Protein AF-0000000078902430 (afdb_homodimer)

InterPro domains:
  IPR005123 Oxoglutarate/iron-dependent dioxygenase domain [PS51471] (395-502)
  IPR006620 Prolyl 4-hydroxylase, alpha subunit [SM00702] (319-501)
  IPR011990 Tetratricopeptide-like helical domain superfamily [G3DSA:1.25.40.10] (104-248)
  IPR011990 Tetratricopeptide-like helical domain superfamily [SSF48452] (155-245)
  IPR013547 Prolyl 4-hydroxylase, N-terminal [PF08336] (8-133)
  IPR044862 Prolyl 4-hydroxylase alpha subunit, Fe(2+) 2OG dioxygenase domain [PF13640] (399-501)
  IPR045054 Prolyl 4-hydroxylase [PTHR10869] (103-508)
  IPR059068 Prolyl 4-hydroxylase, peptide-substrate-binding domain [PF23558] (154-249)

Foldseek 3Di:
DFQQLFVVSVVVQVVLVVLLVVLVVVLVVLVVVLVVVVVVVVVVVVVCVPPPPPQCVPVVSVVVVVVCVVPVVCCNVPPCSNVVSVVSSVVSCVVSVVVHDDVVSLLLLLVLVVQCCPLQVFQLLCVQFQFGWHDDPPDIGGQDDDPDTDHHALQRLQSSLVSCLVVVNLVSNQRSLVVSLVRLVVVPPDDDPPGPDHNLRSLQSNLVSCVSLLALVSSLVSLVVSCVVVVPDPVSVVSNVVSVVVCVVPVVSHPPPSVRDGPDDPPPPLSVLQSVLLNCFAVPPLPPPPVVQDQDQDQVVPPVCVVPTWGKGFSDVVQTKIKTALLDDLVLLVVVCVVFVVAWDFDFDDDQPDTDRDSLFRKTKGFDDCPPDVSSVVSLVSVCSVVVFDQDPPQKGTKIKIKGGSQGKHAWDAQWDPDPRTCVCVSVNAIFQKKKKFWSDAAPTTFWKAQRQSSDTHHRHHSMIMMGTQADLLSHGRPSRGIMTGGRNGDITMMIMMTGHDHPCCVRRPRDPDNVD/DFQQLFVVSVVVQVVLVVLLVVLVVVLVVLVVVLVVVVVVVVVVVVVCVPPPPPQCVPVVSVVVVVVCVVPVVCCNVPPCSNVVSVVSSVVSCVVSVVVHDDVVSLLLLLVLVVQCCPLQVFQLLCVQFQFGWHDDPPDIGGQDDDPDTDHHALQRLQSSLVSCLVVVNLVSNQRSLVVSLVRLVVVPPDDDPPGPDHNLRSLQSNLVSCVSLLALVSSLVSLVVSCVVVVPDPVSVVSNVVSVVVCVVPVVSHPPPSPRDGPDDVPPPLSVLQSVLQNCFAVPPLPPCPVVQDQDQDQVVPPVCVVPTWGKGFSDVVQTKIKTALLDDLVLLVVVCVVFVVAWDQDFDDDQPDTDRDSLFRKTKGFDDCPPDVSSVVSLVSVCSVVVFDQDPPQKGTKIKIKGGSQGKHAWDAQWDPDPSTCVCVSVNAIFFKKKKFWSDAAPTTFWKAQRQSSDTHHRDHSMIMMGTQADLLSHGRSSRGIMTGGRNGDITMMIMMTGHDHPCCVRRPRDPDNVD

Sequence (1034 aa):
GDTFSALTSVARALAPERRLLGLLRRYLRGEEARLRDLTRFYDKVLSLHEDSTTPVANPLLAFTLIKRLQSDWRNVVHSLEASENIRALKDGYEKVEQDLPAFEDLEGAARALMRLQDVYMLNVKGLARGVFQRVTGSAITDLYSPKRLFSLTGDDCFQVGKVAYDMGDYYHAIPWLEEAVSLFRGSYGEWKTEDEASLEDALDHLAFAYFQAGNVSCALSLSREFLLYSPDNKRMARNVLKYERLLAESPNHVVAEAVIQRPNIPHLQTRDTYEGLCQTLGSQPTLYQIPSLYCSYETNSNAYLLLQPIRKEVIHLEPYIALYHDFVSDSEAQKIRELAEPWLQRSVVASGEKQLQVEYRISKSAWLKDTVDPKLVALNHRIAALTGLDVRPPYAEYLQVVNYGIGGHYEPHFDHATSPSSPLYRMKSGNRVATFMIYLSSVEAGGATAFIYANLSVPVVRNAALFWWNLHRSGEGDSDTLHAGCPVLVGDKWVANKWIHEYGQEFRRPCSSSPEDGDTFSALTSVARALAPERRLLGLLRRYLRGEEARLRDLTRFYDKVLSLHEDSTTPVANPLLAFTLIKRLQSDWRNVVHSLEASENIRALKDGYEKVEQDLPAFEDLEGAARALMRLQDVYMLNVKGLARGVFQRVTGSAITDLYSPKRLFSLTGDDCFQVGKVAYDMGDYYHAIPWLEEAVSLFRGSYGEWKTEDEASLEDALDHLAFAYFQAGNVSCALSLSREFLLYSPDNKRMARNVLKYERLLAESPNHVVAEAVIQRPNIPHLQTRDTYEGLCQTLGSQPTLYQIPSLYCSYETNSNAYLLLQPIRKEVIHLEPYIALYHDFVSDSEAQKIRELAEPWLQRSVVASGEKQLQVEYRISKSAWLKDTVDPKLVALNHRIAALTGLDVRPPYAEYLQVVNYGIGGHYEPHFDHATSPSSPLYRMKSGNRVATFMIYLSSVEAGGATAFIYANLSVPVVRNAALFWWNLHRSGEGDSDTLHAGCPVLVGDKWVANKWIHEYGQEFRRPCSSSPED

Secondary structure (DSSP, 8-state):
--GGG-HHHHHHTHHHHHHHHHHHHHHHHHHHHHHHHHHHHHHHHHHHHH--S-GGGSHHHHHHHHHIIIIIHHHHHT-SHHHHHHHHHHHHHHHHHTTS--HHHHHHHHHHHHHHHHHTT--HHHHHTT-EEEEETTEEEEEE--SS--PPPHHHHHHHHHHHHHTT-HHHHHHHHHHHHHHHHHTTT---TT-S--HHHHHHHHHHHHHHTT-HHHHHHHHHHHHHH-TT-HHHHHHHHHHHHHHHH-GGGSS-----PPP--S-GGGHHHHHHHHTTTT----S---TTS-EEEE-TT-HHHHHS-EEEEEEETTTTEEEEET-S-HHHHHHHHHHHGGG-EE--EEETTEEE--TTB-EEEEEE-GGG-HHHHHHHHHHHHHH-S--STTSBPPEEEEEE-TT--EEEE-SS--STT-GGGGGSS-SEEEEEEEE-S-EEEE--EEETTTTEEE---TT-EEEEESB-TTS-B-GGG-EEE--EEEE--EEEEEEEESTT-TTTSPPPSSTT-/--GGG-HHHHHHTHHHHHHHHHHHHHHHHHHHHHHHHHHHHHHHHHHHHH--S-GGGSHHHHHHHHHIIIIIHHHHHT-SHHHHHHHHHHHHHHHHHTTS--HHHHHHHHHHHHHHHHHTTB-HHHHHTT-EEEEETTEEEEEE--SS--PPPHHHHHHHHHHHHHTT-HHHHHHHHHHHHHHHHHTTT---TT-S--HHHHHHHHHHHHHHTT-HHHHHHHHHHHHHH-TT-HHHHHHHHHHHHHHHH-GGGSS-----PPP--S--TTHHHHHHHHTTTT----S---TTS-EEEE-TT-HHHHHS-EEEEEEETTTTEEEEET-S-HHHHHHHHHHHGGG-EE--EEETTEEE--TTB-EEEEEE-GGG-HHHHHHHHHHHHHH-S--STTTBPPEEEEEE-TT--EEEE-SS--STT-GGGGGSS-SEEEEEEEE-S-EEEE--EEETTTTEEE---TT-EEEEESB-TTS-B-GGG-EEE--EEEE--EEEEEEEESTT-TTTSPPPSSTT-

Radius of gyration: 48.66 Å; Cα contacts (8 Å, |Δi|>4): 1938; chains: 2; bounding box: 88×152×92 Å

Structure (mmCIF, N/CA/C/O backbone):
data_AF-0000000078902430-model_v1
#
loop_
_entity.id
_entity.type
_entity.pdbx_description
1 polymer 'Prolyl 4-hydroxylase subunit alpha-3'
#
loop_
_atom_site.group_PDB
_atom_site.id
_atom_site.type_symbol
_atom_site.label_atom_id
_atom_site.label_alt_id
_atom_site.label_comp_id
_atom_site.label_asym_id
_atom_site.label_entity_id
_atom_site.label_seq_id
_atom_site.pdbx_PDB_ins_code
_atom_site.Cartn_x
_atom_site.Cartn_y
_atom_site.Cartn_z
_atom_site.occupancy
_atom_site.B_iso_or_equiv
_atom_site.auth_seq_id
_atom_site.auth_comp_id
_atom_site.auth_asym_id
_atom_site.auth_atom_id
_atom_site.pdbx_PDB_model_num
ATOM 1 N N . GLY A 1 1 ? 6.422 24.078 22.016 1 64.5 1 GLY A N 1
ATOM 2 C CA . GLY A 1 1 ? 5.055 24.422 22.375 1 64.5 1 GLY A CA 1
ATOM 3 C C . GLY A 1 1 ? 4.758 25.891 22.25 1 64.5 1 GLY A C 1
ATOM 4 O O . GLY A 1 1 ? 3.793 26.391 22.844 1 64.5 1 GLY A O 1
ATOM 5 N N . ASP A 1 2 ? 5.418 26.828 21.391 1 85.94 2 ASP A N 1
ATOM 6 C CA . ASP A 1 2 ? 5 28.234 21.266 1 85.94 2 ASP A CA 1
ATOM 7 C C . ASP A 1 2 ? 5.207 28.734 19.844 1 85.94 2 ASP A C 1
ATOM 9 O O . ASP A 1 2 ? 5.602 29.891 19.625 1 85.94 2 ASP A O 1
ATOM 13 N N . THR A 1 3 ? 4.852 27.875 18.969 1 91.25 3 THR A N 1
ATOM 14 C CA . THR A 1 3 ? 5.059 28.188 17.562 1 91.25 3 THR A CA 1
ATOM 15 C C . THR A 1 3 ? 4.117 29.312 17.125 1 91.25 3 THR A C 1
ATOM 17 O O . THR A 1 3 ? 4.508 30.188 16.344 1 91.25 3 THR A O 1
ATOM 20 N N . PHE A 1 4 ? 2.947 29.328 17.625 1 92.19 4 PHE A N 1
ATOM 21 C CA . PHE A 1 4 ? 1.906 30.219 17.141 1 92.19 4 PHE A CA 1
ATOM 22 C C . PHE A 1 4 ? 2.143 31.641 17.656 1 92.19 4 PHE A C 1
ATOM 24 O O . PHE A 1 4 ? 1.54 32.594 17.156 1 92.19 4 PHE A O 1
ATOM 31 N N . SER A 1 5 ? 3.041 31.844 18.625 1 93.25 5 SER A N 1
ATOM 32 C CA . SER A 1 5 ? 3.158 33.125 19.328 1 93.25 5 SER A CA 1
ATOM 33 C C . SER A 1 5 ? 4.125 34.062 18.625 1 93.25 5 SER A C 1
ATOM 35 O O . SER A 1 5 ? 4.309 35.188 19.047 1 93.25 5 SER A O 1
ATOM 37 N N . ALA A 1 6 ? 4.738 33.625 17.609 1 94.44 6 ALA A N 1
ATOM 38 C CA . ALA A 1 6 ? 5.566 34.469 16.734 1 94.44 6 ALA A CA 1
ATOM 39 C C . ALA A 1 6 ? 5.488 33.969 15.289 1 94.44 6 ALA A C 1
ATOM 41 O O . ALA A 1 6 ? 5.609 32.75 15.031 1 94.44 6 ALA A O 1
ATOM 42 N N . LEU A 1 7 ? 5.332 34.844 14.391 1 94.25 7 LEU A N 1
ATOM 43 C CA . LEU A 1 7 ? 5.172 34.438 13 1 94.25 7 LEU A CA 1
ATOM 44 C C . LEU A 1 7 ? 6.469 33.875 12.453 1 94.25 7 LEU A C 1
ATOM 46 O O . LEU A 1 7 ? 6.445 33 11.586 1 94.25 7 LEU A O 1
ATOM 50 N N . THR A 1 8 ? 7.602 34.375 12.953 1 93.69 8 THR A N 1
ATOM 51 C CA . THR A 1 8 ? 8.875 33.812 12.531 1 93.69 8 THR A CA 1
ATOM 52 C C . THR A 1 8 ? 8.953 32.312 12.891 1 93.69 8 THR A C 1
ATOM 54 O O . THR A 1 8 ? 9.531 31.516 12.148 1 93.69 8 THR A O 1
ATOM 57 N N . SER A 1 9 ? 8.43 32 14.055 1 93.88 9 SER A N 1
ATOM 58 C CA . SER A 1 9 ? 8.375 30.594 14.453 1 93.88 9 SER A CA 1
ATOM 59 C C . SER A 1 9 ? 7.461 29.781 13.539 1 93.88 9 SER A C 1
ATOM 61 O O . SER A 1 9 ? 7.758 28.641 13.203 1 93.88 9 SER A O 1
ATOM 63 N N . VAL A 1 10 ? 6.336 30.359 13.164 1 94.44 10 VAL A N 1
ATOM 64 C CA . VAL A 1 10 ? 5.422 29.703 12.234 1 94.44 10 VAL A CA 1
ATOM 65 C C . VAL A 1 10 ? 6.117 29.484 10.891 1 94.44 10 VAL A C 1
ATOM 67 O O . VAL A 1 10 ? 5.996 28.422 10.289 1 94.44 10 VAL A O 1
ATOM 70 N N . ALA A 1 11 ? 6.809 30.484 10.445 1 93.12 11 ALA A N 1
ATOM 71 C CA . ALA A 1 11 ? 7.535 30.391 9.18 1 93.12 11 ALA A CA 1
ATOM 72 C C . ALA A 1 11 ? 8.578 29.281 9.234 1 93.12 11 ALA A C 1
ATOM 74 O O . ALA A 1 11 ? 8.812 28.594 8.242 1 93.12 11 ALA A O 1
ATOM 75 N N . ARG A 1 12 ? 9.203 29.141 10.344 1 92.69 12 ARG A N 1
ATOM 76 C CA . ARG A 1 12 ? 10.227 28.109 10.508 1 92.69 12 ARG A CA 1
ATOM 77 C C . ARG A 1 12 ? 9.617 26.703 10.414 1 92.69 12 ARG A C 1
ATOM 79 O O . ARG A 1 12 ? 10.312 25.75 10.07 1 92.69 12 ARG A O 1
ATOM 86 N N . ALA A 1 13 ? 8.391 26.641 10.711 1 94.19 13 ALA A N 1
ATOM 87 C CA . ALA A 1 13 ? 7.691 25.359 10.68 1 94.19 13 ALA A CA 1
ATOM 88 C C . ALA A 1 13 ? 7.488 24.875 9.25 1 94.19 13 ALA A C 1
ATOM 90 O O . ALA A 1 13 ? 7.152 23.703 9.023 1 94.19 13 ALA A O 1
ATOM 91 N N . LEU A 1 14 ? 7.77 25.688 8.227 1 94.31 14 LEU A N 1
ATOM 92 C CA . LEU A 1 14 ? 7.684 25.281 6.824 1 94.31 14 LEU A CA 1
ATOM 93 C C . LEU A 1 14 ? 8.789 24.297 6.477 1 94.31 14 LEU A C 1
ATOM 95 O O . LEU A 1 14 ? 8.602 23.422 5.613 1 94.31 14 LEU A O 1
ATOM 99 N N . ALA A 1 15 ? 9.891 24.391 7.156 1 94.75 15 ALA A N 1
ATOM 100 C CA . ALA A 1 15 ? 11.047 23.562 6.836 1 94.75 15 ALA A CA 1
ATOM 101 C C . ALA A 1 15 ? 10.75 22.094 7.137 1 94.75 15 ALA A C 1
ATOM 103 O O . ALA A 1 15 ? 10.945 21.219 6.281 1 94.75 15 ALA A O 1
ATOM 104 N N . PRO A 1 16 ? 10.289 21.75 8.352 1 96.81 16 PRO A N 1
ATOM 105 C CA . PRO A 1 16 ? 9.953 20.344 8.578 1 96.81 16 PRO A CA 1
ATOM 106 C C . PRO A 1 16 ? 8.852 19.844 7.648 1 96.81 16 PRO A C 1
ATOM 108 O O . PRO A 1 16 ? 8.844 18.672 7.277 1 96.81 16 PRO A O 1
ATOM 111 N N . GLU A 1 17 ? 7.914 20.641 7.238 1 96.88 17 GLU A N 1
ATOM 112 C CA . GLU A 1 17 ? 6.883 20.188 6.312 1 96.88 17 GLU A CA 1
ATOM 113 C C . GLU A 1 17 ? 7.477 19.844 4.949 1 96.88 17 GLU A C 1
ATOM 115 O O . GLU A 1 17 ? 7.016 18.906 4.281 1 96.88 17 GLU A O 1
ATOM 120 N N . ARG A 1 18 ? 8.5 20.641 4.523 1 96.5 18 ARG A N 1
ATOM 121 C CA . ARG A 1 18 ? 9.188 20.312 3.277 1 96.5 18 ARG A CA 1
ATOM 122 C C . ARG A 1 18 ? 9.836 18.938 3.352 1 96.5 18 ARG A C 1
ATOM 124 O O . ARG A 1 18 ? 9.844 18.188 2.369 1 96.5 18 ARG A O 1
ATOM 131 N N . ARG A 1 19 ? 10.383 18.656 4.492 1 97.75 19 ARG A N 1
ATOM 132 C CA . ARG A 1 19 ? 10.977 17.328 4.691 1 97.75 19 ARG A CA 1
ATOM 133 C C . ARG A 1 19 ? 9.914 16.25 4.605 1 97.75 19 ARG A C 1
ATOM 135 O O . ARG A 1 19 ? 10.148 15.188 4.023 1 97.75 19 ARG A O 1
ATOM 142 N N . LEU A 1 20 ? 8.773 16.531 5.211 1 98.44 20 LEU A N 1
ATOM 143 C CA . LEU A 1 20 ? 7.664 15.578 5.156 1 98.44 20 LEU A CA 1
ATOM 144 C C . LEU A 1 20 ? 7.199 15.375 3.717 1 98.44 20 LEU A C 1
ATOM 146 O O . LEU A 1 20 ? 6.859 14.25 3.324 1 98.44 20 LEU A O 1
ATOM 150 N N . LEU A 1 21 ? 7.203 16.438 2.924 1 98.19 21 LEU A N 1
ATOM 151 C CA . LEU A 1 21 ? 6.855 16.344 1.51 1 98.19 21 LEU A CA 1
ATOM 152 C C . LEU A 1 21 ? 7.812 15.406 0.778 1 98.19 21 LEU A C 1
ATOM 154 O O . LEU A 1 21 ? 7.383 14.594 -0.049 1 98.19 21 LEU A O 1
ATOM 158 N N . GLY A 1 22 ? 9.062 15.57 1.102 1 98.38 22 GLY A N 1
ATOM 159 C CA . GLY A 1 22 ? 10.039 14.68 0.5 1 98.38 22 GLY A CA 1
ATOM 160 C C . GLY A 1 22 ? 9.82 13.219 0.857 1 98.38 22 GLY A C 1
ATOM 161 O O . GLY A 1 22 ? 9.922 12.344 -0 1 98.38 22 GLY A O 1
ATOM 162 N N . LEU A 1 23 ? 9.523 12.977 2.115 1 98.31 23 LEU A N 1
ATOM 163 C CA . LEU A 1 23 ? 9.25 11.617 2.586 1 98.31 23 LEU A CA 1
ATOM 164 C C . LEU A 1 23 ? 8.031 11.031 1.885 1 98.31 23 LEU A C 1
ATOM 166 O O . LEU A 1 23 ? 8.055 9.883 1.442 1 98.31 23 LEU A O 1
ATOM 170 N N . LEU A 1 24 ? 6.926 11.789 1.812 1 98.69 24 LEU A N 1
ATOM 171 C CA . LEU A 1 24 ? 5.691 11.312 1.189 1 98.69 24 LEU A CA 1
ATOM 172 C C . LEU A 1 24 ? 5.898 11.062 -0.3 1 98.69 24 LEU A C 1
ATOM 174 O O . LEU A 1 24 ? 5.344 10.109 -0.854 1 98.69 24 LEU A O 1
ATOM 178 N N . ARG A 1 25 ? 6.691 11.945 -0.949 1 98.56 25 ARG A N 1
ATOM 179 C CA . ARG A 1 25 ? 6.992 11.758 -2.363 1 98.56 25 ARG A CA 1
ATOM 180 C C . ARG A 1 25 ? 7.699 10.422 -2.598 1 98.56 25 ARG A C 1
ATOM 182 O O . ARG A 1 25 ? 7.359 9.688 -3.527 1 98.56 25 ARG A O 1
ATOM 189 N N . ARG A 1 26 ? 8.68 10.141 -1.804 1 98.56 26 ARG A N 1
ATOM 190 C CA . ARG A 1 26 ? 9.414 8.883 -1.914 1 98.56 26 ARG A CA 1
ATOM 191 C C . ARG A 1 26 ? 8.492 7.695 -1.686 1 98.56 26 ARG A C 1
ATOM 193 O O . ARG A 1 26 ? 8.578 6.691 -2.4 1 98.56 26 ARG A O 1
ATOM 200 N N . TYR A 1 27 ? 7.652 7.777 -0.669 1 98.62 27 TYR A N 1
ATOM 201 C CA . TYR A 1 27 ? 6.68 6.727 -0.384 1 98.62 27 TYR A CA 1
ATOM 202 C C . TYR A 1 27 ? 5.766 6.488 -1.58 1 98.62 27 TYR A C 1
ATOM 204 O O . TYR A 1 27 ? 5.547 5.344 -1.985 1 98.62 27 TYR A O 1
ATOM 212 N N . LEU A 1 28 ? 5.199 7.613 -2.125 1 98.62 28 LEU A N 1
ATOM 213 C CA . LEU A 1 28 ? 4.281 7.512 -3.252 1 98.62 28 LEU A CA 1
ATOM 214 C C . LEU A 1 28 ? 4.969 6.883 -4.461 1 98.62 28 LEU A C 1
ATOM 216 O O . LEU A 1 28 ? 4.383 6.035 -5.141 1 98.62 28 LEU A O 1
ATOM 220 N N . ARG A 1 29 ? 6.215 7.262 -4.746 1 98.31 29 ARG A N 1
ATOM 221 C CA . ARG A 1 29 ? 6.965 6.68 -5.852 1 98.31 29 ARG A CA 1
ATOM 222 C C . ARG A 1 29 ? 7.176 5.184 -5.648 1 98.31 29 ARG A C 1
ATOM 224 O O . ARG A 1 29 ? 7.043 4.398 -6.586 1 98.31 29 ARG A O 1
ATOM 231 N N . GLY A 1 30 ? 7.547 4.797 -4.402 1 97.94 30 GLY A N 1
ATOM 232 C CA . GLY A 1 30 ? 7.711 3.385 -4.086 1 97.94 30 GLY A CA 1
ATOM 233 C C . GLY A 1 30 ? 6.438 2.582 -4.266 1 97.94 30 GLY A C 1
ATOM 234 O O . GLY A 1 30 ? 6.461 1.489 -4.836 1 97.94 30 GLY A O 1
ATOM 235 N N . GLU A 1 31 ? 5.348 3.133 -3.785 1 98.38 31 GLU A N 1
ATOM 236 C CA . GLU A 1 31 ? 4.062 2.451 -3.893 1 98.38 31 GLU A CA 1
ATOM 237 C C . GLU A 1 31 ? 3.604 2.359 -5.348 1 98.38 31 GLU A C 1
ATOM 239 O O . GLU A 1 31 ? 3.014 1.357 -5.754 1 98.38 31 GLU A O 1
ATOM 244 N N . GLU A 1 32 ? 3.818 3.395 -6.078 1 98 32 GLU A N 1
ATOM 245 C CA . GLU A 1 32 ? 3.467 3.371 -7.496 1 98 32 GLU A CA 1
ATOM 246 C C . GLU A 1 32 ? 4.227 2.27 -8.234 1 98 32 GLU A C 1
ATOM 248 O O . GLU A 1 32 ? 3.656 1.576 -9.078 1 98 32 GLU A O 1
ATOM 253 N N . ALA A 1 33 ? 5.496 2.123 -8 1 97.19 33 ALA A N 1
ATOM 254 C CA . ALA A 1 33 ? 6.305 1.069 -8.609 1 97.19 33 ALA A CA 1
ATOM 255 C C . ALA A 1 33 ? 5.793 -0.312 -8.211 1 97.19 33 ALA A C 1
ATOM 257 O O . ALA A 1 33 ? 5.707 -1.213 -9.047 1 97.19 33 ALA A O 1
ATOM 258 N N . ARG A 1 34 ? 5.52 -0.484 -6.953 1 97.38 34 ARG A N 1
ATOM 259 C CA . ARG A 1 34 ? 4.988 -1.744 -6.445 1 97.38 34 ARG A CA 1
ATOM 260 C C . ARG A 1 34 ? 3.678 -2.104 -7.141 1 97.38 34 ARG A C 1
ATOM 262 O O . ARG A 1 34 ? 3.496 -3.24 -7.582 1 97.38 34 ARG A O 1
ATOM 269 N N . LEU A 1 35 ? 2.746 -1.16 -7.277 1 98 35 LEU A N 1
ATOM 270 C CA . LEU A 1 35 ? 1.445 -1.419 -7.883 1 98 35 LEU A CA 1
ATOM 271 C C . LEU A 1 35 ? 1.591 -1.707 -9.375 1 98 35 LEU A C 1
ATOM 273 O O . LEU A 1 35 ? 0.833 -2.504 -9.938 1 98 35 LEU A O 1
ATOM 277 N N . ARG A 1 36 ? 2.537 -1.03 -9.984 1 97.5 36 ARG A N 1
ATOM 278 C CA . ARG A 1 36 ? 2.799 -1.322 -11.391 1 97.5 36 ARG A CA 1
ATOM 279 C C . ARG A 1 36 ? 3.201 -2.781 -11.578 1 97.5 36 ARG A C 1
ATOM 281 O O . ARG A 1 36 ? 2.748 -3.438 -12.523 1 97.5 36 ARG A O 1
ATOM 288 N N . ASP A 1 37 ? 4.055 -3.238 -10.727 1 97.81 37 ASP A N 1
ATOM 289 C CA . ASP A 1 37 ? 4.5 -4.629 -10.797 1 97.81 37 ASP A CA 1
ATOM 290 C C . ASP A 1 37 ? 3.338 -5.59 -10.555 1 97.81 37 ASP A C 1
ATOM 292 O O . ASP A 1 37 ? 3.186 -6.578 -11.273 1 97.81 37 ASP A O 1
ATOM 296 N N . LEU A 1 38 ? 2.529 -5.379 -9.555 1 98.19 38 LEU A N 1
ATOM 297 C CA . LEU A 1 38 ? 1.388 -6.23 -9.25 1 98.19 38 LEU A CA 1
ATOM 298 C C . LEU A 1 38 ? 0.369 -6.211 -10.383 1 98.19 38 LEU A C 1
ATOM 300 O O . LEU A 1 38 ? -0.247 -7.234 -10.688 1 98.19 38 LEU A O 1
ATOM 304 N N . THR A 1 39 ? 0.166 -5.023 -10.961 1 98.5 39 THR A N 1
ATOM 305 C CA . THR A 1 39 ? -0.743 -4.906 -12.102 1 98.5 39 THR A CA 1
ATOM 306 C C . THR A 1 39 ? -0.237 -5.727 -13.281 1 98.5 39 THR A C 1
ATOM 308 O O . THR A 1 39 ? -1.022 -6.371 -13.984 1 98.5 39 THR A O 1
ATOM 311 N N . ARG A 1 40 ? 1.056 -5.668 -13.492 1 97.75 40 ARG A N 1
ATOM 312 C CA . ARG A 1 40 ? 1.652 -6.492 -14.539 1 97.75 40 ARG A CA 1
ATOM 313 C C . ARG A 1 40 ? 1.359 -7.969 -14.305 1 97.75 40 ARG A C 1
ATOM 315 O O . ARG A 1 40 ? 0.976 -8.688 -15.234 1 97.75 40 ARG A O 1
ATOM 322 N N . PHE A 1 41 ? 1.577 -8.438 -13.094 1 98.25 41 PHE A N 1
ATOM 323 C CA . PHE A 1 41 ? 1.286 -9.82 -12.742 1 98.25 41 PHE A CA 1
ATOM 324 C C . PHE A 1 41 ? -0.183 -10.148 -12.992 1 98.25 41 PHE A C 1
ATOM 326 O O . PHE A 1 41 ? -0.509 -11.188 -13.57 1 98.25 41 PHE A O 1
ATOM 333 N N . TYR A 1 42 ? -1.062 -9.273 -12.547 1 98.56 42 TYR A N 1
ATOM 334 C CA . TYR A 1 42 ? -2.498 -9.438 -12.734 1 98.56 42 TYR A CA 1
ATOM 335 C C . TYR A 1 42 ? -2.842 -9.578 -14.219 1 98.56 42 TYR A C 1
ATOM 337 O O . TYR A 1 42 ? -3.576 -10.492 -14.602 1 98.56 42 TYR A O 1
ATOM 345 N N . ASP A 1 43 ? -2.346 -8.672 -15.016 1 97.75 43 ASP A N 1
ATOM 346 C CA . ASP A 1 43 ? -2.646 -8.672 -16.453 1 97.75 43 ASP A CA 1
ATOM 347 C C . ASP A 1 43 ? -2.123 -9.938 -17.125 1 97.75 43 ASP A C 1
ATOM 349 O O . ASP A 1 43 ? -2.768 -10.484 -18.016 1 97.75 43 ASP A O 1
ATOM 353 N N . LYS A 1 44 ? -0.952 -10.359 -16.672 1 95.44 44 LYS A N 1
ATOM 354 C CA . LYS A 1 44 ? -0.374 -11.594 -17.203 1 95.44 44 LYS A CA 1
ATOM 355 C C . LYS A 1 44 ? -1.279 -12.789 -16.938 1 95.44 44 LYS A C 1
ATOM 357 O O . LYS A 1 44 ? -1.599 -13.555 -17.844 1 95.44 44 LYS A O 1
ATOM 362 N N . VAL A 1 45 ? -1.717 -12.953 -15.719 1 96.31 45 VAL A N 1
ATOM 363 C CA . VAL A 1 45 ? -2.543 -14.094 -15.328 1 96.31 45 VAL A CA 1
ATOM 364 C C . VAL A 1 45 ? -3.912 -13.984 -16 1 96.31 45 VAL A C 1
ATOM 366 O O . VAL A 1 45 ? -4.457 -14.984 -16.469 1 96.31 45 VAL A O 1
ATOM 369 N N . LEU A 1 46 ? -4.477 -12.773 -16.062 1 95.88 46 LEU A N 1
ATOM 370 C CA . LEU A 1 46 ? -5.762 -12.555 -16.719 1 95.88 46 LEU A CA 1
ATOM 371 C C . LEU A 1 46 ? -5.707 -12.977 -18.188 1 95.88 46 LEU A C 1
ATOM 373 O O . LEU A 1 46 ? -6.641 -13.617 -18.688 1 95.88 46 LEU A O 1
ATOM 377 N N . SER A 1 47 ? -4.633 -12.617 -18.875 1 93.31 47 SER A N 1
ATOM 378 C CA . SER A 1 47 ? -4.477 -12.969 -20.281 1 93.31 47 SER A CA 1
ATOM 379 C C . SER A 1 47 ? -4.453 -14.484 -20.469 1 93.31 47 SER A C 1
ATOM 381 O O . SER A 1 47 ? -4.941 -14.992 -21.484 1 93.31 47 SER A O 1
ATOM 383 N N . LEU A 1 48 ? -3.885 -15.25 -19.531 1 91.12 48 LEU A N 1
ATOM 384 C CA . LEU A 1 48 ? -3.82 -16.703 -19.594 1 91.12 48 LEU A CA 1
ATOM 385 C C . LEU A 1 48 ? -5.207 -17.312 -19.453 1 91.12 48 LEU A C 1
ATOM 387 O O . LEU A 1 48 ? -5.484 -18.391 -20 1 91.12 48 LEU A O 1
ATOM 391 N N . HIS A 1 49 ? -6.074 -16.656 -18.75 1 90.75 49 HIS A N 1
ATOM 392 C CA . HIS A 1 49 ? -7.438 -17.141 -18.547 1 90.75 49 HIS A CA 1
ATOM 393 C C . HIS A 1 49 ? -8.32 -16.797 -19.734 1 90.75 49 HIS A C 1
ATOM 395 O O . HIS A 1 49 ? -9.32 -17.469 -20 1 90.75 49 HIS A O 1
ATOM 401 N N . GLU A 1 50 ? -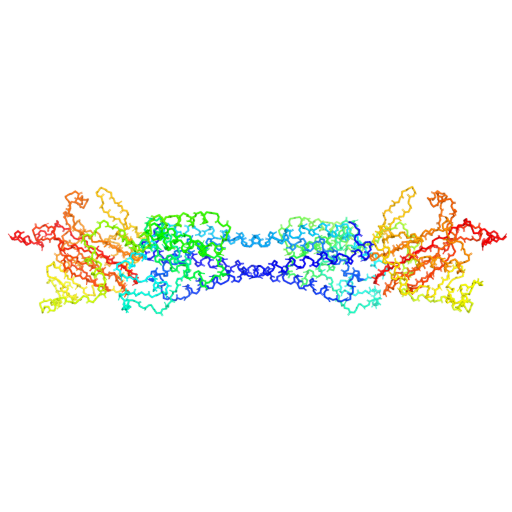8.062 -15.703 -20.391 1 87.12 50 GLU A N 1
ATOM 402 C CA . GLU A 1 50 ? -8.883 -15.258 -21.516 1 87.12 50 GLU A CA 1
ATOM 403 C C . GLU A 1 50 ? -8.531 -16.031 -22.797 1 87.12 50 GLU A C 1
ATOM 405 O O . GLU A 1 50 ? -9.352 -16.109 -23.703 1 87.12 50 GLU A O 1
ATOM 410 N N . ASP A 1 51 ? -7.398 -16.469 -22.844 1 75 51 ASP A N 1
ATOM 411 C CA . ASP A 1 51 ? -6.988 -17.219 -24.016 1 75 51 ASP A CA 1
ATOM 412 C C . ASP A 1 51 ? -7.746 -18.547 -24.125 1 75 51 ASP A C 1
ATOM 414 O O . ASP A 1 51 ? -7.941 -19.234 -23.109 1 75 51 ASP A O 1
ATOM 418 N N . SER A 1 52 ? -9.016 -18.734 -24.875 1 57.47 52 SER A N 1
ATOM 419 C CA . SER A 1 52 ? -10.023 -19.75 -25.125 1 57.47 52 SER A CA 1
ATOM 420 C C . SER A 1 52 ? -9.398 -21.141 -25.203 1 57.47 52 SER A C 1
ATOM 422 O O . SER A 1 52 ? -10.031 -22.141 -24.844 1 57.47 52 SER A O 1
ATOM 424 N N . THR A 1 53 ? -8.25 -21.359 -25.875 1 57 53 THR A N 1
ATOM 425 C CA . THR A 1 53 ? -7.805 -22.734 -26.094 1 57 53 THR A CA 1
ATOM 426 C C . THR A 1 53 ? -7.277 -23.328 -24.797 1 57 53 THR A C 1
ATOM 428 O O . THR A 1 53 ? -6.652 -22.641 -23.984 1 57 53 THR A O 1
ATOM 431 N N . THR A 1 54 ? -8.156 -24.328 -24.328 1 58.03 54 THR A N 1
ATOM 432 C CA . THR A 1 54 ? -7.957 -24.969 -23.031 1 58.03 54 THR A CA 1
ATOM 433 C C . THR A 1 54 ? -6.473 -25.125 -22.734 1 58.03 54 THR A C 1
ATOM 435 O O . THR A 1 54 ? -5.824 -26.047 -23.219 1 58.03 54 THR A O 1
ATOM 438 N N . PRO A 1 55 ? -5.875 -24.188 -21.969 1 66.06 55 PRO A N 1
ATOM 439 C CA . PRO A 1 55 ? -4.438 -23.969 -21.781 1 66.06 55 PRO A CA 1
ATOM 440 C C . PRO A 1 55 ? -3.758 -25.141 -21.062 1 66.06 55 PRO A C 1
ATOM 442 O O . PRO A 1 55 ? -2.557 -25.344 -21.234 1 66.06 55 PRO A O 1
ATOM 445 N N . VAL A 1 56 ? -4.609 -26.188 -20.625 1 84.38 56 VAL A N 1
ATOM 446 C CA . VAL A 1 56 ? -3.863 -27.047 -19.719 1 84.38 56 VAL A CA 1
ATOM 447 C C . VAL A 1 56 ? -3.326 -28.266 -20.469 1 84.38 56 VAL A C 1
ATOM 449 O O . VAL A 1 56 ? -2.52 -29.031 -19.922 1 84.38 56 VAL A O 1
ATOM 452 N N . ALA A 1 57 ? -3.719 -28.312 -21.781 1 89.38 57 ALA A N 1
ATOM 453 C CA . ALA A 1 57 ? -3.217 -29.438 -22.578 1 89.38 57 ALA A CA 1
ATOM 454 C C . ALA A 1 57 ? -1.728 -29.281 -22.875 1 89.38 57 ALA A C 1
ATOM 456 O O . ALA A 1 57 ? -1.036 -30.25 -23.156 1 89.38 57 ALA A O 1
ATOM 457 N N . ASN A 1 58 ? -1.295 -28.031 -22.906 1 92.19 58 ASN A N 1
ATOM 458 C CA . ASN A 1 58 ? 0.129 -27.734 -23.031 1 92.19 58 ASN A CA 1
ATOM 459 C C . ASN A 1 58 ? 0.862 -27.953 -21.703 1 92.19 58 ASN A C 1
ATOM 461 O O . ASN A 1 58 ? 0.553 -27.297 -20.703 1 92.19 58 ASN A O 1
ATOM 465 N N . PRO A 1 59 ? 1.803 -28.938 -21.703 1 94.88 59 PRO A N 1
ATOM 466 C CA . PRO A 1 59 ? 2.441 -29.266 -20.422 1 94.88 59 PRO A CA 1
ATOM 467 C C . PRO A 1 59 ? 3.176 -28.094 -19.797 1 94.88 59 PRO A C 1
ATOM 469 O O . PRO A 1 59 ? 3.303 -28.016 -18.578 1 94.88 59 PRO A O 1
ATOM 472 N N . LEU A 1 60 ? 3.691 -27.156 -20.594 1 95.56 60 LEU A N 1
ATOM 473 C CA . LEU A 1 60 ? 4.355 -25.969 -20.062 1 95.56 60 LEU A CA 1
ATOM 474 C C . LEU A 1 60 ? 3.357 -25.062 -19.344 1 95.56 60 LEU A C 1
ATOM 476 O O . LEU A 1 60 ? 3.633 -24.562 -18.25 1 95.56 60 LEU A O 1
ATOM 480 N N . LEU A 1 61 ? 2.191 -24.875 -20.016 1 94.44 61 LEU A N 1
ATOM 481 C CA . LEU A 1 61 ? 1.14 -24.062 -19.406 1 94.44 61 LEU A CA 1
ATOM 482 C C . LEU A 1 61 ? 0.595 -24.734 -18.141 1 94.44 61 LEU A C 1
ATOM 484 O O . LEU A 1 61 ? 0.307 -24.047 -17.156 1 94.44 61 LEU A O 1
ATOM 488 N N . ALA A 1 62 ? 0.505 -26.062 -18.219 1 95.44 62 ALA A N 1
ATOM 489 C CA . ALA A 1 62 ? 0.03 -26.797 -17.047 1 95.44 62 ALA A CA 1
ATOM 490 C C . ALA A 1 62 ? 1.005 -26.672 -15.883 1 95.44 62 ALA A C 1
ATOM 492 O O . ALA A 1 62 ? 0.593 -26.438 -14.742 1 95.44 62 ALA A O 1
ATOM 493 N N . PHE A 1 63 ? 2.268 -26.734 -16.156 1 96.88 63 PHE A N 1
ATOM 494 C CA . PHE A 1 63 ? 3.297 -26.594 -15.133 1 96.88 63 PHE A CA 1
ATOM 495 C C . PHE A 1 63 ? 3.254 -25.188 -14.523 1 96.88 63 PHE A C 1
ATOM 497 O O . PHE A 1 63 ? 3.279 -25.047 -13.305 1 96.88 63 PHE A O 1
ATOM 504 N N . THR A 1 64 ? 3.219 -24.219 -15.383 1 96.75 64 THR A N 1
ATOM 505 C CA . THR A 1 64 ? 3.275 -22.844 -14.891 1 96.75 64 THR A CA 1
ATOM 506 C C . THR A 1 64 ? 2.023 -22.516 -14.078 1 96.75 64 THR A C 1
ATOM 508 O O . THR A 1 64 ? 2.078 -21.719 -13.141 1 96.75 64 THR A O 1
ATOM 511 N N . LEU A 1 65 ? 0.851 -23.125 -14.461 1 96.25 65 LEU A N 1
ATOM 512 C CA . LEU A 1 65 ? -0.35 -22.938 -13.648 1 96.25 65 LEU A CA 1
ATOM 513 C C . LEU A 1 65 ? -0.142 -23.484 -12.242 1 96.25 65 LEU A C 1
ATOM 515 O O . LEU A 1 65 ? -0.427 -22.797 -11.258 1 96.25 65 LEU A O 1
ATOM 519 N N . ILE A 1 66 ? 0.37 -24.719 -12.188 1 97.06 66 ILE A N 1
ATOM 520 C CA . ILE A 1 66 ? 0.601 -25.344 -10.883 1 97.06 66 ILE A CA 1
ATOM 521 C C . ILE A 1 66 ? 1.607 -24.516 -10.086 1 97.06 66 ILE A C 1
ATOM 523 O O . ILE A 1 66 ? 1.412 -24.266 -8.898 1 97.06 66 ILE A O 1
ATOM 527 N N . LYS A 1 67 ? 2.646 -24.031 -10.727 1 97.62 67 LYS A N 1
ATOM 528 C CA . LYS A 1 67 ? 3.668 -23.234 -10.062 1 97.62 67 LYS A CA 1
ATOM 529 C C . LYS A 1 67 ? 3.09 -21.922 -9.555 1 97.62 67 LYS A C 1
ATOM 531 O O . LYS A 1 67 ? 3.377 -21.5 -8.438 1 97.62 67 LYS A O 1
ATOM 536 N N . ARG A 1 68 ? 2.283 -21.219 -10.422 1 97.38 68 ARG A N 1
ATOM 537 C CA . ARG A 1 68 ? 1.677 -19.953 -10.016 1 97.38 68 ARG A CA 1
ATOM 538 C C . ARG A 1 68 ? 0.834 -20.125 -8.758 1 97.38 68 ARG A C 1
ATOM 540 O O . ARG A 1 68 ? 0.938 -19.344 -7.82 1 97.38 68 ARG A O 1
ATOM 547 N N . LEU A 1 69 ? 0.082 -21.234 -8.75 1 97.81 69 LEU A N 1
ATOM 548 C CA . LEU A 1 69 ? -0.835 -21.469 -7.641 1 97.81 69 LEU A CA 1
ATOM 549 C C . LEU A 1 69 ? -0.076 -21.891 -6.391 1 97.81 69 LEU A C 1
ATOM 551 O O . LEU A 1 69 ? -0.506 -21.609 -5.27 1 97.81 69 LEU A O 1
ATOM 555 N N . GLN A 1 70 ? 1.021 -22.516 -6.562 1 96.62 70 GLN A N 1
ATOM 556 C CA . GLN A 1 70 ? 1.767 -23.047 -5.422 1 96.62 70 GLN A CA 1
ATOM 557 C C . GLN A 1 70 ? 2.727 -22 -4.871 1 96.62 70 GLN A C 1
ATOM 559 O O . GLN A 1 70 ? 2.965 -21.938 -3.662 1 96.62 70 GLN A O 1
ATOM 564 N N . SER A 1 71 ? 3.281 -21.109 -5.746 1 96.38 71 SER A N 1
ATOM 565 C CA . SER A 1 71 ? 4.375 -20.266 -5.266 1 96.38 71 SER A CA 1
ATOM 566 C C . SER A 1 71 ? 4.145 -18.797 -5.625 1 96.38 71 SER A C 1
ATOM 568 O O . SER A 1 71 ? 4.242 -17.922 -4.77 1 96.38 71 SER A O 1
ATOM 570 N N . ASP A 1 72 ? 3.832 -18.469 -6.902 1 97.88 72 ASP A N 1
ATOM 571 C CA . ASP A 1 72 ? 3.775 -17.094 -7.371 1 97.88 72 ASP A CA 1
ATOM 572 C C . ASP A 1 72 ? 2.752 -16.281 -6.574 1 97.88 72 ASP A C 1
ATOM 574 O O . ASP A 1 72 ? 3.049 -15.18 -6.109 1 97.88 72 ASP A O 1
ATOM 578 N N . TRP A 1 73 ? 1.567 -16.844 -6.473 1 98.31 73 TRP A N 1
ATOM 579 C CA . TRP A 1 73 ? 0.496 -16.141 -5.773 1 98.31 73 TRP A CA 1
ATOM 580 C C . TRP A 1 73 ? 0.858 -15.93 -4.309 1 98.31 73 TRP A C 1
ATOM 582 O O . TRP A 1 73 ? 0.578 -14.867 -3.746 1 98.31 73 TRP A O 1
ATOM 592 N N . ARG A 1 74 ? 1.452 -16.938 -3.662 1 97.56 74 ARG A N 1
ATOM 593 C CA . ARG A 1 74 ? 1.893 -16.797 -2.277 1 97.56 74 ARG A CA 1
ATOM 594 C C . ARG A 1 74 ? 2.893 -15.656 -2.137 1 97.56 74 ARG A C 1
ATOM 596 O O . ARG A 1 74 ? 2.803 -14.859 -1.2 1 97.56 74 ARG A O 1
ATOM 603 N N . ASN A 1 75 ? 3.822 -15.562 -3.055 1 97.56 75 ASN A N 1
ATOM 604 C CA . ASN A 1 75 ? 4.828 -14.5 -3.039 1 97.56 75 ASN A CA 1
ATOM 605 C C . ASN A 1 75 ? 4.191 -13.125 -3.209 1 97.56 75 ASN A C 1
ATOM 607 O O . ASN A 1 75 ? 4.594 -12.164 -2.551 1 97.56 75 ASN A O 1
ATOM 611 N N . VAL A 1 76 ? 3.248 -13.047 -4.105 1 98.19 76 VAL A N 1
ATOM 612 C CA . VAL A 1 76 ? 2.568 -11.789 -4.379 1 98.19 76 VAL A CA 1
ATOM 613 C C . VAL A 1 76 ? 1.779 -11.352 -3.145 1 98.19 76 VAL A C 1
ATOM 615 O O . VAL A 1 76 ? 1.896 -10.203 -2.699 1 98.19 76 VAL A O 1
ATOM 618 N N . VAL A 1 77 ? 1.028 -12.258 -2.502 1 97.94 77 VAL A N 1
ATOM 619 C CA . VAL A 1 77 ? 0.126 -11.945 -1.397 1 97.94 77 VAL A CA 1
ATOM 620 C C . VAL A 1 77 ? 0.935 -11.633 -0.14 1 97.94 77 VAL A C 1
ATOM 622 O O . VAL A 1 77 ? 0.567 -10.758 0.641 1 97.94 77 VAL A O 1
ATOM 625 N N . HIS A 1 78 ? 2.088 -12.297 0.003 1 97.06 78 HIS A N 1
ATOM 626 C CA . HIS A 1 78 ? 2.848 -12.156 1.24 1 97.06 78 HIS A CA 1
ATOM 627 C C . HIS A 1 78 ? 4.078 -11.281 1.033 1 97.06 78 HIS A C 1
ATOM 629 O O . HIS A 1 78 ? 5.008 -11.305 1.846 1 97.06 78 HIS A O 1
ATOM 635 N N . SER A 1 79 ? 4.094 -10.578 -0.095 1 96.62 79 SER A N 1
ATOM 636 C CA . SER A 1 79 ? 5.188 -9.648 -0.332 1 96.62 79 SER A CA 1
ATOM 637 C C . SER A 1 79 ? 5.316 -8.648 0.812 1 96.62 79 SER A C 1
ATOM 639 O O . SER A 1 79 ? 4.312 -8.195 1.368 1 96.62 79 SER A O 1
ATOM 641 N N . LEU A 1 80 ? 6.535 -8.242 1.137 1 95.88 80 LEU A N 1
ATOM 642 C CA . LEU A 1 80 ? 6.793 -7.32 2.236 1 95.88 80 LEU A CA 1
ATOM 643 C C . LEU A 1 80 ? 6.988 -5.898 1.721 1 95.88 80 LEU A C 1
ATOM 645 O O . LEU A 1 80 ? 7.207 -4.973 2.506 1 95.88 80 LEU A O 1
ATOM 649 N N . GLU A 1 81 ? 6.875 -5.684 0.457 1 95.69 81 GLU A N 1
ATOM 650 C CA . GLU A 1 81 ? 7.188 -4.395 -0.16 1 95.69 81 GLU A CA 1
ATOM 651 C C . GLU A 1 81 ? 6.305 -3.285 0.404 1 95.69 81 GLU A C 1
ATOM 653 O O . GLU A 1 81 ? 6.793 -2.199 0.722 1 95.69 81 GLU A O 1
ATOM 658 N N . ALA A 1 82 ? 5.012 -3.506 0.521 1 96.12 82 ALA A N 1
ATOM 659 C CA . ALA A 1 82 ? 4.082 -2.508 1.042 1 96.12 82 ALA A CA 1
ATOM 660 C C . ALA A 1 82 ? 4.422 -2.145 2.484 1 96.12 82 ALA A C 1
ATOM 662 O O . ALA A 1 82 ? 4.43 -0.965 2.848 1 96.12 82 ALA A O 1
ATOM 663 N N . SER A 1 83 ? 4.641 -3.172 3.285 1 95.81 83 SER A N 1
ATOM 664 C CA . SER A 1 83 ? 4.949 -2.959 4.695 1 95.81 83 SER A CA 1
ATOM 665 C C . SER A 1 83 ? 6.277 -2.232 4.867 1 95.81 83 SER A C 1
ATOM 667 O O . SER A 1 83 ? 6.422 -1.393 5.758 1 95.81 83 SER A O 1
ATOM 669 N N . GLU A 1 84 ? 7.219 -2.582 4.027 1 96.88 84 GLU A N 1
ATOM 670 C CA . GLU A 1 84 ? 8.516 -1.909 4.09 1 96.88 84 GLU A CA 1
ATOM 671 C C . GLU A 1 84 ? 8.391 -0.44 3.691 1 96.88 84 GLU A C 1
ATOM 673 O O . GLU A 1 84 ? 9.023 0.427 4.301 1 96.88 84 GLU A O 1
ATOM 678 N N . ASN A 1 85 ? 7.641 -0.175 2.672 1 97.56 85 ASN A N 1
ATOM 679 C CA . ASN A 1 85 ? 7.418 1.201 2.244 1 97.56 85 ASN A CA 1
ATOM 680 C C . ASN A 1 85 ? 6.766 2.033 3.346 1 97.56 85 ASN A C 1
ATOM 682 O O . ASN A 1 85 ? 7.195 3.156 3.617 1 97.56 85 ASN A O 1
ATOM 686 N N . ILE A 1 86 ? 5.727 1.518 3.971 1 97.19 86 ILE A N 1
ATOM 687 C CA . ILE A 1 86 ? 5.004 2.244 5.008 1 97.19 86 ILE A CA 1
ATOM 688 C C . ILE A 1 86 ? 5.91 2.461 6.215 1 97.19 86 ILE A C 1
ATOM 690 O O . ILE A 1 86 ? 5.844 3.504 6.871 1 97.19 86 ILE A O 1
ATOM 694 N N . ARG A 1 87 ? 6.715 1.431 6.562 1 97.12 87 ARG A N 1
ATOM 695 C CA . ARG A 1 87 ? 7.641 1.554 7.684 1 97.12 87 ARG A CA 1
ATOM 696 C C . ARG A 1 87 ? 8.648 2.67 7.438 1 97.12 87 ARG A C 1
ATOM 698 O O . ARG A 1 87 ? 8.984 3.426 8.352 1 97.12 87 ARG A O 1
ATOM 705 N N . ALA A 1 88 ? 9.141 2.748 6.223 1 97.94 88 ALA A N 1
ATOM 706 C CA . ALA A 1 88 ? 10.078 3.811 5.883 1 97.94 88 ALA A CA 1
ATOM 707 C C . ALA A 1 88 ? 9.438 5.188 6.055 1 97.94 88 ALA A C 1
ATOM 709 O O . ALA A 1 88 ? 10.078 6.117 6.551 1 97.94 88 ALA A O 1
ATOM 710 N N . LEU A 1 89 ? 8.195 5.352 5.641 1 98.19 89 LEU A N 1
ATOM 711 C CA . LEU A 1 89 ? 7.469 6.605 5.797 1 98.19 89 LEU A CA 1
ATOM 712 C C . LEU A 1 89 ? 7.293 6.953 7.273 1 98.19 89 LEU A C 1
ATOM 714 O O . LEU A 1 89 ? 7.551 8.086 7.684 1 98.19 89 LEU A O 1
ATOM 718 N N . LYS A 1 90 ? 6.867 5.988 8.086 1 98 90 LYS A N 1
ATOM 719 C CA . LYS A 1 90 ? 6.629 6.188 9.516 1 98 90 LYS A CA 1
ATOM 720 C C . LYS A 1 90 ? 7.926 6.535 10.242 1 98 90 LYS A C 1
ATOM 722 O O . LYS A 1 90 ? 7.941 7.422 11.094 1 98 90 LYS A O 1
ATOM 727 N N . ASP A 1 91 ? 9 5.816 9.875 1 98 91 ASP A N 1
ATOM 728 C CA . ASP A 1 91 ? 10.305 6.105 10.469 1 98 91 ASP A CA 1
ATOM 729 C C . ASP A 1 91 ? 10.742 7.531 10.156 1 98 91 ASP A C 1
ATOM 731 O O . ASP A 1 91 ? 11.258 8.234 11.031 1 98 91 ASP A O 1
ATOM 735 N N . GLY A 1 92 ? 10.602 7.891 8.898 1 98.19 92 GLY A N 1
ATOM 736 C CA . GLY A 1 92 ? 10.922 9.258 8.516 1 98.19 92 GLY A CA 1
ATOM 737 C C . GLY A 1 92 ? 10.094 10.289 9.258 1 98.19 92 GLY A C 1
ATOM 738 O O . GLY A 1 92 ? 10.617 11.312 9.711 1 98.19 92 GLY A O 1
ATOM 739 N N . TYR A 1 93 ? 8.828 10.055 9.422 1 98.31 93 TYR A N 1
ATOM 740 C CA . TYR A 1 93 ? 7.926 10.953 10.141 1 98.31 93 TYR A CA 1
ATOM 741 C C . TYR A 1 93 ? 8.344 11.102 11.594 1 98.31 93 TYR A C 1
ATOM 743 O O . TYR A 1 93 ? 8.336 12.203 12.148 1 98.31 93 TYR A O 1
ATOM 751 N N . GLU A 1 94 ? 8.656 10.008 12.234 1 97.62 94 GLU A N 1
ATOM 752 C CA . GLU A 1 94 ? 9.039 10.016 13.641 1 97.62 94 GLU A CA 1
ATOM 753 C C . GLU A 1 94 ? 10.273 10.891 13.867 1 97.62 94 GLU A C 1
ATOM 755 O O . GLU A 1 94 ? 10.391 11.555 14.898 1 97.62 94 GLU A O 1
ATOM 760 N N . LYS A 1 95 ? 11.133 10.93 12.914 1 97.12 95 LYS A N 1
ATOM 761 C CA . LYS A 1 95 ? 12.336 11.758 13.023 1 97.12 95 LYS A CA 1
ATOM 762 C C . LYS A 1 95 ? 11.984 13.242 12.961 1 97.12 95 LYS A C 1
ATOM 764 O O . LYS A 1 95 ? 12.648 14.07 13.586 1 97.12 95 LYS A O 1
ATOM 769 N N . VAL A 1 96 ? 10.93 13.539 12.227 1 97.19 96 VAL A N 1
ATOM 770 C CA . VAL A 1 96 ? 10.531 14.93 12.023 1 97.19 96 VAL A CA 1
ATOM 771 C C . VAL A 1 96 ? 9.547 15.352 13.117 1 97.19 96 VAL A C 1
ATOM 773 O O . VAL A 1 96 ? 9.43 16.531 13.422 1 97.19 96 VAL A O 1
ATOM 776 N N . GLU A 1 97 ? 8.883 14.43 13.719 1 94.94 97 GLU A N 1
ATOM 777 C CA . GLU A 1 97 ? 7.77 14.664 14.633 1 94.94 97 GLU A CA 1
ATOM 778 C C . GLU A 1 97 ? 8.203 15.523 15.812 1 94.94 97 GLU A C 1
ATOM 780 O O . GLU A 1 97 ? 7.418 16.328 16.312 1 94.94 97 GLU A O 1
ATOM 785 N N . GLN A 1 98 ? 9.453 15.461 16.203 1 91.12 98 GLN A N 1
ATOM 786 C CA . GLN A 1 98 ? 9.945 16.203 17.344 1 91.12 98 GLN A CA 1
ATOM 787 C C . GLN A 1 98 ? 10.023 17.703 17.047 1 91.12 98 GLN A C 1
ATOM 789 O O . GLN A 1 98 ? 9.969 18.531 17.953 1 91.12 98 GLN A O 1
ATOM 794 N N . ASP A 1 99 ? 10.07 18.016 15.844 1 92.69 99 ASP A N 1
ATOM 795 C CA . ASP A 1 99 ? 10.219 19.406 15.422 1 92.69 99 ASP A CA 1
ATOM 796 C C . ASP A 1 99 ? 8.859 20.016 15.055 1 92.69 99 ASP A C 1
ATOM 798 O O . ASP A 1 99 ? 8.781 21.188 14.672 1 92.69 99 ASP A O 1
ATOM 802 N N . LEU A 1 100 ? 7.785 19.312 15.203 1 96.31 100 LEU A N 1
ATOM 803 C CA . LEU A 1 100 ? 6.473 19.797 14.773 1 96.31 100 LEU A CA 1
ATOM 804 C C . LEU A 1 100 ? 5.75 20.5 15.922 1 96.31 100 LEU A C 1
ATOM 806 O O . LEU A 1 100 ? 6.047 20.25 17.094 1 96.31 100 LEU A O 1
ATOM 810 N N . PRO A 1 101 ? 4.832 21.438 15.578 1 95.62 101 PRO A N 1
ATOM 811 C CA . PRO A 1 101 ? 4.035 22.109 16.609 1 95.62 101 PRO A CA 1
ATOM 812 C C . PRO A 1 101 ? 3.246 21.141 17.484 1 95.62 101 PRO A C 1
ATOM 814 O O . PRO A 1 101 ? 2.859 20.062 17.031 1 95.62 101 PRO A O 1
ATOM 817 N N . ALA A 1 102 ? 3.096 21.5 18.734 1 94.25 102 ALA A N 1
ATOM 818 C CA . ALA A 1 102 ? 2.318 20.719 19.688 1 94.25 102 ALA A CA 1
ATOM 819 C C . ALA A 1 102 ? 0.841 21.094 19.625 1 94.25 102 ALA A C 1
ATOM 821 O O . ALA A 1 102 ? 0.452 22 18.891 1 94.25 102 ALA A O 1
ATOM 822 N N . PHE A 1 103 ? 0.048 20.359 20.375 1 94.12 103 PHE A N 1
ATOM 823 C CA . PHE A 1 103 ? -1.389 20.609 20.391 1 94.12 103 PHE A CA 1
ATOM 824 C C . PHE A 1 103 ? -1.695 22 20.922 1 94.12 103 PHE A C 1
ATOM 826 O O . PHE A 1 103 ? -2.639 22.656 20.453 1 94.12 103 PHE A O 1
ATOM 833 N N . GLU A 1 104 ? -0.876 22.453 21.812 1 93.94 104 GLU A N 1
ATOM 834 C CA . GLU A 1 104 ? -1.049 23.797 22.359 1 93.94 104 GLU A CA 1
ATOM 835 C C . GLU A 1 104 ? -0.92 24.859 21.281 1 93.94 104 GLU A C 1
ATOM 837 O O . GLU A 1 104 ? -1.572 25.906 21.344 1 93.94 104 GLU A O 1
ATOM 842 N N . ASP A 1 105 ? -0.115 24.547 20.328 1 95.88 105 ASP A N 1
ATOM 843 C CA . ASP A 1 105 ? 0.053 25.484 19.219 1 95.88 105 ASP A CA 1
ATOM 844 C C . ASP A 1 105 ? -1.207 25.547 18.359 1 95.88 105 ASP A C 1
ATOM 846 O O . ASP A 1 105 ? -1.572 26.625 17.859 1 95.88 105 ASP A O 1
ATOM 850 N N . LEU A 1 106 ? -1.814 24.438 18.188 1 96.44 106 LEU A N 1
ATOM 851 C CA . LEU A 1 106 ? -3.07 24.391 17.438 1 96.44 106 LEU A CA 1
ATOM 852 C C . LEU A 1 106 ? -4.164 25.156 18.188 1 96.44 106 LEU A C 1
ATOM 854 O O . LEU A 1 106 ? -4.91 25.922 17.578 1 96.44 106 LEU A O 1
ATOM 858 N N . GLU A 1 107 ? -4.223 24.922 19.438 1 96.56 107 GLU A N 1
ATOM 859 C CA . GLU A 1 107 ? -5.188 25.641 20.266 1 96.56 107 GLU A CA 1
ATOM 860 C C . GLU A 1 107 ? -4.949 27.156 20.203 1 96.56 107 GLU A C 1
ATOM 862 O O . GLU A 1 107 ? -5.895 27.922 20.047 1 96.56 107 GLU A O 1
ATOM 867 N N . GLY A 1 108 ? -3.609 27.5 20.359 1 95.69 108 GLY A N 1
ATOM 868 C CA . GLY A 1 108 ? -3.256 28.906 20.281 1 95.69 108 GLY A CA 1
ATOM 869 C C . GLY A 1 108 ? -3.607 29.531 18.953 1 95.69 108 GLY A C 1
ATOM 870 O O . GLY A 1 108 ? -4.078 30.672 18.906 1 95.69 108 GLY A O 1
ATOM 871 N N . ALA A 1 109 ? -3.361 28.828 17.906 1 97.06 109 ALA A N 1
ATOM 872 C CA . ALA A 1 109 ? -3.67 29.328 16.562 1 97.06 109 ALA A CA 1
ATOM 873 C C . ALA A 1 109 ? -5.176 29.484 16.375 1 97.06 109 ALA A C 1
ATOM 875 O O . ALA A 1 109 ? -5.633 30.469 15.773 1 97.06 109 ALA A O 1
ATOM 876 N N . ALA A 1 110 ? -5.949 28.516 16.844 1 97.81 110 ALA A N 1
ATOM 877 C CA . ALA A 1 110 ? -7.406 28.609 16.75 1 97.81 110 ALA A CA 1
ATOM 878 C C . ALA A 1 110 ? -7.938 29.797 17.547 1 97.81 110 ALA A C 1
ATOM 880 O O . ALA A 1 110 ? -8.812 30.531 17.062 1 97.81 110 ALA A O 1
ATOM 881 N N . ARG A 1 111 ? -7.441 30.016 18.703 1 96.25 111 ARG A N 1
ATOM 882 C CA . ARG A 1 111 ? -7.855 31.125 19.531 1 96.25 111 ARG A CA 1
ATOM 883 C C . ARG A 1 111 ? -7.496 32.469 18.875 1 96.25 111 ARG A C 1
ATOM 885 O O . ARG A 1 111 ? -8.219 33.438 19.031 1 96.25 111 ARG A O 1
ATOM 892 N N . ALA A 1 112 ? -6.355 32.406 18.234 1 96.69 112 ALA A N 1
ATOM 893 C CA . ALA A 1 112 ? -5.961 33.625 17.484 1 96.69 112 ALA A CA 1
ATOM 894 C C . ALA A 1 112 ? -7.016 34 16.453 1 96.69 112 ALA A C 1
ATOM 896 O O . ALA A 1 112 ? -7.34 35.156 16.281 1 96.69 112 ALA A O 1
ATOM 897 N N . LEU A 1 113 ? -7.547 33 15.758 1 97.44 113 LEU A N 1
ATOM 898 C CA . LEU A 1 113 ? -8.594 33.25 14.773 1 97.44 113 LEU A CA 1
ATOM 899 C C . LEU A 1 113 ? -9.852 33.781 15.445 1 97.44 113 LEU A C 1
ATOM 901 O O . LEU A 1 113 ? -10.508 34.688 14.922 1 97.44 113 LEU A O 1
ATOM 905 N N . MET A 1 114 ? -10.203 33.25 16.578 1 96.56 114 MET A N 1
ATOM 906 C CA . MET A 1 114 ? -11.375 33.719 17.328 1 96.56 114 MET A CA 1
ATOM 907 C C . MET A 1 114 ? -11.203 35.156 17.781 1 96.56 114 MET A C 1
ATOM 909 O O . MET A 1 114 ? -12.156 35.938 17.797 1 96.56 114 MET A O 1
ATOM 913 N N . ARG A 1 115 ? -9.953 35.469 18.172 1 94.94 115 ARG A N 1
ATOM 914 C CA . ARG A 1 115 ? -9.648 36.844 18.578 1 94.94 115 ARG A CA 1
ATOM 915 C C . ARG A 1 115 ? -9.844 37.812 17.406 1 94.94 115 ARG A C 1
ATOM 917 O O . ARG A 1 115 ? -10.43 38.875 17.578 1 94.94 115 ARG A O 1
ATOM 924 N N . LEU A 1 116 ? -9.336 37.438 16.281 1 96.44 116 LEU A N 1
ATOM 925 C CA . LEU A 1 116 ? -9.508 38.25 15.086 1 96.44 116 LEU A CA 1
ATOM 926 C C . LEU A 1 116 ? -10.984 38.406 14.734 1 96.44 116 LEU A C 1
ATOM 928 O O . LEU A 1 116 ? -11.43 39.469 14.352 1 96.44 116 LEU A O 1
ATOM 932 N N . GLN A 1 117 ? -11.711 37.312 14.844 1 95.88 117 GLN A N 1
ATOM 933 C CA . GLN A 1 117 ? -13.156 37.312 14.633 1 95.88 117 GLN A CA 1
ATOM 934 C C . GLN A 1 117 ? -13.844 38.344 15.516 1 95.88 117 GLN A C 1
ATOM 936 O O . GLN A 1 117 ? -14.664 39.125 15.031 1 95.88 117 GLN A O 1
ATOM 941 N N . ASP A 1 118 ? -13.461 38.406 16.75 1 94.12 118 ASP A N 1
ATOM 942 C CA . ASP A 1 118 ? -14.109 39.281 17.734 1 94.12 118 ASP A CA 1
ATOM 943 C C . ASP A 1 118 ? -13.703 40.719 17.516 1 94.12 118 ASP A C 1
ATOM 945 O O . ASP A 1 118 ? -14.562 41.594 17.344 1 94.12 118 ASP A O 1
ATOM 949 N N . VAL A 1 119 ? -12.391 40.969 17.516 1 94.25 119 VAL A N 1
ATOM 950 C CA . VAL A 1 119 ? -11.875 42.312 17.531 1 94.25 119 VAL A CA 1
ATOM 951 C C . VAL A 1 119 ? -12.25 43.031 16.234 1 94.25 119 VAL A C 1
ATOM 953 O O . VAL A 1 119 ? -12.617 44.219 16.25 1 94.25 119 VAL A O 1
ATOM 956 N N . TYR A 1 120 ? -12.227 42.344 15.148 1 95.25 120 TYR A N 1
ATOM 957 C CA . TYR A 1 120 ? -12.492 42.969 13.867 1 95.25 120 TYR A CA 1
ATOM 958 C C . TYR A 1 120 ? -13.891 42.656 13.367 1 95.25 120 TYR A C 1
ATOM 960 O O . TYR A 1 120 ? -14.258 43 12.242 1 95.25 120 TYR A O 1
ATOM 968 N N . MET A 1 121 ? -14.703 41.906 14.117 1 94.19 121 MET A N 1
ATOM 969 C CA . MET A 1 121 ? -16.078 41.531 13.805 1 94.19 121 MET A CA 1
ATOM 970 C C . MET A 1 121 ? -16.156 40.812 12.461 1 94.19 121 MET A C 1
ATOM 972 O O . MET A 1 121 ? -16.922 41.188 11.586 1 94.19 121 MET A O 1
ATOM 976 N N . LEU A 1 122 ? -15.297 39.875 12.32 1 96.38 122 LEU A N 1
ATOM 977 C CA . LEU A 1 122 ? -15.227 39.125 11.07 1 96.38 122 LEU A CA 1
ATOM 978 C C . LEU A 1 122 ? -16.297 38.062 11.016 1 96.38 122 LEU A C 1
ATOM 980 O O . LEU A 1 122 ? -16.609 37.406 12.023 1 96.38 122 LEU A O 1
ATOM 984 N N . ASN A 1 123 ? -16.812 37.875 9.82 1 95.75 123 ASN A N 1
ATOM 985 C CA . ASN A 1 123 ? -17.781 36.812 9.57 1 95.75 123 ASN A CA 1
ATOM 986 C C . ASN A 1 123 ? -17.109 35.469 9.336 1 95.75 123 ASN A C 1
ATOM 988 O O . ASN A 1 123 ? -16.203 35.375 8.508 1 95.75 123 ASN A O 1
ATOM 992 N N . VAL A 1 124 ? -17.562 34.469 10.031 1 97.19 124 VAL A N 1
ATOM 993 C CA . VAL A 1 124 ? -16.922 33.156 9.977 1 97.19 124 VAL A CA 1
ATOM 994 C C . VAL A 1 124 ? -17.078 32.562 8.578 1 97.19 124 VAL A C 1
ATOM 996 O O . VAL A 1 124 ? -16.156 31.938 8.055 1 97.19 124 VAL A O 1
ATOM 999 N N . LYS A 1 125 ? -18.219 32.688 7.969 1 96 125 LYS A N 1
ATOM 1000 C CA . LYS A 1 125 ? -18.438 32.188 6.609 1 96 125 LYS A CA 1
ATOM 1001 C C . LYS A 1 125 ? -17.453 32.812 5.633 1 96 125 LYS A C 1
ATOM 1003 O O . LYS A 1 125 ? -16.922 32.125 4.754 1 96 125 LYS A O 1
ATOM 1008 N N . GLY A 1 126 ? -17.266 34.156 5.734 1 95.38 126 GLY A N 1
ATOM 1009 C CA . GLY A 1 126 ? -16.266 34.812 4.93 1 95.38 126 GLY A CA 1
ATOM 1010 C C . GLY A 1 126 ? -14.859 34.281 5.172 1 95.38 126 GLY A C 1
ATOM 1011 O O . GLY A 1 126 ? -14.117 34.031 4.223 1 95.38 126 GLY A O 1
ATOM 1012 N N . LEU A 1 127 ? -14.508 34.094 6.457 1 96.69 127 LEU A N 1
ATOM 1013 C CA . LEU A 1 127 ? -13.195 33.562 6.801 1 96.69 127 LEU A CA 1
ATOM 1014 C C . LEU A 1 127 ? -12.992 32.188 6.18 1 96.69 127 LEU A C 1
ATOM 1016 O O . LEU A 1 127 ? -11.914 31.891 5.656 1 96.69 127 LEU A O 1
ATOM 1020 N N . ALA A 1 128 ? -14.016 31.312 6.254 1 96.88 128 ALA A N 1
ATOM 1021 C CA . ALA A 1 128 ? -13.945 29.969 5.684 1 96.88 128 ALA A CA 1
ATOM 1022 C C . ALA A 1 128 ? -13.672 30.031 4.184 1 96.88 128 ALA A C 1
ATOM 1024 O O . ALA A 1 128 ? -13.023 29.141 3.629 1 96.88 128 ALA A O 1
ATOM 1025 N N . ARG A 1 129 ? -14.086 31.109 3.529 1 95.38 129 ARG A N 1
ATOM 1026 C CA . ARG A 1 129 ? -13.891 31.281 2.092 1 95.38 129 ARG A CA 1
ATOM 1027 C C . ARG A 1 129 ? -12.609 32.031 1.801 1 95.38 129 ARG A C 1
ATOM 1029 O O . ARG A 1 129 ? -12.273 32.281 0.64 1 95.38 129 ARG A O 1
AT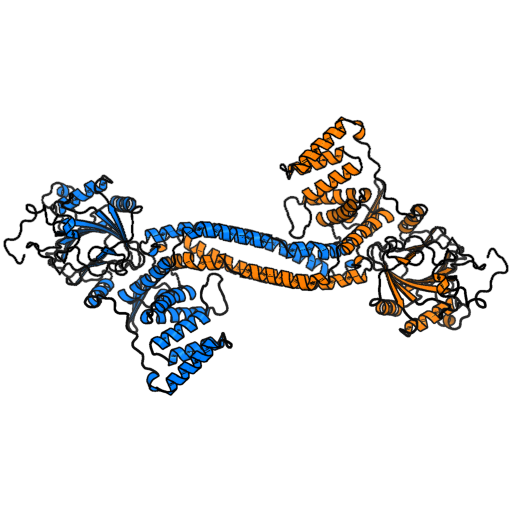OM 1036 N N . GLY A 1 130 ? -11.93 32.469 2.832 1 93.44 130 GLY A N 1
ATOM 1037 C CA . GLY A 1 130 ? -10.641 33.125 2.67 1 93.44 130 GLY A CA 1
ATOM 1038 C C . GLY A 1 130 ? -10.75 34.625 2.562 1 93.44 130 GLY A C 1
ATOM 1039 O O . GLY A 1 130 ? -9.773 35.281 2.238 1 93.44 130 GLY A O 1
ATOM 1040 N N . VAL A 1 131 ? -11.938 35.156 2.861 1 94.12 131 VAL A N 1
ATOM 1041 C CA . VAL A 1 131 ? -12.109 36.594 2.783 1 94.12 131 VAL A CA 1
ATOM 1042 C C . VAL A 1 131 ? -12.328 37.156 4.184 1 94.12 131 VAL A C 1
ATOM 1044 O O . VAL A 1 131 ? -12.945 36.5 5.031 1 94.12 131 VAL A O 1
ATOM 1047 N N . PHE A 1 132 ? -11.82 38.375 4.426 1 95.12 132 PHE A N 1
ATOM 1048 C CA . PHE A 1 132 ? -11.945 39.062 5.711 1 95.12 132 PHE A CA 1
ATOM 1049 C C . PHE A 1 132 ? -12.984 40.156 5.641 1 95.12 132 PHE A C 1
ATOM 1051 O O . PHE A 1 132 ? -12.664 41.312 5.301 1 95.12 132 PHE A O 1
ATOM 1058 N N . GLN A 1 133 ? -14.203 39.781 6.016 1 95 133 GLN A N 1
ATOM 1059 C CA . GLN A 1 133 ? -15.336 40.688 5.848 1 95 133 GLN A CA 1
ATOM 1060 C C . GLN A 1 133 ? -16.125 40.844 7.148 1 95 133 GLN A C 1
ATOM 1062 O O . GLN A 1 133 ? -16.109 39.938 7.992 1 95 133 GLN A O 1
ATOM 1067 N N . ARG A 1 134 ? -16.641 41.969 7.309 1 93.12 134 ARG A N 1
ATOM 1068 C CA . ARG A 1 134 ? -17.594 42.281 8.359 1 93.12 134 ARG A CA 1
ATOM 1069 C C . ARG A 1 134 ? -19.016 42.375 7.801 1 93.12 134 ARG A C 1
ATOM 1071 O O . ARG A 1 134 ? -19.219 42.969 6.75 1 93.12 134 ARG A O 1
ATOM 1078 N N . VAL A 1 135 ? -19.891 41.656 8.406 1 88.19 135 VAL A N 1
ATOM 1079 C CA . VAL A 1 135 ? -21.281 41.688 7.949 1 88.19 135 VAL A CA 1
ATOM 1080 C C . VAL A 1 135 ? -22.156 42.344 9.023 1 88.19 135 VAL A C 1
ATOM 1082 O O . VAL A 1 135 ? -22.25 41.812 10.141 1 88.19 135 VAL A O 1
ATOM 1085 N N . THR A 1 136 ? -22.672 43.5 8.766 1 85.5 136 THR A N 1
ATOM 1086 C CA . THR A 1 136 ? -23.625 44.188 9.633 1 85.5 136 THR A CA 1
ATOM 1087 C C . THR A 1 136 ? -24.984 44.312 8.945 1 85.5 136 THR A C 1
ATOM 1089 O O . THR A 1 136 ? -25.141 45.156 8.062 1 85.5 136 THR A O 1
ATOM 1092 N N . GLY A 1 137 ? -25.906 43.656 9.422 1 83 137 GLY A N 1
ATOM 1093 C CA . GLY A 1 137 ? -27.172 43.625 8.711 1 83 137 GLY A CA 1
ATOM 1094 C C . GLY A 1 137 ? -27.031 43.188 7.262 1 83 137 GLY A C 1
ATOM 1095 O O . GLY A 1 137 ? -26.562 42.094 6.992 1 83 137 GLY A O 1
ATOM 1096 N N . SER A 1 138 ? -27.375 44.031 6.398 1 84.69 138 SER A N 1
ATOM 1097 C CA . SER A 1 138 ? -27.297 43.719 4.977 1 84.69 138 SER A CA 1
ATOM 1098 C C . SER A 1 138 ? -26.016 44.281 4.363 1 84.69 138 SER A C 1
ATOM 1100 O O . SER A 1 138 ? -25.688 43.969 3.215 1 84.69 138 SER A O 1
ATOM 1102 N N . ALA A 1 139 ? -25.219 44.906 5.168 1 89.31 139 ALA A N 1
ATOM 1103 C CA . ALA A 1 139 ? -24.016 45.562 4.648 1 89.31 139 ALA A CA 1
ATOM 1104 C C . ALA A 1 139 ? -22.781 44.688 4.859 1 89.31 139 ALA A C 1
ATOM 1106 O O . ALA A 1 139 ? -22.578 44.125 5.945 1 89.31 139 ALA A O 1
ATOM 1107 N N . ILE A 1 140 ? -22.062 44.438 3.764 1 90.06 140 ILE A N 1
ATOM 1108 C CA . ILE A 1 140 ? -20.812 43.688 3.807 1 90.06 140 ILE A CA 1
ATOM 1109 C C . ILE A 1 140 ? -19.641 44.656 3.59 1 90.06 140 ILE A C 1
ATOM 1111 O O . ILE A 1 140 ? -19.609 45.406 2.613 1 90.06 140 ILE A O 1
ATOM 1115 N N . THR A 1 141 ? -18.734 44.719 4.512 1 90.88 141 THR A N 1
ATOM 1116 C CA . THR A 1 141 ? -17.516 45.5 4.398 1 90.88 141 THR A CA 1
ATOM 1117 C C . THR A 1 141 ? -16.281 44.625 4.297 1 90.88 141 THR A C 1
ATOM 1119 O O . THR A 1 141 ? -16.031 43.812 5.18 1 90.88 141 THR A O 1
ATOM 1122 N N . ASP A 1 142 ? -15.539 44.812 3.254 1 90.62 142 ASP A N 1
ATOM 1123 C CA . ASP A 1 142 ? -14.281 44.094 3.098 1 90.62 142 ASP A CA 1
ATOM 1124 C C . ASP A 1 142 ? -13.156 44.781 3.867 1 90.62 142 ASP A C 1
ATOM 1126 O O . ASP A 1 142 ? -12.781 45.906 3.562 1 90.62 142 ASP A O 1
ATOM 1130 N N . LEU A 1 143 ? -12.672 44.062 4.832 1 91.38 143 LEU A N 1
ATOM 1131 C CA . LEU A 1 143 ? -11.57 44.625 5.609 1 91.38 143 LEU A CA 1
ATOM 1132 C C . LEU A 1 143 ? -10.234 44.344 4.934 1 91.38 143 LEU A C 1
ATOM 1134 O O . LEU A 1 143 ? -9.289 45.125 5.066 1 91.38 143 LEU A O 1
ATOM 1138 N N . TYR A 1 144 ? -10.125 43.188 4.34 1 88.75 144 TYR A N 1
ATOM 1139 C CA . TYR A 1 144 ? -8.914 42.781 3.643 1 88.75 144 TYR A CA 1
ATOM 1140 C C . TYR A 1 144 ? -9.227 41.812 2.525 1 88.75 144 TYR A C 1
ATOM 1142 O O . TYR A 1 144 ? -10.047 40.906 2.703 1 88.75 144 TYR A O 1
ATOM 1150 N N . SER A 1 145 ? -8.656 42.062 1.401 1 84.12 145 SER A N 1
ATOM 1151 C CA . SER A 1 145 ? -8.805 41.156 0.259 1 84.12 145 SER A CA 1
ATOM 1152 C C . SER A 1 145 ? -7.465 40.562 -0.157 1 84.12 145 SER A C 1
ATOM 1154 O O . SER A 1 145 ? -6.672 41.25 -0.834 1 84.12 145 SER A O 1
ATOM 1156 N N . PRO A 1 146 ? -7.352 39.344 0.161 1 86.12 146 PRO A N 1
ATOM 1157 C CA . PRO A 1 146 ? -6.074 38.75 -0.219 1 86.12 146 PRO A CA 1
ATOM 1158 C C . PRO A 1 146 ? -5.914 38.594 -1.73 1 86.12 146 PRO A C 1
ATOM 1160 O O . PRO A 1 146 ? -6.91 38.531 -2.455 1 86.12 146 PRO A O 1
ATOM 1163 N N . LYS A 1 147 ? -4.691 38.625 -2.27 1 79.94 147 LYS A N 1
ATOM 1164 C CA . LYS A 1 147 ? -4.414 38.438 -3.691 1 79.94 147 LYS A CA 1
ATOM 1165 C C . LYS A 1 147 ? -4.832 37.062 -4.16 1 79.94 147 LYS A C 1
ATOM 1167 O O . LYS A 1 147 ? -5.352 36.906 -5.262 1 79.94 147 LYS A O 1
ATOM 1172 N N . ARG A 1 148 ? -4.594 36.125 -3.334 1 82.25 148 ARG A N 1
ATOM 1173 C CA . ARG A 1 148 ? -5.012 34.781 -3.611 1 82.25 148 ARG A CA 1
ATOM 1174 C C . ARG A 1 148 ? -5.926 34.25 -2.514 1 82.25 148 ARG A C 1
ATOM 1176 O O . ARG A 1 148 ? -5.594 34.312 -1.329 1 82.25 148 ARG A O 1
ATOM 1183 N N . LEU A 1 149 ? -7.027 33.688 -3.059 1 87.56 149 LEU A N 1
ATOM 1184 C CA . LEU A 1 149 ? -8.008 33.188 -2.111 1 87.56 149 LEU A CA 1
ATOM 1185 C C . LEU A 1 149 ? -7.637 31.797 -1.632 1 87.56 149 LEU A C 1
ATOM 1187 O O . LEU A 1 149 ? -7.188 30.969 -2.424 1 87.56 149 LEU A O 1
ATOM 1191 N N . PHE A 1 150 ? -7.668 31.625 -0.356 1 90.25 150 PHE A N 1
ATOM 1192 C CA . PHE A 1 150 ? -7.453 30.344 0.299 1 90.25 150 PHE A CA 1
ATOM 1193 C C . PHE A 1 150 ? -8.648 29.969 1.163 1 90.25 150 PHE A C 1
ATOM 1195 O O . PHE A 1 150 ? -8.961 30.672 2.133 1 90.25 150 PHE A O 1
ATOM 1202 N N . SER A 1 151 ? -9.266 28.891 0.795 1 94.5 151 SER A N 1
ATOM 1203 C CA . SER A 1 151 ? -10.461 28.469 1.534 1 94.5 151 SER A CA 1
ATOM 1204 C C . SER A 1 151 ? -10.133 27.375 2.547 1 94.5 151 SER A C 1
ATOM 1206 O O . SER A 1 151 ? -9.289 26.516 2.289 1 94.5 151 SER A O 1
ATOM 1208 N N . LEU A 1 152 ? -10.789 27.469 3.656 1 96.88 152 LEU A N 1
ATOM 1209 C CA . LEU A 1 152 ? -10.68 26.422 4.664 1 96.88 152 LEU A CA 1
ATOM 1210 C C . LEU A 1 152 ? -11.539 25.219 4.293 1 96.88 152 LEU A C 1
ATOM 1212 O O . LEU A 1 152 ? -12.555 25.359 3.611 1 96.88 152 LEU A O 1
ATOM 1216 N N . THR A 1 153 ? -11.109 24.047 4.727 1 96.81 153 THR A N 1
ATOM 1217 C CA . THR A 1 153 ? -11.914 22.844 4.562 1 96.81 153 THR A CA 1
ATOM 1218 C C . THR A 1 153 ? -12.883 22.672 5.73 1 96.81 153 THR A C 1
ATOM 1220 O O . THR A 1 153 ? -12.797 23.391 6.723 1 96.81 153 THR A O 1
ATOM 1223 N N . GLY A 1 154 ? -13.859 21.719 5.512 1 97.62 154 GLY A N 1
ATOM 1224 C CA . GLY A 1 154 ? -14.742 21.406 6.625 1 97.62 154 GLY A CA 1
ATOM 1225 C C . GLY A 1 154 ? -13.992 20.984 7.879 1 97.62 154 GLY A C 1
ATOM 1226 O O . GLY A 1 154 ? -14.375 21.359 8.984 1 97.62 154 GLY A O 1
ATOM 1227 N N . ASP A 1 155 ? -12.906 20.281 7.684 1 98.31 155 ASP A N 1
ATOM 1228 C CA . ASP A 1 155 ? -12.109 19.812 8.82 1 98.31 155 ASP A CA 1
ATOM 1229 C C . ASP A 1 155 ? -11.383 20.969 9.492 1 98.31 155 ASP A C 1
ATOM 1231 O O . ASP A 1 155 ? -11.195 20.969 10.711 1 98.31 155 ASP A O 1
ATOM 1235 N N . ASP A 1 156 ? -10.906 21.953 8.734 1 98.38 156 ASP A N 1
ATOM 1236 C CA . ASP A 1 156 ? -10.297 23.141 9.312 1 98.38 156 ASP A CA 1
ATOM 1237 C C . ASP A 1 156 ? -11.281 23.875 10.227 1 98.38 156 ASP A C 1
ATOM 1239 O O . ASP A 1 156 ? -10.953 24.188 11.367 1 98.38 156 ASP A O 1
ATOM 1243 N N . CYS A 1 157 ? -12.461 24.109 9.695 1 98.75 157 CYS A N 1
ATOM 1244 C CA . CYS A 1 157 ? -13.492 24.797 10.469 1 98.75 157 CYS A CA 1
ATOM 1245 C C . CYS A 1 157 ? -13.867 24 11.711 1 98.75 157 CYS A C 1
ATOM 1247 O O . CYS A 1 157 ? -14.07 24.578 12.781 1 98.75 157 CYS A O 1
ATOM 1249 N N . PHE A 1 158 ? -13.984 22.688 11.516 1 98.69 158 PHE A N 1
ATOM 1250 C CA . PHE A 1 158 ? -14.32 21.828 12.648 1 98.69 158 PHE A CA 1
ATOM 1251 C C . PHE A 1 158 ? -13.281 21.969 13.758 1 98.69 158 PHE A C 1
ATOM 1253 O O . PHE A 1 158 ? -13.633 22 14.938 1 98.69 158 PHE A O 1
ATOM 1260 N N . GLN A 1 159 ? -11.992 22.031 13.438 1 98.44 159 GLN A N 1
ATOM 1261 C CA . GLN A 1 159 ? -10.938 22.094 14.438 1 98.44 159 GLN A CA 1
ATOM 1262 C C . GLN A 1 159 ? -11 23.391 15.242 1 98.44 159 GLN A C 1
ATOM 1264 O O . GLN A 1 159 ? -10.789 23.391 16.453 1 98.44 159 GLN A O 1
ATOM 1269 N N . VAL A 1 160 ? -11.234 24.516 14.57 1 98.56 160 VAL A N 1
ATOM 1270 C CA . VAL A 1 160 ? -11.398 25.781 15.281 1 98.56 160 VAL A CA 1
ATOM 1271 C C . VAL A 1 160 ? -12.602 25.688 16.219 1 98.56 160 VAL A C 1
ATOM 1273 O O . VAL A 1 160 ? -12.5 26.047 17.406 1 98.56 160 VAL A O 1
ATOM 1276 N N . GLY A 1 161 ? -13.742 25.188 15.688 1 98.56 161 GLY A N 1
ATOM 1277 C CA . GLY A 1 161 ? -14.945 25.031 16.5 1 98.56 161 GLY A CA 1
ATOM 1278 C C . GLY A 1 161 ? -14.758 24.094 17.672 1 98.56 161 GLY A C 1
ATOM 1279 O O . GLY A 1 161 ? -15.305 24.328 18.75 1 98.56 161 GLY A O 1
ATOM 1280 N N . LYS A 1 162 ? -14.039 23.062 17.438 1 98.38 162 LYS A N 1
ATOM 1281 C CA . LYS A 1 162 ? -13.805 22.062 18.484 1 98.38 162 LYS A CA 1
ATOM 1282 C C . LYS A 1 162 ? -12.992 22.656 19.625 1 98.38 162 LYS A C 1
ATOM 1284 O O . LYS A 1 162 ? -13.242 22.344 20.797 1 98.38 162 LYS A O 1
ATOM 1289 N N . VAL A 1 163 ? -11.914 23.391 19.281 1 97.62 163 VAL A N 1
ATOM 1290 C CA . VAL A 1 163 ? -11.125 24.047 20.328 1 97.62 163 VAL A CA 1
ATOM 1291 C C . VAL A 1 163 ? -12.031 24.906 21.203 1 97.62 163 VAL A C 1
ATOM 1293 O O . VAL A 1 163 ? -11.961 24.859 22.422 1 97.62 163 VAL A O 1
ATOM 1296 N N . ALA A 1 164 ? -12.883 25.75 20.594 1 97.31 164 ALA A N 1
ATOM 1297 C CA . ALA A 1 164 ? -13.836 26.578 21.328 1 97.31 164 ALA A CA 1
ATOM 1298 C C . ALA A 1 164 ? -14.797 25.719 22.141 1 97.31 164 ALA A C 1
ATOM 1300 O O . ALA A 1 164 ? -15.062 26 23.297 1 97.31 164 ALA A O 1
ATOM 1301 N N . TYR A 1 165 ? -15.266 24.641 21.484 1 97.25 165 TYR A N 1
ATOM 1302 C CA . TYR A 1 165 ? -16.203 23.703 22.094 1 97.25 165 TYR A CA 1
ATOM 1303 C C . TYR A 1 165 ? -15.602 23.094 23.359 1 97.25 165 TYR A C 1
ATOM 1305 O O . TYR A 1 165 ? -16.266 23.031 24.406 1 97.25 165 TYR A O 1
ATOM 1313 N N . ASP A 1 166 ? -14.406 22.719 23.328 1 96.62 166 ASP A N 1
ATOM 1314 C CA . ASP A 1 166 ? -13.742 22.047 24.453 1 96.62 166 ASP A CA 1
ATOM 1315 C C . ASP A 1 166 ? -13.539 23.016 25.625 1 96.62 166 ASP A C 1
ATOM 1317 O O . ASP A 1 166 ? -13.445 22.578 26.766 1 96.62 166 ASP A O 1
ATOM 1321 N N . MET A 1 167 ? -13.484 24.25 25.328 1 92.75 167 MET A N 1
ATOM 1322 C CA . MET A 1 167 ? -13.305 25.266 26.359 1 92.75 167 MET A CA 1
ATOM 1323 C C . MET A 1 167 ? -14.656 25.734 26.891 1 92.75 167 MET A C 1
ATOM 1325 O O . MET A 1 167 ? -14.711 26.625 27.75 1 92.75 167 MET A O 1
ATOM 1329 N N . GLY A 1 168 ? -15.797 25.188 26.359 1 93.5 168 GLY A N 1
ATOM 1330 C CA . GLY A 1 168 ? -17.125 25.609 26.766 1 93.5 168 GLY A CA 1
ATOM 1331 C C . GLY A 1 168 ? -17.531 26.938 26.141 1 93.5 168 GLY A C 1
ATOM 1332 O O . GLY A 1 168 ? -18.5 27.562 26.594 1 93.5 168 GLY A O 1
ATOM 1333 N N . ASP A 1 169 ? -16.719 27.422 25.219 1 94.62 169 ASP A N 1
ATOM 1334 C CA . ASP A 1 169 ? -16.984 28.672 24.5 1 94.62 169 ASP A CA 1
ATOM 1335 C C . ASP A 1 169 ? -17.891 28.438 23.297 1 94.62 169 ASP A C 1
ATOM 1337 O O . ASP A 1 169 ? -17.422 28.406 22.156 1 94.62 169 ASP A O 1
ATOM 1341 N N . TYR A 1 170 ? -19.203 28.344 23.531 1 95.56 170 TYR A N 1
ATOM 1342 C CA . TYR A 1 170 ? -20.141 27.984 22.469 1 95.56 170 TYR A CA 1
ATOM 1343 C C . TYR A 1 170 ? -20.453 29.188 21.594 1 95.56 170 TYR A C 1
ATOM 1345 O O . TYR A 1 170 ? -20.969 29.031 20.484 1 95.56 170 TYR A O 1
ATOM 1353 N N . TYR A 1 171 ? -20.109 30.438 22.094 1 94.81 171 TYR A N 1
ATOM 1354 C CA . TYR A 1 171 ? -20.219 31.641 21.266 1 94.81 171 TYR A CA 1
ATOM 1355 C C . TYR A 1 171 ? -19.375 31.516 20 1 94.81 171 TYR A C 1
ATOM 1357 O O . TYR A 1 171 ? -19.828 31.859 18.906 1 94.81 171 TYR A O 1
ATOM 1365 N N . HIS A 1 172 ? -18.219 31.031 20.188 1 96.94 172 HIS A N 1
ATOM 1366 C CA . HIS A 1 172 ? -17.344 30.875 19.031 1 96.94 172 HIS A CA 1
ATOM 1367 C C . HIS A 1 172 ? -17.562 29.531 18.359 1 96.94 172 HIS A C 1
ATOM 1369 O O . HIS A 1 172 ? -17.438 29.406 17.141 1 96.94 172 HIS A O 1
ATOM 1375 N N . ALA A 1 173 ? -17.828 28.484 19.094 1 97.94 173 ALA A N 1
ATOM 1376 C CA . ALA A 1 173 ? -17.922 27.125 18.578 1 97.94 173 ALA A CA 1
ATOM 1377 C C . ALA A 1 173 ? -19.016 27.016 17.516 1 97.94 173 ALA A C 1
ATOM 1379 O O . ALA A 1 173 ? -18.797 26.422 16.469 1 97.94 173 ALA A O 1
ATOM 1380 N N . ILE A 1 174 ? -20.141 27.516 17.766 1 97.62 174 ILE A N 1
ATOM 1381 C CA . ILE A 1 174 ? -21.344 27.281 16.969 1 97.62 174 ILE A CA 1
ATOM 1382 C C . ILE A 1 174 ? -21.109 27.797 15.547 1 97.62 174 ILE A C 1
ATOM 1384 O O . ILE A 1 174 ? -21.281 27.047 14.578 1 97.62 174 ILE A O 1
ATOM 1388 N N . PRO A 1 175 ? -20.688 29.078 15.336 1 97.44 175 PRO A N 1
ATOM 1389 C CA . PRO A 1 175 ? -20.516 29.516 13.945 1 97.44 175 PRO A CA 1
ATOM 1390 C C . PRO A 1 175 ? -19.484 28.688 13.188 1 97.44 175 PRO A C 1
ATOM 1392 O O . PRO A 1 175 ? -19.672 28.406 12 1 97.44 175 PRO A O 1
ATOM 1395 N N . TRP A 1 176 ? -18.406 28.328 13.797 1 98.62 176 TRP A N 1
ATOM 1396 C CA . TRP A 1 176 ? -17.359 27.531 13.141 1 98.62 176 TRP A CA 1
ATOM 1397 C C . TRP A 1 176 ? -17.859 26.125 12.852 1 98.62 176 TRP A C 1
ATOM 1399 O O . TRP A 1 176 ? -17.578 25.578 11.781 1 98.62 176 TRP A O 1
ATOM 1409 N N . LEU A 1 177 ? -18.547 25.5 13.773 1 98.75 177 LEU A N 1
ATOM 1410 C CA . LEU A 1 177 ? -19.078 24.156 13.57 1 98.75 177 LEU A CA 1
ATOM 1411 C C . LEU A 1 177 ? -20.172 24.172 12.508 1 98.75 177 LEU A C 1
ATOM 1413 O O . LEU A 1 177 ? -20.328 23.203 11.758 1 98.75 177 LEU A O 1
ATOM 1417 N N . GLU A 1 178 ? -20.953 25.266 12.461 1 98.56 178 GLU A N 1
ATOM 1418 C CA . GLU A 1 178 ? -21.953 25.391 11.406 1 98.56 178 GLU A CA 1
ATOM 1419 C C . GLU A 1 178 ? -21.297 25.359 10.023 1 98.56 178 GLU A C 1
ATOM 1421 O O . GLU A 1 178 ? -21.797 24.688 9.117 1 98.56 178 GLU A O 1
ATOM 1426 N N . GLU A 1 179 ? -20.25 26.125 9.906 1 98.44 179 GLU A N 1
ATOM 1427 C CA . GLU A 1 179 ? -19.531 26.125 8.633 1 98.44 179 GLU A CA 1
ATOM 1428 C C . GLU A 1 179 ? -18.938 24.75 8.336 1 98.44 179 GLU A C 1
ATOM 1430 O O . GLU A 1 179 ? -18.891 24.328 7.176 1 98.44 179 GLU A O 1
ATOM 1435 N N . ALA A 1 180 ? -18.391 24.078 9.359 1 98.44 180 ALA A N 1
ATOM 1436 C CA . ALA A 1 180 ? -17.859 22.734 9.188 1 98.44 180 ALA A CA 1
ATOM 1437 C C . ALA A 1 180 ? -18.938 21.781 8.656 1 98.44 180 ALA A C 1
ATOM 1439 O O . ALA A 1 180 ? -18.703 21.047 7.695 1 98.44 180 ALA A O 1
ATOM 1440 N N . VAL A 1 181 ? -20.125 21.781 9.273 1 98.56 181 VAL A N 1
ATOM 1441 C CA . VAL A 1 181 ? -21.234 20.922 8.867 1 98.56 181 VAL A CA 1
ATOM 1442 C C . VAL A 1 181 ? -21.609 21.219 7.418 1 98.56 181 VAL A C 1
ATOM 1444 O O . VAL A 1 181 ? -21.812 20.297 6.625 1 98.56 181 VAL A O 1
ATOM 1447 N N . SER A 1 182 ? -21.688 22.5 7.098 1 98.06 182 SER A N 1
ATOM 1448 C CA . SER A 1 182 ? -22.047 22.906 5.742 1 98.06 182 SER A CA 1
ATOM 1449 C C . SER A 1 182 ? -21.047 22.375 4.719 1 98.06 182 SER A C 1
ATOM 1451 O O . SER A 1 182 ? -21.453 21.812 3.691 1 98.06 182 SER A O 1
ATOM 1453 N N . LEU A 1 183 ? -19.781 22.516 4.992 1 97.5 183 LEU A N 1
ATOM 1454 C CA . LEU A 1 183 ? -18.734 22.094 4.07 1 97.5 183 LEU A CA 1
ATOM 1455 C C . LEU A 1 183 ? -18.688 20.562 3.973 1 97.5 183 LEU A C 1
ATOM 1457 O O . LEU A 1 183 ? -18.531 20.016 2.881 1 97.5 183 LEU A O 1
ATOM 1461 N N . PHE A 1 184 ? -18.828 19.875 5.105 1 97.38 184 PHE A N 1
ATOM 1462 C CA . PHE A 1 184 ? -18.844 18.422 5.098 1 97.38 184 PHE A CA 1
ATOM 1463 C C . PHE A 1 184 ? -20.062 17.891 4.336 1 97.38 184 PHE A C 1
ATOM 1465 O O . PHE A 1 184 ? -19.969 16.875 3.643 1 97.38 184 PHE A O 1
ATOM 1472 N N . ARG A 1 185 ? -21.203 18.531 4.496 1 96.56 185 ARG A N 1
ATOM 1473 C CA . ARG A 1 185 ? -22.406 18.156 3.762 1 96.56 185 ARG A CA 1
ATOM 1474 C C . ARG A 1 185 ? -22.172 18.219 2.258 1 96.56 185 ARG A C 1
ATOM 1476 O O . ARG A 1 185 ? -22.594 17.328 1.519 1 96.56 185 ARG A O 1
ATOM 1483 N N . GLY A 1 186 ? -21.516 19.297 1.847 1 94.44 186 GLY A N 1
ATOM 1484 C CA . GLY A 1 186 ? -21.25 19.5 0.433 1 94.44 186 GLY A CA 1
ATOM 1485 C C . GLY A 1 186 ? -20.312 18.453 -0.149 1 94.44 186 GLY A C 1
ATOM 1486 O O . GLY A 1 186 ? -20.359 18.172 -1.349 1 94.44 186 GLY A O 1
ATOM 1487 N N . SER A 1 187 ? -19.484 17.875 0.681 1 92.31 187 SER A N 1
ATOM 1488 C CA . SER A 1 187 ? -18.5 16.906 0.204 1 92.31 187 SER A CA 1
ATOM 1489 C C . SER A 1 187 ? -18.781 15.523 0.767 1 92.31 187 SER A C 1
ATOM 1491 O O . SER A 1 187 ? -17.859 14.719 0.936 1 92.31 187 SER A O 1
ATOM 1493 N N . TYR A 1 188 ? -20.016 15.336 1.128 1 90.81 188 TYR A N 1
ATOM 1494 C CA . TYR A 1 188 ? -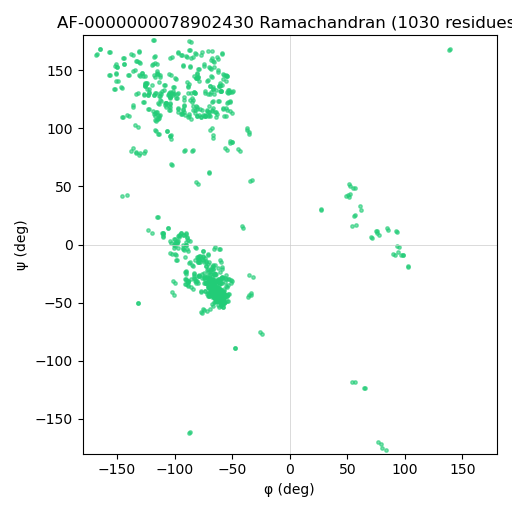20.328 14.062 1.771 1 90.81 188 TYR A CA 1
ATOM 1495 C C . TYR A 1 188 ? -20.016 12.891 0.848 1 90.81 188 TYR A C 1
ATOM 1497 O O . TYR A 1 188 ? -20.344 12.922 -0.34 1 90.81 188 TYR A O 1
ATOM 1505 N N . GLY A 1 189 ? -19.344 11.945 1.363 1 86.19 189 GLY A N 1
ATOM 1506 C CA . GLY A 1 189 ? -18.969 10.781 0.575 1 86.19 189 GLY A CA 1
ATOM 1507 C C . GLY A 1 189 ? -17.516 10.805 0.14 1 86.19 189 GLY A C 1
ATOM 1508 O O . GLY A 1 189 ? -16.969 9.773 -0.25 1 86.19 189 GLY A O 1
ATOM 1509 N N . GLU A 1 190 ? -16.953 11.953 0.19 1 86.69 190 GLU A N 1
ATOM 1510 C CA . GLU A 1 190 ? -15.539 12.086 -0.16 1 86.69 190 GLU A CA 1
ATOM 1511 C C . GLU A 1 190 ? -14.67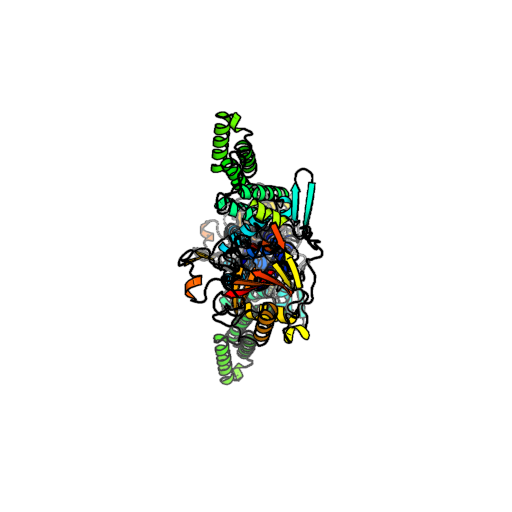2 12.219 1.089 1 86.69 190 GLU A C 1
ATOM 1513 O O . GLU A 1 190 ? -14.539 13.305 1.649 1 86.69 190 GLU A O 1
ATOM 1518 N N . TRP A 1 191 ? -14.25 11.086 1.531 1 83.62 191 TRP A N 1
ATOM 1519 C CA . TRP A 1 191 ? -13.406 11.141 2.721 1 83.62 191 TRP A CA 1
ATOM 1520 C C . TRP A 1 191 ? -11.945 11.367 2.34 1 83.62 191 TRP A C 1
ATOM 1522 O O . TRP A 1 191 ? -11.438 10.742 1.408 1 83.62 191 TRP A O 1
ATOM 1532 N N . LYS A 1 192 ? -11.375 12.336 3.016 1 94.12 192 LYS A N 1
ATOM 1533 C CA . LYS A 1 192 ? -9.953 12.617 2.84 1 94.12 192 LYS A CA 1
ATOM 1534 C C . LYS A 1 192 ? -9.133 12.031 3.984 1 94.12 192 LYS A C 1
ATOM 1536 O O . LYS A 1 192 ? -9.492 12.18 5.152 1 94.12 192 LYS A O 1
ATOM 1541 N N . THR A 1 193 ? -8.023 11.398 3.699 1 95.94 193 THR A N 1
ATOM 1542 C CA . THR A 1 193 ? -7.203 10.672 4.66 1 95.94 193 THR A CA 1
ATOM 1543 C C . THR A 1 193 ? -6.68 11.617 5.742 1 95.94 193 THR A C 1
ATOM 1545 O O . THR A 1 193 ? -6.52 11.211 6.898 1 95.94 193 THR A O 1
ATOM 1548 N N . GLU A 1 194 ? -6.453 12.836 5.391 1 97.56 194 GLU A N 1
ATOM 1549 C CA . GLU A 1 194 ? -5.844 13.781 6.324 1 97.56 194 GLU A CA 1
ATOM 1550 C C . GLU A 1 194 ? -6.871 14.312 7.316 1 97.56 194 GLU A C 1
ATOM 1552 O O . GLU A 1 194 ? -6.508 14.914 8.336 1 97.56 194 GLU A O 1
ATOM 1557 N N . ASP A 1 195 ? -8.156 14.156 7.09 1 96.31 195 ASP A N 1
ATOM 1558 C CA . ASP A 1 195 ? -9.195 14.742 7.93 1 96.31 195 ASP A CA 1
ATOM 1559 C C . ASP A 1 195 ? -9.273 14.031 9.281 1 96.31 195 ASP A C 1
ATOM 1561 O O . ASP A 1 195 ? -9.117 12.812 9.359 1 96.31 195 ASP A O 1
ATOM 1565 N N . GLU A 1 196 ? -9.492 14.852 10.32 1 94.62 196 GLU A N 1
ATOM 1566 C CA . GLU A 1 196 ? -9.703 14.32 11.664 1 94.62 196 GLU A CA 1
ATOM 1567 C C . GLU A 1 196 ? -11.18 14.055 11.93 1 94.62 196 GLU A C 1
ATOM 1569 O O . GLU A 1 196 ? -11.531 13.086 12.602 1 94.62 196 GLU A O 1
ATOM 1574 N N . ALA A 1 197 ? -11.984 14.867 11.367 1 95.81 197 ALA A N 1
ATOM 1575 C CA . ALA A 1 197 ? -13.414 14.812 11.695 1 95.81 197 ALA A CA 1
ATOM 1576 C C . ALA A 1 197 ? -14.242 14.453 10.469 1 95.81 197 ALA A C 1
ATOM 1578 O O . ALA A 1 197 ? -13.758 14.555 9.336 1 95.81 197 ALA A O 1
ATOM 1579 N N . SER A 1 198 ? -15.461 14.016 10.695 1 95.88 198 SER A N 1
ATOM 1580 C CA . SER A 1 198 ? -16.453 13.703 9.672 1 95.88 198 SER A CA 1
ATOM 1581 C C . SER A 1 198 ? -17.688 14.586 9.82 1 95.88 198 SER A C 1
ATOM 1583 O O . SER A 1 198 ? -17.766 15.414 10.727 1 95.88 198 SER A O 1
ATOM 1585 N N . LEU A 1 199 ? -18.578 14.414 8.898 1 97.5 199 LEU A N 1
ATOM 1586 C CA . LEU A 1 199 ? -19.844 15.117 8.992 1 97.5 199 LEU A CA 1
ATOM 1587 C C . LEU A 1 199 ? -20.578 14.75 10.281 1 97.5 199 LEU A C 1
ATOM 1589 O O . LEU A 1 199 ? -21.109 15.617 10.969 1 97.5 199 LEU A O 1
ATOM 1593 N N . GLU A 1 200 ? -20.547 13.469 10.648 1 97.06 200 GLU A N 1
ATOM 1594 C CA . GLU A 1 200 ? -21.203 12.992 11.859 1 97.06 200 GLU A CA 1
ATOM 1595 C C . GLU A 1 200 ? -20.594 13.641 13.102 1 97.06 200 GLU A C 1
ATOM 1597 O O . GLU A 1 200 ? -21.312 14.055 14.016 1 97.06 200 GLU A O 1
ATOM 1602 N N . ASP A 1 201 ? -19.281 13.719 13.125 1 97.31 201 ASP A N 1
ATOM 1603 C CA . ASP A 1 201 ? -18.609 14.359 14.242 1 97.31 201 ASP A CA 1
ATOM 1604 C C . ASP A 1 201 ? -19.047 15.82 14.391 1 97.31 201 ASP A C 1
ATOM 1606 O O . ASP A 1 201 ? -19.328 16.281 15.5 1 97.31 201 ASP A O 1
ATOM 1610 N N . ALA A 1 202 ? -19.047 16.516 13.227 1 98.25 202 ALA A N 1
ATOM 1611 C CA . ALA A 1 202 ? -19.406 17.938 13.227 1 98.25 202 ALA A CA 1
ATOM 1612 C C . ALA A 1 202 ? -20.859 18.125 13.68 1 98.25 202 ALA A C 1
ATOM 1614 O O . ALA A 1 202 ? -21.156 19.031 14.469 1 98.25 202 ALA A O 1
ATOM 1615 N N . LEU A 1 203 ? -21.75 17.266 13.188 1 98.56 203 LEU A N 1
ATOM 1616 C CA . LEU A 1 203 ? -23.156 17.312 13.578 1 98.56 203 LEU A CA 1
ATOM 1617 C C . LEU A 1 203 ? -23.312 17.078 15.07 1 98.56 203 LEU A C 1
ATOM 1619 O O . LEU A 1 203 ? -24.078 17.766 15.742 1 98.56 203 LEU A O 1
ATOM 1623 N N . ASP A 1 204 ? -22.641 16.125 15.57 1 98.62 204 ASP A N 1
ATOM 1624 C CA . ASP A 1 204 ? -22.703 15.766 16.984 1 98.62 204 ASP A CA 1
ATOM 1625 C C . ASP A 1 204 ? -22.281 16.938 17.859 1 98.62 204 ASP A C 1
ATOM 1627 O O . ASP A 1 204 ? -22.984 17.312 18.797 1 98.62 204 ASP A O 1
ATOM 1631 N N . HIS A 1 205 ? -21.141 17.5 17.594 1 98.62 205 HIS A N 1
ATOM 1632 C CA . HIS A 1 205 ? -20.609 18.594 18.375 1 98.62 205 HIS A CA 1
ATOM 1633 C C . HIS A 1 205 ? -21.5 19.828 18.266 1 98.62 205 HIS A C 1
ATOM 1635 O O . HIS A 1 205 ? -21.75 20.516 19.266 1 98.62 205 HIS A O 1
ATOM 1641 N N . LEU A 1 206 ? -21.984 20.109 17.062 1 98.69 206 LEU A N 1
ATOM 1642 C CA . LEU A 1 206 ? -22.828 21.281 16.844 1 98.69 206 LEU A CA 1
ATOM 1643 C C . LEU A 1 206 ? -24.156 21.125 17.594 1 98.69 206 LEU A C 1
ATOM 1645 O O . LEU A 1 206 ? -24.641 22.094 18.203 1 98.69 206 LEU A O 1
ATOM 1649 N N . ALA A 1 207 ? -24.734 19.953 17.547 1 98.38 207 ALA A N 1
ATOM 1650 C CA . ALA A 1 207 ? -25.984 19.688 18.25 1 98.38 207 ALA A CA 1
ATOM 1651 C C . ALA A 1 207 ? -25.828 19.953 19.75 1 98.38 207 ALA A C 1
ATOM 1653 O O . ALA A 1 207 ? -26.672 20.609 20.359 1 98.38 207 ALA A O 1
ATOM 1654 N N . PHE A 1 208 ? -24.812 19.406 20.281 1 97.81 208 PHE A N 1
ATOM 1655 C CA . PHE A 1 208 ? -24.594 19.578 21.719 1 97.81 208 PHE A CA 1
ATOM 1656 C C . PHE A 1 208 ? -24.328 21.047 22.047 1 97.81 208 PHE A C 1
ATOM 1658 O O . PHE A 1 208 ? -24.766 21.547 23.078 1 97.81 208 PHE A O 1
ATOM 1665 N N . ALA A 1 209 ? -23.516 21.719 21.188 1 97.44 209 ALA A N 1
ATOM 1666 C CA . ALA A 1 209 ? -23.266 23.141 21.391 1 97.44 209 ALA A CA 1
ATOM 1667 C C . ALA A 1 209 ? -24.562 23.938 21.422 1 97.44 209 ALA A C 1
ATOM 1669 O O . ALA A 1 209 ? -24.734 24.812 22.266 1 97.44 209 ALA A O 1
ATOM 1670 N N . TYR A 1 210 ? -25.484 23.703 20.531 1 96.56 210 TYR A N 1
ATOM 1671 C CA . TYR A 1 210 ? -26.781 24.375 20.516 1 96.56 210 TYR A CA 1
ATOM 1672 C C . TYR A 1 210 ? -27.578 24.047 21.766 1 96.56 210 TYR A C 1
ATOM 1674 O O . TYR A 1 210 ? -28.266 24.906 22.312 1 96.56 210 TYR A O 1
ATOM 1682 N N . PHE A 1 211 ? -27.5 22.859 22.188 1 95.88 211 PHE A N 1
ATOM 1683 C CA . PHE A 1 211 ? -28.172 22.469 23.422 1 95.88 211 PHE A CA 1
ATOM 1684 C C . PHE A 1 211 ? -27.672 23.281 24.594 1 95.88 211 PHE A C 1
ATOM 1686 O O . PHE A 1 211 ? -28.453 23.812 25.391 1 95.88 211 PHE A O 1
ATOM 1693 N N . GLN A 1 212 ? -26.328 23.328 24.688 1 94.62 212 GLN A N 1
ATOM 1694 C CA . GLN A 1 212 ? -25.719 24.078 25.781 1 94.62 212 GLN A CA 1
ATOM 1695 C C . GLN A 1 212 ? -26.062 25.562 25.703 1 94.62 212 GLN A C 1
ATOM 1697 O O . GLN A 1 212 ? -26.156 26.234 26.719 1 94.62 212 GLN A O 1
ATOM 1702 N N . ALA A 1 213 ? -26.25 26 24.469 1 92.62 213 ALA A N 1
ATOM 1703 C CA . ALA A 1 213 ? -26.594 27.406 24.25 1 92.62 213 ALA A CA 1
ATOM 1704 C C . ALA A 1 213 ? -28.094 27.641 24.469 1 92.62 213 ALA A C 1
ATOM 1706 O O . ALA A 1 213 ? -28.562 28.766 24.312 1 92.62 213 ALA A O 1
ATOM 1707 N N . GLY A 1 214 ? -28.859 26.531 24.766 1 90 214 GLY A N 1
ATOM 1708 C CA . GLY A 1 214 ? -30.266 26.656 25.078 1 90 214 GLY A CA 1
ATOM 1709 C C . GLY A 1 214 ? -31.172 26.484 23.875 1 90 214 GLY A C 1
ATOM 1710 O O . GLY A 1 214 ? -32.406 26.609 23.984 1 90 214 GLY A O 1
ATOM 1711 N N . ASN A 1 215 ? -30.641 26.281 22.75 1 93.06 215 ASN A N 1
ATOM 1712 C CA . ASN A 1 215 ? -31.438 26.062 21.547 1 93.06 215 ASN A CA 1
ATOM 1713 C C . ASN A 1 215 ? -31.703 24.578 21.312 1 93.06 215 ASN A C 1
ATOM 1715 O O . ASN A 1 215 ? -31.141 23.969 20.406 1 93.06 215 ASN A O 1
ATOM 1719 N N . VAL A 1 216 ? -32.594 24.078 21.953 1 94.38 216 VAL A N 1
ATOM 1720 C CA . VAL A 1 216 ? -32.906 22.656 21.969 1 94.38 216 VAL A CA 1
ATOM 1721 C C . VAL A 1 216 ? -33.5 22.219 20.625 1 94.38 216 VAL A C 1
ATOM 1723 O O . VAL A 1 216 ? -33.25 21.109 20.172 1 94.38 216 VAL A O 1
ATOM 1726 N N . SER A 1 217 ? -34.219 23.078 20.016 1 94.75 217 SER A N 1
ATOM 1727 C CA . SER A 1 217 ? -34.844 22.75 18.719 1 94.75 217 SER A CA 1
ATOM 1728 C C . SER A 1 217 ? -33.781 22.469 17.656 1 94.75 217 SER A C 1
ATOM 1730 O O . SER A 1 217 ? -33.875 21.469 16.938 1 94.75 217 SER A O 1
ATOM 1732 N N . CYS A 1 218 ? -32.781 23.344 17.594 1 95.69 218 CYS A N 1
ATOM 1733 C CA . CYS A 1 218 ? -31.703 23.125 16.641 1 95.69 218 CYS A CA 1
ATOM 1734 C C . CYS A 1 218 ? -30.906 21.875 16.984 1 95.69 218 CYS A C 1
ATOM 1736 O O . CYS A 1 218 ? -30.484 21.141 16.094 1 95.69 218 CYS A O 1
ATOM 1738 N N . ALA A 1 219 ? -30.688 21.688 18.297 1 97.31 219 ALA A N 1
ATOM 1739 C CA . ALA A 1 219 ? -30 20.484 18.734 1 97.31 219 ALA A CA 1
ATOM 1740 C C . ALA A 1 219 ? -30.719 19.219 18.281 1 97.31 219 ALA A C 1
ATOM 1742 O O . ALA A 1 219 ? -30.094 18.266 17.812 1 97.31 219 ALA A O 1
ATOM 1743 N N . LEU A 1 220 ? -32 19.25 18.359 1 97.38 220 LEU A N 1
ATOM 1744 C CA . LEU A 1 220 ? -32.844 18.125 17.953 1 97.38 220 LEU A CA 1
ATOM 1745 C C . LEU A 1 220 ? -32.75 17.891 16.453 1 97.38 220 LEU A C 1
ATOM 1747 O O . LEU A 1 220 ? -32.531 16.766 16 1 97.38 220 LEU A O 1
ATOM 1751 N N . SER A 1 221 ? -32.906 18.953 15.688 1 97.94 221 SER A N 1
ATOM 1752 C CA . SER A 1 221 ? -32.844 18.859 14.234 1 97.94 221 SER A CA 1
ATOM 1753 C C . SER A 1 221 ? -31.516 18.281 13.766 1 97.94 221 SER A C 1
ATOM 1755 O O . SER A 1 221 ? -31.484 17.422 12.883 1 97.94 221 SER A O 1
ATOM 1757 N N . LEU A 1 222 ? -30.422 18.734 14.328 1 98.44 222 LEU A N 1
ATOM 1758 C CA . LEU A 1 222 ? -29.094 18.281 13.961 1 98.44 222 LEU A CA 1
ATOM 1759 C C . LEU A 1 222 ? -28.875 16.828 14.383 1 98.44 222 LEU A C 1
ATOM 1761 O O . LEU A 1 222 ? -28.234 16.062 13.664 1 98.44 222 LEU A O 1
ATOM 1765 N N . SER A 1 223 ? -29.359 16.484 15.531 1 98.5 223 SER A N 1
ATOM 1766 C CA . SER A 1 223 ? -29.25 15.102 16 1 98.5 223 SER A CA 1
ATOM 1767 C C . SER A 1 223 ? -30.031 14.148 15.117 1 98.5 223 SER A C 1
ATOM 1769 O O . SER A 1 223 ? -29.594 13.016 14.867 1 98.5 223 SER A O 1
ATOM 1771 N N . ARG A 1 224 ? -31.156 14.602 14.656 1 98.31 224 ARG A N 1
ATOM 1772 C CA . ARG A 1 224 ? -31.938 13.797 13.719 1 98.31 224 ARG A CA 1
ATOM 1773 C C . ARG A 1 224 ? -31.188 13.625 12.398 1 98.31 224 ARG A C 1
AT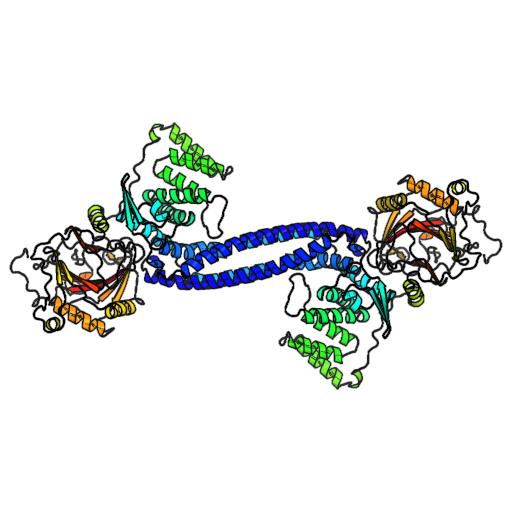OM 1775 O O . ARG A 1 224 ? -31.203 12.539 11.812 1 98.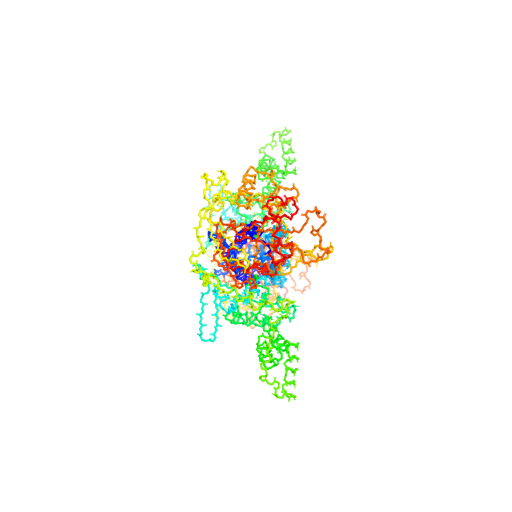31 224 ARG A O 1
ATOM 1782 N N . GLU A 1 225 ? -30.641 14.719 11.93 1 98.12 225 GLU A N 1
ATOM 1783 C CA . GLU A 1 225 ? -29.828 14.617 10.719 1 98.12 225 GLU A CA 1
ATOM 1784 C C . GLU A 1 225 ? -28.688 13.625 10.898 1 98.12 225 GLU A C 1
ATOM 1786 O O . GLU A 1 225 ? -28.375 12.844 10 1 98.12 225 GLU A O 1
ATOM 1791 N N . PHE A 1 226 ? -28.031 13.68 12.055 1 98.12 226 PHE A N 1
ATOM 1792 C CA . PHE A 1 226 ? -26.969 12.75 12.383 1 98.12 226 PHE A CA 1
ATOM 1793 C C . PHE A 1 226 ? -27.438 11.305 12.211 1 98.12 226 PHE A C 1
ATOM 1795 O O . PHE A 1 226 ? -26.719 10.484 11.641 1 98.12 226 PHE A O 1
ATOM 1802 N N . LEU A 1 227 ? -28.594 10.992 12.633 1 97.81 227 LEU A N 1
ATOM 1803 C CA . LEU A 1 227 ? -29.109 9.633 12.641 1 97.81 227 LEU A CA 1
ATOM 1804 C C . LEU A 1 227 ? -29.438 9.172 11.219 1 97.81 227 LEU A C 1
ATOM 1806 O O . LEU A 1 227 ? -29.562 7.973 10.969 1 97.81 227 LEU A O 1
ATOM 1810 N N . LEU A 1 228 ? -29.594 10.07 10.266 1 97.12 228 LEU A N 1
ATOM 1811 C CA . LEU A 1 228 ? -29.75 9.695 8.859 1 97.12 228 LEU A CA 1
ATOM 1812 C C . LEU A 1 228 ? -28.484 9.047 8.328 1 97.12 228 LEU A C 1
ATOM 1814 O O . LEU A 1 228 ? -28.547 8.164 7.465 1 97.12 228 LEU A O 1
ATOM 1818 N N . TYR A 1 229 ? -27.344 9.531 8.844 1 95.81 229 TYR A N 1
ATOM 1819 C CA . TYR A 1 229 ? -26.047 9.023 8.375 1 95.81 229 TYR A CA 1
ATOM 1820 C C . TYR A 1 229 ? -25.594 7.84 9.219 1 95.81 229 TYR A C 1
ATOM 1822 O O . TYR A 1 229 ? -24.844 6.984 8.734 1 95.81 229 TYR A O 1
ATOM 1830 N N . SER A 1 230 ? -26 7.812 10.516 1 96 230 SER A N 1
ATOM 1831 C CA . SER A 1 230 ? -25.656 6.727 11.43 1 96 230 SER A CA 1
ATOM 1832 C C . SER A 1 230 ? -26.891 6.262 12.203 1 96 230 SER A C 1
ATOM 1834 O O . SER A 1 230 ? -27 6.492 13.414 1 96 230 SER A O 1
ATOM 1836 N N . PRO A 1 231 ? -27.672 5.492 11.57 1 96.06 231 PRO A N 1
ATOM 1837 C CA . PRO A 1 231 ? -28.969 5.133 12.148 1 96.06 231 PRO A CA 1
ATOM 1838 C C . PRO A 1 231 ? -28.828 4.238 13.383 1 96.06 231 PRO A C 1
ATOM 1840 O O . PRO A 1 231 ? -29.703 4.242 14.25 1 96.06 231 PRO A O 1
ATOM 1843 N N . ASP A 1 232 ? -27.766 3.564 13.57 1 96.31 232 ASP A N 1
ATOM 1844 C CA . ASP A 1 232 ? -27.625 2.586 14.648 1 96.31 232 ASP A CA 1
ATOM 1845 C C . ASP A 1 232 ? -26.922 3.193 15.859 1 96.31 232 ASP A C 1
ATOM 1847 O O . ASP A 1 232 ? -26.609 2.488 16.828 1 96.31 232 ASP A O 1
ATOM 1851 N N . ASN A 1 233 ? -26.703 4.488 15.812 1 97.5 233 ASN A N 1
ATOM 1852 C CA . ASN A 1 233 ? -26.016 5.129 16.938 1 97.5 233 ASN A CA 1
ATOM 1853 C C . ASN A 1 233 ? -26.953 5.312 18.125 1 97.5 233 ASN A C 1
ATOM 1855 O O . ASN A 1 233 ? -27.766 6.234 18.156 1 97.5 233 ASN A O 1
ATOM 1859 N N . LYS A 1 234 ? -26.734 4.57 19.172 1 97.19 234 LYS A N 1
ATOM 1860 C CA . LYS A 1 234 ? -27.641 4.52 20.312 1 97.19 234 LYS A CA 1
ATOM 1861 C C . LYS A 1 234 ? -27.547 5.793 21.156 1 97.19 234 LYS A C 1
ATOM 1863 O O . LYS A 1 234 ? -28.547 6.266 21.703 1 97.19 234 LYS A O 1
ATOM 1868 N N . ARG A 1 235 ? -26.312 6.227 21.297 1 97.62 235 ARG A N 1
ATOM 1869 C CA . ARG A 1 235 ? -26.109 7.445 22.078 1 97.62 235 ARG A CA 1
ATOM 1870 C C . ARG A 1 235 ? -26.906 8.609 21.484 1 97.62 235 ARG A C 1
ATOM 1872 O O . ARG A 1 235 ? -27.578 9.344 22.219 1 97.62 235 ARG A O 1
ATOM 1879 N N . MET A 1 236 ? -26.812 8.789 20.172 1 97.38 236 MET A N 1
ATOM 1880 C CA . MET A 1 236 ? -27.5 9.883 19.484 1 97.38 236 MET A CA 1
ATOM 1881 C C . MET A 1 236 ? -29.016 9.695 19.562 1 97.38 236 MET A C 1
ATOM 1883 O O . MET A 1 236 ? -29.766 10.672 19.672 1 97.38 236 MET A O 1
ATOM 1887 N N . ALA A 1 237 ? -29.484 8.477 19.469 1 97.44 237 ALA A N 1
ATOM 1888 C CA . ALA A 1 237 ? -30.906 8.188 19.594 1 97.44 237 ALA A CA 1
ATOM 1889 C C . ALA A 1 237 ? -31.422 8.625 20.953 1 97.44 237 ALA A C 1
ATOM 1891 O O . ALA A 1 237 ? -32.531 9.172 21.062 1 97.44 237 ALA A O 1
ATOM 1892 N N . ARG A 1 238 ? -30.641 8.344 21.969 1 97.81 238 ARG A N 1
ATOM 1893 C CA . ARG A 1 238 ? -31.016 8.766 23.312 1 97.81 238 ARG A CA 1
ATOM 1894 C C . ARG A 1 238 ? -31.078 10.289 23.406 1 97.81 238 ARG A C 1
ATOM 1896 O O . ARG A 1 238 ? -31.922 10.836 24.109 1 97.81 238 ARG A O 1
ATOM 1903 N N . ASN A 1 239 ? -30.109 10.953 22.766 1 97.62 239 ASN A N 1
ATOM 1904 C CA . ASN A 1 239 ? -30.094 12.414 22.75 1 97.62 239 ASN A CA 1
ATOM 1905 C C . ASN A 1 239 ? -31.359 12.977 22.109 1 97.62 239 ASN A C 1
ATOM 1907 O O . ASN A 1 239 ? -31.922 13.969 22.594 1 97.62 239 ASN A O 1
ATOM 1911 N N . VAL A 1 240 ? -31.797 12.383 21.031 1 97.62 240 VAL A N 1
ATOM 1912 C CA . VAL A 1 240 ? -33 12.812 20.328 1 97.62 240 VAL A CA 1
ATOM 1913 C C . VAL A 1 240 ? -34.188 12.711 21.281 1 97.62 240 VAL A C 1
ATOM 1915 O O . VAL A 1 240 ? -35 13.656 21.375 1 97.62 240 VAL A O 1
ATOM 1918 N N . LEU A 1 241 ? -34.281 11.617 21.969 1 97.12 241 LEU A N 1
ATOM 1919 C CA . LEU A 1 241 ? -35.375 11.422 22.906 1 97.12 241 LEU A CA 1
ATOM 1920 C C . LEU A 1 241 ? -35.344 12.461 24.016 1 97.12 241 LEU A C 1
ATOM 1922 O O . LEU A 1 241 ? -36.375 12.992 24.422 1 97.12 241 LEU A O 1
ATOM 1926 N N . LYS A 1 242 ? -34.188 12.656 24.5 1 96.94 242 LYS A N 1
ATOM 1927 C CA . LYS A 1 242 ? -34 13.664 25.547 1 96.94 242 LYS A CA 1
ATOM 1928 C C . LYS A 1 242 ? -34.469 15.039 25.078 1 96.94 242 LYS A C 1
ATOM 1930 O O . LYS A 1 242 ? -35.188 15.734 25.797 1 96.94 242 LYS A O 1
ATOM 1935 N N . TYR A 1 243 ? -34 15.492 23.859 1 96.25 243 TYR A N 1
ATOM 1936 C CA . TYR A 1 243 ? -34.344 16.812 23.328 1 96.25 243 TYR A CA 1
ATOM 1937 C C . TYR A 1 243 ? -35.844 16.906 23.078 1 96.25 243 TYR A C 1
ATOM 1939 O O . TYR A 1 243 ? -36.438 17.953 23.312 1 96.25 243 TYR A O 1
ATOM 1947 N N . GLU A 1 244 ? -36.438 15.852 22.641 1 96 244 GLU A N 1
ATOM 1948 C CA . GLU A 1 244 ? -37.875 15.828 22.422 1 96 244 GLU A CA 1
ATOM 1949 C C . GLU A 1 244 ? -38.625 16.047 23.734 1 96 244 GLU A C 1
ATOM 1951 O O . GLU A 1 244 ? -39.625 16.797 23.766 1 96 244 GLU A O 1
ATOM 1956 N N . ARG A 1 245 ? -38.219 15.375 24.703 1 95.38 245 ARG A N 1
ATOM 1957 C CA . ARG A 1 245 ? -38.844 15.516 26.016 1 95.38 245 ARG A CA 1
ATOM 1958 C C . ARG A 1 245 ? -38.719 16.938 26.547 1 95.38 245 ARG A C 1
ATOM 1960 O O . ARG A 1 245 ? -39.688 17.484 27.109 1 95.38 245 ARG A O 1
ATOM 1967 N N . LEU A 1 246 ? -37.531 17.516 26.438 1 94.31 246 LEU A N 1
ATOM 1968 C CA . LEU A 1 246 ? -37.281 18.859 26.922 1 94.31 246 LEU A CA 1
ATOM 1969 C C . LEU A 1 246 ? -38.188 19.875 26.188 1 94.31 246 LEU A C 1
ATOM 1971 O O . LEU A 1 246 ? -38.656 20.828 26.797 1 94.31 246 LEU A O 1
ATOM 1975 N N . LEU A 1 247 ? -38.375 19.703 24.891 1 92.38 247 LEU A N 1
ATOM 1976 C CA . LEU A 1 247 ? -39.188 20.609 24.094 1 92.38 247 LEU A CA 1
ATOM 1977 C C . LEU A 1 247 ? -40.656 20.438 24.438 1 92.38 247 LEU A C 1
ATOM 1979 O O . LEU A 1 247 ? -41.438 21.406 24.359 1 92.38 247 LEU A O 1
ATOM 1983 N N . ALA A 1 248 ? -41.031 19.25 24.797 1 91.19 248 ALA A N 1
ATOM 1984 C CA . ALA A 1 248 ? -42.438 18.969 25.172 1 91.19 248 ALA A CA 1
ATOM 1985 C C . ALA A 1 248 ? -42.75 19.625 26.516 1 91.19 248 ALA A C 1
ATOM 1987 O O . ALA A 1 248 ? -43.875 20.109 26.719 1 91.19 248 ALA A O 1
ATOM 1988 N N . GLU A 1 249 ? -41.938 19.531 27.422 1 90.06 249 GLU A N 1
ATOM 1989 C CA . GLU A 1 249 ? -42.125 20.078 28.766 1 90.06 249 GLU A CA 1
ATOM 1990 C C . GLU A 1 249 ? -42.125 21.609 28.734 1 90.06 249 GLU A C 1
ATOM 1992 O O . GLU A 1 249 ? -42.844 22.25 29.531 1 90.06 249 GLU A O 1
ATOM 1997 N N . SER A 1 250 ? -41.344 22.234 28.078 1 78.69 250 SER A N 1
ATOM 1998 C CA . SER A 1 250 ? -41.281 23.688 28 1 78.69 250 SER A CA 1
ATOM 1999 C C . SER A 1 250 ? -41.344 24.156 26.547 1 78.69 250 SER A C 1
ATOM 2001 O O . SER A 1 250 ? -40.312 24.391 25.922 1 78.69 250 SER A O 1
ATOM 2003 N N . PRO A 1 251 ? -42.656 24.156 26.094 1 63.88 251 PRO A N 1
ATOM 2004 C CA . PRO A 1 251 ? -42.812 24.547 24.688 1 63.88 251 PRO A CA 1
ATOM 2005 C C . PRO A 1 251 ? -42.156 25.891 24.375 1 63.88 251 PRO A C 1
ATOM 2007 O O . PRO A 1 251 ? -41.812 26.172 23.234 1 63.88 251 PRO A O 1
ATOM 2010 N N . ASN A 1 252 ? -42.125 26.703 25.391 1 55 252 ASN A N 1
ATOM 2011 C CA . ASN A 1 252 ? -41.531 28.031 25.203 1 55 252 ASN A CA 1
ATOM 2012 C C . ASN A 1 252 ? -40 27.938 25 1 55 252 ASN A C 1
ATOM 2014 O O . ASN A 1 252 ? -39.375 28.953 24.734 1 55 252 ASN A O 1
ATOM 2018 N N . HIS A 1 253 ? -39.5 26.875 25.5 1 55.47 253 HIS A N 1
ATOM 2019 C CA . HIS A 1 253 ? -38.062 26.75 25.297 1 55.47 253 HIS A CA 1
ATOM 2020 C C . HIS A 1 253 ? -37.688 26.688 23.828 1 55.47 253 HIS A C 1
ATOM 2022 O O . HIS A 1 253 ? -36.562 26.438 23.469 1 55.47 253 HIS A O 1
ATOM 2028 N N . VAL A 1 254 ? -38.906 26.688 22.984 1 51.41 254 VAL A N 1
ATOM 2029 C CA . VAL A 1 254 ? -38.719 26.594 21.547 1 51.41 254 VAL A CA 1
ATOM 2030 C C . VAL A 1 254 ? -37.656 27.594 21.109 1 51.41 254 VAL A C 1
ATOM 2032 O O . VAL A 1 254 ? -36.719 27.234 20.375 1 51.41 254 VAL A O 1
ATOM 2035 N N . VAL A 1 255 ? -38.062 28.938 20.75 1 50.16 255 VAL A N 1
ATOM 2036 C CA . VAL A 1 255 ? -37.312 29.922 19.969 1 50.16 255 VAL A CA 1
ATOM 2037 C C . VAL A 1 255 ? -36.438 30.766 20.906 1 50.16 255 VAL A C 1
ATOM 2039 O O . VAL A 1 255 ? -36.438 32 20.797 1 50.16 255 VAL A O 1
ATOM 2042 N N . ALA A 1 256 ? -36.344 30.484 22.188 1 47.19 256 ALA A N 1
ATOM 2043 C CA . ALA A 1 256 ? -35.531 31.469 22.891 1 47.19 256 ALA A CA 1
ATOM 2044 C C . ALA A 1 256 ? -34.156 31.578 22.25 1 47.19 256 ALA A C 1
ATOM 2046 O O . ALA A 1 256 ? -33.406 30.594 22.172 1 47.19 256 ALA A O 1
ATOM 2047 N N . GLU A 1 257 ? -33.969 32.25 21.297 1 51.47 257 GLU A N 1
ATOM 2048 C CA . GLU A 1 257 ? -32.656 32.719 20.844 1 51.47 257 GLU A CA 1
ATOM 2049 C C . GLU A 1 257 ? -31.734 32.969 22.016 1 51.47 257 GLU A C 1
ATOM 2051 O O . GLU A 1 257 ? -31.766 34.062 22.625 1 51.47 257 GLU A O 1
ATOM 2056 N N . ALA A 1 258 ? -31.531 31.953 22.875 1 53.28 258 ALA A N 1
ATOM 2057 C CA . ALA A 1 258 ? -30.562 32.188 23.938 1 53.28 258 ALA A CA 1
ATOM 2058 C C . ALA A 1 258 ? -29.391 33.031 23.438 1 53.28 258 ALA A C 1
ATOM 2060 O O . ALA A 1 258 ? -28.781 32.688 22.406 1 53.28 258 ALA A O 1
ATOM 2061 N N . VAL A 1 259 ? -29.453 34.281 23.703 1 60.31 259 VAL A N 1
ATOM 2062 C CA . VAL A 1 259 ? -28.375 35.188 23.359 1 60.31 259 VAL A CA 1
ATOM 2063 C C . VAL A 1 259 ? -27.047 34.625 23.859 1 60.31 259 VAL A C 1
ATOM 2065 O O . VAL A 1 259 ? -26.844 34.438 25.062 1 60.31 259 VAL A O 1
ATOM 2068 N N . ILE A 1 260 ? -26.359 33.781 23.047 1 75.12 260 ILE A N 1
ATOM 2069 C CA . ILE A 1 260 ? -25.016 33.312 23.359 1 75.12 260 ILE A CA 1
ATOM 2070 C C . ILE A 1 260 ? -24.078 34.5 23.578 1 75.12 260 ILE A C 1
ATOM 2072 O O . ILE A 1 260 ? -23.938 35.344 22.688 1 75.12 260 ILE A O 1
ATOM 2076 N N . GLN A 1 261 ? -23.688 34.656 24.828 1 78.25 261 GLN A N 1
ATOM 2077 C CA . GLN A 1 261 ? -22.844 35.812 25.156 1 78.25 261 GLN A CA 1
ATOM 2078 C C . GLN A 1 261 ? -21.359 35.469 24.969 1 78.25 261 GLN A C 1
ATOM 2080 O O . GLN A 1 261 ? -20.938 34.344 25.234 1 78.25 261 GLN A O 1
ATOM 2085 N N . ARG A 1 262 ? -20.719 36.406 24.359 1 83.62 262 ARG A N 1
ATOM 2086 C CA . ARG A 1 262 ? -19.266 36.312 24.266 1 83.62 262 ARG A CA 1
ATOM 2087 C C . ARG A 1 262 ? -18.641 36.125 25.641 1 83.62 262 ARG A C 1
ATOM 2089 O O . ARG A 1 262 ? -19.031 36.812 26.594 1 83.62 262 ARG A O 1
ATOM 2096 N N . PRO A 1 263 ? -17.906 35.031 25.75 1 73.06 263 PRO A N 1
ATOM 2097 C CA . PRO A 1 263 ? -17.281 34.844 27.062 1 73.06 263 PRO A CA 1
ATOM 2098 C C . PRO A 1 263 ? -16.547 36.062 27.547 1 73.06 263 PRO A C 1
ATOM 2100 O O . PRO A 1 263 ? -15.969 36.812 26.75 1 73.06 263 PRO A O 1
ATOM 2103 N N . ASN A 1 264 ? -16.859 36.438 28.859 1 59.97 264 ASN A N 1
ATOM 2104 C CA . ASN A 1 264 ? -16.281 37.625 29.469 1 59.97 264 ASN A CA 1
ATOM 2105 C C . ASN A 1 264 ? -14.773 37.531 29.609 1 59.97 264 ASN A C 1
ATOM 2107 O O . ASN A 1 264 ? -14.242 36.438 29.875 1 59.97 264 ASN A O 1
ATOM 2111 N N . ILE A 1 265 ? -14.117 38.281 28.922 1 56.59 265 ILE A N 1
ATOM 2112 C CA . ILE A 1 265 ? -12.695 38.406 29.234 1 56.59 265 ILE A CA 1
ATOM 2113 C C . ILE A 1 265 ? -12.492 39.5 30.297 1 56.59 265 ILE A C 1
ATOM 2115 O O . ILE A 1 265 ? -13.336 40.375 30.453 1 56.59 265 ILE A O 1
ATOM 2119 N N . PRO A 1 266 ? -11.602 39.312 31.344 1 47.22 266 PRO A N 1
ATOM 2120 C CA . PRO A 1 266 ? -11.383 40.188 32.5 1 47.22 266 PRO A CA 1
ATOM 2121 C C . PRO A 1 266 ? -11.562 41.656 32.188 1 47.22 266 PRO A C 1
ATOM 2123 O O . PRO A 1 266 ? -12.016 42.438 33.031 1 47.22 266 PRO A O 1
ATOM 2126 N N . HIS A 1 267 ? -11.094 42.25 31.031 1 58.06 267 HIS A N 1
ATOM 2127 C CA . HIS A 1 267 ? -10.992 43.688 30.906 1 58.06 267 HIS A CA 1
ATOM 2128 C C . HIS A 1 267 ? -12.125 44.25 30.062 1 58.06 267 HIS A C 1
ATOM 2130 O O . HIS A 1 267 ? -11.875 44.875 29.031 1 58.06 267 HIS A O 1
ATOM 2136 N N . LEU A 1 268 ? -13.281 44.156 30.672 1 60.91 268 LEU A N 1
ATOM 2137 C CA . LEU A 1 268 ? -14.555 44.438 30.016 1 60.91 268 LEU A CA 1
ATOM 2138 C C . LEU A 1 268 ? -14.766 45.938 29.859 1 60.91 268 LEU A C 1
ATOM 2140 O O . LEU A 1 268 ? -15.305 46.375 28.859 1 60.91 268 LEU A O 1
ATOM 2144 N N . GLN A 1 269 ? -14.102 46.719 30.766 1 72.44 269 GLN A N 1
ATOM 2145 C CA . GLN A 1 269 ? -14.5 48.094 30.797 1 72.44 269 GLN A CA 1
ATOM 2146 C C . GLN A 1 269 ? -13.969 48.844 29.562 1 72.44 269 GLN A C 1
ATOM 2148 O O . GLN A 1 269 ? -14.641 49.75 29.031 1 72.44 269 GLN A O 1
ATOM 2153 N N . THR A 1 270 ? -12.836 48.438 29.031 1 88.06 270 THR A N 1
ATOM 2154 C CA . THR A 1 270 ? -12.25 49.188 27.922 1 88.06 270 THR A CA 1
ATOM 2155 C C . THR A 1 270 ? -12.328 48.406 26.625 1 88.06 270 THR A C 1
ATOM 2157 O O . THR A 1 270 ? -11.812 48.844 25.594 1 88.06 270 THR A O 1
ATOM 2160 N N . ARG A 1 271 ? -13.016 47.375 26.688 1 88.38 271 ARG A N 1
ATOM 2161 C CA . ARG A 1 271 ? -13.031 46.469 25.547 1 88.38 271 ARG A CA 1
ATOM 2162 C C . ARG A 1 271 ? -13.641 47.125 24.312 1 88.38 271 ARG A C 1
ATOM 2164 O O . ARG A 1 271 ? -13.062 47.062 23.219 1 88.38 271 ARG A O 1
ATOM 2171 N N . ASP A 1 272 ? -14.727 47.719 24.531 1 89.62 272 ASP A N 1
ATOM 2172 C CA . ASP A 1 272 ? -15.438 48.312 23.406 1 89.62 272 ASP A CA 1
ATOM 2173 C C . ASP A 1 272 ? -14.594 49.406 22.734 1 89.62 272 ASP A C 1
ATOM 2175 O O . ASP A 1 272 ? -14.539 49.5 21.516 1 89.62 272 ASP A O 1
ATOM 2179 N N . THR A 1 273 ? -14 50.25 23.594 1 92 273 THR A N 1
ATOM 2180 C CA . THR A 1 273 ? -13.148 51.312 23.062 1 92 273 THR A CA 1
ATOM 2181 C C . THR A 1 273 ? -11.938 50.719 22.359 1 92 273 THR A C 1
ATOM 2183 O O . THR A 1 273 ? -11.578 51.188 21.266 1 92 273 THR A O 1
ATOM 2186 N N . TYR A 1 274 ? -11.43 49.812 23 1 93.69 274 TYR A N 1
ATOM 2187 C CA . TYR A 1 274 ? -10.266 49.125 22.438 1 93.69 274 TYR A CA 1
ATOM 2188 C C . TYR A 1 274 ? -10.586 48.531 21.078 1 93.69 274 TYR A C 1
ATOM 2190 O O . TYR A 1 274 ? -9.891 48.781 20.094 1 93.69 274 TYR A O 1
ATOM 2198 N N . GLU A 1 275 ? -11.609 47.75 21 1 93.5 275 GLU A N 1
ATOM 2199 C CA . GLU A 1 275 ? -11.977 47.094 19.766 1 93.5 275 GLU A CA 1
ATOM 2200 C C . GLU A 1 275 ? -12.406 48.094 18.703 1 93.5 275 GLU A C 1
ATOM 2202 O O . GLU A 1 275 ? -12.109 47.906 17.516 1 93.5 275 GLU A O 1
ATOM 2207 N N . GLY A 1 276 ? -13.125 49.062 19.172 1 92.56 276 GLY A N 1
ATOM 2208 C CA . GLY A 1 276 ? -13.492 50.125 18.25 1 92.56 276 GLY A CA 1
ATOM 2209 C C . GLY A 1 276 ? -12.289 50.781 17.594 1 92.56 276 GLY A C 1
ATOM 2210 O O . GLY A 1 276 ? -12.305 51.062 16.391 1 92.56 276 GLY A O 1
ATOM 2211 N N . LEU A 1 277 ? -11.242 51.062 18.375 1 94.19 277 LEU A N 1
ATOM 2212 C CA . LEU A 1 277 ? -10.023 51.688 17.859 1 94.19 277 LEU A CA 1
ATOM 2213 C C . LEU A 1 277 ? -9.297 50.75 16.906 1 94.19 277 LEU A C 1
ATOM 2215 O O . LEU A 1 277 ? -8.727 51.188 15.906 1 94.19 277 LEU A O 1
ATOM 2219 N N . CYS A 1 278 ? -9.32 49.469 17.219 1 94.5 278 CYS A N 1
ATOM 2220 C CA . CYS A 1 278 ? -8.68 48.5 16.344 1 94.5 278 CYS A CA 1
ATOM 2221 C C . CYS A 1 278 ? -9.406 48.406 15.016 1 94.5 278 CYS A C 1
ATOM 2223 O O . CYS A 1 278 ? -8.781 48.156 13.977 1 94.5 278 CYS A O 1
ATOM 2225 N N . GLN A 1 279 ? -10.688 48.625 14.992 1 92.5 279 GLN A N 1
ATOM 2226 C CA . GLN A 1 279 ? -11.531 48.469 13.812 1 92.5 279 GLN A CA 1
ATOM 2227 C C . GLN A 1 279 ? -11.383 49.656 12.867 1 92.5 279 GLN A C 1
ATOM 2229 O O . GLN A 1 279 ? -11.836 49.594 11.727 1 92.5 279 GLN A O 1
ATOM 2234 N N . THR A 1 280 ? -10.711 50.688 13.359 1 87 280 THR A N 1
ATOM 2235 C CA . THR A 1 280 ? -10.523 51.844 12.5 1 87 280 THR A CA 1
ATOM 2236 C C . THR A 1 280 ? -9.648 51.5 11.297 1 87 280 THR A C 1
ATOM 2238 O O . THR A 1 280 ? -9.875 52 10.195 1 87 280 THR A O 1
ATOM 2241 N N . LEU A 1 281 ? -8.742 50.688 11.477 1 73.31 281 LEU A N 1
ATOM 2242 C CA . LEU A 1 281 ? -7.836 50.156 10.453 1 73.31 281 LEU A CA 1
ATOM 2243 C C . LEU A 1 281 ? -7.191 51.312 9.68 1 73.31 281 LEU A C 1
ATOM 2245 O O . LEU A 1 281 ? -7.188 51.312 8.445 1 73.31 281 LEU A O 1
ATOM 2249 N N . GLY A 1 282 ? -6.785 52.312 10.484 1 68.06 282 GLY A N 1
ATOM 2250 C CA . GLY A 1 282 ? -6.02 53.406 9.922 1 68.06 282 GLY A CA 1
ATOM 2251 C C . GLY A 1 282 ? -6.883 54.594 9.516 1 68.06 282 GLY A C 1
ATOM 2252 O O . GLY A 1 282 ? -6.367 55.625 9.102 1 68.06 282 GLY A O 1
ATOM 2253 N N . SER A 1 283 ? -8.133 54.406 9.602 1 68.94 283 SER A N 1
ATOM 2254 C CA . SER A 1 283 ? -9.016 55.469 9.094 1 68.94 283 SER A CA 1
ATOM 2255 C C . SER A 1 283 ? -9.312 56.5 10.172 1 68.94 283 SER A C 1
ATOM 2257 O O . SER A 1 283 ? -10.141 57.375 9.969 1 68.94 283 SER A O 1
ATOM 2259 N N . GLN A 1 284 ? -8.719 56.344 11.297 1 66.31 284 GLN A N 1
ATOM 2260 C CA . GLN A 1 284 ? -9.062 57.344 12.312 1 66.31 284 GLN A CA 1
ATOM 2261 C C . GLN A 1 284 ? -8.758 58.75 11.828 1 66.31 284 GLN A C 1
ATOM 2263 O O . GLN A 1 284 ? -7.695 59 11.258 1 66.31 284 GLN A O 1
ATOM 2268 N N . PRO A 1 285 ? -9.922 59.562 11.719 1 52.91 285 PRO A N 1
ATOM 2269 C CA . PRO A 1 285 ? -9.68 60.938 11.297 1 52.91 285 PRO A CA 1
ATOM 2270 C C . PRO A 1 285 ? -8.594 61.625 12.117 1 52.91 285 PRO A C 1
ATOM 2272 O O . PRO A 1 285 ? -8.445 61.344 13.312 1 52.91 285 PRO A O 1
ATOM 2275 N N . THR A 1 286 ? -7.535 61.906 11.492 1 51.16 286 THR A N 1
ATOM 2276 C CA . THR A 1 286 ? -6.508 62.688 12.172 1 51.16 286 THR A CA 1
ATOM 2277 C C . THR A 1 286 ? -7.133 63.844 12.953 1 51.16 286 THR A C 1
ATOM 2279 O O . THR A 1 286 ? -7.918 64.625 12.414 1 51.16 286 THR A O 1
ATOM 2282 N N . LEU A 1 287 ? -7.594 63.469 14.047 1 46.38 287 LEU A N 1
ATOM 2283 C CA . LEU A 1 287 ? -8.172 64.562 14.828 1 46.38 287 LEU A CA 1
ATOM 2284 C C . LEU A 1 287 ? -7.562 65.875 14.43 1 46.38 287 LEU A C 1
ATOM 2286 O O . LEU A 1 287 ? -8.273 66.875 14.305 1 46.38 287 LEU A O 1
ATOM 2290 N N . TYR A 1 288 ? -6.297 66.188 14.898 1 42.72 288 TYR A N 1
ATOM 2291 C CA . TYR A 1 288 ? -5.844 67.562 14.953 1 42.72 288 TYR A CA 1
ATOM 2292 C C . TYR A 1 288 ? -5.391 68.062 13.578 1 42.72 288 TYR A C 1
ATOM 2294 O O . TYR A 1 288 ? -4.289 67.75 13.133 1 42.72 288 TYR A O 1
ATOM 2302 N N . GLN A 1 289 ? -6.137 67.938 12.609 1 45.44 289 GLN A N 1
ATOM 2303 C CA . GLN A 1 289 ? -5.809 68.938 11.602 1 45.44 289 GLN A CA 1
ATOM 2304 C C . GLN A 1 289 ? -5.492 70.312 12.242 1 45.44 289 GLN A C 1
ATOM 2306 O O . GLN A 1 289 ? -6.102 71.312 11.914 1 45.44 289 GLN A O 1
ATOM 2311 N N . ILE A 1 290 ? -5.273 70.312 13.547 1 44.44 290 ILE A N 1
ATOM 2312 C CA . ILE A 1 290 ? -4.891 71.562 14.109 1 44.44 290 ILE A CA 1
ATOM 2313 C C . ILE A 1 290 ? -3.547 72 13.531 1 44.44 290 ILE A C 1
ATOM 2315 O O . ILE A 1 290 ? -2.562 71.25 13.602 1 44.44 290 ILE A O 1
ATOM 2319 N N . PRO A 1 291 ? -3.488 73 12.82 1 46.22 291 PRO A N 1
ATOM 2320 C CA . PRO A 1 291 ? -2.264 73.562 12.289 1 46.22 291 PRO A CA 1
ATOM 2321 C C . PRO A 1 291 ? -1.072 73.438 13.234 1 46.22 291 PRO A C 1
ATOM 2323 O O . PRO A 1 291 ? 0.078 73.438 12.789 1 46.22 291 PRO A O 1
ATOM 2326 N N . SER A 1 292 ? -1.28 73.375 14.422 1 43.5 292 SER A N 1
ATOM 2327 C CA . SER A 1 292 ? -0.15 73.312 15.336 1 43.5 292 SER A CA 1
ATOM 2328 C C . SER A 1 292 ? 0.496 71.938 15.305 1 43.5 292 SER A C 1
ATOM 2330 O O . SER A 1 292 ? 1.523 71.688 15.945 1 43.5 292 SER A O 1
ATOM 2332 N N . LEU A 1 293 ? -0.212 70.875 14.992 1 53.69 293 LEU A N 1
ATOM 2333 C CA . LEU A 1 293 ? 0.359 69.562 14.914 1 53.69 293 LEU A CA 1
ATOM 2334 C C . LEU A 1 293 ? 1.286 69.438 13.711 1 53.69 293 LEU A C 1
ATOM 2336 O O . LEU A 1 293 ? 0.823 69.312 12.578 1 53.69 293 LEU A O 1
ATOM 2340 N N . TYR A 1 294 ? 2.453 70.312 13.711 1 55.16 294 TYR A N 1
ATOM 2341 C CA . TYR A 1 294 ? 3.473 70.625 12.719 1 55.16 294 TYR A CA 1
ATOM 2342 C C . TYR A 1 294 ? 4.414 69.438 12.5 1 55.16 294 TYR A C 1
ATOM 2344 O O . TYR A 1 294 ? 4.73 68.688 13.438 1 55.16 294 TYR A O 1
ATOM 2352 N N . CYS A 1 295 ? 4.312 68.812 11.281 1 61.75 295 CYS A N 1
ATOM 2353 C CA . CYS A 1 295 ? 5.512 68.125 10.828 1 61.75 295 CYS A CA 1
ATOM 2354 C C . CYS A 1 295 ? 6.73 69.062 10.875 1 61.75 295 CYS A C 1
ATOM 2356 O O . CYS A 1 295 ? 6.695 70.188 10.352 1 61.75 295 CYS A O 1
ATOM 2358 N N . SER A 1 296 ? 7.391 69.062 12.062 1 66.25 296 SER A N 1
ATOM 2359 C CA . SER A 1 296 ? 8.617 69.875 12.125 1 66.25 296 SER A CA 1
ATOM 2360 C C . SER A 1 296 ? 9.852 69 12.062 1 66.25 296 SER A C 1
ATOM 2362 O O . SER A 1 296 ? 9.789 67.75 12.367 1 66.25 296 SER A O 1
ATOM 2364 N N . TYR A 1 297 ? 10.734 69.375 11.211 1 59.94 297 TYR A N 1
ATOM 2365 C CA . TYR A 1 297 ? 12.047 68.75 11.328 1 59.94 297 TYR A CA 1
ATOM 2366 C C . TYR A 1 297 ? 12.734 69.188 12.617 1 59.94 297 TYR A C 1
ATOM 2368 O O . TYR A 1 297 ? 12.867 70.375 12.906 1 59.94 297 TYR A O 1
ATOM 2376 N N . GLU A 1 298 ? 12.703 68.375 13.625 1 60.47 298 GLU A N 1
ATOM 2377 C CA . GLU A 1 298 ? 13.266 68.688 14.93 1 60.47 298 GLU A CA 1
ATOM 2378 C C . GLU A 1 298 ? 14.773 68.438 14.953 1 60.47 298 GLU A C 1
ATOM 2380 O O . GLU A 1 298 ? 15.258 67.375 14.531 1 60.47 298 GLU A O 1
ATOM 2385 N N . THR A 1 299 ? 15.547 69.438 15.078 1 57.56 299 THR A N 1
ATOM 2386 C CA . THR A 1 299 ? 16.984 69.312 15.273 1 57.56 299 THR A CA 1
ATOM 2387 C C . THR A 1 299 ? 17.328 69.312 16.75 1 57.56 299 THR A C 1
ATOM 2389 O O . THR A 1 299 ? 18.438 68.938 17.141 1 57.56 299 THR A O 1
ATOM 2392 N N . ASN A 1 300 ? 16.25 69.438 17.75 1 55.59 300 ASN A N 1
ATOM 2393 C CA . ASN A 1 300 ? 16.406 69.562 19.203 1 55.59 300 ASN A CA 1
ATOM 2394 C C . ASN A 1 300 ? 17.734 70.188 19.562 1 55.59 300 ASN A C 1
ATOM 2396 O O . ASN A 1 300 ? 18.375 69.812 20.562 1 55.59 300 ASN A O 1
ATOM 2400 N N . SER A 1 301 ? 18.266 71 18.781 1 56.16 301 SER A N 1
ATOM 2401 C CA . SER A 1 301 ? 19.547 71.75 18.922 1 56.16 301 SER A CA 1
ATOM 2402 C C . SER A 1 301 ? 20.688 70.75 19.109 1 56.16 301 SER A C 1
ATOM 2404 O O . SER A 1 301 ? 21.703 71.062 19.75 1 56.16 301 SER A O 1
ATOM 2406 N N . ASN A 1 302 ? 20.359 69.562 18.766 1 61.69 302 ASN A N 1
ATOM 2407 C CA . ASN A 1 302 ? 21.422 68.562 18.828 1 61.69 302 ASN A CA 1
ATOM 2408 C C . ASN A 1 302 ? 22.156 68.438 17.5 1 61.69 302 ASN A C 1
ATOM 2410 O O . ASN A 1 302 ? 21.531 68.375 16.438 1 61.69 302 ASN A O 1
ATOM 2414 N N . ALA A 1 303 ? 23.391 68.562 17.578 1 58.97 303 ALA A N 1
ATOM 2415 C CA . ALA A 1 303 ? 24.266 68.562 16.406 1 58.97 303 ALA A CA 1
ATOM 2416 C C . ALA A 1 303 ? 24 67.375 15.516 1 58.97 303 ALA A C 1
ATOM 2418 O O . ALA A 1 303 ? 24.062 67.438 14.281 1 58.97 303 ALA A O 1
ATOM 2419 N N . TYR A 1 304 ? 23.672 66.375 16.078 1 59.78 304 TYR A N 1
ATOM 2420 C CA . TYR A 1 304 ? 23.438 65.125 15.336 1 59.78 304 TYR A CA 1
ATOM 2421 C C . TYR A 1 304 ? 22.219 65.25 14.43 1 59.78 304 TYR A C 1
ATOM 2423 O O . TYR A 1 304 ? 22.25 64.812 13.281 1 59.78 304 TYR A O 1
ATOM 2431 N N . LEU A 1 305 ? 21.219 65.938 14.883 1 68.44 305 LEU A N 1
ATOM 2432 C CA . LEU A 1 305 ? 19.969 66.062 14.125 1 68.44 305 LEU A CA 1
ATOM 2433 C C . LEU A 1 305 ? 20.062 67.188 13.102 1 68.44 305 LEU A C 1
ATOM 2435 O O . LEU A 1 305 ? 19.266 67.25 12.164 1 68.44 305 LEU A O 1
ATOM 2439 N N . LEU A 1 306 ? 21 67.938 13.398 1 58.81 306 LEU A N 1
ATOM 2440 C CA . LEU A 1 306 ? 21.25 69 12.406 1 58.81 306 LEU A CA 1
ATOM 2441 C C . LEU A 1 306 ? 21.719 68.375 11.086 1 58.81 306 LEU A C 1
ATOM 2443 O O . LEU A 1 306 ? 21.359 68.875 10.016 1 58.81 306 LEU A O 1
ATOM 2447 N N . LEU A 1 307 ? 22.438 67.375 11.227 1 55.56 307 LEU A N 1
ATOM 2448 C CA . LEU A 1 307 ? 22.984 66.75 10.039 1 55.56 307 LEU A CA 1
ATOM 2449 C C . LEU A 1 307 ? 21.984 65.812 9.406 1 55.56 307 LEU A C 1
ATOM 2451 O O . LEU A 1 307 ? 22 65.562 8.195 1 55.56 307 LEU A O 1
ATOM 2455 N N . GLN A 1 308 ? 21.109 65.25 10.211 1 68.25 308 GLN A N 1
ATOM 2456 C CA . GLN A 1 308 ? 20.109 64.312 9.711 1 68.25 308 GLN A CA 1
ATOM 2457 C C . GLN A 1 308 ? 18.734 64.625 10.336 1 68.25 308 GLN A C 1
ATOM 2459 O O . GLN A 1 308 ? 18.328 63.906 11.266 1 68.25 308 GLN A O 1
ATOM 2464 N N . PRO A 1 309 ? 18.125 65.5 9.789 1 76.25 309 PRO A N 1
ATOM 2465 C CA . PRO A 1 309 ? 16.828 65.875 10.391 1 76.25 309 PRO A CA 1
ATOM 2466 C C . PRO A 1 309 ? 15.797 64.75 10.281 1 76.25 309 PRO A C 1
ATOM 2468 O O . PRO A 1 309 ? 15.797 64 9.289 1 76.25 309 PRO A O 1
ATOM 2471 N N . ILE A 1 310 ? 15.133 64.5 11.359 1 84.44 310 ILE A N 1
ATOM 2472 C CA . ILE A 1 310 ? 14.086 63.5 11.398 1 84.44 310 ILE A CA 1
ATOM 2473 C C . ILE A 1 310 ? 12.711 64.188 11.367 1 84.44 310 ILE A C 1
ATOM 2475 O O . ILE A 1 310 ? 12.492 65.188 12.047 1 84.44 310 ILE A O 1
ATOM 2479 N N . ARG A 1 311 ? 11.906 63.719 10.5 1 86.5 311 ARG A N 1
ATOM 2480 C CA . ARG A 1 311 ? 10.555 64.25 10.375 1 86.5 311 ARG A CA 1
ATOM 2481 C C . ARG A 1 311 ? 9.695 63.844 11.562 1 86.5 311 ARG A C 1
ATOM 2483 O O . ARG A 1 311 ? 9.453 62.625 11.773 1 86.5 311 ARG A O 1
ATOM 2490 N N . LYS A 1 312 ? 9.312 64.812 12.328 1 89.5 312 LYS A N 1
ATOM 2491 C CA . LYS A 1 312 ? 8.477 64.562 13.508 1 89.5 312 LYS A CA 1
ATOM 2492 C C . LYS A 1 312 ? 7.031 65 13.242 1 89.5 312 LYS A C 1
ATOM 2494 O O . LYS A 1 312 ? 6.785 66.062 12.68 1 89.5 312 LYS A O 1
ATOM 2499 N N . GLU A 1 313 ? 6.148 64.125 13.547 1 88.38 313 GLU A N 1
ATOM 2500 C CA . GLU A 1 313 ? 4.719 64.375 13.5 1 88.38 313 GLU A CA 1
ATOM 2501 C C . GLU A 1 313 ? 4.078 64.25 14.875 1 88.38 313 GLU A C 1
ATOM 2503 O O . GLU A 1 313 ? 4.055 63.156 15.445 1 88.38 313 GLU A O 1
ATOM 2508 N N . VAL A 1 314 ? 3.561 65.375 15.477 1 89.12 314 VAL A N 1
ATOM 2509 C CA . VAL A 1 314 ? 2.842 65.312 16.75 1 89.12 314 VAL A CA 1
ATOM 2510 C C . VAL A 1 314 ? 1.402 64.875 16.484 1 89.12 314 VAL A C 1
ATOM 2512 O O . VAL A 1 314 ? 0.605 65.625 15.922 1 89.12 314 VAL A O 1
ATOM 2515 N N . ILE A 1 315 ? 1.078 63.688 16.906 1 87.31 315 ILE A N 1
ATOM 2516 C CA . ILE A 1 315 ? -0.209 63.062 16.609 1 87.31 315 ILE A CA 1
ATOM 2517 C C . ILE A 1 315 ? -1.229 63.469 17.688 1 87.31 315 ILE A C 1
ATOM 2519 O O . ILE A 1 315 ? -2.432 63.5 17.406 1 87.31 315 ILE A O 1
ATOM 2523 N N . HIS A 1 316 ? -0.767 63.688 18.875 1 88.5 316 HIS A N 1
ATOM 2524 C CA . HIS A 1 316 ? -1.617 64 20.016 1 88.5 316 HIS A CA 1
ATOM 2525 C C . HIS A 1 316 ? -0.863 64.875 21.031 1 88.5 316 HIS A C 1
ATOM 2527 O O . HIS A 1 316 ? 0.333 64.688 21.25 1 88.5 316 HIS A O 1
ATOM 2533 N N . LEU A 1 317 ? -1.49 65.75 21.703 1 87.06 317 LEU A N 1
ATOM 2534 C CA . LEU A 1 317 ? -0.801 66.688 22.594 1 87.06 317 LEU A CA 1
ATOM 2535 C C . LEU A 1 317 ? -0.903 66.25 24.047 1 87.06 317 LEU A C 1
ATOM 2537 O O . LEU A 1 317 ? 0.067 66.375 24.797 1 87.06 317 LEU A O 1
ATOM 2541 N N . GLU A 1 318 ? -2.148 65.812 24.406 1 87.88 318 GLU A N 1
ATOM 2542 C CA . GLU A 1 318 ? -2.361 65.312 25.766 1 87.88 318 GLU A CA 1
ATOM 2543 C C . GLU A 1 318 ? -3.105 63.969 25.766 1 87.88 318 GLU A C 1
ATOM 2545 O O . GLU A 1 318 ? -4.336 63.938 25.703 1 87.88 318 GLU A O 1
ATOM 2550 N N . PRO A 1 319 ? -2.404 63 25.938 1 91.56 319 PRO A N 1
ATOM 2551 C CA . PRO A 1 319 ? -0.964 62.844 26.156 1 91.56 319 PRO A CA 1
ATOM 2552 C C . PRO A 1 319 ? -0.142 63.156 24.906 1 91.56 319 PRO A C 1
ATOM 2554 O O . PRO A 1 319 ? -0.667 63.125 23.797 1 91.56 319 PRO A O 1
ATOM 2557 N N . TYR A 1 320 ? 1.062 63.562 25.219 1 90.62 320 TYR A N 1
ATOM 2558 C CA . TYR A 1 320 ? 1.944 63.875 24.109 1 90.62 320 TYR A CA 1
ATOM 2559 C C . TYR A 1 320 ? 2.361 62.625 23.359 1 90.62 320 TYR A C 1
ATOM 2561 O O . TYR A 1 320 ? 2.975 61.719 23.953 1 90.62 320 TYR A O 1
ATOM 2569 N N . ILE A 1 321 ? 1.967 62.469 22.125 1 92.69 321 ILE A N 1
ATOM 2570 C CA . ILE A 1 321 ? 2.328 61.375 21.25 1 92.69 321 ILE A CA 1
ATOM 2571 C C . ILE A 1 321 ? 2.904 61.906 19.938 1 92.69 321 ILE A C 1
ATOM 2573 O O . ILE A 1 321 ? 2.26 62.688 19.25 1 92.69 321 ILE A O 1
ATOM 2577 N N . ALA A 1 322 ? 4.117 61.5 19.625 1 92.31 322 ALA A N 1
ATOM 2578 C CA . ALA A 1 322 ? 4.789 61.938 18.406 1 92.31 322 ALA A CA 1
ATOM 2579 C C . ALA A 1 322 ? 5.238 60.75 17.562 1 92.31 322 ALA A C 1
ATOM 2581 O O . ALA A 1 322 ? 5.672 59.719 18.094 1 92.31 322 ALA A O 1
ATOM 2582 N N . LEU A 1 323 ? 5.051 60.906 16.266 1 93.19 323 LEU A N 1
ATOM 2583 C CA . LEU A 1 323 ? 5.516 59.906 15.297 1 93.19 323 LEU A CA 1
ATOM 2584 C C . LEU A 1 323 ? 6.723 60.438 14.523 1 93.19 323 LEU A C 1
ATOM 2586 O O . LEU A 1 323 ? 6.66 61.531 13.93 1 93.19 323 LEU A O 1
ATOM 2590 N N . TYR A 1 324 ? 7.859 59.781 14.633 1 94.06 324 TYR A N 1
ATOM 2591 C CA . TYR A 1 324 ? 9.055 60.094 13.859 1 94.06 324 TYR A CA 1
ATOM 2592 C C . TYR A 1 324 ? 9.156 59.25 12.617 1 94.06 324 TYR A C 1
ATOM 2594 O O . TYR A 1 324 ? 9.43 58.031 12.711 1 94.06 324 TYR A O 1
ATOM 2602 N N . HIS A 1 325 ? 9.031 59.844 11.492 1 92.56 325 HIS A N 1
ATOM 2603 C CA . HIS A 1 325 ? 9.031 59.094 10.234 1 92.56 325 HIS A CA 1
ATOM 2604 C C . HIS A 1 325 ? 10.453 58.75 9.797 1 92.56 325 HIS A C 1
ATOM 2606 O O . HIS A 1 325 ? 11.391 59.531 10.055 1 92.56 325 HIS A O 1
ATOM 2612 N N . ASP A 1 326 ? 10.648 57.625 9.148 1 93.56 326 ASP A N 1
ATOM 2613 C CA . ASP A 1 326 ? 11.922 57.156 8.617 1 93.56 326 ASP A CA 1
ATOM 2614 C C . ASP A 1 326 ? 13.023 57.25 9.672 1 93.56 326 ASP A C 1
ATOM 2616 O O . ASP A 1 326 ? 14.102 57.781 9.414 1 93.56 326 ASP A O 1
ATOM 2620 N N . PHE A 1 327 ? 12.609 56.875 10.797 1 95.75 327 PHE A N 1
ATOM 2621 C CA . PHE A 1 327 ? 13.531 56.938 11.93 1 95.75 327 PHE A CA 1
ATOM 2622 C C . PHE A 1 327 ? 14.688 55.969 11.75 1 95.75 327 PHE A C 1
ATOM 2624 O O . PHE A 1 327 ? 15.828 56.25 12.109 1 95.75 327 PHE A O 1
ATOM 2631 N N . VAL A 1 328 ? 14.383 54.719 11.289 1 96.56 328 VAL A N 1
ATOM 2632 C CA . VAL A 1 328 ? 15.422 53.75 10.953 1 96.56 328 VAL A CA 1
ATOM 2633 C C . VAL A 1 328 ? 15.367 53.438 9.453 1 96.56 328 VAL A C 1
ATOM 2635 O O . VAL A 1 328 ? 14.336 53.656 8.812 1 96.56 328 VAL A O 1
ATOM 2638 N N . SER A 1 329 ? 16.5 53 8.875 1 95.44 329 SER A N 1
ATOM 2639 C CA . SER A 1 329 ? 16.547 52.5 7.5 1 95.44 329 SER A CA 1
ATOM 2640 C C . SER A 1 329 ? 16.094 51.062 7.402 1 95.44 329 SER A C 1
ATOM 2642 O O . SER A 1 329 ? 16.016 50.344 8.414 1 95.44 329 SER A O 1
ATOM 2644 N N . ASP A 1 330 ? 15.797 50.656 6.164 1 96.31 330 ASP A N 1
ATOM 2645 C CA . ASP A 1 330 ? 15.445 49.25 5.934 1 96.31 330 ASP A CA 1
ATOM 2646 C C . ASP A 1 330 ? 16.562 48.312 6.41 1 96.31 330 ASP A C 1
ATOM 2648 O O . ASP A 1 330 ? 16.281 47.281 6.996 1 96.31 330 ASP A O 1
ATOM 2652 N N . SER A 1 331 ? 17.75 48.75 6.176 1 96.19 331 SER A N 1
ATOM 2653 C CA . SER A 1 331 ? 18.906 47.906 6.555 1 96.19 331 SER A CA 1
ATOM 2654 C C . SER A 1 331 ? 19.047 47.844 8.07 1 96.19 331 SER A C 1
ATOM 2656 O O . SER A 1 331 ? 19.391 46.781 8.609 1 96.19 331 SER A O 1
ATOM 2658 N N . GLU A 1 332 ? 18.781 48.969 8.766 1 96.38 332 GLU A N 1
ATOM 2659 C CA . GLU A 1 332 ? 18.844 48.969 10.219 1 96.38 332 GLU A CA 1
ATOM 2660 C C . GLU A 1 332 ? 17.75 48.094 10.812 1 96.38 332 GLU A C 1
ATOM 2662 O O . GLU A 1 332 ? 18.016 47.281 11.727 1 96.38 332 GLU A O 1
ATOM 2667 N N . ALA A 1 333 ? 16.594 48.25 10.266 1 97.44 333 ALA A N 1
ATOM 2668 C CA . ALA A 1 333 ? 15.469 47.438 10.75 1 97.44 333 ALA A CA 1
ATOM 2669 C C . ALA A 1 333 ? 15.734 45.938 10.562 1 97.44 333 ALA A C 1
ATOM 2671 O O . ALA A 1 333 ? 15.492 45.156 11.469 1 97.44 333 ALA A O 1
ATOM 2672 N N . GLN A 1 334 ? 16.234 45.625 9.391 1 96.75 334 GLN A N 1
ATOM 2673 C CA . GLN A 1 334 ? 16.531 44.219 9.086 1 96.75 334 GLN A CA 1
ATOM 2674 C C . GLN A 1 334 ? 17.609 43.656 10.031 1 96.75 334 GLN A C 1
ATOM 2676 O O . GLN A 1 334 ? 17.5 42.531 10.5 1 96.75 334 GLN A O 1
ATOM 2681 N N . LYS A 1 335 ? 18.594 44.469 10.227 1 96.94 335 LYS A N 1
ATOM 2682 C CA . LYS A 1 335 ? 19.672 44.031 11.109 1 96.94 335 LYS A CA 1
ATOM 2683 C C . LYS A 1 335 ? 19.172 43.781 12.523 1 96.94 335 LYS A C 1
ATOM 2685 O O . LYS A 1 335 ? 19.547 42.812 13.164 1 96.94 335 LYS A O 1
ATOM 2690 N N . ILE A 1 336 ? 18.312 44.656 13.055 1 97.69 336 ILE A N 1
ATOM 2691 C CA . ILE A 1 336 ? 17.75 44.531 14.391 1 97.69 336 ILE A CA 1
ATOM 2692 C C . ILE A 1 336 ? 16.938 43.219 14.477 1 97.69 336 ILE A C 1
ATOM 2694 O O . ILE A 1 336 ? 17.062 42.469 15.445 1 97.69 336 ILE A O 1
ATOM 2698 N N . ARG A 1 337 ? 16.156 42.938 13.5 1 97.31 337 ARG A N 1
ATOM 2699 C CA . ARG A 1 337 ? 15.352 41.719 13.461 1 97.31 337 ARG A CA 1
ATOM 2700 C C . ARG A 1 337 ? 16.234 40.469 13.469 1 97.31 337 ARG A C 1
ATOM 2702 O O . ARG A 1 337 ? 15.984 39.531 14.219 1 97.31 337 ARG A O 1
ATOM 2709 N N . GLU A 1 338 ? 17.281 40.562 12.664 1 97.06 338 GLU A N 1
ATOM 2710 C CA . GLU A 1 338 ? 18.188 39.406 12.539 1 97.06 338 GLU A CA 1
ATOM 2711 C C . GLU A 1 338 ? 18.891 39.125 13.867 1 97.06 338 GLU A C 1
ATOM 2713 O O . GLU A 1 338 ? 19.094 37.969 14.219 1 97.06 338 GLU A O 1
ATOM 2718 N N . LEU A 1 339 ? 19.266 40.156 14.539 1 97.12 339 LEU A N 1
ATOM 2719 C CA . LEU A 1 339 ? 19.953 40.031 15.82 1 97.12 339 LEU A CA 1
ATOM 2720 C C . LEU A 1 339 ? 19.016 39.438 16.875 1 97.12 339 LEU A C 1
ATOM 2722 O O . LEU A 1 339 ? 19.453 38.719 17.766 1 97.12 339 LEU A O 1
ATOM 2726 N N . ALA A 1 340 ? 17.766 39.781 16.781 1 97.38 340 ALA A N 1
ATOM 2727 C CA . ALA A 1 340 ? 16.812 39.406 17.828 1 97.38 340 ALA A CA 1
ATOM 2728 C C . ALA A 1 340 ? 16.234 38.031 17.609 1 97.38 340 ALA A C 1
ATOM 2730 O O . ALA A 1 340 ? 15.906 37.312 18.562 1 97.38 340 ALA A O 1
ATOM 2731 N N . GLU A 1 341 ? 16.109 37.562 16.406 1 95.62 341 GLU A N 1
ATOM 2732 C CA . GLU A 1 341 ? 15.336 36.406 15.984 1 95.62 341 GLU A CA 1
ATOM 2733 C C . GLU A 1 341 ? 15.766 35.156 16.75 1 95.62 341 GLU A C 1
ATOM 2735 O O . GLU A 1 341 ? 14.93 34.438 17.281 1 95.62 341 GLU A O 1
ATOM 2740 N N . PRO A 1 342 ? 17.062 34.875 16.969 1 94.31 342 PRO A N 1
ATOM 2741 C CA . PRO A 1 342 ? 17.469 33.656 17.641 1 94.31 342 PRO A CA 1
ATOM 2742 C C . PRO A 1 342 ? 17.156 33.688 19.141 1 94.31 342 PRO A C 1
ATOM 2744 O O . PRO A 1 342 ? 17.172 32.625 19.797 1 94.31 342 PRO A O 1
ATOM 2747 N N . TRP A 1 343 ? 16.844 34.938 19.672 1 94.94 343 TRP A N 1
ATOM 2748 C CA . TRP A 1 343 ? 16.734 35.062 21.125 1 94.94 343 TRP A CA 1
ATOM 2749 C C . TRP A 1 343 ? 15.281 35.281 21.531 1 94.94 343 TRP A C 1
ATOM 2751 O O . TRP A 1 343 ? 14.992 35.5 22.719 1 94.94 343 TRP A O 1
ATOM 2761 N N . LEU A 1 344 ? 14.43 35.125 20.594 1 95.12 344 LEU A N 1
ATOM 2762 C CA . LEU A 1 344 ? 13.023 35.375 20.875 1 95.12 344 LEU A CA 1
ATOM 2763 C C . LEU A 1 344 ? 12.477 34.312 21.844 1 95.12 344 LEU A C 1
ATOM 2765 O O . LEU A 1 344 ? 12.711 33.125 21.656 1 95.12 344 LEU A O 1
ATOM 2769 N N . GLN A 1 345 ? 11.805 34.781 22.859 1 93.12 345 GLN A N 1
ATOM 2770 C CA . GLN A 1 345 ? 11.086 33.938 23.812 1 93.12 345 GLN A CA 1
ATOM 2771 C C . GLN A 1 345 ? 9.656 34.438 24.031 1 93.12 345 GLN A C 1
ATOM 2773 O O . GLN A 1 345 ? 9.367 35.594 23.781 1 93.12 345 GLN A O 1
ATOM 2778 N N . ARG A 1 346 ? 8.836 33.531 24.453 1 92.12 346 ARG A N 1
ATOM 2779 C CA . ARG A 1 346 ? 7.449 33.906 24.703 1 92.12 346 ARG A CA 1
ATOM 2780 C C . ARG A 1 346 ? 7.371 35.094 25.656 1 92.12 346 ARG A C 1
ATOM 2782 O O . ARG A 1 346 ? 8.016 35.094 26.703 1 92.12 346 ARG A O 1
ATOM 2789 N N . SER A 1 347 ? 6.555 36.094 25.219 1 87.25 347 SER A N 1
ATOM 2790 C CA . SER A 1 347 ? 6.422 37.281 26.031 1 87.25 347 SER A CA 1
ATOM 2791 C C . SER A 1 347 ? 5.66 37 27.328 1 87.25 347 SER A C 1
ATOM 2793 O O . SER A 1 347 ? 4.688 36.25 27.312 1 87.25 347 SER A O 1
ATOM 2795 N N . VAL A 1 348 ? 6.156 37.531 28.406 1 82.75 348 VAL A N 1
ATOM 2796 C CA . VAL A 1 348 ? 5.543 37.344 29.719 1 82.75 348 VAL A CA 1
ATOM 2797 C C . VAL A 1 348 ? 5.113 38.688 30.297 1 82.75 348 VAL A C 1
ATOM 2799 O O . VAL A 1 348 ? 5.535 39.719 29.812 1 82.75 348 VAL A O 1
ATOM 2802 N N . VAL A 1 349 ? 4.121 38.656 31.203 1 76.56 349 VAL A N 1
ATOM 2803 C CA . VAL A 1 349 ? 3.662 39.875 31.906 1 76.56 349 VAL A CA 1
ATOM 2804 C C . VAL A 1 349 ? 3.906 39.719 33.406 1 76.56 349 VAL A C 1
ATOM 2806 O O . VAL A 1 349 ? 3.885 38.594 33.938 1 76.56 349 VAL A O 1
ATOM 2809 N N . ALA A 1 350 ? 4.23 40.844 34.031 1 72.69 350 ALA A N 1
ATOM 2810 C CA . ALA A 1 350 ? 4.496 40.844 35.469 1 72.69 350 ALA A CA 1
ATOM 2811 C C . ALA A 1 350 ? 3.203 40.688 36.281 1 72.69 350 ALA A C 1
ATOM 2813 O O . ALA A 1 350 ? 2.215 41.375 36 1 72.69 350 ALA A O 1
ATOM 2814 N N . SER A 1 351 ? 3.016 39.688 36.875 1 64.25 351 SER A N 1
ATOM 2815 C CA . SER A 1 351 ? 1.933 39.469 37.844 1 64.25 351 SER A CA 1
ATOM 2816 C C . SER A 1 351 ? 2.475 39.25 39.25 1 64.25 351 SER A C 1
ATOM 2818 O O . SER A 1 351 ? 2.787 38.125 39.625 1 64.25 351 SER A O 1
ATOM 2820 N N . GLY A 1 352 ? 2.52 40.281 39.969 1 59.75 352 GLY A N 1
ATOM 2821 C CA . GLY A 1 352 ? 3.18 40.188 41.25 1 59.75 352 GLY A CA 1
ATOM 2822 C C . GLY A 1 352 ? 4.668 39.906 41.156 1 59.75 352 GLY A C 1
ATOM 2823 O O . GLY A 1 352 ? 5.395 40.625 40.469 1 59.75 352 GLY A O 1
ATOM 2824 N N . GLU A 1 353 ? 5.059 38.812 41.812 1 61.53 353 GLU A N 1
ATOM 2825 C CA . GLU A 1 353 ? 6.477 38.438 41.844 1 61.53 353 GLU A CA 1
ATOM 2826 C C . GLU A 1 353 ? 6.828 37.5 40.688 1 61.53 353 GLU A C 1
ATOM 2828 O O . GLU A 1 353 ? 8 37.281 40.406 1 61.53 353 GLU A O 1
ATOM 2833 N N . LYS A 1 354 ? 5.656 37.062 40.062 1 67.56 354 LYS A N 1
ATOM 2834 C CA . LYS A 1 354 ? 5.953 36.031 39.062 1 67.56 354 LYS A CA 1
ATOM 2835 C C . LYS A 1 354 ? 5.645 36.531 37.656 1 67.56 354 LYS A C 1
ATOM 2837 O O . LYS A 1 354 ? 4.785 37.375 37.469 1 67.56 354 LYS A O 1
ATOM 2842 N N . GLN A 1 355 ? 6.492 36.219 36.656 1 73.12 355 GLN A N 1
ATOM 2843 C CA . GLN A 1 355 ? 6.234 36.438 35.219 1 73.12 355 GLN A CA 1
ATOM 2844 C C . GLN A 1 355 ? 5.477 35.25 34.625 1 73.12 355 GLN A C 1
ATOM 2846 O O . GLN A 1 355 ? 5.895 34.094 34.781 1 73.12 355 GLN A O 1
ATOM 2851 N N . LEU A 1 356 ? 4.242 35.594 33.969 1 77.25 356 LEU A N 1
ATOM 2852 C CA . LEU A 1 356 ? 3.393 34.531 33.469 1 77.25 356 LEU A CA 1
ATOM 2853 C C . LEU A 1 356 ? 3.068 34.719 32 1 77.25 356 LEU A C 1
ATOM 2855 O O . LEU A 1 356 ? 2.9 35.875 31.562 1 77.25 356 LEU A O 1
ATOM 2859 N N . GLN A 1 357 ? 3.102 33.625 31.297 1 79.38 357 GLN A N 1
ATOM 2860 C CA . GLN A 1 357 ? 2.557 33.656 29.938 1 79.38 357 GLN A CA 1
ATOM 2861 C C . GLN A 1 357 ? 1.038 33.781 29.969 1 79.38 357 GLN A C 1
ATOM 2863 O O . GLN A 1 357 ? 0.355 33.125 30.75 1 79.38 357 GLN A O 1
ATOM 2868 N N . VAL A 1 358 ? 0.596 34.75 29.188 1 79.38 358 VAL A N 1
ATOM 2869 C CA . VAL A 1 358 ? -0.833 35.031 29.25 1 79.38 358 VAL A CA 1
ATOM 2870 C C . VAL A 1 358 ? -1.412 35.094 27.828 1 79.38 358 VAL A C 1
ATOM 2872 O O . VAL A 1 358 ? -0.674 35.25 26.859 1 79.38 358 VAL A O 1
ATOM 2875 N N . GLU A 1 359 ? -2.803 35.062 27.781 1 78.31 359 GLU A N 1
ATOM 2876 C CA . GLU A 1 359 ? -3.504 35.062 26.5 1 78.31 359 GLU A CA 1
ATOM 2877 C C . GLU A 1 359 ? -3.738 36.5 26.016 1 78.31 359 GLU A C 1
ATOM 2879 O O . GLU A 1 359 ? -4.016 36.719 24.828 1 78.31 359 GLU A O 1
ATOM 2884 N N . TYR A 1 360 ? -3.588 37.438 26.906 1 80.12 360 TYR A N 1
ATOM 2885 C CA . TYR A 1 360 ? -3.867 38.781 26.5 1 80.12 360 TYR A CA 1
ATOM 2886 C C . TYR A 1 360 ? -2.617 39.469 25.953 1 80.12 360 TYR A C 1
ATOM 2888 O O . TYR A 1 360 ? -2.598 40.688 25.734 1 80.12 360 TYR A O 1
ATOM 2896 N N . ARG A 1 361 ? -1.599 38.625 25.766 1 80.94 361 ARG A N 1
ATOM 2897 C CA . ARG A 1 361 ? -0.396 39.062 25.062 1 80.94 361 ARG A CA 1
ATOM 2898 C C . ARG A 1 361 ? 0.191 37.906 24.25 1 80.94 361 ARG A C 1
ATOM 2900 O O . ARG A 1 361 ? 0.65 36.906 24.812 1 80.94 361 ARG A O 1
ATOM 2907 N N . ILE A 1 362 ? 0.105 37.969 23 1 89.06 362 ILE A N 1
ATOM 2908 C CA . ILE A 1 362 ? 0.618 36.938 22.125 1 89.06 362 ILE A CA 1
ATOM 2909 C C . ILE A 1 362 ? 1.737 37.5 21.25 1 89.06 362 ILE A C 1
ATOM 2911 O O . ILE A 1 362 ? 1.478 38.062 20.188 1 89.06 362 ILE A O 1
ATOM 2915 N N . SER A 1 363 ? 2.938 37.281 21.641 1 93.75 363 SER A N 1
ATOM 2916 C CA . SER A 1 363 ? 4.172 37.688 20.969 1 93.75 363 SER A CA 1
ATOM 2917 C C . SER A 1 363 ? 5.383 37 21.594 1 93.75 363 SER A C 1
ATOM 2919 O O . SER A 1 363 ? 5.262 36.312 22.609 1 93.75 363 SER A O 1
ATOM 2921 N N . LYS A 1 364 ? 6.398 37.031 20.875 1 94.94 364 LYS A N 1
ATOM 2922 C CA . LYS A 1 364 ? 7.703 36.688 21.438 1 94.94 364 LYS A CA 1
ATOM 2923 C C . LYS A 1 364 ? 8.633 37.875 21.453 1 94.94 364 LYS A C 1
ATOM 2925 O O . LYS A 1 364 ? 8.547 38.75 20.578 1 94.94 364 LYS A O 1
ATOM 2930 N N . SER A 1 365 ? 9.523 37.969 22.484 1 96.19 365 SER A N 1
ATOM 2931 C CA . SER A 1 365 ? 10.391 39.125 22.609 1 96.19 365 SER A CA 1
ATOM 2932 C C . SER A 1 365 ? 11.828 38.719 22.922 1 96.19 365 SER A C 1
ATOM 2934 O O . SER A 1 365 ? 12.062 37.625 23.422 1 96.19 365 SER A O 1
ATOM 2936 N N . ALA A 1 366 ? 12.719 39.5 22.5 1 96.88 366 ALA A N 1
ATOM 2937 C CA . ALA A 1 366 ? 14.148 39.375 22.797 1 96.88 366 ALA A CA 1
ATOM 2938 C C . ALA A 1 366 ? 14.711 40.719 23.266 1 96.88 366 ALA A C 1
ATOM 2940 O O . ALA A 1 366 ? 14.258 41.781 22.844 1 96.88 366 ALA A O 1
ATOM 2941 N N . TRP A 1 367 ? 15.672 40.656 24.188 1 96.62 367 TRP A N 1
ATOM 2942 C CA . TRP A 1 367 ? 16.344 41.844 24.688 1 96.62 367 TRP A CA 1
ATOM 2943 C C . TRP A 1 367 ? 17.734 42 24.094 1 96.62 367 TRP A C 1
ATOM 2945 O O . TRP A 1 367 ? 18.547 41.062 24.172 1 96.62 367 TRP A O 1
ATOM 2955 N N . LEU A 1 368 ? 17.938 43.094 23.453 1 96.38 368 LEU A N 1
ATOM 2956 C CA . LEU A 1 368 ? 19.234 43.344 22.828 1 96.38 368 LEU A CA 1
ATOM 2957 C C . LEU A 1 368 ? 20.062 44.344 23.625 1 96.38 368 LEU A C 1
ATOM 2959 O O . LEU A 1 368 ? 19.609 45.469 23.828 1 96.38 368 LEU A O 1
ATOM 2963 N N . LYS A 1 369 ? 21.266 43.906 23.938 1 93.62 369 LYS A N 1
ATOM 2964 C CA . LYS A 1 369 ? 22.203 44.844 24.578 1 93.62 369 LYS A CA 1
ATOM 2965 C C . LYS A 1 369 ? 22.75 45.844 23.578 1 93.62 369 LYS A C 1
ATOM 2967 O O . LYS A 1 369 ? 22.891 45.531 22.391 1 93.62 369 LYS A O 1
ATOM 2972 N N . ASP A 1 370 ? 23.172 47 24.125 1 86.94 370 ASP A N 1
ATOM 2973 C CA . ASP A 1 370 ? 23.625 48.094 23.281 1 86.94 370 ASP A CA 1
ATOM 2974 C C . ASP A 1 370 ? 24.922 47.719 22.578 1 86.94 370 ASP A C 1
ATOM 2976 O O . ASP A 1 370 ? 25.203 48.219 21.484 1 86.94 370 ASP A O 1
ATOM 2980 N N . THR A 1 371 ? 25.578 46.812 23.031 1 87.25 371 THR A N 1
ATOM 2981 C CA . THR A 1 371 ? 26.922 46.562 22.547 1 87.25 371 THR A CA 1
ATOM 2982 C C . THR A 1 371 ? 26.922 45.406 21.531 1 87.25 371 THR A C 1
ATOM 2984 O O . THR A 1 371 ? 27.969 45.062 20.984 1 87.25 371 THR A O 1
ATOM 2987 N N . VAL A 1 372 ? 25.844 44.844 21.281 1 92 372 VAL A N 1
ATOM 2988 C CA . VAL A 1 372 ? 25.797 43.656 20.438 1 92 372 VAL A CA 1
ATOM 2989 C C . VAL A 1 372 ? 26.172 44.031 19 1 92 372 VAL A C 1
ATOM 2991 O O . VAL A 1 372 ? 26.75 43.25 18.266 1 92 372 VAL A O 1
ATOM 2994 N N . ASP A 1 373 ? 25.922 45.281 18.594 1 93.88 373 ASP A N 1
ATOM 2995 C CA . ASP A 1 373 ? 26.172 45.75 17.234 1 93.88 373 ASP A CA 1
ATOM 2996 C C . ASP A 1 373 ? 26.328 47.25 17.203 1 93.88 373 ASP A C 1
ATOM 2998 O O . ASP A 1 373 ? 25.625 47.969 17.938 1 93.88 373 ASP A O 1
ATOM 3002 N N . PRO A 1 374 ? 27.172 47.812 16.328 1 93.81 374 PRO A N 1
ATOM 3003 C CA . PRO A 1 374 ? 27.359 49.25 16.219 1 93.81 374 PRO A CA 1
ATOM 3004 C C . PRO A 1 374 ? 26.078 49.969 15.805 1 93.81 374 PRO A C 1
ATOM 3006 O O . PRO A 1 374 ? 25.875 51.125 16.188 1 93.81 374 PRO A O 1
ATOM 3009 N N . LYS A 1 375 ? 25.281 49.344 15.102 1 93.44 375 LYS A N 1
ATOM 3010 C CA . LYS A 1 375 ? 24.031 49.969 14.68 1 93.44 375 LYS A CA 1
ATOM 3011 C C . LYS A 1 375 ? 23.141 50.25 15.875 1 93.44 375 LYS A C 1
ATOM 3013 O O . LYS A 1 375 ? 22.375 51.25 15.859 1 93.44 375 LYS A O 1
ATOM 3018 N N . LEU A 1 376 ? 23.219 49.469 16.891 1 94.62 376 LEU A N 1
ATOM 3019 C CA . LEU A 1 376 ? 22.406 49.688 18.094 1 94.62 376 LEU A CA 1
ATOM 3020 C C . LEU A 1 376 ? 22.953 50.875 18.891 1 94.62 376 LEU A C 1
ATOM 3022 O O . LEU A 1 376 ? 22.172 51.625 19.516 1 94.62 376 LEU A O 1
ATOM 3026 N N . VAL A 1 377 ? 24.25 51.062 18.859 1 93 377 VAL A N 1
ATOM 3027 C CA . VAL A 1 377 ? 24.859 52.219 19.5 1 93 377 VAL A CA 1
ATOM 3028 C C . VAL A 1 377 ? 24.391 53.5 18.828 1 93 377 VAL A C 1
ATOM 3030 O O . VAL A 1 377 ? 24 54.469 19.5 1 93 377 VAL A O 1
ATOM 3033 N N . ALA A 1 378 ? 24.484 53.438 17.578 1 92.31 378 ALA A N 1
ATOM 3034 C CA . ALA A 1 378 ? 24.047 54.594 16.797 1 92.31 378 ALA A CA 1
ATOM 3035 C C . ALA A 1 378 ? 22.562 54.906 17.031 1 92.31 378 ALA A C 1
ATOM 3037 O O . ALA A 1 378 ? 22.156 56.062 17.094 1 92.31 378 ALA A O 1
ATOM 3038 N N . LEU A 1 379 ? 21.812 53.844 17.109 1 94.31 379 LEU A N 1
ATOM 3039 C CA . LEU A 1 379 ? 20.375 53.969 17.359 1 94.31 379 LEU A CA 1
ATOM 3040 C C . LEU A 1 379 ? 20.125 54.656 18.703 1 94.31 379 LEU A C 1
ATOM 3042 O O . LEU A 1 379 ? 19.281 55.562 18.781 1 94.31 379 LEU A O 1
ATOM 3046 N N . ASN A 1 380 ? 20.797 54.281 19.703 1 93.38 380 ASN A N 1
ATOM 3047 C CA . ASN A 1 380 ? 20.641 54.875 21.031 1 93.38 380 ASN A CA 1
ATOM 3048 C C . ASN A 1 380 ? 21.047 56.344 21.031 1 93.38 380 ASN A C 1
ATOM 3050 O O . ASN A 1 380 ? 20.391 57.156 21.688 1 93.38 380 ASN A O 1
ATOM 3054 N N . HIS A 1 381 ? 22.047 56.594 20.297 1 91.69 381 HIS A N 1
ATOM 3055 C CA . HIS A 1 381 ? 22.453 58 20.188 1 91.69 381 HIS A CA 1
ATOM 3056 C C . HIS A 1 381 ? 21.375 58.844 19.531 1 91.69 381 HIS A C 1
ATOM 3058 O O . HIS A 1 381 ? 21.125 59.969 19.953 1 91.69 381 HIS A O 1
ATOM 3064 N N . ARG A 1 382 ? 20.781 58.281 18.562 1 92.88 382 ARG A N 1
ATOM 3065 C CA . ARG A 1 382 ? 19.703 59 17.875 1 92.88 382 ARG A CA 1
ATOM 3066 C C . ARG A 1 382 ? 18.5 59.188 18.781 1 92.88 382 ARG A C 1
ATOM 3068 O O . ARG A 1 382 ? 17.906 60.281 18.781 1 92.88 382 ARG A O 1
ATOM 3075 N N . ILE A 1 383 ? 18.172 58.188 19.578 1 94.31 383 ILE A N 1
ATOM 3076 C CA . ILE A 1 383 ? 17.062 58.281 20.516 1 94.31 383 ILE A CA 1
ATOM 3077 C C . ILE A 1 383 ? 17.359 59.375 21.562 1 94.31 383 ILE A C 1
ATOM 3079 O O . ILE A 1 383 ? 16.5 60.188 21.891 1 94.31 383 ILE A O 1
ATOM 3083 N N . ALA A 1 384 ? 18.562 59.344 22.047 1 91.88 384 ALA A N 1
ATOM 3084 C CA . ALA A 1 384 ? 18.969 60.344 23.047 1 91.88 384 ALA A CA 1
ATOM 3085 C C . ALA A 1 384 ? 18.906 61.75 22.469 1 91.88 384 ALA A C 1
ATOM 3087 O O . ALA A 1 384 ? 18.453 62.688 23.156 1 91.88 384 ALA A O 1
ATOM 3088 N N . ALA A 1 385 ? 19.344 61.875 21.297 1 88.5 385 ALA A N 1
ATOM 3089 C CA . ALA A 1 385 ? 19.344 63.188 20.641 1 88.5 385 ALA A CA 1
ATOM 3090 C C . ALA A 1 385 ? 17.938 63.688 20.422 1 88.5 385 ALA A C 1
ATOM 3092 O O . ALA A 1 385 ? 17.656 64.875 20.594 1 88.5 385 ALA A O 1
ATOM 3093 N N . LEU A 1 386 ? 17.094 62.812 20.094 1 88.5 386 LEU A N 1
ATOM 3094 C CA . LEU A 1 386 ? 15.734 63.219 19.75 1 88.5 386 LEU A CA 1
ATOM 3095 C C . LEU A 1 386 ? 14.922 63.531 21.016 1 88.5 386 LEU A C 1
ATOM 3097 O O . LEU A 1 386 ? 14.102 64.438 21.016 1 88.5 386 LEU A O 1
ATOM 3101 N N . THR A 1 387 ? 15.109 62.75 22.016 1 88.69 387 THR A N 1
ATOM 3102 C CA . THR A 1 387 ? 14.289 62.844 23.219 1 88.69 387 THR A CA 1
ATOM 3103 C C . THR A 1 387 ? 14.93 63.812 24.219 1 88.69 387 THR A C 1
ATOM 3105 O O . THR A 1 387 ? 14.25 64.312 25.109 1 88.69 387 THR A O 1
ATOM 3108 N N . GLY A 1 388 ? 16.25 63.969 24.109 1 87.62 388 GLY A N 1
ATOM 3109 C CA . GLY A 1 388 ? 17 64.75 25.094 1 87.62 388 GLY A CA 1
ATOM 3110 C C . GLY A 1 388 ? 17.203 64 26.406 1 87.62 388 GLY A C 1
ATOM 3111 O O . GLY A 1 388 ? 17.609 64.625 27.406 1 87.62 388 GLY A O 1
ATOM 3112 N N . LEU A 1 389 ? 16.922 62.75 26.406 1 91.69 389 LEU A N 1
ATOM 3113 C CA . LEU A 1 389 ? 17 61.938 27.625 1 91.69 389 LEU A CA 1
ATOM 3114 C C . LEU A 1 389 ? 18.25 61.062 27.625 1 91.69 389 LEU A C 1
ATOM 3116 O O . LEU A 1 389 ? 18.875 60.875 26.578 1 91.69 389 LEU A O 1
ATOM 3120 N N . ASP A 1 390 ? 18.578 60.656 28.781 1 91.31 390 ASP A N 1
ATOM 3121 C CA . ASP A 1 390 ? 19.656 59.656 28.906 1 91.31 390 ASP A CA 1
ATOM 3122 C C . ASP A 1 390 ? 19.141 58.25 28.656 1 91.31 390 ASP A C 1
ATOM 3124 O O . ASP A 1 390 ? 18.297 57.75 29.406 1 91.31 390 ASP A O 1
ATOM 3128 N N . VAL A 1 391 ? 19.688 57.625 27.656 1 91.12 391 VAL A N 1
ATOM 3129 C CA . VAL A 1 391 ? 19.156 56.344 27.25 1 91.12 391 VAL A CA 1
ATOM 3130 C C . VAL A 1 391 ? 20.156 55.219 27.594 1 91.12 391 VAL A C 1
ATOM 3132 O O . VAL A 1 391 ? 20 54.094 27.156 1 91.12 391 VAL A O 1
ATOM 3135 N N . ARG A 1 392 ? 21.328 55.469 28.344 1 84.69 392 ARG A N 1
ATOM 3136 C CA . ARG A 1 392 ? 22.297 54.469 28.797 1 84.69 392 ARG A CA 1
ATOM 3137 C C . ARG A 1 392 ? 21.797 53.719 30.031 1 84.69 392 ARG A C 1
ATOM 3139 O O . ARG A 1 392 ? 21.156 54.312 30.906 1 84.69 392 ARG A O 1
ATOM 3146 N N . PRO A 1 393 ? 22.016 52.5 30.109 1 86.56 393 PRO A N 1
ATOM 3147 C CA . PRO A 1 393 ? 21.75 51.812 31.375 1 86.56 393 PRO A CA 1
ATOM 3148 C C . PRO A 1 393 ? 22.484 52.438 32.562 1 86.56 393 PRO A C 1
ATOM 3150 O O . PRO A 1 393 ? 23.625 52.875 32.406 1 86.56 393 PRO A O 1
ATOM 3153 N N . PRO A 1 394 ? 21.891 52.531 33.719 1 89.88 394 PRO A N 1
ATOM 3154 C CA . PRO A 1 394 ? 20.609 51.938 34.125 1 89.88 394 PRO A CA 1
ATOM 3155 C C . PRO A 1 394 ? 19.438 52.906 33.938 1 89.88 394 PRO A C 1
ATOM 3157 O O . PRO A 1 394 ? 18.328 52.625 34.406 1 89.88 394 PRO A O 1
ATOM 3160 N N . TYR A 1 395 ? 19.656 54 33.281 1 90.31 395 TYR A N 1
ATOM 3161 C CA . TYR A 1 395 ? 18.625 55.031 33.125 1 90.31 395 TYR A CA 1
ATOM 3162 C C . TYR A 1 395 ? 17.641 54.656 32.031 1 90.31 395 TYR A C 1
ATOM 3164 O O . TYR A 1 395 ? 16.625 55.344 31.828 1 90.31 395 TYR A O 1
ATOM 3172 N N . ALA A 1 396 ? 17.938 53.719 31.281 1 93.69 396 ALA A N 1
ATOM 3173 C CA . ALA A 1 396 ? 17.047 53.156 30.266 1 93.69 396 ALA A CA 1
ATOM 3174 C C . ALA A 1 396 ? 17.234 51.656 30.156 1 93.69 396 ALA A C 1
ATOM 3176 O O . ALA A 1 396 ? 18.297 51.125 30.516 1 93.69 396 ALA A O 1
ATOM 3177 N N . GLU A 1 397 ? 16.203 50.969 29.688 1 94 397 GLU A N 1
ATOM 3178 C CA . GLU A 1 397 ? 16.266 49.531 29.5 1 94 397 GLU A CA 1
ATOM 3179 C C . GLU A 1 397 ? 16.859 49.156 28.141 1 94 397 GLU A C 1
ATOM 3181 O O . GLU A 1 397 ? 16.984 50.031 27.266 1 94 397 GLU A O 1
ATOM 3186 N N . TYR A 1 398 ? 17.312 47.906 28.062 1 94.81 398 TYR A N 1
ATOM 3187 C CA . TYR A 1 398 ? 17.781 47.406 26.781 1 94.81 398 TYR A CA 1
ATOM 3188 C C . TYR A 1 398 ? 16.641 47.406 25.75 1 94.81 398 TYR A C 1
ATOM 3190 O O . TYR A 1 398 ? 15.469 47.5 26.125 1 94.81 398 TYR A O 1
ATOM 3198 N N . LEU A 1 399 ? 17.062 47.375 24.5 1 96.62 399 LEU A N 1
ATOM 3199 C CA . LEU A 1 399 ? 16.078 47.344 23.422 1 96.62 399 LEU A CA 1
ATOM 3200 C C . LEU A 1 399 ? 15.297 46.031 23.422 1 96.62 399 LEU A C 1
ATOM 3202 O O . LEU A 1 399 ? 15.883 44.969 23.328 1 96.62 399 LEU A O 1
ATOM 3206 N N . GLN A 1 400 ? 13.992 46.062 23.625 1 97.06 400 GLN A N 1
ATOM 3207 C CA . GLN A 1 400 ? 13.141 44.875 23.531 1 97.06 400 GLN A CA 1
ATOM 3208 C C . GLN A 1 400 ? 12.555 44.75 22.125 1 97.06 400 GLN A C 1
ATOM 3210 O O . GLN A 1 400 ? 11.781 45.594 21.672 1 97.06 400 GLN A O 1
ATOM 3215 N N . VAL A 1 401 ? 12.977 43.719 21.422 1 98 401 VAL A N 1
ATOM 3216 C CA . VAL A 1 401 ? 12.453 43.469 20.078 1 98 401 VAL A CA 1
ATOM 3217 C C . VAL A 1 401 ? 11.344 42.406 20.156 1 98 401 VAL A C 1
ATOM 3219 O O . VAL A 1 401 ? 11.508 41.375 20.781 1 98 401 VAL A O 1
ATOM 3222 N N . VAL A 1 402 ? 10.188 42.719 19.547 1 97.69 402 VAL A N 1
ATOM 3223 C CA . VAL A 1 402 ? 9 41.875 19.688 1 97.69 402 VAL A CA 1
ATOM 3224 C C . VAL A 1 402 ? 8.523 41.438 18.297 1 97.69 402 VAL A C 1
ATOM 3226 O O . VAL A 1 402 ? 8.414 42.25 17.375 1 97.69 402 VAL A O 1
ATOM 3229 N N . ASN A 1 403 ? 8.32 40.156 18.094 1 97.31 403 ASN A N 1
ATOM 3230 C CA . ASN A 1 403 ? 7.625 39.594 16.938 1 97.31 403 ASN A CA 1
ATOM 3231 C C . ASN A 1 403 ? 6.25 39.062 17.312 1 97.31 403 ASN A C 1
ATOM 3233 O O . ASN A 1 403 ? 6.137 38.219 18.203 1 97.31 403 ASN A O 1
ATOM 3237 N N . TYR A 1 404 ? 5.238 39.562 16.703 1 96.31 404 TYR A N 1
ATOM 3238 C CA . TYR A 1 404 ? 3.869 39.188 17.016 1 96.31 404 TYR A CA 1
ATOM 3239 C C . TYR A 1 404 ? 3.496 37.875 16.328 1 96.31 404 TYR A C 1
ATOM 3241 O O . TYR A 1 404 ? 3.947 37.625 15.203 1 96.31 404 TYR A O 1
ATOM 3249 N N . GLY A 1 405 ? 2.734 37.062 16.984 1 93.56 405 GLY A N 1
ATOM 3250 C CA . GLY A 1 405 ? 2.287 35.812 16.438 1 93.56 405 GLY A CA 1
ATOM 3251 C C . GLY A 1 405 ? 1.02 35.938 15.609 1 93.56 405 GLY A C 1
ATOM 3252 O O . GLY A 1 405 ? 0.725 37 15.07 1 93.56 405 GLY A O 1
ATOM 3253 N N . ILE A 1 406 ? 0.339 34.781 15.398 1 93.44 406 ILE A N 1
ATOM 3254 C CA . ILE A 1 406 ? -0.943 34.781 14.703 1 93.44 406 ILE A CA 1
ATOM 3255 C C . ILE A 1 406 ? -1.964 35.594 15.492 1 93.44 406 ILE A C 1
ATOM 3257 O O . ILE A 1 406 ? -2.238 35.312 16.656 1 93.44 406 ILE A O 1
ATOM 3261 N N . GLY A 1 407 ? -2.463 36.531 14.789 1 95.06 407 GLY A N 1
ATOM 3262 C CA . GLY A 1 407 ? -3.361 37.406 15.531 1 95.06 407 GLY A CA 1
ATOM 3263 C C . GLY A 1 407 ? -2.715 38.031 16.75 1 95.06 407 GLY A C 1
ATOM 3264 O O . GLY A 1 407 ? -3.393 38.312 17.75 1 95.06 407 GLY A O 1
ATOM 3265 N N . GLY A 1 408 ? -1.458 38.188 16.797 1 95.81 408 GLY A N 1
ATOM 3266 C CA . GLY A 1 408 ? -0.728 38.719 17.938 1 95.81 408 GLY A CA 1
ATOM 3267 C C . GLY A 1 408 ? -1.234 40.062 18.391 1 95.81 408 GLY A C 1
ATOM 3268 O O . GLY A 1 408 ? -1.64 40.906 17.562 1 95.81 408 GLY A O 1
ATOM 3269 N N . HIS A 1 409 ? -1.207 40.312 19.703 1 95.19 409 HIS A N 1
ATOM 3270 C CA . HIS A 1 409 ? -1.784 41.531 20.312 1 95.19 409 HIS A CA 1
ATOM 3271 C C . HIS A 1 409 ? -1.279 41.719 21.734 1 95.19 409 HIS A C 1
ATOM 3273 O O . HIS A 1 409 ? -0.548 40.875 22.266 1 95.19 409 HIS A O 1
ATOM 3279 N N . TYR A 1 410 ? -1.496 42.75 22.25 1 94.38 410 TYR A N 1
ATOM 3280 C CA . TYR A 1 410 ? -1.297 43.062 23.672 1 94.38 410 TYR A CA 1
ATOM 3281 C C . TYR A 1 410 ? -2.436 43.906 24.203 1 94.38 410 TYR A C 1
ATOM 3283 O O . TYR A 1 410 ? -2.609 45.062 23.781 1 94.38 410 TYR A O 1
ATOM 3291 N N . GLU A 1 411 ? -3.246 43.406 25.031 1 92.06 411 GLU A N 1
ATOM 3292 C CA . GLU A 1 411 ? -4.41 44.094 25.562 1 92.06 411 GLU A CA 1
ATOM 3293 C C . GLU A 1 411 ? -3.998 45.375 26.281 1 92.06 411 GLU A C 1
ATOM 3295 O O . GLU A 1 411 ? -2.814 45.594 26.531 1 92.06 411 GLU A O 1
ATOM 3300 N N . PRO A 1 412 ? -4.941 46.281 26.547 1 93.62 412 PRO A N 1
ATOM 3301 C CA . PRO A 1 412 ? -4.617 47.594 27.125 1 93.62 412 PRO A CA 1
ATOM 3302 C C . PRO A 1 412 ? -3.768 47.5 28.391 1 93.62 412 PRO A C 1
ATOM 3304 O O . PRO A 1 412 ? -4.086 46.688 29.297 1 93.62 412 PRO A O 1
ATOM 3307 N N . HIS A 1 413 ? -2.709 48.281 28.422 1 92.44 413 HIS A N 1
ATOM 3308 C CA . HIS A 1 413 ? -1.756 48.25 29.531 1 92.44 413 HIS A CA 1
ATOM 3309 C C . HIS A 1 413 ? -0.991 49.562 29.625 1 92.44 413 HIS A C 1
ATOM 3311 O O . HIS A 1 413 ? -1.062 50.406 28.719 1 92.44 413 HIS A O 1
ATOM 3317 N N . PHE A 1 414 ? -0.369 49.688 30.734 1 93.94 414 PHE A N 1
ATOM 3318 C CA . PHE A 1 414 ? 0.55 50.812 30.938 1 93.94 414 PHE A CA 1
ATOM 3319 C C . PHE A 1 414 ? 1.997 50.344 30.812 1 93.94 414 PHE A C 1
ATOM 3321 O O . PHE A 1 414 ? 2.324 49.219 31.188 1 93.94 414 PHE A O 1
ATOM 3328 N N . ASP A 1 415 ? 2.797 51.219 30.297 1 94.44 415 ASP A N 1
ATOM 3329 C CA . ASP A 1 415 ? 4.223 50.906 30.281 1 94.44 415 ASP A CA 1
ATOM 3330 C C . ASP A 1 415 ? 4.879 51.25 31.609 1 94.44 415 ASP A C 1
ATOM 3332 O O . ASP A 1 415 ? 5.949 50.719 31.938 1 94.44 415 ASP A O 1
ATOM 3336 N N . HIS A 1 416 ? 4.309 52.156 32.344 1 93.25 416 HIS A N 1
ATOM 3337 C CA . HIS A 1 416 ? 4.836 52.5 33.656 1 93.25 416 HIS A CA 1
ATOM 3338 C C . HIS A 1 416 ? 4.234 51.656 34.75 1 93.25 416 HIS A C 1
ATOM 3340 O O . HIS A 1 416 ? 3.188 51.031 34.531 1 93.25 416 HIS A O 1
ATOM 3346 N N . ALA A 1 417 ? 4.879 51.625 35.875 1 90.44 417 ALA A N 1
ATOM 3347 C CA . ALA A 1 417 ? 4.371 50.875 37.031 1 90.44 417 ALA A CA 1
ATOM 3348 C C . ALA A 1 417 ? 3.18 51.594 37.656 1 90.44 417 ALA A C 1
ATOM 3350 O O . ALA A 1 417 ? 3.201 52.812 37.812 1 90.44 417 ALA A O 1
ATOM 3351 N N . THR A 1 418 ? 2.199 50.812 37.844 1 88.88 418 THR A N 1
ATOM 3352 C CA . THR A 1 418 ? 0.99 51.375 38.438 1 88.88 418 THR A CA 1
ATOM 3353 C C . THR A 1 418 ? 0.87 51.031 39.906 1 88.88 418 THR A C 1
ATOM 3355 O O . THR A 1 418 ? -0.049 51.469 40.594 1 88.88 418 THR A O 1
ATOM 3358 N N . SER A 1 419 ? 1.714 50.188 40.375 1 85.56 419 SER A N 1
ATOM 3359 C CA . SER A 1 419 ? 1.751 49.812 41.781 1 85.56 419 SER A CA 1
ATOM 3360 C C . SER A 1 419 ? 3.146 49.969 42.344 1 85.56 419 SER A C 1
ATOM 3362 O O . SER A 1 419 ? 4.148 49.719 41.688 1 85.56 419 SER A O 1
ATOM 3364 N N . PRO A 1 420 ? 3.172 50.344 43.562 1 82.44 420 PRO A N 1
ATOM 3365 C CA . PRO A 1 420 ? 4.477 50.5 44.219 1 82.44 420 PRO A CA 1
ATOM 3366 C C . PRO A 1 420 ? 5.215 49.156 44.344 1 82.44 420 PRO A C 1
ATOM 3368 O O . PRO A 1 420 ? 6.434 49.125 44.531 1 82.44 420 PRO A O 1
ATOM 3371 N N . SER A 1 421 ? 4.539 48.094 44.219 1 80.69 421 SER A N 1
ATOM 3372 C CA . SER A 1 421 ? 5.141 46.781 44.406 1 80.69 421 SER A CA 1
ATOM 3373 C C . SER A 1 421 ? 5.586 46.188 43.062 1 80.69 421 SER A C 1
ATOM 3375 O O . SER A 1 421 ? 5.996 45.031 43 1 80.69 421 SER A O 1
ATOM 3377 N N . SER A 1 422 ? 5.5 47 42.125 1 84.12 422 SER A N 1
ATOM 3378 C CA . SER A 1 422 ? 5.895 46.531 40.781 1 84.12 422 SER A CA 1
ATOM 3379 C C . SER A 1 422 ? 7.367 46.125 40.75 1 84.12 422 SER A C 1
ATOM 3381 O O . SER A 1 422 ? 8.211 46.812 41.344 1 84.12 422 SER A O 1
ATOM 3383 N N . PRO A 1 423 ? 7.641 45.031 40.125 1 80.88 423 PRO A N 1
ATOM 3384 C CA . PRO A 1 423 ? 9.031 44.562 40 1 80.88 423 PRO A CA 1
ATOM 3385 C C . PRO A 1 423 ? 9.914 45.594 39.281 1 80.88 423 PRO A C 1
ATOM 3387 O O . PRO A 1 423 ? 11.141 45.531 39.375 1 80.88 423 PRO A O 1
ATOM 3390 N N . LEU A 1 424 ? 9.305 46.406 38.594 1 81.31 424 LEU A N 1
ATOM 3391 C CA . LEU A 1 424 ? 10.039 47.438 37.875 1 81.31 424 LEU A CA 1
ATOM 3392 C C . LEU A 1 424 ? 10.922 48.25 38.844 1 81.31 424 LEU A C 1
ATOM 3394 O O . LEU A 1 424 ? 12.008 48.688 38.469 1 81.31 424 LEU A O 1
ATOM 3398 N N . TYR A 1 425 ? 10.586 48.406 40.031 1 79.06 425 TYR A N 1
ATOM 3399 C CA . TYR A 1 425 ? 11.305 49.219 41 1 79.06 425 TYR A CA 1
ATOM 3400 C C . TYR A 1 425 ? 12.516 48.5 41.531 1 79.06 425 TYR A C 1
ATOM 3402 O O . TYR A 1 425 ? 13.367 49.094 42.188 1 79.06 425 TYR A O 1
ATOM 3410 N N . ARG A 1 426 ? 12.57 47.281 41.281 1 80.62 426 ARG A N 1
ATOM 3411 C CA . ARG A 1 426 ? 13.758 46.531 41.688 1 80.62 426 ARG A CA 1
ATOM 3412 C C . ARG A 1 426 ? 14.992 47.031 40.938 1 80.62 426 ARG A C 1
ATOM 3414 O O . ARG A 1 426 ? 16.125 46.844 41.406 1 80.62 426 ARG A O 1
ATOM 3421 N N . MET A 1 427 ? 14.859 47.594 39.812 1 79.69 427 MET A N 1
ATOM 3422 C CA . MET A 1 427 ? 15.961 48.094 39 1 79.69 427 MET A CA 1
ATOM 3423 C C . MET A 1 427 ? 16.578 49.344 39.656 1 79.69 427 MET A C 1
ATOM 3425 O O . MET A 1 427 ? 17.672 49.75 39.281 1 79.69 427 MET A O 1
ATOM 3429 N N . LYS A 1 428 ? 15.914 49.969 40.562 1 82.69 428 LYS A N 1
ATOM 3430 C CA . LYS A 1 428 ? 16.391 51.125 41.281 1 82.69 428 LYS A CA 1
ATOM 3431 C C . LYS A 1 428 ? 16.656 52.312 40.344 1 82.69 428 LYS A C 1
ATOM 3433 O O . LYS A 1 428 ? 17.625 53.062 40.531 1 82.69 428 LYS A O 1
ATOM 3438 N N . SER A 1 429 ? 15.945 52.375 39.312 1 88.12 429 SER A N 1
ATOM 3439 C CA . SER A 1 429 ? 16.125 53.438 38.344 1 88.12 429 SER A CA 1
ATOM 3440 C C . SER A 1 429 ? 14.859 54.281 38.188 1 88.12 429 SER A C 1
ATOM 3442 O O . SER A 1 429 ? 14.742 55.094 37.281 1 88.12 429 SER A O 1
ATOM 3444 N N . GLY A 1 430 ? 13.898 54.031 39.094 1 89.44 430 GLY A N 1
ATOM 3445 C CA . GLY A 1 430 ? 12.641 54.781 39.031 1 89.44 430 GLY A CA 1
ATOM 3446 C C . GLY A 1 430 ? 11.656 54.188 38.031 1 89.44 430 GLY A C 1
ATOM 3447 O O . GLY A 1 430 ? 11.891 53.094 37.5 1 89.44 430 GLY A O 1
ATOM 3448 N N . ASN A 1 431 ? 10.531 54.906 37.906 1 93 431 ASN A N 1
ATOM 3449 C CA . ASN A 1 431 ? 9.484 54.469 36.969 1 93 431 ASN A CA 1
ATOM 3450 C C . ASN A 1 431 ? 9.844 54.781 35.531 1 93 431 ASN A C 1
ATOM 3452 O O . ASN A 1 431 ? 10.844 55.469 35.25 1 93 431 ASN A O 1
ATOM 3456 N N . ARG A 1 432 ? 9.18 54.219 34.562 1 94.88 432 ARG A N 1
ATOM 3457 C CA . ARG A 1 432 ? 9.391 54.5 33.156 1 94.88 432 ARG A CA 1
ATOM 3458 C C . ARG A 1 432 ? 8.797 55.844 32.781 1 94.88 432 ARG A C 1
ATOM 3460 O O . ARG A 1 432 ? 7.574 56 32.719 1 94.88 432 ARG A O 1
ATOM 3467 N N . VAL A 1 433 ? 9.656 56.781 32.469 1 94.44 433 VAL A N 1
ATOM 3468 C CA . VAL A 1 433 ? 9.195 58.125 32.188 1 94.44 433 VAL A CA 1
ATOM 3469 C C . VAL A 1 433 ? 8.695 58.219 30.766 1 94.44 433 VAL A C 1
ATOM 3471 O O . VAL A 1 433 ? 7.781 59 30.469 1 94.44 433 VAL A O 1
ATOM 3474 N N . ALA A 1 434 ? 9.281 57.469 29.844 1 96.12 434 ALA A N 1
ATOM 3475 C CA . ALA A 1 434 ? 8.906 57.562 28.438 1 96.12 434 ALA A CA 1
ATOM 3476 C C . ALA A 1 434 ? 9.094 56.25 27.719 1 96.12 434 ALA A C 1
ATOM 3478 O O . ALA A 1 434 ? 9.859 55.375 28.172 1 96.12 434 ALA A O 1
ATOM 3479 N N . THR A 1 435 ? 8.336 56.062 26.719 1 97.75 435 THR A N 1
ATOM 3480 C CA . THR A 1 435 ? 8.438 54.906 25.828 1 97.75 435 THR A CA 1
ATOM 3481 C C . THR A 1 435 ? 8.773 55.344 24.406 1 97.75 435 THR A C 1
ATOM 3483 O O . THR A 1 435 ? 8.18 56.312 23.891 1 97.75 435 THR A O 1
ATOM 3486 N N . PHE A 1 436 ? 9.75 54.781 23.844 1 97.69 436 PHE A N 1
ATOM 3487 C CA . PHE A 1 436 ? 10.141 54.938 22.438 1 97.69 436 PHE A CA 1
ATOM 3488 C C . PHE A 1 436 ? 9.961 53.594 21.688 1 97.69 436 PHE A C 1
ATOM 3490 O O . PHE A 1 436 ? 10.742 52.656 21.875 1 97.69 436 PHE A O 1
ATOM 3497 N N . MET A 1 437 ? 8.938 53.5 20.812 1 98.31 437 MET A N 1
ATOM 3498 C CA . MET A 1 437 ? 8.617 52.25 20.109 1 98.31 437 MET A CA 1
ATOM 3499 C C . MET A 1 437 ? 8.906 52.406 18.609 1 98.31 437 MET A C 1
ATOM 3501 O O . MET A 1 437 ? 8.43 53.344 17.969 1 98.31 437 MET A O 1
ATOM 3505 N N . ILE A 1 438 ? 9.617 51.469 18.031 1 98.44 438 ILE A N 1
ATOM 3506 C CA . ILE A 1 438 ? 10.016 51.531 16.625 1 98.44 438 ILE A CA 1
ATOM 3507 C C . ILE A 1 438 ? 9.305 50.406 15.852 1 98.44 438 ILE A C 1
ATOM 3509 O O . ILE A 1 438 ? 9.32 49.25 16.25 1 98.44 438 ILE A O 1
ATOM 3513 N N . TYR A 1 439 ? 8.664 50.781 14.781 1 98.25 439 TYR A N 1
ATOM 3514 C CA . TYR A 1 439 ? 8.117 49.781 13.859 1 98.25 439 TYR A CA 1
ATOM 3515 C C . TYR A 1 439 ? 9.195 49.25 12.93 1 98.25 439 TYR A C 1
ATOM 3517 O O . TYR A 1 439 ? 9.703 49.969 12.078 1 98.25 439 TYR A O 1
ATOM 3525 N N . LEU A 1 440 ? 9.461 47.969 13.008 1 98.19 440 LEU A N 1
ATOM 3526 C CA . LEU A 1 440 ? 10.578 47.375 12.258 1 98.19 440 LEU A CA 1
ATOM 3527 C C . LEU A 1 440 ? 10.086 46.719 10.977 1 98.19 440 LEU A C 1
ATOM 3529 O O . LEU A 1 440 ? 10.891 46.344 10.125 1 98.19 440 LEU A O 1
ATOM 3533 N N . SER A 1 441 ? 8.781 46.531 10.844 1 96.06 441 SER A N 1
ATOM 3534 C CA . SER A 1 441 ? 8.188 45.938 9.656 1 96.06 441 SER A CA 1
ATOM 3535 C C . SER A 1 441 ? 6.832 46.562 9.336 1 96.06 441 SER A C 1
ATOM 3537 O O . SER A 1 441 ? 6.27 47.281 10.156 1 96.06 441 SER A O 1
ATOM 3539 N N . SER A 1 442 ? 6.449 46.375 8.117 1 93.38 442 SER A N 1
ATOM 3540 C CA . SER A 1 442 ? 5.102 46.781 7.723 1 93.38 442 SER A CA 1
ATOM 3541 C C . SER A 1 442 ? 4.086 45.688 8.008 1 93.38 442 SER A C 1
ATOM 3543 O O . SER A 1 442 ? 4.453 44.5 8.172 1 93.38 442 SER A O 1
ATOM 3545 N N . VAL A 1 443 ? 2.875 46.062 8.211 1 93.31 443 VAL A N 1
ATOM 3546 C CA . VAL A 1 443 ? 1.738 45.156 8.367 1 93.31 443 VAL A CA 1
ATOM 3547 C C . VAL A 1 443 ? 0.664 45.5 7.336 1 93.31 443 VAL A C 1
ATOM 3549 O O . VAL A 1 443 ? 0.378 46.656 7.086 1 93.31 443 VAL A O 1
ATOM 3552 N N . GLU A 1 444 ? 0.119 44.531 6.676 1 90.81 444 GLU A N 1
ATOM 3553 C CA . GLU A 1 444 ? -0.857 44.781 5.617 1 90.81 444 GLU A CA 1
ATOM 3554 C C . GLU A 1 444 ? -2.193 45.25 6.195 1 90.81 444 GLU A C 1
ATOM 3556 O O . GLU A 1 444 ? -2.863 46.094 5.617 1 90.81 444 GLU A O 1
ATOM 3561 N N . ALA A 1 445 ? -2.551 44.594 7.227 1 92.75 445 ALA A N 1
ATOM 3562 C CA . ALA A 1 445 ? -3.814 44.969 7.859 1 92.75 445 ALA A CA 1
ATOM 3563 C C . ALA A 1 445 ? -3.766 44.719 9.367 1 92.75 445 ALA A C 1
ATOM 3565 O O . ALA A 1 445 ? -3.191 43.75 9.82 1 92.75 445 ALA A O 1
ATOM 3566 N N . GLY A 1 446 ? -4.391 45.719 10.102 1 94.62 446 GLY A N 1
ATOM 3567 C CA . GLY A 1 446 ? -4.422 45.562 11.555 1 94.62 446 GLY A CA 1
ATOM 3568 C C . GLY A 1 446 ? -3.109 45.938 12.219 1 94.62 446 GLY A C 1
ATOM 3569 O O . GLY A 1 446 ? -2.256 46.594 11.602 1 94.62 446 GLY A O 1
ATOM 3570 N N . GLY A 1 447 ? -3 45.656 13.539 1 96.19 447 GLY A N 1
ATOM 3571 C CA . GLY A 1 447 ? -1.764 45.781 14.297 1 96.19 447 GLY A CA 1
ATOM 3572 C C . GLY A 1 447 ? -1.523 47.188 14.805 1 96.19 447 GLY A C 1
ATOM 3573 O O . GLY A 1 447 ? -0.426 47.531 15.266 1 96.19 447 GLY A O 1
ATOM 3574 N N . ALA A 1 448 ? -2.461 48 14.781 1 96 448 ALA A N 1
ATOM 3575 C CA . ALA A 1 448 ? -2.301 49.375 15.203 1 96 448 ALA A CA 1
ATOM 3576 C C . ALA A 1 448 ? -2.012 49.469 16.703 1 96 448 ALA A C 1
ATOM 3578 O O . ALA A 1 448 ? -2.195 48.5 17.438 1 96 448 ALA A O 1
ATOM 3579 N N . THR A 1 449 ? -1.423 50.531 17.141 1 96.5 449 THR A N 1
ATOM 3580 C CA . THR A 1 449 ? -1.32 50.875 18.547 1 96.5 449 THR A CA 1
ATOM 3581 C C . THR A 1 449 ? -2.475 51.781 18.969 1 96.5 449 THR A C 1
ATOM 3583 O O . THR A 1 449 ? -2.604 52.906 18.469 1 96.5 449 THR A O 1
ATOM 3586 N N . ALA A 1 450 ? -3.279 51.281 19.859 1 95.69 450 ALA A N 1
ATOM 3587 C CA . ALA A 1 450 ? -4.484 52 20.266 1 95.69 450 ALA A CA 1
ATOM 3588 C C . ALA A 1 450 ? -4.309 52.625 21.656 1 95.69 450 ALA A C 1
ATOM 3590 O O . ALA A 1 450 ? -4 51.938 22.625 1 95.69 450 ALA A O 1
ATOM 3591 N N . PHE A 1 451 ? -4.402 53.938 21.734 1 95.31 451 PHE A N 1
ATOM 3592 C CA . PHE A 1 451 ? -4.449 54.625 23.016 1 95.31 451 PHE A CA 1
ATOM 3593 C C . PHE A 1 451 ? -5.887 54.812 23.469 1 95.31 451 PHE A C 1
ATOM 3595 O O . PHE A 1 451 ? -6.629 55.625 22.906 1 95.31 451 PHE A O 1
ATOM 3602 N N . ILE A 1 452 ? -6.254 54.188 24.5 1 94.25 452 ILE A N 1
ATOM 3603 C CA . ILE A 1 452 ? -7.645 53.906 24.859 1 94.25 452 ILE A CA 1
ATOM 3604 C C . ILE A 1 452 ? -8.312 55.219 25.297 1 94.25 452 ILE A C 1
ATOM 3606 O O . ILE A 1 452 ? -9.266 55.688 24.656 1 94.25 452 ILE A O 1
ATOM 3610 N N . TYR A 1 453 ? -7.766 55.875 26.281 1 92.94 453 TYR A N 1
ATOM 3611 C CA . TYR A 1 453 ? -8.422 57.062 26.828 1 92.94 453 TYR A CA 1
ATOM 3612 C C . TYR A 1 453 ? -8.188 58.281 25.938 1 92.94 453 TYR A C 1
ATOM 3614 O O . TYR A 1 453 ? -9.008 59.188 25.922 1 92.94 453 TYR A O 1
ATOM 3622 N N . ALA A 1 454 ? -7.051 58.25 25.219 1 90.75 454 ALA A N 1
ATOM 3623 C CA . ALA A 1 454 ? -6.809 59.312 24.234 1 90.75 454 ALA A CA 1
ATOM 3624 C C . ALA A 1 454 ? -7.672 59.094 22.984 1 90.75 454 ALA A C 1
ATOM 3626 O O . ALA A 1 454 ? -7.797 60 22.156 1 90.75 454 ALA A O 1
ATOM 3627 N N . ASN A 1 455 ? -8.312 57.938 22.875 1 91.25 455 ASN A N 1
ATOM 3628 C CA . ASN A 1 455 ? -9.172 57.562 21.766 1 91.25 455 ASN A CA 1
ATOM 3629 C C . ASN A 1 455 ? -8.469 57.75 20.422 1 91.25 455 ASN A C 1
ATOM 3631 O O . ASN A 1 455 ? -8.984 58.438 19.531 1 91.25 455 ASN A O 1
ATOM 3635 N N . LEU A 1 456 ? -7.273 57.219 20.328 1 91.44 456 LEU A N 1
ATOM 3636 C CA . LEU A 1 456 ? -6.406 57.344 19.156 1 91.44 456 LEU A CA 1
ATOM 3637 C C . LEU A 1 456 ? -5.832 56 18.734 1 91.44 456 LEU A C 1
ATOM 3639 O O . LEU A 1 456 ? -5.402 55.219 19.578 1 91.44 456 LEU A O 1
ATOM 3643 N N . SER A 1 457 ? -5.977 55.75 17.453 1 93.81 457 SER A N 1
ATOM 3644 C CA . SER A 1 457 ? -5.352 54.562 16.875 1 93.81 457 SER A CA 1
ATOM 3645 C C . SER A 1 457 ? -4.246 54.938 15.898 1 93.81 457 SER A C 1
ATOM 3647 O O . SER A 1 457 ? -4.496 55.625 14.922 1 93.81 457 SER A O 1
ATOM 3649 N N . VAL A 1 458 ? -3.051 54.5 16.141 1 93.56 458 VAL A N 1
ATOM 3650 C CA . VAL A 1 458 ? -1.919 54.781 15.266 1 93.56 458 VAL A CA 1
ATOM 3651 C C . VAL A 1 458 ? -1.573 53.562 14.438 1 93.56 458 VAL A C 1
ATOM 3653 O O . VAL A 1 458 ? -1.145 52.531 14.984 1 93.56 458 VAL A O 1
ATOM 3656 N N . PRO A 1 459 ? -1.721 53.656 13.125 1 93.62 459 PRO A N 1
ATOM 3657 C CA . PRO A 1 459 ? -1.355 52.5 12.297 1 93.62 459 PRO A CA 1
ATOM 3658 C C . PRO A 1 459 ? 0.147 52.219 12.297 1 93.62 459 PRO A C 1
ATOM 3660 O O . PRO A 1 459 ? 0.938 53.094 12.664 1 93.62 459 PRO A O 1
ATOM 3663 N N . VAL A 1 460 ? 0.462 51 11.93 1 95.12 460 VAL A N 1
ATOM 3664 C CA . VAL A 1 460 ? 1.87 50.625 11.805 1 95.12 460 VAL A CA 1
ATOM 3665 C C . VAL A 1 460 ? 2.492 51.375 10.633 1 95.12 460 VAL A C 1
ATOM 3667 O O . VAL A 1 460 ? 1.981 51.344 9.508 1 95.12 460 VAL A O 1
ATOM 3670 N N . VAL A 1 461 ? 3.543 52.125 10.914 1 94.06 461 VAL A N 1
ATOM 3671 C CA . VAL A 1 461 ? 4.305 52.812 9.883 1 94.06 461 VAL A CA 1
ATOM 3672 C C . VAL A 1 461 ? 5.734 52.281 9.844 1 94.06 461 VAL A C 1
ATOM 3674 O O . VAL A 1 461 ? 6.523 52.531 10.758 1 94.06 461 VAL A O 1
ATOM 3677 N N . ARG A 1 462 ? 6.012 51.594 8.781 1 96.06 462 ARG A N 1
ATOM 3678 C CA . ARG A 1 462 ? 7.32 50.969 8.656 1 96.06 462 ARG A CA 1
ATOM 3679 C C . ARG A 1 462 ? 8.445 51.969 8.875 1 96.06 462 ARG A C 1
ATOM 3681 O O . ARG A 1 462 ? 8.414 53.062 8.305 1 96.06 462 ARG A O 1
ATOM 3688 N N . ASN A 1 463 ? 9.43 51.625 9.68 1 97.25 463 ASN A N 1
ATOM 3689 C CA . ASN A 1 463 ? 10.664 52.375 9.93 1 97.25 463 ASN A CA 1
ATOM 3690 C C . ASN A 1 463 ? 10.406 53.625 10.75 1 97.25 463 ASN A C 1
ATOM 3692 O O . ASN A 1 463 ? 11.32 54.406 10.992 1 97.25 463 ASN A O 1
ATOM 3696 N N . ALA A 1 464 ? 9.18 53.812 11.219 1 96.69 464 ALA A N 1
ATOM 3697 C CA . ALA A 1 464 ? 8.859 54.969 12.055 1 96.69 464 ALA A CA 1
ATOM 3698 C C . ALA A 1 464 ? 8.969 54.625 13.539 1 96.69 464 ALA A C 1
ATOM 3700 O O . ALA A 1 464 ? 9.086 53.438 13.898 1 96.69 464 ALA A O 1
ATOM 3701 N N . ALA A 1 465 ? 9.031 55.625 14.305 1 97.69 465 ALA A N 1
ATOM 3702 C CA . ALA A 1 465 ? 9.047 55.438 15.75 1 97.69 465 ALA A CA 1
ATOM 3703 C C . ALA A 1 465 ? 7.941 56.25 16.422 1 97.69 465 ALA A C 1
ATOM 3705 O O . ALA A 1 465 ? 7.66 57.375 16.016 1 97.69 465 ALA A O 1
ATOM 3706 N N . LEU A 1 466 ? 7.348 55.656 17.328 1 96.62 466 LEU A N 1
ATOM 3707 C CA . LEU A 1 466 ? 6.305 56.281 18.141 1 96.62 466 LEU A CA 1
ATOM 3708 C C . LEU A 1 466 ? 6.828 56.594 19.531 1 96.62 466 LEU A C 1
ATOM 3710 O O . LEU A 1 466 ? 7.426 55.75 20.188 1 96.62 466 LEU A O 1
ATOM 3714 N N . PHE A 1 467 ? 6.645 57.875 20.016 1 96.69 467 PHE A N 1
ATOM 3715 C CA . PHE A 1 467 ? 7.156 58.344 21.297 1 96.69 467 PHE A CA 1
ATOM 3716 C C . PHE A 1 467 ? 6.039 58.938 22.141 1 96.69 467 PHE A C 1
ATOM 3718 O O . PHE A 1 467 ? 5.168 59.625 21.625 1 96.69 467 PHE A O 1
ATOM 3725 N N . TRP A 1 468 ? 6.023 58.594 23.469 1 96.38 468 TRP A N 1
ATOM 3726 C CA . TRP A 1 468 ? 5.098 59.25 24.375 1 96.38 468 TRP A CA 1
ATOM 3727 C C . TRP A 1 468 ? 5.664 59.281 25.797 1 96.38 468 TRP A C 1
ATOM 3729 O O . TRP A 1 468 ? 6.527 58.5 26.156 1 96.38 468 TRP A O 1
ATOM 3739 N N . TRP A 1 469 ? 5.207 60.281 26.562 1 95.56 469 TRP A N 1
ATOM 3740 C CA . TRP A 1 469 ? 5.547 60.406 27.984 1 95.56 469 TRP A CA 1
ATOM 3741 C C . TRP A 1 469 ? 4.609 59.531 28.844 1 95.56 469 TRP A C 1
ATOM 3743 O O . TRP A 1 469 ? 3.391 59.719 28.797 1 95.56 469 TRP A O 1
ATOM 3753 N N . ASN A 1 470 ? 5.195 58.656 29.625 1 96.25 470 ASN A N 1
ATOM 3754 C CA . ASN A 1 470 ? 4.398 57.781 30.5 1 96.25 470 ASN A CA 1
ATOM 3755 C C . ASN A 1 470 ? 3.99 58.531 31.766 1 96.25 470 ASN A C 1
ATOM 3757 O O . ASN A 1 470 ? 2.963 58.219 32.375 1 96.25 470 ASN A O 1
ATOM 3761 N N . LEU A 1 471 ? 4.863 59.438 32.156 1 93.94 471 LEU A N 1
ATOM 3762 C CA . LEU A 1 471 ? 4.648 60.156 33.438 1 93.94 471 LEU A CA 1
ATOM 3763 C C . LEU A 1 471 ? 4.43 61.625 33.156 1 93.94 471 LEU A C 1
ATOM 3765 O O . LEU A 1 471 ? 5.02 62.219 32.25 1 93.94 471 LEU A O 1
ATOM 3769 N N . HIS A 1 472 ? 3.635 62.219 34.031 1 90.88 472 HIS A N 1
ATOM 3770 C CA . HIS A 1 472 ? 3.566 63.656 34.062 1 90.88 472 HIS A CA 1
ATOM 3771 C C . HIS A 1 472 ? 4.859 64.25 34.625 1 90.88 472 HIS A C 1
ATOM 3773 O O . HIS A 1 472 ? 5.707 63.531 35.125 1 90.88 472 HIS A O 1
ATOM 3779 N N . ARG A 1 473 ? 5 65.562 34.438 1 86.69 473 ARG A N 1
ATOM 3780 C CA . ARG A 1 473 ? 6.191 66.188 34.938 1 86.69 473 ARG A CA 1
ATOM 3781 C C . ARG A 1 473 ? 6.277 66.062 36.469 1 86.69 473 ARG A C 1
ATOM 3783 O O . ARG A 1 473 ? 7.367 66.125 37.031 1 86.69 473 ARG A O 1
ATOM 3790 N N . SER A 1 474 ? 5.172 65.812 37.125 1 84 474 SER A N 1
ATOM 3791 C CA . SER A 1 474 ? 5.098 65.625 38.562 1 84 474 SER A CA 1
ATOM 3792 C C . SER A 1 474 ? 5.664 64.25 38.969 1 84 474 SER A C 1
ATOM 3794 O O . SER A 1 474 ? 5.945 64 40.156 1 84 474 SER A O 1
ATOM 3796 N N . GLY A 1 475 ? 5.805 63.406 38 1 86.94 475 GLY A N 1
ATOM 3797 C CA . GLY A 1 475 ? 6.262 62.062 38.312 1 86.94 475 GLY A CA 1
ATOM 3798 C C . GLY A 1 475 ? 5.137 61.031 38.406 1 86.94 475 GLY A C 1
ATOM 3799 O O . GLY A 1 475 ? 5.379 59.812 38.375 1 86.94 475 GLY A O 1
ATOM 3800 N N . GLU A 1 476 ? 3.91 61.562 38.375 1 90.25 476 GLU A N 1
ATOM 3801 C CA . GLU A 1 476 ? 2.756 60.656 38.438 1 90.25 476 GLU A CA 1
ATOM 3802 C C . GLU A 1 476 ? 2.479 60.031 37.094 1 90.25 476 GLU A C 1
ATOM 3804 O O . GLU A 1 476 ? 2.633 60.688 36.031 1 90.25 476 GLU A O 1
ATOM 3809 N N . GLY A 1 477 ? 2.051 58.781 37.125 1 93.38 477 GLY A N 1
ATOM 3810 C CA . GLY A 1 477 ? 1.711 58.094 35.875 1 93.38 477 GLY A CA 1
ATOM 3811 C C . GLY A 1 477 ? 0.589 58.781 35.094 1 93.38 477 GLY A C 1
ATOM 3812 O O . GLY A 1 477 ? -0.373 59.25 35.719 1 93.38 477 GLY A O 1
ATOM 3813 N N . ASP A 1 478 ? 0.715 58.906 33.844 1 94.56 478 ASP A N 1
ATOM 3814 C CA . ASP A 1 478 ? -0.325 59.438 32.969 1 94.56 478 ASP A CA 1
ATOM 3815 C C . ASP A 1 478 ? -1.314 58.375 32.531 1 94.56 478 ASP A C 1
ATOM 3817 O O . ASP A 1 478 ? -1.009 57.531 31.672 1 94.56 478 ASP A O 1
ATOM 3821 N N . SER A 1 479 ? -2.51 58.406 33.031 1 93.44 479 SER A N 1
ATOM 3822 C CA . SER A 1 479 ? -3.518 57.375 32.781 1 93.44 479 SER A CA 1
ATOM 3823 C C . SER A 1 479 ? -3.943 57.375 31.312 1 93.44 479 SER A C 1
ATOM 3825 O O . SER A 1 479 ? -4.422 56.375 30.797 1 93.44 479 SER A O 1
ATOM 3827 N N . ASP A 1 480 ? -3.715 58.5 30.656 1 94.31 480 ASP A N 1
ATOM 3828 C CA . ASP A 1 480 ? -4.152 58.625 29.266 1 94.31 480 ASP A CA 1
ATOM 3829 C C . ASP A 1 480 ? -3.227 57.844 28.328 1 94.31 480 ASP A C 1
ATOM 3831 O O . ASP A 1 480 ? -3.527 57.688 27.156 1 94.31 480 ASP A O 1
ATOM 3835 N N . THR A 1 481 ? -2.178 57.312 28.891 1 95.75 481 THR A N 1
ATOM 3836 C CA . THR A 1 481 ? -1.241 56.594 28.047 1 95.75 481 THR A CA 1
ATOM 3837 C C . THR A 1 481 ? -1.573 55.094 28.062 1 95.75 481 THR A C 1
ATOM 3839 O O . THR A 1 481 ? -0.783 54.281 27.594 1 95.75 481 THR A O 1
ATOM 3842 N N . LEU A 1 482 ? -2.791 54.719 28.672 1 95.69 482 LEU A N 1
ATOM 3843 C CA . LEU A 1 482 ? -3.252 53.344 28.5 1 95.69 482 LEU A CA 1
ATOM 3844 C C . LEU A 1 482 ? -3.344 53 27.016 1 95.69 482 LEU A C 1
ATOM 3846 O O . LEU A 1 482 ? -4.074 53.625 26.266 1 95.69 482 LEU A O 1
ATOM 3850 N N . HIS A 1 483 ? -2.551 52.031 26.594 1 95.5 483 HIS A N 1
ATOM 3851 C CA . HIS A 1 483 ? -2.527 51.719 25.172 1 95.5 483 HIS A CA 1
ATOM 3852 C C . HIS A 1 483 ? -2.508 50.219 24.969 1 95.5 483 HIS A C 1
ATOM 3854 O O . HIS A 1 483 ? -2.322 49.438 25.906 1 95.5 483 HIS A O 1
ATOM 3860 N N . ALA A 1 484 ? -2.818 49.75 23.75 1 95.75 484 ALA A N 1
ATOM 3861 C CA . ALA A 1 484 ? -2.887 48.344 23.359 1 95.75 484 ALA A CA 1
ATOM 3862 C C . ALA A 1 484 ? -2.309 48.125 21.969 1 95.75 484 ALA A C 1
ATOM 3864 O O . ALA A 1 484 ? -2.25 49.062 21.156 1 95.75 484 ALA A O 1
ATOM 3865 N N . GLY A 1 485 ? -1.706 46.969 21.844 1 96.06 485 GLY A N 1
ATOM 3866 C CA . GLY A 1 485 ? -1.414 46.5 20.5 1 96.06 485 GLY A CA 1
ATOM 3867 C C . GLY A 1 485 ? -2.555 45.719 19.875 1 96.06 485 GLY A C 1
ATOM 3868 O O . GLY A 1 485 ? -2.861 44.625 20.297 1 96.06 485 GLY A O 1
ATOM 3869 N N . CYS A 1 486 ? -3.178 46.312 18.859 1 96.56 486 CYS A N 1
ATOM 3870 C CA . CYS A 1 486 ? -4.273 45.625 18.188 1 96.56 486 CYS A CA 1
ATOM 3871 C C . CYS A 1 486 ? -3.793 44.312 17.531 1 96.56 486 CYS A C 1
ATOM 3873 O O . CYS A 1 486 ? -2.648 44.25 17.094 1 96.56 486 CYS A O 1
ATOM 3875 N N . PRO A 1 487 ? -4.727 43.312 17.453 1 97.06 487 PRO A N 1
ATOM 3876 C CA . PRO A 1 487 ? -4.324 42.062 16.781 1 97.06 487 PRO A CA 1
ATOM 3877 C C . PRO A 1 487 ? -3.912 42.281 15.328 1 97.06 487 PRO A C 1
ATOM 3879 O O . PRO A 1 487 ? -4.574 43.031 14.602 1 97.06 487 PRO A O 1
ATOM 3882 N N . VAL A 1 488 ? -2.748 41.688 15 1 96.75 488 VAL A N 1
ATOM 3883 C CA . VAL A 1 488 ? -2.311 41.75 13.609 1 96.75 488 VAL A CA 1
ATOM 3884 C C . VAL A 1 488 ? -3.244 40.938 12.734 1 96.75 488 VAL A C 1
ATOM 3886 O O . VAL A 1 488 ? -3.373 39.719 12.938 1 96.75 488 VAL A O 1
ATOM 3889 N N . LEU A 1 489 ? -3.943 41.531 11.836 1 95.19 489 LEU A N 1
ATOM 3890 C CA . LEU A 1 489 ? -4.852 40.781 10.953 1 95.19 489 LEU A CA 1
ATOM 3891 C C . LEU A 1 489 ? -4.082 40.062 9.852 1 95.19 489 LEU A C 1
ATOM 3893 O O . LEU A 1 489 ? -4.137 38.844 9.75 1 95.19 489 LEU A O 1
ATOM 3897 N N . VAL A 1 490 ? -3.328 40.844 9.062 1 93.62 490 VAL A N 1
ATOM 3898 C CA . VAL A 1 490 ? -2.486 40.281 8.023 1 93.62 490 VAL A CA 1
ATOM 3899 C C . VAL A 1 490 ? -1.115 40.938 8.023 1 93.62 490 VAL A C 1
ATOM 3901 O O . VAL A 1 490 ? -1.015 42.156 7.863 1 93.62 490 VAL A O 1
ATOM 3904 N N . GLY A 1 491 ? -0.09 40.125 8.266 1 93.31 491 GLY A N 1
ATOM 3905 C CA . GLY A 1 491 ? 1.254 40.688 8.234 1 93.31 491 GLY A CA 1
ATOM 3906 C C . GLY A 1 491 ? 2.148 40.156 9.336 1 93.31 491 GLY A C 1
ATOM 3907 O O . GLY A 1 491 ? 1.676 39.5 10.258 1 93.31 491 GLY A O 1
ATOM 3908 N N . ASP A 1 492 ? 3.422 40.438 9.211 1 94.56 492 ASP A N 1
ATOM 3909 C CA . ASP A 1 492 ? 4.457 40.094 10.18 1 94.56 492 ASP A CA 1
ATOM 3910 C C . ASP A 1 492 ? 4.934 41.312 10.938 1 94.56 492 ASP A C 1
ATOM 3912 O O . ASP A 1 492 ? 5.852 42 10.484 1 94.56 492 ASP A O 1
ATOM 3916 N N . LYS A 1 493 ? 4.395 41.5 12.109 1 96.88 493 LYS A N 1
ATOM 3917 C CA . LYS A 1 493 ? 4.664 42.75 12.859 1 96.88 493 LYS A CA 1
ATOM 3918 C C . LYS A 1 493 ? 5.871 42.562 13.781 1 96.88 493 LYS A C 1
ATOM 3920 O O . LYS A 1 493 ? 5.898 41.656 14.609 1 96.88 493 LYS A O 1
ATOM 3925 N N . TRP A 1 494 ? 6.867 43.375 13.516 1 98 494 TRP A N 1
ATOM 3926 C CA . TRP A 1 494 ? 8.047 43.5 14.367 1 98 494 TRP A CA 1
ATOM 3927 C C . TRP A 1 494 ? 8.133 44.906 14.961 1 98 494 TRP A C 1
ATOM 3929 O O . TRP A 1 494 ? 7.969 45.906 14.242 1 98 494 TRP A O 1
ATOM 3939 N N . VAL A 1 495 ? 8.328 45 16.25 1 98.38 495 VAL A N 1
ATOM 3940 C CA . VAL A 1 495 ? 8.547 46.281 16.891 1 98.38 495 VAL A CA 1
ATOM 3941 C C . VAL A 1 495 ? 9.734 46.219 17.844 1 98.38 495 VAL A C 1
ATOM 3943 O O . VAL A 1 495 ? 10.156 45.125 18.234 1 98.38 495 VAL A O 1
ATOM 3946 N N . ALA A 1 496 ? 10.328 47.312 18.156 1 98.38 496 ALA A N 1
ATOM 3947 C CA . ALA A 1 496 ? 11.359 47.438 19.188 1 98.38 496 ALA A CA 1
ATOM 3948 C C . ALA A 1 496 ? 11 48.531 20.172 1 98.38 496 ALA A C 1
ATOM 3950 O O . ALA A 1 496 ? 10.602 49.625 19.781 1 98.38 496 ALA A O 1
ATOM 3951 N N . ASN A 1 497 ? 11.047 48.219 21.422 1 97.75 497 ASN A N 1
ATOM 3952 C CA . ASN A 1 497 ? 10.703 49.188 22.469 1 97.75 497 ASN A CA 1
ATOM 3953 C C . ASN A 1 497 ? 11.938 49.594 23.266 1 97.75 497 ASN A C 1
ATOM 3955 O O . ASN A 1 497 ? 12.781 48.781 23.609 1 97.75 497 ASN A O 1
ATOM 3959 N N . LYS A 1 498 ? 12.133 50.812 23.469 1 97.25 498 LYS A N 1
ATOM 3960 C CA . LYS A 1 498 ? 13.094 51.406 24.391 1 97.25 498 LYS A CA 1
ATOM 3961 C C . LYS A 1 498 ? 12.391 52.188 25.516 1 97.25 498 LYS A C 1
ATOM 3963 O O . LYS A 1 498 ? 11.734 53.188 25.25 1 97.25 498 LYS A O 1
ATOM 3968 N N . TRP A 1 499 ? 12.531 51.688 26.719 1 96.81 499 TRP A N 1
ATOM 3969 C CA . TRP A 1 499 ? 11.938 52.375 27.875 1 96.81 499 TRP A CA 1
ATOM 3970 C C . TRP A 1 499 ? 12.977 53.188 28.641 1 96.81 499 TRP A C 1
ATOM 3972 O O . TRP A 1 499 ? 14.055 52.656 28.969 1 96.81 499 TRP A O 1
ATOM 3982 N N . ILE A 1 500 ? 12.664 54.406 28.891 1 95.31 500 ILE A N 1
ATOM 3983 C CA . ILE A 1 500 ? 13.562 55.312 29.594 1 95.31 500 ILE A CA 1
ATOM 3984 C C . ILE A 1 500 ? 13.023 55.594 30.984 1 95.31 500 ILE A C 1
ATOM 3986 O O . ILE A 1 500 ? 11.828 55.812 31.172 1 95.31 500 ILE A O 1
ATOM 3990 N N . HIS A 1 501 ? 13.922 55.594 31.984 1 94.38 501 HIS A N 1
ATOM 3991 C CA . HIS A 1 501 ? 13.523 55.688 33.375 1 94.38 501 HIS A CA 1
ATOM 3992 C C . HIS A 1 501 ? 13.625 57.125 33.875 1 94.38 501 HIS A C 1
ATOM 3994 O O . HIS A 1 501 ? 14.258 57.969 33.25 1 94.38 501 HIS A O 1
ATOM 4000 N N . GLU A 1 502 ? 12.984 57.312 35.031 1 89.88 502 GLU A N 1
ATOM 4001 C CA . GLU A 1 502 ? 12.875 58.625 35.656 1 89.88 502 GLU A CA 1
ATOM 4002 C C . GLU A 1 502 ? 14.219 59.094 36.188 1 89.88 502 GLU A C 1
ATOM 4004 O O . GLU A 1 502 ? 14.586 60.25 36.062 1 89.88 502 GLU A O 1
ATOM 4009 N N . TYR A 1 503 ? 14.93 58.219 36.844 1 85.81 503 TYR A N 1
ATOM 4010 C CA . TYR A 1 503 ? 16.203 58.594 37.406 1 85.81 503 TYR A CA 1
ATOM 4011 C C . TYR A 1 503 ? 17.25 58.906 36.344 1 85.81 503 TYR A C 1
ATOM 4013 O O . TYR A 1 503 ? 17.25 58.25 35.281 1 85.81 503 TYR A O 1
ATOM 4021 N N . GLY A 1 504 ? 18.078 59.875 36.656 1 79.44 504 GLY A N 1
ATOM 4022 C CA . GLY A 1 504 ? 19.109 60.25 35.688 1 79.44 504 GLY A CA 1
ATOM 4023 C C . GLY A 1 504 ? 18.672 61.344 34.75 1 79.44 504 GLY A C 1
ATOM 4024 O O . GLY A 1 504 ? 19.484 61.812 33.938 1 79.44 504 GLY A O 1
ATOM 4025 N N . GLN A 1 505 ? 17.344 61.656 34.844 1 80.25 505 GLN A N 1
ATOM 4026 C CA . GLN A 1 505 ? 16.812 62.656 33.938 1 80.25 505 GLN A CA 1
ATOM 4027 C C . GLN A 1 505 ? 16.672 64 34.625 1 80.25 505 GLN A C 1
ATOM 4029 O O . GLN A 1 505 ? 16.141 64.938 34.031 1 80.25 505 GLN A O 1
ATOM 4034 N N . GLU A 1 506 ? 17.078 64.188 35.812 1 73.38 506 GLU A N 1
ATOM 4035 C CA . GLU A 1 506 ? 16.812 65.312 36.656 1 73.38 506 GLU A CA 1
ATOM 4036 C C . GLU A 1 506 ? 17.25 66.625 36 1 73.38 506 GLU A C 1
ATOM 4038 O O . GLU A 1 506 ? 16.578 67.625 36.125 1 73.38 506 GLU A O 1
ATOM 4043 N N . PHE A 1 507 ? 18.234 66.5 35.281 1 69.94 507 PHE A N 1
ATOM 4044 C CA . PHE A 1 507 ? 18.734 67.75 34.688 1 69.94 507 PHE A CA 1
ATOM 4045 C C . PHE A 1 507 ? 18.234 67.875 33.25 1 69.94 507 PHE A C 1
ATOM 4047 O O . PHE A 1 507 ? 18.359 68.938 32.688 1 69.94 507 PHE A O 1
ATOM 4054 N N . ARG A 1 508 ? 17.672 66.875 32.812 1 74.5 508 ARG A N 1
ATOM 4055 C CA . ARG A 1 508 ? 17.266 66.875 31.422 1 74.5 508 ARG A CA 1
ATOM 4056 C C . ARG A 1 508 ? 15.766 67.188 31.281 1 74.5 508 ARG A C 1
ATOM 4058 O O . ARG A 1 508 ? 15.312 67.688 30.281 1 74.5 508 ARG A O 1
ATOM 4065 N N . ARG A 1 509 ? 15.039 66.75 32.25 1 67.75 509 ARG A N 1
ATOM 4066 C CA . ARG A 1 509 ? 13.602 67 32.312 1 67.75 509 ARG A CA 1
ATOM 4067 C C . ARG A 1 509 ? 13.203 67.562 33.688 1 67.75 509 ARG A C 1
ATOM 4069 O O . ARG A 1 509 ? 12.758 66.812 34.562 1 67.75 509 ARG A O 1
ATOM 4076 N N . PRO A 1 510 ? 13.5 68.875 33.75 1 61.53 510 PRO A N 1
ATOM 4077 C CA . PRO A 1 510 ? 13.242 69.375 35.062 1 61.53 510 PRO A CA 1
ATOM 4078 C C . PRO A 1 510 ? 11.758 69.375 35.438 1 61.53 510 PRO A C 1
ATOM 4080 O O . PRO A 1 510 ? 10.898 69.438 34.562 1 61.53 510 PRO A O 1
ATOM 4083 N N . CYS A 1 511 ? 11.414 68.938 36.625 1 60.53 511 CYS A N 1
ATOM 4084 C CA . CYS A 1 511 ? 10.055 68.938 37.156 1 60.53 511 CYS A CA 1
ATOM 4085 C C . CYS A 1 511 ? 9.391 70.25 37.062 1 60.53 511 CYS A C 1
ATOM 4087 O O . CYS A 1 511 ? 10.07 71.312 37.125 1 60.53 511 CYS A O 1
ATOM 4089 N N . SER A 1 512 ? 8.258 70.188 36.406 1 54.19 512 SER A N 1
ATOM 4090 C CA . SER A 1 512 ? 7.52 71.5 36.406 1 54.19 512 SER A CA 1
ATOM 4091 C C . SER A 1 512 ? 7.172 71.938 37.812 1 54.19 512 SER A C 1
ATOM 4093 O O . SER A 1 512 ? 7.109 71.125 38.719 1 54.19 512 SER A O 1
ATOM 4095 N N . SER A 1 513 ? 7.32 73.188 38.062 1 51.22 513 SER A N 1
ATOM 4096 C CA . SER A 1 513 ? 6.926 73.75 39.344 1 51.22 513 SER A CA 1
ATOM 4097 C C . SER A 1 513 ? 5.438 73.562 39.594 1 51.22 513 SER A C 1
ATOM 4099 O O . SER A 1 513 ? 4.977 73.688 40.75 1 51.22 513 SER A O 1
ATOM 4101 N N . SER A 1 514 ? 4.617 73.188 38.594 1 50.12 514 SER A N 1
ATOM 4102 C CA . SER A 1 514 ? 3.188 73 38.781 1 50.12 514 SER A CA 1
ATOM 4103 C C . SER A 1 514 ? 2.867 71.5 39 1 50.12 514 SER A C 1
ATOM 4105 O O . SER A 1 514 ? 3.266 70.625 38.188 1 50.12 514 SER A O 1
ATOM 4107 N N . PRO A 1 515 ? 2.375 71.188 40.125 1 50 515 PRO A N 1
ATOM 4108 C CA . PRO A 1 515 ? 2.078 69.812 40.469 1 50 515 PRO A CA 1
ATOM 4109 C C . PRO A 1 515 ? 1.229 69.062 39.406 1 50 515 PRO A C 1
ATOM 4111 O O . PRO A 1 515 ? 1.223 67.875 39.344 1 50 515 PRO A O 1
ATOM 4114 N N . GLU A 1 516 ? 0.416 69.812 38.75 1 49.56 516 GLU A N 1
ATOM 4115 C CA . GLU A 1 516 ? -0.497 69.188 37.781 1 49.56 516 GLU A CA 1
ATOM 4116 C C . GLU A 1 516 ? 0.221 68.875 36.469 1 49.56 516 GLU A C 1
ATOM 4118 O O . GLU A 1 516 ? -0.309 68.125 35.625 1 49.56 516 GLU A O 1
ATOM 4123 N N . ASP A 1 517 ? 1.345 69.375 36.281 1 48.59 517 ASP A N 1
ATOM 4124 C CA . ASP A 1 517 ? 2.045 69.188 35.031 1 48.59 517 ASP A CA 1
ATOM 4125 C C . ASP A 1 517 ? 2.781 67.875 35 1 48.59 517 ASP A C 1
ATOM 4127 O O . ASP A 1 517 ? 3.451 67.5 35.969 1 48.59 517 ASP A O 1
ATOM 4131 N N . GLY B 1 1 ? -3.152 -33.125 -2.965 1 64.81 1 GLY B N 1
ATOM 4132 C CA . GLY B 1 1 ? -1.781 -33.469 -3.322 1 64.81 1 GLY B CA 1
ATOM 4133 C C . GLY B 1 1 ? -1.678 -34.281 -4.594 1 64.81 1 GLY B C 1
ATOM 4134 O O . GLY B 1 1 ? -0.646 -34.906 -4.852 1 64.81 1 GLY B O 1
ATOM 4135 N N . ASP B 1 2 ? -2.686 -34.344 -5.609 1 86.31 2 ASP B N 1
ATOM 4136 C CA . ASP B 1 2 ? -2.467 -35.094 -6.832 1 86.31 2 ASP B CA 1
ATOM 4137 C C . ASP B 1 2 ? -3.062 -34.375 -8.039 1 86.31 2 ASP B C 1
ATOM 4139 O O . ASP B 1 2 ? -3.598 -35.031 -8.945 1 86.31 2 ASP B O 1
ATOM 4143 N N . THR B 1 3 ? -2.838 -33.156 -8.008 1 91.38 3 THR B N 1
ATOM 4144 C CA . THR B 1 3 ? -3.41 -32.312 -9.07 1 91.38 3 THR B CA 1
ATOM 4145 C C . THR B 1 3 ? -2.732 -32.625 -10.406 1 91.38 3 THR B C 1
ATOM 4147 O O . THR B 1 3 ? -3.391 -32.656 -11.453 1 91.38 3 THR B O 1
ATOM 4150 N N . PHE B 1 4 ? -1.485 -32.875 -10.398 1 92.56 4 PHE B N 1
ATOM 4151 C CA . PHE B 1 4 ? -0.699 -33 -11.617 1 92.56 4 PHE B CA 1
ATOM 4152 C C . PHE B 1 4 ? -0.964 -34.312 -12.297 1 92.56 4 PHE B C 1
ATOM 4154 O O . PHE B 1 4 ? -0.596 -34.531 -13.461 1 92.56 4 PHE B O 1
ATOM 4161 N N . SER B 1 5 ? -1.615 -35.281 -11.625 1 93.56 5 SER B N 1
ATOM 4162 C CA . SER B 1 5 ? -1.697 -36.656 -12.102 1 93.56 5 SER B CA 1
ATOM 4163 C C . SER B 1 5 ? -2.904 -36.844 -13.016 1 93.56 5 SER B C 1
ATOM 4165 O O . SER B 1 5 ? -3.115 -37.938 -13.547 1 93.56 5 SER B O 1
ATOM 4167 N N . ALA B 1 6 ? -3.703 -35.906 -13.172 1 94.69 6 ALA B N 1
ATOM 4168 C CA . ALA B 1 6 ? -4.801 -35.875 -14.141 1 94.69 6 ALA B CA 1
ATOM 4169 C C . ALA B 1 6 ? -5.023 -34.469 -14.68 1 94.69 6 ALA B C 1
ATOM 4171 O O . ALA B 1 6 ? -5.074 -33.5 -13.914 1 94.69 6 ALA B O 1
ATOM 4172 N N . LEU B 1 7 ? -5.188 -34.375 -15.953 1 94.38 7 LEU B N 1
ATOM 4173 C CA . LEU B 1 7 ? -5.328 -33.031 -16.547 1 94.38 7 LEU B CA 1
ATOM 4174 C C . LEU B 1 7 ? -6.645 -32.406 -16.141 1 94.38 7 LEU B C 1
ATOM 4176 O O . LEU B 1 7 ? -6.73 -31.172 -16.016 1 94.38 7 LEU B O 1
ATOM 4180 N N . THR B 1 8 ? -7.676 -33.219 -15.93 1 93.81 8 THR B N 1
ATOM 4181 C CA . THR B 1 8 ? -8.945 -32.688 -15.453 1 93.81 8 THR B CA 1
ATOM 4182 C C . THR B 1 8 ? -8.758 -31.984 -14.109 1 93.81 8 THR B C 1
ATOM 4184 O O . THR B 1 8 ? -9.414 -30.969 -13.836 1 93.81 8 THR B O 1
ATOM 4187 N N . SER B 1 9 ? -7.941 -32.562 -13.266 1 93.94 9 SER B N 1
ATOM 4188 C CA . SER B 1 9 ? -7.637 -31.938 -11.984 1 93.94 9 SER B CA 1
ATOM 4189 C C . SER B 1 9 ? -6.887 -30.625 -12.172 1 93.94 9 SER B C 1
ATOM 4191 O O . SER B 1 9 ? -7.121 -29.656 -11.445 1 93.94 9 SER B O 1
ATOM 4193 N N . VAL B 1 10 ? -5.949 -30.609 -13.109 1 94.56 10 VAL B N 1
ATOM 4194 C CA . VAL B 1 10 ? -5.219 -29.375 -13.422 1 94.56 10 VAL B CA 1
ATOM 4195 C C . VAL B 1 10 ? -6.191 -28.312 -13.922 1 94.56 10 VAL B C 1
ATOM 4197 O O . VAL B 1 10 ? -6.102 -27.156 -13.523 1 94.56 10 VAL B O 1
ATOM 4200 N N . ALA B 1 11 ? -7.074 -28.719 -14.773 1 93.19 11 ALA B N 1
ATOM 4201 C CA . ALA B 1 11 ? -8.07 -27.797 -15.312 1 93.19 11 ALA B CA 1
ATOM 4202 C C . ALA B 1 11 ? -8.945 -27.219 -14.195 1 93.19 11 ALA B C 1
ATOM 4204 O O . ALA B 1 11 ? -9.328 -26.047 -14.242 1 93.19 11 ALA B O 1
ATOM 4205 N N . ARG B 1 12 ? -9.266 -28.016 -13.25 1 92.75 12 ARG B N 1
ATOM 4206 C CA . ARG B 1 12 ? -10.094 -27.578 -12.133 1 92.75 12 ARG B CA 1
ATOM 4207 C C . ARG B 1 12 ? -9.383 -26.516 -11.297 1 92.75 12 ARG B C 1
ATOM 4209 O O . ARG B 1 12 ? -10.023 -25.719 -10.625 1 92.75 12 ARG B O 1
ATOM 4216 N N . ALA B 1 13 ? -8.109 -26.562 -11.359 1 94.12 13 ALA B N 1
ATOM 4217 C CA . ALA B 1 13 ? -7.305 -25.625 -10.586 1 94.12 13 ALA B CA 1
ATOM 4218 C C . ALA B 1 13 ? -7.398 -24.203 -11.156 1 94.12 13 ALA B C 1
ATOM 4220 O O . ALA B 1 13 ? -6.973 -23.25 -10.523 1 94.12 13 ALA B O 1
ATOM 4221 N N . LEU B 1 14 ? -8.023 -24.016 -12.336 1 94.31 14 LEU B N 1
ATOM 4222 C CA . LEU B 1 14 ? -8.227 -22.703 -12.922 1 94.31 14 LEU B CA 1
ATOM 4223 C C . LEU B 1 14 ? -9.266 -21.906 -12.133 1 94.31 14 LEU B C 1
ATOM 4225 O O . LEU B 1 14 ? -9.195 -20.672 -12.062 1 94.31 14 LEU B O 1
ATOM 4229 N N . ALA B 1 15 ? -10.172 -22.609 -11.523 1 94.69 15 ALA B N 1
ATOM 4230 C CA . ALA B 1 15 ? -11.266 -21.938 -10.82 1 94.69 15 ALA B CA 1
ATOM 4231 C C . ALA B 1 15 ? -10.75 -21.172 -9.609 1 94.69 15 ALA B C 1
ATOM 4233 O O . ALA B 1 15 ? -11.047 -19.984 -9.445 1 94.69 15 ALA B O 1
ATOM 4234 N N . PRO B 1 16 ? -9.977 -21.797 -8.727 1 96.75 16 PRO B N 1
ATOM 4235 C CA . PRO B 1 16 ? -9.43 -21.016 -7.613 1 96.75 16 PRO B CA 1
ATOM 4236 C C . PRO B 1 16 ? -8.539 -19.859 -8.078 1 96.75 16 PRO B C 1
ATOM 4238 O O . PRO B 1 16 ? -8.492 -18.812 -7.434 1 96.75 16 PRO B O 1
ATOM 4241 N N . GLU B 1 17 ? -7.824 -19.969 -9.156 1 96.88 17 GLU B N 1
ATOM 4242 C CA . GLU B 1 17 ? -7.004 -18.875 -9.641 1 96.88 17 GLU B CA 1
ATOM 4243 C C . GLU B 1 17 ? -7.867 -17.688 -10.078 1 96.88 17 GLU B C 1
ATOM 4245 O O . GLU B 1 17 ? -7.484 -16.531 -9.906 1 96.88 17 GLU B O 1
ATOM 4250 N N . ARG B 1 18 ? -9.047 -18.016 -10.688 1 96.5 18 ARG B N 1
ATOM 4251 C CA . ARG B 1 18 ? -9.977 -16.938 -11.055 1 96.5 18 ARG B CA 1
ATOM 4252 C C . ARG B 1 18 ? -10.438 -16.172 -9.82 1 96.5 18 ARG B C 1
ATOM 4254 O O . ARG B 1 18 ? -10.594 -14.945 -9.875 1 96.5 18 ARG B O 1
ATOM 4261 N N . ARG B 1 19 ? -10.656 -16.906 -8.773 1 97.75 19 ARG B N 1
ATOM 4262 C CA . ARG B 1 19 ? -11.023 -16.25 -7.523 1 97.75 19 ARG B CA 1
ATOM 4263 C C . ARG B 1 19 ? -9.898 -15.352 -7.016 1 97.75 19 ARG B C 1
ATOM 4265 O O . ARG B 1 19 ? -10.156 -14.242 -6.535 1 97.75 19 ARG B O 1
ATOM 4272 N N . LEU B 1 20 ? -8.688 -15.867 -7.129 1 98.44 20 LEU B N 1
ATOM 4273 C CA . LEU B 1 20 ? -7.531 -15.078 -6.719 1 98.44 20 LEU B CA 1
ATOM 4274 C C . LEU B 1 20 ? -7.406 -13.82 -7.57 1 98.44 20 LEU B C 1
ATOM 4276 O O . LEU B 1 20 ? -7.051 -12.75 -7.059 1 98.44 20 LEU B O 1
ATOM 4280 N N . LEU B 1 21 ? -7.711 -13.922 -8.852 1 98.19 21 LEU B N 1
ATOM 4281 C CA . LEU B 1 21 ? -7.703 -12.766 -9.742 1 98.19 21 LEU B CA 1
ATOM 4282 C C . LEU B 1 21 ? -8.695 -11.711 -9.273 1 98.19 21 LEU B C 1
ATOM 4284 O O . LEU B 1 21 ? -8.391 -10.516 -9.281 1 98.19 21 LEU B O 1
ATOM 4288 N N . GLY B 1 22 ? -9.844 -12.195 -8.883 1 98.38 22 GLY B N 1
ATOM 4289 C CA . GLY B 1 22 ? -10.836 -11.273 -8.359 1 98.38 22 GLY B CA 1
ATOM 4290 C C . GLY B 1 22 ? -10.375 -10.555 -7.102 1 98.38 22 GLY B C 1
ATOM 4291 O O . GLY B 1 22 ? -10.586 -9.352 -6.953 1 98.38 22 GLY B O 1
ATOM 4292 N N . LEU B 1 23 ? -9.758 -11.297 -6.211 1 98.31 23 LEU B N 1
ATOM 4293 C CA . LEU B 1 23 ? -9.227 -10.727 -4.973 1 98.31 23 LEU B CA 1
ATOM 4294 C C . LEU B 1 23 ? -8.156 -9.688 -5.266 1 98.31 23 LEU B C 1
ATOM 4296 O O . LEU B 1 23 ? -8.156 -8.602 -4.672 1 98.31 23 LEU B O 1
ATOM 4300 N N . LEU B 1 24 ? -7.195 -10.008 -6.145 1 98.69 24 LEU B N 1
ATOM 4301 C CA . LEU B 1 24 ? -6.105 -9.102 -6.477 1 98.69 24 LEU B CA 1
ATOM 4302 C C . LEU B 1 24 ? -6.633 -7.84 -7.16 1 98.69 24 LEU B C 1
ATOM 4304 O O . LEU B 1 24 ? -6.125 -6.742 -6.926 1 98.69 24 LEU B O 1
ATOM 4308 N N . ARG B 1 25 ? -7.656 -8.023 -8.023 1 98.56 25 ARG B N 1
ATOM 4309 C CA . ARG B 1 25 ? -8.266 -6.875 -8.68 1 98.56 25 ARG B CA 1
ATOM 4310 C C . ARG B 1 25 ? -8.859 -5.906 -7.664 1 98.56 25 ARG B C 1
ATOM 4312 O O . ARG B 1 25 ? -8.672 -4.691 -7.773 1 98.56 25 ARG B O 1
ATOM 4319 N N . ARG B 1 26 ? -9.57 -6.426 -6.723 1 98.56 26 ARG B N 1
ATOM 4320 C CA . ARG B 1 26 ? -10.164 -5.602 -5.676 1 98.56 26 ARG B CA 1
ATOM 4321 C C . ARG B 1 26 ? -9.086 -4.887 -4.863 1 98.56 26 ARG B C 1
ATOM 4323 O O . ARG B 1 26 ? -9.234 -3.709 -4.535 1 98.56 26 ARG B O 1
ATOM 4330 N N . TYR B 1 27 ? -8.047 -5.605 -4.508 1 98.62 27 TYR B N 1
ATOM 4331 C CA . TYR B 1 27 ? -6.926 -5.023 -3.779 1 98.62 27 TYR B CA 1
ATOM 4332 C C . TYR B 1 27 ? -6.309 -3.871 -4.562 1 98.62 27 TYR B C 1
ATOM 4334 O O . TYR B 1 27 ? -6.066 -2.795 -4.008 1 98.62 27 TYR B O 1
ATOM 4342 N N . LEU B 1 28 ? -6.02 -4.137 -5.879 1 98.62 28 LEU B N 1
ATOM 4343 C CA . LEU B 1 28 ? -5.395 -3.123 -6.723 1 98.62 28 LEU B CA 1
ATOM 4344 C C . LEU B 1 28 ? -6.277 -1.885 -6.832 1 98.62 28 LEU B C 1
ATOM 4346 O O . LEU B 1 28 ? -5.785 -0.757 -6.766 1 98.62 28 LEU B O 1
ATOM 4350 N N . ARG B 1 29 ? -7.594 -2.057 -6.984 1 98.31 29 ARG B N 1
ATOM 4351 C CA . ARG B 1 29 ? -8.523 -0.934 -7.055 1 98.31 29 ARG B CA 1
ATOM 4352 C C . ARG B 1 29 ? -8.508 -0.131 -5.758 1 98.31 29 ARG B C 1
ATOM 4354 O O . ARG B 1 29 ? -8.523 1.101 -5.785 1 98.31 29 ARG B O 1
ATOM 4361 N N . GLY B 1 30 ? -8.523 -0.847 -4.613 1 97.94 30 GLY B N 1
ATOM 4362 C CA . GLY B 1 30 ? -8.445 -0.178 -3.324 1 97.94 30 GLY B CA 1
ATOM 4363 C C . GLY B 1 30 ? -7.172 0.623 -3.141 1 97.94 30 GLY B C 1
ATOM 4364 O O . GLY B 1 30 ? -7.207 1.76 -2.666 1 97.94 30 GLY B O 1
ATOM 4365 N N . GLU B 1 31 ? -6.07 0.02 -3.523 1 98.31 31 GLU B N 1
ATOM 4366 C CA . GLU B 1 31 ? -4.777 0.688 -3.393 1 98.31 31 GLU B CA 1
ATOM 4367 C C . GLU B 1 31 ? -4.676 1.884 -4.336 1 98.31 31 GLU B C 1
ATOM 4369 O O . GLU B 1 31 ? -4.09 2.91 -3.982 1 98.31 31 GLU B O 1
ATOM 4374 N N . GLU B 1 32 ? -5.176 1.737 -5.508 1 97.94 32 GLU B N 1
ATOM 4375 C CA . GLU B 1 32 ? -5.176 2.85 -6.449 1 97.94 32 GLU B CA 1
ATOM 4376 C C . GLU B 1 32 ? -5.961 4.039 -5.902 1 97.94 32 GLU B C 1
ATOM 4378 O O . GLU B 1 32 ? -5.543 5.188 -6.047 1 97.94 32 GLU B O 1
ATOM 4383 N N . ALA B 1 33 ? -7.113 3.822 -5.34 1 97.25 33 ALA B N 1
ATOM 4384 C CA . ALA B 1 33 ? -7.926 4.875 -4.734 1 97.25 33 ALA B CA 1
ATOM 4385 C C . ALA B 1 33 ? -7.18 5.539 -3.578 1 97.25 33 ALA B C 1
ATOM 4387 O O . ALA B 1 33 ? -7.199 6.766 -3.443 1 97.25 33 ALA B O 1
ATOM 4388 N N . ARG B 1 34 ? -6.59 4.738 -2.734 1 97.44 34 ARG B N 1
ATOM 4389 C CA . ARG B 1 34 ? -5.809 5.242 -1.609 1 97.44 34 ARG B CA 1
ATOM 4390 C C . ARG B 1 34 ? -4.676 6.141 -2.088 1 97.44 34 ARG B C 1
ATOM 4392 O O . ARG B 1 34 ? -4.477 7.234 -1.555 1 97.44 34 ARG B O 1
ATOM 4399 N N . LEU B 1 35 ? -3.922 5.723 -3.113 1 98 35 LEU B N 1
ATOM 4400 C CA . LEU B 1 35 ? -2.787 6.488 -3.611 1 98 35 LEU B CA 1
ATOM 4401 C C . LEU B 1 35 ? -3.254 7.777 -4.285 1 98 35 LEU B C 1
ATOM 4403 O O . LEU B 1 35 ? -2.566 8.797 -4.219 1 98 35 LEU B O 1
ATOM 4407 N N . ARG B 1 36 ? -4.391 7.684 -4.934 1 97.56 36 ARG B N 1
ATOM 4408 C CA . ARG B 1 36 ? -4.949 8.898 -5.523 1 97.56 36 ARG B CA 1
ATOM 4409 C C . ARG B 1 36 ? -5.219 9.945 -4.457 1 97.56 36 ARG B C 1
ATOM 4411 O O . ARG B 1 36 ? -4.938 11.133 -4.66 1 97.56 36 ARG B O 1
ATOM 4418 N N . ASP B 1 37 ? -5.777 9.523 -3.373 1 97.88 37 ASP B N 1
ATOM 4419 C CA . ASP B 1 37 ? -6.066 10.43 -2.27 1 97.88 37 ASP B CA 1
ATOM 4420 C C . ASP B 1 37 ? -4.781 11.008 -1.684 1 97.88 37 ASP B C 1
ATOM 4422 O O . ASP B 1 37 ? -4.699 12.211 -1.425 1 97.88 37 ASP B O 1
ATOM 4426 N N . LEU B 1 38 ? -3.785 10.219 -1.42 1 98.25 38 LEU B N 1
ATOM 4427 C CA . LEU B 1 38 ? -2.514 10.672 -0.864 1 98.25 38 LEU B CA 1
ATOM 4428 C C . LEU B 1 38 ? -1.805 11.617 -1.826 1 98.25 38 LEU B C 1
ATOM 4430 O O . LEU B 1 38 ? -1.173 12.586 -1.398 1 98.25 38 LEU B O 1
ATOM 4434 N N . THR B 1 39 ? -1.89 11.297 -3.121 1 98.5 39 THR B N 1
ATOM 4435 C CA . THR B 1 39 ? -1.296 12.164 -4.129 1 98.5 39 THR B CA 1
ATOM 4436 C C . THR B 1 39 ? -1.977 13.531 -4.133 1 98.5 39 THR B C 1
ATOM 4438 O O . THR B 1 39 ? -1.313 14.562 -4.277 1 98.5 39 THR B O 1
ATOM 4441 N N . ARG B 1 40 ? -3.277 13.5 -3.994 1 97.81 40 ARG B N 1
ATOM 4442 C CA . ARG B 1 40 ? -4.016 14.758 -3.883 1 97.81 40 ARG B CA 1
ATOM 4443 C C . ARG B 1 40 ? -3.512 15.586 -2.707 1 97.81 40 ARG B C 1
ATOM 4445 O O . ARG B 1 40 ? -3.285 16.797 -2.842 1 97.81 40 ARG B O 1
ATOM 4452 N N . PHE B 1 41 ? -3.375 14.969 -1.562 1 98.31 41 PHE B N 1
ATOM 4453 C CA . PHE B 1 41 ? -2.859 15.656 -0.382 1 98.31 41 PHE B CA 1
ATOM 4454 C C . PHE B 1 41 ? -1.465 16.203 -0.645 1 98.31 41 PHE B C 1
ATOM 4456 O O . PHE B 1 41 ? -1.176 17.359 -0.307 1 98.31 41 PHE B O 1
ATOM 4463 N N . TYR B 1 42 ? -0.611 15.398 -1.24 1 98.56 42 TYR B N 1
ATOM 4464 C CA . TYR B 1 42 ? 0.748 15.805 -1.58 1 98.56 42 TYR B CA 1
ATOM 4465 C C . TYR B 1 42 ? 0.739 17.031 -2.473 1 98.56 42 TYR B C 1
ATOM 4467 O O . TYR B 1 42 ? 1.457 18 -2.209 1 98.56 42 TYR B O 1
ATOM 4475 N N . ASP B 1 43 ? -0.036 17 -3.52 1 97.81 43 ASP B N 1
ATOM 4476 C CA . ASP B 1 43 ? -0.089 18.094 -4.48 1 97.81 43 ASP B CA 1
ATOM 4477 C C . ASP B 1 43 ? -0.615 19.375 -3.828 1 97.81 43 ASP B C 1
ATOM 4479 O O . ASP B 1 43 ? -0.147 20.469 -4.133 1 97.81 43 ASP B O 1
ATOM 4483 N N . LYS B 1 44 ? -1.592 19.188 -2.947 1 95.44 44 LYS B N 1
ATOM 4484 C CA . LYS B 1 44 ? -2.143 20.328 -2.219 1 95.44 44 LYS B CA 1
ATOM 4485 C C . LYS B 1 44 ? -1.072 21.016 -1.371 1 95.44 44 LYS B C 1
ATOM 4487 O O . LYS B 1 44 ? -0.901 22.234 -1.439 1 95.44 44 LYS B O 1
ATOM 4492 N N . VAL B 1 45 ? -0.335 20.266 -0.603 1 96.31 45 VAL B N 1
ATOM 4493 C CA . VAL B 1 45 ? 0.681 20.812 0.287 1 96.31 45 VAL B CA 1
ATOM 4494 C C . VAL B 1 45 ? 1.828 21.391 -0.536 1 96.31 45 VAL B C 1
ATOM 4496 O O . VAL B 1 45 ? 2.357 22.453 -0.209 1 96.31 45 VAL B O 1
ATOM 4499 N N . LEU B 1 46 ? 2.221 20.719 -1.615 1 95.94 46 LEU B N 1
ATOM 4500 C CA . LEU B 1 46 ? 3.281 21.203 -2.492 1 95.94 46 LEU B CA 1
ATOM 4501 C C . LEU B 1 46 ? 2.926 22.562 -3.07 1 95.94 46 LEU B C 1
ATOM 4503 O O . LEU B 1 46 ? 3.773 23.453 -3.133 1 95.94 46 LEU B O 1
ATOM 4507 N N . SER B 1 47 ? 1.678 22.719 -3.51 1 93.25 47 SER B N 1
ATOM 4508 C CA . SER B 1 47 ? 1.228 23.984 -4.086 1 93.25 47 SER B CA 1
ATOM 4509 C C . SER B 1 47 ? 1.326 25.109 -3.07 1 93.25 47 SER B C 1
ATOM 4511 O O . SER B 1 47 ? 1.608 26.266 -3.438 1 93.25 47 SER B O 1
ATOM 4513 N N . LEU B 1 48 ? 1.098 24.844 -1.779 1 91.12 48 LEU B N 1
ATOM 4514 C CA . LEU B 1 48 ? 1.181 25.859 -0.723 1 91.12 48 LEU B CA 1
ATOM 4515 C C . LEU B 1 48 ? 2.623 26.297 -0.504 1 91.12 48 LEU B C 1
ATOM 4517 O O . LEU B 1 48 ? 2.875 27.438 -0.111 1 91.12 48 LEU B O 1
ATOM 4521 N N . HIS B 1 49 ? 3.553 25.422 -0.766 1 90.75 49 HIS B N 1
ATOM 4522 C CA . HIS B 1 49 ? 4.965 25.75 -0.609 1 90.75 49 HIS B CA 1
ATOM 4523 C C . HIS B 1 49 ? 5.496 26.5 -1.825 1 90.75 49 HIS B C 1
ATOM 4525 O O . HIS B 1 49 ? 6.48 27.25 -1.725 1 90.75 49 HIS B O 1
ATOM 4531 N N . GLU B 1 50 ? 4.961 26.266 -2.973 1 87 50 GLU B N 1
ATOM 4532 C CA . GLU B 1 50 ? 5.426 26.906 -4.199 1 87 50 GLU B CA 1
ATOM 4533 C C . GLU B 1 50 ? 4.879 28.328 -4.328 1 87 50 GLU B C 1
ATOM 4535 O O . GLU B 1 50 ? 5.457 29.156 -5.027 1 87 50 GLU B O 1
ATOM 4540 N N . ASP B 1 51 ? 3.812 28.516 -3.76 1 74.44 51 ASP B N 1
ATOM 4541 C CA . ASP B 1 51 ? 3.221 29.859 -3.818 1 74.44 51 ASP B CA 1
ATOM 4542 C C . ASP B 1 51 ? 4.074 30.875 -3.059 1 74.44 51 ASP B C 1
ATOM 4544 O O . ASP B 1 51 ? 4.555 30.578 -1.959 1 74.44 51 ASP B O 1
ATOM 4548 N N . SER B 1 52 ? 5.098 31.703 -3.689 1 57.25 52 SER B N 1
ATOM 4549 C CA . SER B 1 52 ? 6.121 32.688 -3.307 1 57.25 52 SER B CA 1
ATOM 4550 C C . SER B 1 52 ? 5.637 33.562 -2.174 1 57.25 52 SER B C 1
ATOM 4552 O O . SER B 1 52 ? 6.438 34.062 -1.369 1 57.25 52 SER B O 1
ATOM 4554 N N . THR B 1 53 ? 4.387 34.094 -2.18 1 56.5 53 THR B N 1
ATOM 4555 C CA . THR B 1 53 ? 4.039 35.094 -1.188 1 56.5 53 THR B CA 1
ATOM 4556 C C . THR B 1 53 ? 3.93 34.469 0.202 1 56.5 53 THR B C 1
ATOM 4558 O O . THR B 1 53 ? 3.469 33.344 0.346 1 56.5 53 THR B O 1
ATOM 4561 N N . THR B 1 54 ? 4.992 34.938 1.004 1 57.59 54 THR B N 1
ATOM 4562 C CA . THR B 1 54 ? 5.211 34.375 2.344 1 57.59 54 THR B CA 1
ATOM 4563 C C . THR B 1 54 ? 3.881 34.031 3.008 1 57.59 54 THR B C 1
ATOM 4565 O O . THR B 1 54 ? 3.191 34.938 3.525 1 57.59 54 THR B O 1
ATOM 4568 N N . PRO B 1 55 ? 3.416 32.781 2.914 1 65.94 55 PRO B N 1
ATOM 4569 C CA . PRO B 1 55 ? 2.074 32.281 3.221 1 65.94 55 PRO B CA 1
ATOM 4570 C C . PRO B 1 55 ? 1.71 32.406 4.695 1 65.94 55 PRO B C 1
ATOM 4572 O O . PRO B 1 55 ? 0.528 32.531 5.035 1 65.94 55 PRO B O 1
ATOM 4575 N N . VAL B 1 56 ? 2.75 32.938 5.543 1 84.44 56 VAL B N 1
ATOM 4576 C CA . VAL B 1 56 ? 2.35 32.719 6.934 1 84.44 56 VAL B CA 1
ATOM 4577 C C . VAL B 1 56 ? 1.781 34.031 7.504 1 84.44 56 VAL B C 1
ATOM 4579 O O . VAL B 1 56 ? 1.217 34.031 8.602 1 84.44 56 VAL B O 1
ATOM 4582 N N . ALA B 1 57 ? 1.837 35.094 6.625 1 89.31 57 ALA B N 1
ATOM 4583 C CA . ALA B 1 57 ? 1.284 36.375 7.086 1 89.31 57 ALA B CA 1
ATOM 4584 C C . ALA B 1 57 ? -0.239 36.312 7.145 1 89.31 57 ALA B C 1
ATOM 4586 O O . ALA B 1 57 ? -0.866 37.094 7.867 1 89.31 57 ALA B O 1
ATOM 4587 N N . ASN B 1 58 ? -0.805 35.469 6.305 1 92.12 58 ASN B N 1
ATOM 4588 C CA . ASN B 1 58 ? -2.24 35.219 6.355 1 92.12 58 ASN B CA 1
ATOM 4589 C C . ASN B 1 58 ? -2.604 34.281 7.508 1 92.12 58 ASN B C 1
ATOM 4591 O O . ASN B 1 58 ? -2.141 33.125 7.559 1 92.12 58 ASN B O 1
ATOM 4595 N N . PRO B 1 59 ? -3.395 34.812 8.469 1 94.75 59 PRO B N 1
ATOM 4596 C CA . PRO B 1 59 ? -3.664 34 9.664 1 94.75 59 PRO B CA 1
ATOM 4597 C C . PRO B 1 59 ? -4.355 32.688 9.344 1 94.75 59 PRO B C 1
ATOM 4599 O O . PRO B 1 59 ? -4.188 31.703 10.078 1 94.75 59 PRO B O 1
ATOM 4602 N N . LEU B 1 60 ? -5.152 32.625 8.273 1 95.5 60 LEU B N 1
ATOM 4603 C CA . LEU B 1 60 ? -5.797 31.375 7.887 1 95.5 60 LEU B CA 1
ATOM 4604 C C . LEU B 1 60 ? -4.766 30.359 7.406 1 95.5 60 LEU B C 1
ATOM 4606 O O . LEU B 1 60 ? -4.824 29.172 7.773 1 95.5 60 LEU B O 1
ATOM 4610 N N . LEU B 1 61 ? -3.816 30.859 6.582 1 94.38 61 LEU B N 1
ATOM 4611 C CA . LEU B 1 61 ? -2.748 29.984 6.098 1 94.38 61 LEU B CA 1
ATOM 4612 C C . LEU B 1 61 ? -1.847 29.547 7.242 1 94.38 61 LEU B C 1
ATOM 4614 O O . LEU B 1 61 ? -1.406 28.391 7.277 1 94.38 61 LEU B O 1
ATOM 4618 N N . ALA B 1 62 ? -1.616 30.484 8.172 1 95.38 62 ALA B N 1
ATOM 4619 C CA . ALA B 1 62 ? -0.795 30.156 9.336 1 95.38 62 ALA B CA 1
ATOM 4620 C C . ALA B 1 62 ? -1.47 29.078 10.195 1 95.38 62 ALA B C 1
ATOM 4622 O O . ALA B 1 62 ? -0.823 28.125 10.633 1 95.38 62 ALA B O 1
ATOM 4623 N N . PHE B 1 63 ? -2.75 29.203 10.383 1 96.81 63 PHE B N 1
ATOM 4624 C CA . PHE B 1 63 ? -3.512 28.219 11.156 1 96.81 63 PHE B CA 1
ATOM 4625 C C . PHE B 1 63 ? -3.48 26.859 10.484 1 96.81 63 PHE B C 1
ATOM 4627 O O . PHE B 1 63 ? -3.229 25.844 11.133 1 96.81 63 PHE B O 1
ATOM 4634 N N . THR B 1 64 ? -3.766 26.859 9.203 1 96.75 64 THR B N 1
ATOM 4635 C CA . THR B 1 64 ? -3.852 25.578 8.508 1 96.75 64 THR B CA 1
ATOM 4636 C C . THR B 1 64 ? -2.488 24.906 8.461 1 96.75 64 THR B C 1
ATOM 4638 O O . THR B 1 64 ? -2.402 23.672 8.461 1 96.75 64 THR B O 1
ATOM 4641 N N . LEU B 1 65 ? -1.378 25.703 8.383 1 96.25 65 LEU B N 1
ATOM 4642 C CA . LEU B 1 65 ? -0.046 25.125 8.461 1 96.25 65 LEU B CA 1
ATOM 4643 C C . LEU B 1 65 ? 0.157 24.406 9.789 1 96.25 65 LEU B C 1
ATOM 4645 O O . LEU B 1 65 ? 0.596 23.25 9.812 1 96.25 65 LEU B O 1
ATOM 4649 N N . ILE B 1 66 ? -0.189 25.125 10.875 1 97.06 66 ILE B N 1
ATOM 4650 C CA . ILE B 1 66 ? -0.029 24.531 12.203 1 97.06 66 ILE B CA 1
ATOM 4651 C C . ILE B 1 66 ? -0.899 23.281 12.32 1 97.06 66 ILE B C 1
ATOM 4653 O O . ILE B 1 66 ? -0.452 22.25 12.836 1 97.06 66 ILE B O 1
ATOM 4657 N N . LYS B 1 67 ? -2.105 23.344 11.82 1 97.62 67 LYS B N 1
ATOM 4658 C CA . LYS B 1 67 ? -3.02 22.203 11.883 1 97.62 67 LYS B CA 1
ATOM 4659 C C . LYS B 1 67 ? -2.486 21.016 11.07 1 97.62 67 LYS B C 1
ATOM 4661 O O . LYS B 1 67 ? -2.537 19.875 11.523 1 97.62 67 LYS B O 1
ATOM 4666 N N . ARG B 1 68 ? -2 21.297 9.82 1 97.38 68 ARG B N 1
ATOM 4667 C CA . ARG B 1 68 ? -1.461 20.219 8.984 1 97.38 68 ARG B CA 1
ATOM 4668 C C . ARG B 1 68 ? -0.326 19.5 9.688 1 97.38 68 ARG B C 1
ATOM 4670 O O . ARG B 1 68 ? -0.287 18.266 9.703 1 97.38 68 ARG B O 1
ATOM 4677 N N . LEU B 1 69 ? 0.532 20.297 10.32 1 97.88 69 LEU B N 1
ATOM 4678 C CA . LEU B 1 69 ? 1.711 19.719 10.961 1 97.88 69 LEU B CA 1
ATOM 4679 C C . LEU B 1 69 ? 1.328 18.984 12.242 1 97.88 69 LEU B C 1
ATOM 4681 O O . LEU B 1 69 ? 1.984 18.016 12.617 1 97.88 69 LEU B O 1
ATOM 4685 N N . GLN B 1 70 ? 0.292 19.406 12.867 1 96.62 70 GLN B N 1
ATOM 4686 C CA . GLN B 1 70 ? -0.091 18.812 14.148 1 96.62 70 GLN B CA 1
ATOM 4687 C C . GLN B 1 70 ? -1 17.609 13.938 1 96.62 70 GLN B C 1
ATOM 4689 O O . GLN B 1 70 ? -0.941 16.641 14.703 1 96.62 70 GLN B O 1
ATOM 4694 N N . SER B 1 71 ? -1.846 17.609 12.883 1 96.44 71 SER B N 1
ATOM 4695 C CA . SER B 1 71 ? -2.875 16.578 12.812 1 96.44 71 SER B CA 1
ATOM 4696 C C . SER B 1 71 ? -2.904 15.922 11.438 1 96.44 71 SER B C 1
ATOM 4698 O O . SER B 1 71 ? -2.895 14.688 11.336 1 96.44 71 SER B O 1
ATOM 4700 N N . ASP B 1 72 ? -2.955 16.688 10.32 1 97.94 72 ASP B N 1
ATOM 4701 C CA . ASP B 1 72 ? -3.166 16.141 8.984 1 97.94 72 ASP B CA 1
ATOM 4702 C C . ASP B 1 72 ? -2.074 15.125 8.633 1 97.94 72 ASP B C 1
ATOM 4704 O O . ASP B 1 72 ? -2.369 14.023 8.164 1 97.94 72 ASP B O 1
ATOM 4708 N N . TRP B 1 73 ? -0.841 15.555 8.828 1 98.31 73 TRP B N 1
ATOM 4709 C CA . TRP B 1 73 ? 0.282 14.688 8.477 1 98.31 73 TRP B CA 1
ATOM 4710 C C . TRP B 1 73 ? 0.262 13.414 9.305 1 98.31 73 TRP B C 1
ATOM 4712 O O . TRP B 1 73 ? 0.553 12.328 8.797 1 98.31 73 TRP B O 1
ATOM 4722 N N . ARG B 1 74 ? -0.03 13.531 10.625 1 97.56 74 ARG B N 1
ATOM 4723 C CA . ARG B 1 74 ? -0.135 12.359 11.477 1 97.56 74 ARG B CA 1
ATOM 4724 C C . ARG B 1 74 ? -1.192 11.391 10.953 1 97.56 74 ARG B C 1
ATOM 4726 O O . ARG B 1 74 ? -0.97 10.18 10.914 1 97.56 74 ARG B O 1
ATOM 4733 N N . ASN B 1 75 ? -2.334 11.914 10.547 1 97.62 75 ASN B N 1
ATOM 4734 C CA . ASN B 1 75 ? -3.414 11.094 10.008 1 97.62 75 ASN B CA 1
ATOM 4735 C C . ASN B 1 75 ? -2.996 10.391 8.719 1 97.62 75 ASN B C 1
ATOM 4737 O O . ASN B 1 75 ? -3.34 9.227 8.508 1 97.62 75 ASN B O 1
ATOM 4741 N N . VAL B 1 76 ? -2.312 11.109 7.867 1 98.19 76 VAL B N 1
ATOM 4742 C CA . VAL B 1 76 ? -1.865 10.555 6.594 1 98.19 76 VAL B CA 1
ATOM 4743 C C . VAL B 1 76 ? -0.856 9.438 6.844 1 98.19 76 VAL B C 1
ATOM 4745 O O . VAL B 1 76 ? -0.991 8.336 6.297 1 98.19 76 VAL B O 1
ATOM 4748 N N . VAL B 1 77 ? 0.122 9.648 7.738 1 98 77 VAL B N 1
ATOM 4749 C CA . VAL B 1 77 ? 1.223 8.719 7.973 1 98 77 VAL B CA 1
ATOM 4750 C C . VAL B 1 77 ? 0.711 7.484 8.719 1 98 77 VAL B C 1
ATOM 4752 O O . VAL B 1 77 ? 1.156 6.367 8.453 1 98 77 VAL B O 1
ATOM 4755 N N . HIS B 1 78 ? -0.288 7.676 9.578 1 97.06 78 HIS B N 1
ATOM 4756 C CA . HIS B 1 78 ? -0.738 6.574 10.43 1 97.06 78 HIS B CA 1
ATOM 4757 C C . HIS B 1 78 ? -2.072 6.016 9.945 1 97.06 78 HIS B C 1
ATOM 4759 O O . HIS B 1 78 ? -2.77 5.324 10.688 1 97.06 78 HIS B O 1
ATOM 4765 N N . SER B 1 79 ? -2.43 6.398 8.719 1 96.69 79 SER B N 1
ATOM 4766 C CA . SER B 1 79 ? -3.645 5.84 8.141 1 96.69 79 SER B CA 1
ATOM 4767 C C . SER B 1 79 ? -3.604 4.316 8.133 1 96.69 79 SER B C 1
ATOM 4769 O O . SER B 1 79 ? -2.551 3.719 7.895 1 96.69 79 SER B O 1
ATOM 4771 N N . LEU B 1 80 ? -4.746 3.67 8.32 1 95.94 80 LEU B N 1
ATOM 4772 C CA . LEU B 1 80 ? -4.828 2.215 8.375 1 95.94 80 LEU B CA 1
ATOM 4773 C C . LEU B 1 80 ? -5.301 1.646 7.043 1 95.94 80 LEU B C 1
ATOM 4775 O O . LEU B 1 80 ? -5.422 0.429 6.887 1 95.94 80 LEU B O 1
ATOM 4779 N N . GLU B 1 81 ? -5.527 2.459 6.074 1 95.81 81 GLU B N 1
ATOM 4780 C CA . GLU B 1 81 ? -6.125 2.039 4.809 1 95.81 81 GLU B CA 1
ATOM 4781 C C . GLU B 1 81 ? -5.266 0.989 4.113 1 95.81 81 GLU B C 1
ATOM 4783 O O . GLU B 1 81 ? -5.781 -0.013 3.615 1 95.81 81 GLU B O 1
ATOM 4788 N N . ALA B 1 82 ? -3.971 1.198 4.031 1 96.19 82 ALA B N 1
ATOM 4789 C CA . ALA B 1 82 ? -3.061 0.257 3.381 1 96.19 82 ALA B CA 1
ATOM 4790 C C . ALA B 1 82 ? -3.08 -1.097 4.086 1 96.19 82 ALA B C 1
ATOM 4792 O O . ALA B 1 82 ? -3.137 -2.141 3.432 1 96.19 82 ALA B O 1
ATOM 4793 N N . SER B 1 83 ? -2.969 -1.042 5.406 1 95.81 83 SER B N 1
ATOM 4794 C CA . SER B 1 83 ? -2.949 -2.271 6.195 1 95.81 83 SER B CA 1
ATOM 4795 C C . SER B 1 83 ? -4.273 -3.021 6.078 1 95.81 83 SER B C 1
ATOM 4797 O O . SER B 1 83 ? -4.289 -4.254 6.035 1 95.81 83 SER B O 1
ATOM 4799 N N . GLU B 1 84 ? -5.348 -2.277 6.039 1 96.94 84 GLU B N 1
ATOM 4800 C CA . GLU B 1 84 ? -6.656 -2.91 5.887 1 96.94 84 GLU B CA 1
ATOM 4801 C C . GLU B 1 84 ? -6.797 -3.561 4.512 1 96.94 84 GLU B C 1
ATOM 4803 O O . GLU B 1 84 ? -7.352 -4.656 4.391 1 96.94 84 GLU B O 1
ATOM 4808 N N . ASN B 1 85 ? -6.352 -2.887 3.504 1 97.56 85 ASN B N 1
ATOM 4809 C CA . ASN B 1 85 ? -6.391 -3.441 2.156 1 97.56 85 ASN B CA 1
ATOM 4810 C C . ASN B 1 85 ? -5.594 -4.738 2.061 1 97.56 85 ASN B C 1
ATOM 4812 O O . ASN B 1 85 ? -6.066 -5.727 1.497 1 97.56 85 ASN B O 1
ATOM 4816 N N . ILE B 1 86 ? -4.371 -4.742 2.58 1 97.19 86 ILE B N 1
ATOM 4817 C CA . ILE B 1 86 ? -3.504 -5.914 2.504 1 97.19 86 ILE B CA 1
ATOM 4818 C C . ILE B 1 86 ? -4.113 -7.059 3.309 1 97.19 86 ILE B C 1
ATOM 4820 O O . ILE B 1 86 ? -4.012 -8.227 2.916 1 97.19 86 ILE B O 1
ATOM 4824 N N . ARG B 1 87 ? -4.695 -6.727 4.488 1 97.12 87 ARG B N 1
ATOM 4825 C CA . ARG B 1 87 ? -5.332 -7.75 5.312 1 97.12 87 ARG B CA 1
ATOM 4826 C C . ARG B 1 87 ? -6.488 -8.406 4.57 1 97.12 87 ARG B C 1
ATOM 4828 O O . ARG B 1 87 ? -6.672 -9.625 4.652 1 97.12 87 ARG B O 1
ATOM 4835 N N . ALA B 1 88 ? -7.258 -7.613 3.887 1 97.94 88 ALA B N 1
ATOM 4836 C CA . ALA B 1 88 ? -8.367 -8.164 3.107 1 97.94 88 ALA B CA 1
ATOM 4837 C C . ALA B 1 88 ? -7.859 -9.125 2.035 1 97.94 88 ALA B C 1
ATOM 4839 O O . ALA B 1 88 ? -8.461 -10.172 1.803 1 97.94 88 ALA B O 1
ATOM 4840 N N . LEU B 1 89 ? -6.789 -8.781 1.347 1 98.19 89 LEU B N 1
ATOM 4841 C CA . LEU B 1 89 ? -6.188 -9.641 0.333 1 98.19 89 LEU B CA 1
ATOM 4842 C C . LEU B 1 89 ? -5.699 -10.953 0.949 1 98.19 89 LEU B C 1
ATOM 4844 O O . LEU B 1 89 ? -5.977 -12.031 0.422 1 98.19 89 LEU B O 1
ATOM 4848 N N . LYS B 1 90 ? -4.98 -10.875 2.07 1 98 90 LYS B N 1
ATOM 4849 C CA . LYS B 1 90 ? -4.434 -12.047 2.748 1 98 90 LYS B CA 1
ATOM 4850 C C . LYS B 1 90 ? -5.547 -12.961 3.252 1 98 90 LYS B C 1
ATOM 4852 O O . LYS B 1 90 ? -5.457 -14.18 3.121 1 98 90 LYS B O 1
ATOM 4857 N N . ASP B 1 91 ? -6.59 -12.336 3.822 1 98 91 ASP B N 1
ATOM 4858 C CA . ASP B 1 91 ? -7.73 -13.117 4.289 1 98 91 ASP B CA 1
ATOM 4859 C C . ASP B 1 91 ? -8.391 -13.867 3.135 1 98 91 ASP B C 1
ATOM 4861 O O . ASP B 1 91 ? -8.75 -15.039 3.277 1 98 91 ASP B O 1
ATOM 4865 N N . GLY B 1 92 ? -8.609 -13.148 2.053 1 98.25 92 GLY B N 1
ATOM 4866 C CA . GLY B 1 92 ? -9.156 -13.797 0.874 1 98.25 92 GLY B CA 1
ATOM 4867 C C . GLY B 1 92 ? -8.297 -14.938 0.366 1 98.25 92 GLY B C 1
ATOM 4868 O O . GLY B 1 92 ? -8.805 -16 0.015 1 98.25 92 GLY B O 1
ATOM 4869 N N . TYR B 1 93 ? -7 -14.766 0.329 1 98.31 93 TYR B N 1
ATOM 4870 C CA . TYR B 1 93 ? -6.062 -15.789 -0.115 1 98.31 93 TYR B CA 1
ATOM 4871 C C . TYR B 1 93 ? -6.129 -17.016 0.786 1 98.31 93 TYR B C 1
ATOM 4873 O O . TYR B 1 93 ? -6.117 -18.156 0.301 1 98.31 93 TYR B O 1
ATOM 4881 N N . GLU B 1 94 ? -6.16 -16.812 2.068 1 97.62 94 GLU B N 1
ATOM 4882 C CA . GLU B 1 94 ? -6.195 -17.906 3.025 1 97.62 94 GLU B CA 1
ATOM 4883 C C . GLU B 1 94 ? -7.422 -18.781 2.811 1 97.62 94 GLU B C 1
ATOM 4885 O O . GLU B 1 94 ? -7.359 -20 2.984 1 97.62 94 GLU B O 1
ATOM 4890 N N . LYS B 1 95 ? -8.492 -18.203 2.396 1 97.12 95 LYS B N 1
ATOM 4891 C CA . LYS B 1 95 ? -9.719 -18.953 2.135 1 97.12 95 LYS B CA 1
ATOM 4892 C C . LYS B 1 95 ? -9.562 -19.844 0.904 1 97.12 95 LYS B C 1
ATOM 4894 O O . LYS B 1 95 ? -10.148 -20.922 0.838 1 97.12 95 LYS B O 1
ATOM 4899 N N . VAL B 1 96 ? -8.75 -19.375 -0.019 1 97.19 96 VAL B N 1
ATOM 4900 C CA . VAL B 1 96 ? -8.57 -20.094 -1.275 1 97.19 96 VAL B CA 1
ATOM 4901 C C . VAL B 1 96 ? -7.406 -21.078 -1.147 1 97.19 96 VAL B C 1
ATOM 4903 O O . VAL B 1 96 ? -7.34 -22.078 -1.874 1 97.19 96 VAL B O 1
ATOM 4906 N N . GLU B 1 97 ? -6.508 -20.844 -0.255 1 94.94 97 GLU B N 1
ATOM 4907 C CA . GLU B 1 97 ? -5.238 -21.547 -0.126 1 94.94 97 GLU B CA 1
ATOM 4908 C C . GLU B 1 97 ? -5.461 -23.047 0.065 1 94.94 97 GLU B C 1
ATOM 4910 O O . GLU B 1 97 ? -4.672 -23.875 -0.418 1 94.94 97 GLU B O 1
ATOM 4915 N N . GLN B 1 98 ? -6.57 -23.438 0.653 1 91 98 GLN B N 1
ATOM 4916 C CA . GLN B 1 98 ? -6.848 -24.844 0.927 1 91 98 GLN B CA 1
ATOM 4917 C C . GLN B 1 98 ? -7.16 -25.594 -0.359 1 91 98 GLN B C 1
ATOM 4919 O O . GLN B 1 98 ? -6.984 -26.812 -0.426 1 91 98 GLN B O 1
ATOM 4924 N N . ASP B 1 99 ? -7.539 -24.922 -1.318 1 92.56 99 ASP B N 1
ATOM 4925 C CA . ASP B 1 99 ? -7.93 -25.547 -2.582 1 92.56 99 ASP B CA 1
ATOM 4926 C C . ASP B 1 99 ? -6.777 -25.516 -3.584 1 92.56 99 ASP B C 1
ATOM 4928 O O . ASP B 1 99 ? -6.922 -26 -4.711 1 92.56 99 ASP B O 1
ATOM 4932 N N . LEU B 1 100 ? -5.637 -25.047 -3.24 1 96.25 100 LEU B N 1
ATOM 4933 C CA . LEU B 1 100 ? -4.527 -24.891 -4.18 1 96.25 100 LEU B CA 1
ATOM 4934 C C . LEU B 1 100 ? -3.635 -26.125 -4.172 1 96.25 100 LEU B C 1
ATOM 4936 O O . LEU B 1 100 ? -3.615 -26.875 -3.197 1 96.25 100 LEU B O 1
ATOM 4940 N N . PRO B 1 101 ? -2.926 -26.375 -5.297 1 95.69 101 PRO B N 1
ATOM 4941 C CA . PRO B 1 101 ? -1.989 -27.5 -5.367 1 95.69 101 PRO B CA 1
ATOM 4942 C C . PRO B 1 101 ? -0.907 -27.438 -4.293 1 95.69 101 PRO B C 1
ATOM 4944 O O . PRO B 1 101 ? -0.527 -26.344 -3.859 1 95.69 101 PRO B O 1
ATOM 4947 N N . ALA B 1 102 ? -0.494 -28.594 -3.826 1 94.25 102 ALA B N 1
ATOM 4948 C CA . ALA B 1 102 ? 0.574 -28.688 -2.834 1 94.25 102 ALA B CA 1
ATOM 4949 C C . ALA B 1 102 ? 1.943 -28.75 -3.506 1 94.25 102 ALA B C 1
ATOM 4951 O O . ALA B 1 102 ? 2.037 -28.766 -4.734 1 94.25 102 ALA B O 1
ATOM 4952 N N . PHE B 1 103 ? 2.969 -28.734 -2.699 1 94.06 103 PHE B N 1
ATOM 4953 C CA . PHE B 1 103 ? 4.332 -28.734 -3.217 1 94.06 103 PHE B CA 1
ATOM 4954 C C . PHE B 1 103 ? 4.598 -30.016 -4.008 1 94.06 103 PHE B C 1
ATOM 4956 O O . PHE B 1 103 ? 5.324 -29.984 -5.004 1 94.06 103 PHE B O 1
ATOM 4963 N N . GLU B 1 104 ? 3.971 -31.062 -3.6 1 93.94 104 GLU B N 1
ATOM 4964 C CA . GLU B 1 104 ? 4.125 -32.344 -4.301 1 93.94 104 GLU B CA 1
ATOM 4965 C C . GLU B 1 104 ? 3.617 -32.25 -5.738 1 93.94 104 GLU B C 1
ATOM 4967 O O . GLU B 1 104 ? 4.141 -32.906 -6.633 1 93.94 104 GLU B O 1
ATOM 4972 N N . ASP B 1 105 ? 2.65 -31.422 -5.891 1 95.94 105 ASP B N 1
ATOM 4973 C CA . ASP B 1 105 ? 2.117 -31.219 -7.234 1 95.94 105 ASP B CA 1
ATOM 4974 C C . ASP B 1 105 ? 3.115 -30.484 -8.117 1 95.94 105 ASP B C 1
ATOM 4976 O O . ASP B 1 105 ? 3.234 -30.781 -9.312 1 95.94 105 ASP B O 1
ATOM 4980 N N . LEU B 1 106 ? 3.775 -29.547 -7.543 1 96.44 106 LEU B N 1
ATOM 4981 C CA . LEU B 1 106 ? 4.812 -28.828 -8.281 1 96.44 106 LEU B CA 1
ATOM 4982 C C . LEU B 1 106 ? 5.961 -29.766 -8.648 1 96.44 106 LEU B C 1
ATOM 4984 O O . LEU B 1 106 ? 6.449 -29.734 -9.781 1 96.44 106 LEU B O 1
ATOM 4988 N N . GLU B 1 107 ? 6.352 -30.547 -7.715 1 96.62 107 GLU B N 1
ATOM 4989 C CA . GLU B 1 107 ? 7.398 -31.531 -7.977 1 96.62 107 GLU B CA 1
ATOM 4990 C C . GLU B 1 107 ? 6.988 -32.5 -9.086 1 96.62 107 GLU B C 1
ATOM 4992 O O . GLU B 1 107 ? 7.773 -32.781 -9.984 1 96.62 107 GLU B O 1
ATOM 4997 N N . GLY B 1 108 ? 5.695 -32.969 -8.906 1 95.75 108 GLY B N 1
ATOM 4998 C CA . GLY B 1 108 ? 5.18 -33.906 -9.922 1 95.75 108 GLY B CA 1
ATOM 4999 C C . GLY B 1 108 ? 5.125 -33.281 -11.305 1 95.75 108 GLY B C 1
ATOM 5000 O O . GLY B 1 108 ? 5.449 -33.938 -12.297 1 95.75 108 GLY B O 1
ATOM 5001 N N . ALA B 1 109 ? 4.711 -32.031 -11.375 1 97.12 109 ALA B N 1
ATOM 5002 C CA . ALA B 1 109 ? 4.629 -31.344 -12.656 1 97.12 109 ALA B CA 1
ATOM 5003 C C . ALA B 1 109 ? 6.016 -31.141 -13.258 1 97.12 109 ALA B C 1
ATOM 5005 O O . ALA B 1 109 ? 6.203 -31.281 -14.469 1 97.12 109 ALA B O 1
ATOM 5006 N N . ALA B 1 110 ? 6.988 -30.766 -12.43 1 97.81 110 ALA B N 1
ATOM 5007 C CA . ALA B 1 110 ? 8.359 -30.594 -12.898 1 97.81 110 ALA B CA 1
ATOM 5008 C C . ALA B 1 110 ? 8.93 -31.906 -13.422 1 97.81 110 ALA B C 1
ATOM 5010 O O . ALA B 1 110 ? 9.562 -31.938 -14.484 1 97.81 110 ALA B O 1
ATOM 5011 N N . ARG B 1 111 ? 8.703 -32.969 -12.742 1 96.25 111 ARG B N 1
ATOM 5012 C CA . ARG B 1 111 ? 9.172 -34.281 -13.164 1 96.25 111 ARG B CA 1
ATOM 5013 C C . ARG B 1 111 ? 8.523 -34.688 -14.477 1 96.25 111 ARG B C 1
ATOM 5015 O O . ARG B 1 111 ? 9.148 -35.375 -15.297 1 96.25 111 ARG B O 1
ATOM 5022 N N . ALA B 1 112 ? 7.281 -34.312 -14.57 1 96.69 112 ALA B N 1
ATOM 5023 C CA . ALA B 1 112 ? 6.59 -34.594 -15.828 1 96.69 112 ALA B CA 1
ATOM 5024 C C . ALA B 1 112 ? 7.312 -33.938 -17 1 96.69 112 ALA B C 1
ATOM 5026 O O . ALA B 1 112 ? 7.457 -34.562 -18.062 1 96.69 112 ALA B O 1
ATOM 5027 N N . LEU B 1 113 ? 7.77 -32.719 -16.828 1 97.5 113 LEU B N 1
ATOM 5028 C CA . LEU B 1 113 ? 8.508 -32.031 -17.891 1 97.5 113 LEU B CA 1
ATOM 5029 C C . LEU B 1 113 ? 9.828 -32.75 -18.172 1 97.5 113 LEU B C 1
ATOM 5031 O O . LEU B 1 113 ? 10.227 -32.875 -19.328 1 97.5 113 LEU B O 1
ATOM 5035 N N . MET B 1 114 ? 10.5 -33.219 -17.141 1 96.62 114 MET B N 1
ATOM 5036 C CA . MET B 1 114 ? 11.758 -33.938 -17.312 1 96.62 114 MET B CA 1
ATOM 5037 C C . MET B 1 114 ? 11.539 -35.25 -18.062 1 96.62 114 MET B C 1
ATOM 5039 O O . MET B 1 114 ? 12.367 -35.656 -18.875 1 96.62 114 MET B O 1
ATOM 5043 N N . ARG B 1 115 ? 10.391 -35.875 -17.75 1 94.94 115 ARG B N 1
ATOM 5044 C CA . ARG B 1 115 ? 10.031 -37.094 -18.453 1 94.94 115 ARG B CA 1
ATOM 5045 C C . ARG B 1 115 ? 9.836 -36.844 -19.953 1 94.94 115 ARG B C 1
ATOM 5047 O O . ARG B 1 115 ? 10.328 -37.625 -20.781 1 94.94 115 ARG B O 1
ATOM 5054 N N . LEU B 1 116 ? 9.109 -35.812 -20.234 1 96.5 116 LEU B N 1
ATOM 5055 C CA . LEU B 1 116 ? 8.898 -35.469 -21.641 1 96.5 116 LEU B CA 1
ATOM 5056 C C . LEU B 1 116 ? 10.219 -35.125 -22.312 1 96.5 116 LEU B C 1
ATOM 5058 O O . LEU B 1 116 ? 10.445 -35.5 -23.469 1 96.5 116 LEU B O 1
ATOM 5062 N N . GLN B 1 117 ? 11.078 -34.406 -21.609 1 95.88 117 GLN B N 1
ATOM 5063 C CA . GLN B 1 117 ? 12.422 -34.094 -22.094 1 95.88 117 GLN B CA 1
ATOM 5064 C C . GLN B 1 117 ? 13.18 -35.344 -22.484 1 95.88 117 GLN B C 1
ATOM 5066 O O . GLN B 1 117 ? 13.766 -35.406 -23.578 1 95.88 117 GLN B O 1
ATOM 5071 N N . ASP B 1 118 ? 13.102 -36.344 -21.672 1 94.12 118 ASP B N 1
ATOM 5072 C CA . ASP B 1 118 ? 13.867 -37.594 -21.875 1 94.12 118 ASP B CA 1
ATOM 5073 C C . ASP B 1 118 ? 13.258 -38.406 -23 1 94.12 118 ASP B C 1
ATOM 5075 O O . ASP B 1 118 ? 13.953 -38.781 -23.953 1 94.12 118 ASP B O 1
ATOM 5079 N N . VAL B 1 119 ? 11.969 -38.719 -22.859 1 94.31 119 VAL B N 1
ATOM 5080 C CA . VAL B 1 119 ? 11.328 -39.688 -23.734 1 94.31 119 VAL B CA 1
ATOM 5081 C C . VAL B 1 119 ? 11.297 -39.156 -25.172 1 94.31 119 VAL B C 1
ATOM 5083 O O . VAL B 1 119 ? 11.523 -39.875 -26.125 1 94.31 119 VAL B O 1
ATOM 5086 N N . TYR B 1 120 ? 11.086 -37.875 -25.312 1 95.31 120 TYR B N 1
ATOM 5087 C CA . TYR B 1 120 ? 10.961 -37.312 -26.641 1 95.31 120 TYR B CA 1
ATOM 5088 C C . TYR B 1 120 ? 12.227 -36.562 -27.047 1 95.31 120 TYR B C 1
ATOM 5090 O O . TYR B 1 120 ? 12.266 -35.938 -28.109 1 95.31 120 TYR B O 1
ATOM 5098 N N . MET B 1 121 ? 13.266 -36.562 -26.219 1 94.19 121 MET B N 1
ATOM 5099 C CA . MET B 1 121 ? 14.562 -35.906 -26.469 1 94.19 121 MET B CA 1
ATOM 5100 C C . MET B 1 121 ? 14.383 -34.438 -26.781 1 94.19 121 MET B C 1
ATOM 5102 O O . MET B 1 121 ? 14.883 -33.938 -27.797 1 94.19 121 MET B O 1
ATOM 5106 N N . LEU B 1 122 ? 13.641 -33.812 -25.969 1 96.38 122 LEU B N 1
ATOM 5107 C CA . LEU B 1 122 ? 13.352 -32.406 -26.172 1 96.38 122 LEU B CA 1
ATOM 5108 C C . LEU B 1 122 ? 14.492 -31.531 -25.656 1 96.38 122 LEU B C 1
ATOM 5110 O O . LEU B 1 122 ? 15.102 -31.828 -24.625 1 96.38 122 LEU B O 1
ATOM 5114 N N . ASN B 1 123 ? 14.727 -30.453 -26.391 1 95.75 123 ASN B N 1
ATOM 5115 C CA . ASN B 1 123 ? 15.719 -29.469 -25.984 1 95.75 123 ASN B CA 1
ATOM 5116 C C . ASN B 1 123 ? 15.156 -28.484 -24.953 1 95.75 123 ASN B C 1
ATOM 5118 O O . ASN B 1 123 ? 14.094 -27.891 -25.172 1 95.75 123 ASN B O 1
ATOM 5122 N N . VAL B 1 124 ? 15.875 -28.297 -23.875 1 97.25 124 VAL B N 1
ATOM 5123 C CA . VAL B 1 124 ? 15.383 -27.469 -22.781 1 97.25 124 VAL B CA 1
ATOM 5124 C C . VAL B 1 124 ? 15.266 -26.016 -23.25 1 97.25 124 VAL B C 1
ATOM 5126 O O . VAL B 1 124 ? 14.312 -25.328 -22.875 1 97.25 124 VAL B O 1
ATOM 5129 N N . LYS B 1 125 ? 16.203 -25.516 -24 1 96.06 125 LYS B N 1
ATOM 5130 C CA . LYS B 1 125 ? 16.141 -24.156 -24.531 1 96.06 125 LYS B CA 1
ATOM 5131 C C . LYS B 1 125 ? 14.883 -23.953 -25.359 1 96.06 125 LYS B C 1
ATOM 5133 O O . LYS B 1 125 ? 14.242 -22.906 -25.266 1 96.06 125 LYS B O 1
ATOM 5138 N N . GLY B 1 126 ? 14.594 -24.906 -26.234 1 95.38 126 GLY B N 1
ATOM 5139 C CA . GLY B 1 126 ? 13.352 -24.859 -26.984 1 95.38 126 GLY B CA 1
ATOM 5140 C C . GLY B 1 126 ? 12.117 -24.859 -26.109 1 95.38 126 GLY B C 1
ATOM 5141 O O . GLY B 1 126 ? 11.188 -24.062 -26.328 1 95.38 126 GLY B O 1
ATOM 5142 N N . LEU B 1 127 ? 12.109 -25.734 -25.094 1 96.75 127 LEU B N 1
ATOM 5143 C CA . LEU B 1 127 ? 10.984 -25.781 -24.156 1 96.75 127 LEU B CA 1
ATOM 5144 C C . LEU B 1 127 ? 10.797 -24.438 -23.469 1 96.75 127 LEU B C 1
ATOM 5146 O O . LEU B 1 127 ? 9.664 -23.969 -23.312 1 96.75 127 LEU B O 1
ATOM 5150 N N . ALA B 1 128 ? 11.898 -23.812 -23.016 1 96.88 128 ALA B N 1
ATOM 5151 C CA . ALA B 1 128 ? 11.836 -22.5 -22.344 1 96.88 128 ALA B CA 1
ATOM 5152 C C . ALA B 1 128 ? 11.211 -21.453 -23.25 1 96.88 128 ALA B C 1
ATOM 5154 O O . ALA B 1 128 ? 10.555 -20.516 -22.781 1 96.88 128 ALA B O 1
ATOM 5155 N N . ARG B 1 129 ? 11.336 -21.625 -24.562 1 95.38 129 ARG B N 1
ATOM 5156 C CA . ARG B 1 129 ? 10.781 -20.688 -25.531 1 95.38 129 ARG B CA 1
ATOM 5157 C C . ARG B 1 129 ? 9.383 -21.109 -25.969 1 95.38 129 ARG B C 1
ATOM 5159 O O . ARG B 1 129 ? 8.758 -20.438 -26.797 1 95.38 129 ARG B O 1
ATOM 5166 N N . GLY B 1 130 ? 8.938 -22.234 -25.484 1 93.44 130 GLY B N 1
ATOM 5167 C CA . GLY B 1 130 ? 7.582 -22.672 -25.766 1 93.44 130 GLY B CA 1
ATOM 5168 C C . GLY B 1 130 ? 7.484 -23.578 -26.984 1 93.44 130 GLY B C 1
ATOM 5169 O O . GLY B 1 130 ? 6.387 -23.891 -27.453 1 93.44 130 GLY B O 1
ATOM 5170 N N . VAL B 1 131 ? 8.641 -24.016 -27.484 1 94.12 131 VAL B N 1
ATOM 5171 C CA . VAL B 1 131 ? 8.633 -24.875 -28.656 1 94.12 131 VAL B CA 1
ATOM 5172 C C . VAL B 1 131 ? 9.117 -26.281 -28.266 1 94.12 131 VAL B C 1
ATOM 5174 O O . VAL B 1 131 ? 9.992 -26.422 -27.406 1 94.12 131 VAL B O 1
ATOM 5177 N N . PHE B 1 132 ? 8.539 -27.312 -28.891 1 95.19 132 PHE B N 1
ATOM 5178 C CA . PHE B 1 132 ? 8.898 -28.703 -28.625 1 95.19 132 PHE B CA 1
ATOM 5179 C C . PHE B 1 132 ? 9.758 -29.266 -29.75 1 95.19 132 PHE B C 1
ATOM 5181 O O . PHE B 1 132 ? 9.234 -29.797 -30.734 1 95.19 132 PHE B O 1
ATOM 5188 N N . GLN B 1 133 ? 11.07 -29.156 -29.516 1 95.06 133 GLN B N 1
ATOM 5189 C CA . GLN B 1 133 ? 12.016 -29.5 -30.578 1 95.06 133 GLN B CA 1
ATOM 5190 C C . GLN B 1 133 ? 13.07 -30.484 -30.078 1 95.06 133 GLN B C 1
ATOM 5192 O O . GLN B 1 133 ? 13.375 -30.516 -28.875 1 95.06 133 GLN B O 1
ATOM 5197 N N . ARG B 1 134 ? 13.484 -31.297 -30.953 1 93.31 134 ARG B N 1
ATOM 5198 C CA . ARG B 1 134 ? 14.633 -32.188 -30.766 1 93.31 134 ARG B CA 1
ATOM 5199 C C . ARG B 1 134 ? 15.844 -31.672 -31.531 1 93.31 134 ARG B C 1
ATOM 5201 O O . ARG B 1 134 ? 15.734 -31.266 -32.688 1 93.31 134 ARG B O 1
ATOM 5208 N N . VAL B 1 135 ? 16.906 -31.547 -30.844 1 88.44 135 VAL B N 1
ATOM 5209 C CA . VAL B 1 135 ? 18.125 -31.078 -31.484 1 88.44 135 VAL B CA 1
ATOM 5210 C C . VAL B 1 135 ? 19.172 -32.188 -31.5 1 88.44 135 VAL B C 1
ATOM 5212 O O . VAL B 1 135 ? 19.594 -32.688 -30.453 1 88.44 135 VAL B O 1
ATOM 5215 N N . THR B 1 136 ? 19.484 -32.719 -32.656 1 85.69 136 THR B N 1
ATOM 5216 C CA . THR B 1 136 ? 20.531 -33.719 -32.875 1 85.69 136 THR B CA 1
ATOM 5217 C C . THR B 1 136 ? 21.656 -33.156 -33.719 1 85.69 136 THR B C 1
ATOM 5219 O O . THR B 1 136 ? 21.516 -33.031 -34.938 1 85.69 136 THR B O 1
ATOM 5222 N N . GLY B 1 137 ? 22.719 -32.938 -33.156 1 83.06 137 GLY B N 1
ATOM 5223 C CA . GLY B 1 137 ? 23.781 -32.25 -33.875 1 83.06 137 GLY B CA 1
ATOM 5224 C C . GLY B 1 137 ? 23.344 -30.891 -34.406 1 83.06 137 GLY B C 1
ATOM 5225 O O . GLY B 1 137 ? 22.953 -30.016 -33.656 1 83.06 137 GLY B O 1
ATOM 5226 N N . SER B 1 138 ? 23.375 -30.75 -35.656 1 84.81 138 SER B N 1
ATOM 5227 C CA . SER B 1 138 ? 22.984 -29.484 -36.281 1 84.81 138 SER B CA 1
ATOM 5228 C C . SER B 1 138 ? 21.547 -29.547 -36.781 1 84.81 138 SER B C 1
ATOM 5230 O O . SER B 1 138 ? 20.984 -28.531 -37.188 1 84.81 138 SER B O 1
ATOM 5232 N N . ALA B 1 139 ? 20.906 -30.656 -36.562 1 89.56 139 ALA B N 1
ATOM 5233 C CA . ALA B 1 139 ? 19.547 -30.828 -37.062 1 89.56 139 ALA B CA 1
ATOM 5234 C C . ALA B 1 139 ? 18.5 -30.547 -36 1 89.56 139 ALA B C 1
ATOM 5236 O O . ALA B 1 139 ? 18.625 -31.031 -34.875 1 89.56 139 ALA B O 1
ATOM 5237 N N . ILE B 1 140 ? 17.578 -29.672 -36.312 1 90.25 140 ILE B N 1
ATOM 5238 C CA . ILE B 1 140 ? 16.469 -29.344 -35.438 1 90.25 140 ILE B CA 1
ATOM 5239 C C . ILE B 1 140 ? 15.172 -29.938 -36 1 90.25 140 ILE B C 1
ATOM 5241 O O . ILE B 1 140 ? 14.836 -29.719 -37.156 1 90.25 140 ILE B O 1
ATOM 5245 N N . THR B 1 141 ? 14.508 -30.766 -35.25 1 91 141 THR B N 1
ATOM 5246 C CA . THR B 1 141 ? 13.227 -31.359 -35.625 1 91 141 THR B CA 1
ATOM 5247 C C . THR B 1 141 ? 12.109 -30.828 -34.719 1 91 141 THR B C 1
ATOM 5249 O O . THR B 1 141 ? 12.172 -30.969 -33.5 1 91 141 THR B O 1
ATOM 5252 N N . ASP B 1 142 ? 11.117 -30.281 -35.344 1 90.75 142 ASP B N 1
ATOM 5253 C CA . ASP B 1 142 ? 9.945 -29.812 -34.594 1 90.75 142 ASP B CA 1
ATOM 5254 C C . ASP B 1 142 ? 8.969 -30.969 -34.344 1 90.75 142 ASP B C 1
ATOM 5256 O O . ASP B 1 142 ? 8.414 -31.531 -35.281 1 90.75 142 ASP B O 1
ATOM 5260 N N . LEU B 1 143 ? 8.828 -31.266 -33.094 1 91.5 143 LEU B N 1
ATOM 5261 C CA . LEU B 1 143 ? 7.898 -32.344 -32.75 1 91.5 143 LEU B CA 1
ATOM 5262 C C . LEU B 1 143 ? 6.473 -31.797 -32.656 1 91.5 143 LEU B C 1
ATOM 5264 O O . LEU B 1 143 ? 5.512 -32.5 -32.938 1 91.5 143 LEU B O 1
ATOM 5268 N N . TYR B 1 144 ? 6.355 -30.594 -32.125 1 88.75 144 TYR B N 1
ATOM 5269 C CA . TYR B 1 144 ? 5.062 -29.953 -31.969 1 88.75 144 TYR B CA 1
ATOM 5270 C C . TYR B 1 144 ? 5.207 -28.438 -32 1 88.75 144 TYR B C 1
ATOM 5272 O O . TYR B 1 144 ? 6.145 -27.875 -31.406 1 88.75 144 TYR B O 1
ATOM 5280 N N . SER B 1 145 ? 4.359 -27.812 -32.75 1 84.19 145 SER B N 1
ATOM 5281 C CA . SER B 1 145 ? 4.328 -26.359 -32.844 1 84.19 145 SER B CA 1
ATOM 5282 C C . SER B 1 145 ? 3.002 -25.812 -32.312 1 84.19 145 SER B C 1
ATOM 5284 O O . SER B 1 145 ? 2.002 -25.828 -33.031 1 84.19 145 SER B O 1
ATOM 5286 N N . PRO B 1 146 ? 3.096 -25.25 -31.172 1 86.31 146 PRO B N 1
ATOM 5287 C CA . PRO B 1 146 ? 1.842 -24.719 -30.641 1 86.31 146 PRO B CA 1
ATOM 5288 C C . PRO B 1 146 ? 1.336 -23.516 -31.438 1 86.31 146 PRO B C 1
ATOM 5290 O O . PRO B 1 146 ? 2.127 -22.812 -32.062 1 86.31 146 PRO B O 1
ATOM 5293 N N . LYS B 1 147 ? 0.022 -23.266 -31.5 1 80.19 147 LYS B N 1
ATOM 5294 C CA . LYS B 1 147 ? -0.572 -22.109 -32.188 1 80.19 147 LYS B CA 1
ATOM 5295 C C . LYS B 1 147 ? -0.131 -20.812 -31.531 1 80.19 147 LYS B C 1
ATOM 5297 O O . LYS B 1 147 ? 0.151 -19.828 -32.219 1 80.19 147 LYS B O 1
ATOM 5302 N N . ARG B 1 148 ? -0.053 -20.844 -30.281 1 82.62 148 ARG B N 1
ATOM 5303 C CA . ARG B 1 148 ? 0.43 -19.688 -29.531 1 82.62 148 ARG B CA 1
ATOM 5304 C C . ARG B 1 148 ? 1.641 -20.062 -28.672 1 82.62 148 ARG B C 1
ATOM 5306 O O . ARG B 1 148 ? 1.6 -21.031 -27.922 1 82.62 148 ARG B O 1
ATOM 5313 N N . LEU B 1 149 ? 2.623 -19.172 -28.875 1 87.69 149 LEU B N 1
ATOM 5314 C CA . LEU B 1 149 ? 3.861 -19.438 -28.141 1 87.69 149 LEU B CA 1
ATOM 5315 C C . LEU B 1 149 ? 3.773 -18.906 -26.719 1 87.69 149 LEU B C 1
ATOM 5317 O O . LEU B 1 149 ? 3.242 -17.828 -26.484 1 87.69 149 LEU B O 1
ATOM 5321 N N . PHE B 1 150 ? 4.141 -19.75 -25.828 1 90.44 150 PHE B N 1
ATOM 5322 C CA . PHE B 1 150 ? 4.238 -19.438 -24.406 1 90.44 150 PHE B CA 1
ATOM 5323 C C . PHE B 1 150 ? 5.645 -19.703 -23.875 1 90.44 150 PHE B C 1
ATOM 5325 O O . PHE B 1 150 ? 6.105 -20.844 -23.891 1 90.44 150 PHE B O 1
ATOM 5332 N N . SER B 1 151 ? 6.266 -18.641 -23.438 1 94.5 151 SER B N 1
ATOM 5333 C CA . SER B 1 151 ? 7.637 -18.797 -22.953 1 94.5 151 SER B CA 1
ATOM 5334 C C . SER B 1 151 ? 7.691 -18.875 -21.438 1 94.5 151 SER B C 1
ATOM 5336 O O . SER B 1 151 ? 6.922 -18.203 -20.75 1 94.5 151 SER B O 1
ATOM 5338 N N . LEU B 1 152 ? 8.586 -19.688 -20.969 1 96.94 152 LEU B N 1
ATOM 5339 C CA . LEU B 1 152 ? 8.836 -19.766 -19.531 1 96.94 152 LEU B CA 1
ATOM 5340 C C . LEU B 1 152 ? 9.711 -18.609 -19.078 1 96.94 152 LEU B C 1
ATOM 5342 O O . LEU B 1 152 ? 10.508 -18.078 -19.859 1 96.94 152 LEU B O 1
ATOM 5346 N N . THR B 1 153 ? 9.539 -18.203 -17.844 1 96.75 153 THR B N 1
ATOM 5347 C CA . THR B 1 153 ? 10.414 -17.203 -17.234 1 96.75 153 THR B CA 1
ATOM 5348 C C . THR B 1 153 ? 11.641 -17.859 -16.625 1 96.75 153 THR B C 1
ATOM 5350 O O . THR B 1 153 ? 11.719 -19.078 -16.531 1 96.75 153 THR B O 1
ATOM 5353 N N . GLY B 1 154 ? 12.641 -16.969 -16.281 1 97.56 154 GLY B N 1
ATOM 5354 C CA . GLY B 1 154 ? 13.789 -17.484 -15.562 1 97.56 154 GLY B CA 1
ATOM 5355 C C . GLY B 1 154 ? 13.414 -18.234 -14.297 1 97.56 154 GLY B C 1
ATOM 5356 O O . GLY B 1 154 ? 14.008 -19.281 -13.984 1 97.56 154 GLY B O 1
ATOM 5357 N N . ASP B 1 155 ? 12.406 -17.75 -13.633 1 98.31 155 ASP B N 1
ATOM 5358 C CA . ASP B 1 155 ? 11.969 -18.375 -12.391 1 98.31 155 ASP B CA 1
ATOM 5359 C C . ASP B 1 155 ? 11.297 -19.734 -12.656 1 98.31 155 ASP B C 1
ATOM 5361 O O . ASP B 1 155 ? 11.406 -20.656 -11.852 1 98.31 155 ASP B O 1
ATOM 5365 N N . ASP B 1 156 ? 10.547 -19.859 -13.734 1 98.38 156 ASP B N 1
ATOM 5366 C CA . ASP B 1 156 ? 9.969 -21.141 -14.117 1 98.38 156 ASP B CA 1
ATOM 5367 C C . ASP B 1 156 ? 11.055 -22.188 -14.328 1 98.38 156 ASP B C 1
ATOM 5369 O O . ASP B 1 156 ? 10.984 -23.281 -13.773 1 98.38 156 ASP B O 1
ATOM 5373 N N . CYS B 1 157 ? 12.031 -21.812 -15.133 1 98.75 157 CYS B N 1
ATOM 5374 C CA . CYS B 1 157 ? 13.141 -22.734 -15.414 1 98.75 157 CYS B CA 1
ATOM 5375 C C . CYS B 1 157 ? 13.883 -23.094 -14.141 1 98.75 157 CYS B C 1
ATOM 5377 O O . CYS B 1 157 ? 14.266 -24.25 -13.953 1 98.75 157 CYS B O 1
ATOM 5379 N N . PHE B 1 158 ? 14.102 -22.078 -13.305 1 98.69 158 PHE B N 1
ATOM 5380 C CA . PHE B 1 158 ? 14.797 -22.312 -12.039 1 98.69 158 PHE B CA 1
ATOM 5381 C C . PHE B 1 158 ? 14.047 -23.344 -11.203 1 98.69 158 PHE B C 1
ATOM 5383 O O . PHE B 1 158 ? 14.664 -24.219 -10.586 1 98.69 158 PHE B O 1
ATOM 5390 N N . GLN B 1 159 ? 12.719 -23.297 -11.156 1 98.44 159 GLN B N 1
ATOM 5391 C CA . GLN B 1 159 ? 11.938 -24.203 -10.312 1 98.44 159 GLN B CA 1
ATOM 5392 C C . GLN B 1 159 ? 12.055 -25.641 -10.805 1 98.44 159 GLN B C 1
ATOM 5394 O O . GLN B 1 159 ? 12.141 -26.578 -10 1 98.44 159 GLN B O 1
ATOM 5399 N N . VAL B 1 160 ? 11.984 -25.859 -12.117 1 98.56 160 VAL B N 1
ATOM 5400 C CA . VAL B 1 160 ? 12.172 -27.203 -12.664 1 98.56 160 VAL B CA 1
ATOM 5401 C C . VAL B 1 160 ? 13.562 -27.703 -12.305 1 98.56 160 VAL B C 1
ATOM 5403 O O . VAL B 1 160 ? 13.711 -28.828 -11.805 1 98.56 160 VAL B O 1
ATOM 5406 N N . GLY B 1 161 ? 14.586 -26.875 -12.547 1 98.56 161 GLY B N 1
ATOM 5407 C CA . GLY B 1 161 ? 15.961 -27.234 -12.219 1 98.56 161 GLY B CA 1
ATOM 5408 C C . GLY B 1 161 ? 16.172 -27.516 -10.742 1 98.56 161 GLY B C 1
ATOM 5409 O O . GLY B 1 161 ? 16.922 -28.422 -10.375 1 98.56 161 GLY B O 1
ATOM 5410 N N . LYS B 1 162 ? 15.531 -26.734 -9.938 1 98.44 162 LYS B N 1
ATOM 5411 C CA . LYS B 1 162 ? 15.672 -26.891 -8.492 1 98.44 162 LYS B CA 1
ATOM 5412 C C . LYS B 1 162 ? 15.102 -28.234 -8.023 1 98.44 162 LYS B C 1
ATOM 5414 O O . LYS B 1 162 ? 15.664 -28.875 -7.137 1 98.44 162 LYS B O 1
ATOM 5419 N N . VAL B 1 163 ? 13.898 -28.578 -8.523 1 97.62 163 VAL B N 1
ATOM 5420 C CA . VAL B 1 163 ? 13.312 -29.859 -8.172 1 97.62 163 VAL B CA 1
ATOM 5421 C C . VAL B 1 163 ? 14.305 -30.984 -8.5 1 97.62 163 VAL B C 1
ATOM 5423 O O . VAL B 1 163 ? 14.539 -31.875 -7.672 1 97.62 163 VAL B O 1
ATOM 5426 N N . ALA B 1 164 ? 14.875 -30.984 -9.711 1 97.25 164 ALA B N 1
ATOM 5427 C CA . ALA B 1 164 ? 15.883 -31.969 -10.102 1 97.25 164 ALA B CA 1
ATOM 5428 C C . ALA B 1 164 ? 17.109 -31.906 -9.195 1 97.25 164 ALA B C 1
ATOM 5430 O O . ALA B 1 164 ? 17.609 -32.938 -8.742 1 97.25 164 ALA B O 1
ATOM 5431 N N . TYR B 1 165 ? 17.516 -30.656 -8.906 1 97.25 165 TYR B N 1
ATOM 5432 C CA . TYR B 1 165 ? 18.672 -30.406 -8.047 1 97.25 165 TYR B CA 1
ATOM 5433 C C . TYR B 1 165 ? 18.469 -31.016 -6.664 1 97.25 165 TYR B C 1
ATOM 5435 O O . TYR B 1 165 ? 19.375 -31.688 -6.145 1 97.25 165 TYR B O 1
ATOM 5443 N N . ASP B 1 166 ? 17.344 -30.875 -6.109 1 96.69 166 ASP B N 1
ATOM 5444 C CA . ASP B 1 166 ? 17.047 -31.359 -4.762 1 96.69 166 ASP B CA 1
ATOM 5445 C C . ASP B 1 166 ? 17.031 -32.875 -4.707 1 96.69 166 ASP B C 1
ATOM 5447 O O . ASP B 1 166 ? 17.266 -33.469 -3.648 1 96.69 166 ASP B O 1
ATOM 5451 N N . MET B 1 167 ? 16.766 -33.469 -5.809 1 92.75 167 MET B N 1
ATOM 5452 C CA . MET B 1 167 ? 16.734 -34.938 -5.879 1 92.75 167 MET B CA 1
ATOM 5453 C C . MET B 1 167 ? 18.109 -35.5 -6.23 1 92.75 167 MET B C 1
ATOM 5455 O O . MET B 1 167 ? 18.281 -36.719 -6.375 1 92.75 167 MET B O 1
ATOM 5459 N N . GLY B 1 168 ? 19.141 -34.625 -6.426 1 93.38 168 GLY B N 1
ATOM 5460 C CA . GLY B 1 168 ? 20.469 -35.031 -6.824 1 93.38 168 GLY B CA 1
ATOM 5461 C C . GLY B 1 168 ? 20.562 -35.406 -8.289 1 93.38 168 GLY B C 1
ATOM 5462 O O . GLY B 1 168 ? 21.516 -36.062 -8.711 1 93.38 168 GLY B O 1
ATOM 5463 N N . ASP B 1 169 ? 19.5 -35.125 -9.031 1 94.56 169 ASP B N 1
ATOM 5464 C CA . ASP B 1 169 ? 19.438 -35.375 -10.469 1 94.56 169 ASP B CA 1
ATOM 5465 C C . ASP B 1 169 ? 20.062 -34.219 -11.258 1 94.56 169 ASP B C 1
ATOM 5467 O O . ASP B 1 169 ? 19.344 -33.406 -11.844 1 94.56 169 ASP B O 1
ATOM 5471 N N . TYR B 1 170 ? 21.391 -34.219 -11.367 1 95.5 170 TYR B N 1
ATOM 5472 C CA . TYR B 1 170 ? 22.078 -33.062 -11.969 1 95.5 170 TYR B CA 1
ATOM 5473 C C . TYR B 1 170 ? 22.047 -33.156 -13.492 1 95.5 170 TYR B C 1
ATOM 5475 O O . TYR B 1 170 ? 22.297 -32.188 -14.188 1 95.5 170 TYR B O 1
ATOM 5483 N N . TYR B 1 171 ? 21.672 -34.375 -14.031 1 94.75 171 TYR B N 1
ATOM 5484 C CA . TYR B 1 171 ? 21.453 -34.531 -15.461 1 94.75 171 TYR B CA 1
ATOM 5485 C C . TYR B 1 171 ? 20.359 -33.625 -15.953 1 94.75 171 TYR B C 1
ATOM 5487 O O . TYR B 1 171 ? 20.5 -32.969 -16.984 1 94.75 171 TYR B O 1
ATOM 5495 N N . HIS B 1 172 ? 19.344 -33.562 -15.211 1 96.88 172 HIS B N 1
ATOM 5496 C CA . HIS B 1 172 ? 18.234 -32.688 -15.594 1 96.88 172 HIS B CA 1
ATOM 5497 C C . HIS B 1 172 ? 18.422 -31.281 -15.047 1 96.88 172 HIS B C 1
ATOM 5499 O O . HIS B 1 172 ? 18.031 -30.297 -15.695 1 96.88 172 HIS B O 1
ATOM 5505 N N . ALA B 1 173 ? 18.984 -31.125 -13.891 1 97.88 173 ALA B N 1
ATOM 5506 C CA . ALA B 1 173 ? 19.109 -29.828 -13.211 1 97.88 173 ALA B CA 1
ATOM 5507 C C . ALA B 1 173 ? 19.922 -28.844 -14.039 1 97.88 173 ALA B C 1
ATOM 5509 O O . ALA B 1 173 ? 19.516 -27.688 -14.211 1 97.88 173 ALA B O 1
ATOM 5510 N N . ILE B 1 174 ? 21 -29.25 -14.539 1 97.56 174 ILE B N 1
ATOM 5511 C CA . ILE B 1 174 ? 21.984 -28.359 -15.148 1 97.56 174 ILE B CA 1
ATOM 5512 C C . ILE B 1 174 ? 21.375 -27.656 -16.359 1 97.56 174 ILE B C 1
ATOM 5514 O O . ILE B 1 174 ? 21.375 -26.422 -16.438 1 97.56 174 ILE B O 1
ATOM 5518 N N . PRO B 1 175 ? 20.766 -28.375 -17.344 1 97.44 175 PRO B N 1
ATOM 5519 C CA . PRO B 1 175 ? 20.219 -27.641 -18.484 1 97.44 175 PRO B CA 1
ATOM 5520 C C . PRO B 1 175 ? 19.125 -26.656 -18.094 1 97.44 175 PRO B C 1
ATOM 5522 O O . PRO B 1 175 ? 19.047 -25.562 -18.656 1 97.44 175 PRO B O 1
ATOM 5525 N N . TRP B 1 176 ? 18.281 -26.984 -17.172 1 98.62 176 TRP B N 1
ATOM 5526 C CA . TRP B 1 176 ? 17.203 -26.094 -16.75 1 98.62 176 TRP B CA 1
ATOM 5527 C C . TRP B 1 176 ? 17.766 -24.906 -15.984 1 98.62 176 TRP B C 1
ATOM 5529 O O . TRP B 1 176 ? 17.312 -23.766 -16.172 1 98.62 176 TRP B O 1
ATOM 5539 N N . LEU B 1 177 ? 18.719 -25.094 -15.117 1 98.75 177 LEU B N 1
ATOM 5540 C CA . LEU B 1 177 ? 19.344 -24.016 -14.367 1 98.75 177 LEU B CA 1
ATOM 5541 C C . LEU B 1 177 ? 20.141 -23.094 -15.297 1 98.75 177 LEU B C 1
ATOM 5543 O O . LEU B 1 177 ? 20.203 -21.891 -15.07 1 98.75 177 LEU B O 1
ATOM 5547 N N . GLU B 1 178 ? 20.75 -23.703 -16.328 1 98.56 178 GLU B N 1
ATOM 5548 C CA . GLU B 1 178 ? 21.438 -22.891 -17.328 1 98.56 178 GLU B CA 1
ATOM 5549 C C . GLU B 1 178 ? 20.484 -21.906 -18 1 98.56 178 GLU B C 1
ATOM 5551 O O . GLU B 1 178 ? 20.812 -20.734 -18.156 1 98.56 178 GLU B O 1
ATOM 5556 N N . GLU B 1 179 ? 19.359 -22.438 -18.375 1 98.5 179 GLU B N 1
ATOM 5557 C CA . GLU B 1 179 ? 18.375 -21.562 -18.984 1 98.5 179 GLU B CA 1
ATOM 5558 C C . GLU B 1 179 ? 17.875 -20.5 -18 1 98.5 179 GLU B C 1
ATOM 5560 O O . GLU B 1 179 ? 17.625 -19.359 -18.391 1 98.5 179 GLU B O 1
ATOM 5565 N N . ALA B 1 180 ? 17.672 -20.891 -16.75 1 98.44 180 ALA B N 1
ATOM 5566 C CA . ALA B 1 180 ? 17.281 -19.938 -15.711 1 98.44 180 ALA B CA 1
ATOM 5567 C C . ALA B 1 180 ? 18.281 -18.797 -15.594 1 98.44 180 ALA B C 1
ATOM 5569 O O . ALA B 1 180 ? 17.906 -17.625 -15.594 1 98.44 180 ALA B O 1
ATOM 5570 N N . VAL B 1 181 ? 19.578 -19.125 -15.5 1 98.56 181 VAL B N 1
ATOM 5571 C CA . VAL B 1 181 ? 20.641 -18.125 -15.375 1 98.56 181 VAL B CA 1
ATOM 5572 C C . VAL B 1 181 ? 20.625 -17.203 -16.594 1 98.56 181 VAL B C 1
ATOM 5574 O O . VAL B 1 181 ? 20.734 -15.984 -16.453 1 98.56 181 VAL B O 1
ATOM 5577 N N . SER B 1 182 ? 20.484 -17.797 -17.766 1 98 182 SER B N 1
ATOM 5578 C CA . SER B 1 182 ? 20.453 -17.016 -19 1 98 182 SER B CA 1
ATOM 5579 C C . SER B 1 182 ? 19.312 -16.016 -18.984 1 98 182 SER B C 1
ATOM 5581 O O . SER B 1 182 ? 19.516 -14.836 -19.312 1 98 182 SER B O 1
ATOM 5583 N N . LEU B 1 183 ? 18.141 -16.453 -18.625 1 97.5 183 LEU B N 1
ATOM 5584 C CA . LEU B 1 183 ? 16.953 -15.594 -18.625 1 97.5 183 LEU B CA 1
ATOM 5585 C C . LEU B 1 183 ? 17.047 -14.531 -17.531 1 97.5 183 LEU B C 1
ATOM 5587 O O . LEU B 1 183 ? 16.703 -13.367 -17.766 1 97.5 183 LEU B O 1
ATOM 5591 N N . PHE B 1 184 ? 17.531 -14.898 -16.359 1 97.31 184 PHE B N 1
ATOM 5592 C CA . PHE B 1 184 ? 17.719 -13.938 -15.273 1 97.31 184 PHE B CA 1
ATOM 5593 C C . PHE B 1 184 ? 18.766 -12.891 -15.641 1 97.31 184 PHE B C 1
ATOM 5595 O O . PHE B 1 184 ? 18.625 -11.719 -15.297 1 97.31 184 PHE B O 1
ATOM 5602 N N . ARG B 1 185 ? 19.812 -13.312 -16.297 1 96.44 185 ARG B N 1
ATOM 5603 C CA . ARG B 1 185 ? 20.844 -12.383 -16.75 1 96.44 185 ARG B CA 1
ATOM 5604 C C . ARG B 1 185 ? 20.25 -11.328 -17.688 1 96.44 185 ARG B C 1
ATOM 5606 O O . ARG B 1 185 ? 20.594 -10.148 -17.578 1 96.44 185 ARG B O 1
ATOM 5613 N N . GLY B 1 186 ? 19.406 -11.781 -18.578 1 94.38 186 GLY B N 1
ATOM 5614 C CA . GLY B 1 186 ? 18.781 -10.883 -19.547 1 94.38 186 GLY B CA 1
ATOM 5615 C C . GLY B 1 186 ? 17.859 -9.875 -18.906 1 94.38 186 GLY B C 1
ATOM 5616 O O . GLY B 1 186 ? 17.641 -8.789 -19.438 1 94.38 186 GLY B O 1
ATOM 5617 N N . SER B 1 187 ? 17.328 -10.211 -17.75 1 92.25 187 SER B N 1
ATOM 5618 C CA . SER B 1 187 ? 16.375 -9.328 -17.094 1 92.25 187 SER B CA 1
ATOM 5619 C C . SER B 1 187 ? 16.922 -8.805 -15.773 1 92.25 187 SER B C 1
ATOM 5621 O O . SER B 1 187 ? 16.172 -8.508 -14.844 1 92.25 187 SER B O 1
ATOM 5623 N N . TYR B 1 188 ? 18.234 -8.812 -15.711 1 90.56 188 TYR B N 1
ATOM 5624 C CA . TYR B 1 188 ? 18.844 -8.422 -14.445 1 90.56 188 TYR B CA 1
ATOM 5625 C C . TYR B 1 188 ? 18.438 -6.996 -14.07 1 90.56 188 TYR B C 1
ATOM 5627 O O . TYR B 1 188 ? 18.484 -6.094 -14.914 1 90.56 188 TYR B O 1
ATOM 5635 N N . GLY B 1 189 ? 18.031 -6.82 -12.883 1 85.94 189 GLY B N 1
ATOM 5636 C CA . GLY B 1 189 ? 17.609 -5.508 -12.422 1 85.94 189 GLY B CA 1
ATOM 5637 C C . GLY B 1 189 ? 16.094 -5.363 -12.344 1 85.94 189 GLY B C 1
ATOM 5638 O O . GLY B 1 189 ? 15.586 -4.453 -11.688 1 85.94 189 GLY B O 1
ATOM 5639 N N . GLU B 1 190 ? 15.438 -6.223 -13.031 1 86.31 190 GLU B N 1
ATOM 5640 C CA . GLU B 1 190 ? 13.977 -6.215 -13 1 86.31 190 GLU B CA 1
ATOM 5641 C C . GLU B 1 190 ? 13.445 -7.332 -12.109 1 86.31 190 GLU B C 1
ATOM 5643 O O . GLU B 1 190 ? 13.438 -8.5 -12.5 1 86.31 190 GLU B O 1
ATOM 5648 N N . TRP B 1 191 ? 13.219 -6.945 -10.898 1 83.62 191 TRP B N 1
ATOM 5649 C CA . TRP B 1 191 ? 12.688 -7.961 -9.992 1 83.62 191 TRP B CA 1
ATOM 5650 C C . TRP B 1 191 ? 11.164 -8 -10.047 1 83.62 191 TRP B C 1
ATOM 5652 O O . TRP B 1 191 ? 10.516 -6.957 -10.023 1 83.62 191 TRP B O 1
ATOM 5662 N N . LYS B 1 192 ? 10.688 -9.211 -10.219 1 93.88 192 LYS B N 1
ATOM 5663 C CA . LYS B 1 192 ? 9.242 -9.43 -10.203 1 93.88 192 LYS B CA 1
ATOM 5664 C C . LYS B 1 192 ? 8.789 -9.992 -8.852 1 93.88 192 LYS B C 1
ATOM 5666 O O . LYS B 1 192 ? 9.406 -10.914 -8.32 1 93.88 192 LYS B O 1
ATOM 5671 N N . THR B 1 193 ? 7.715 -9.484 -8.305 1 95.88 193 THR B N 1
ATOM 5672 C CA . THR B 1 193 ? 7.234 -9.812 -6.965 1 95.88 193 THR B CA 1
ATOM 5673 C C . THR B 1 193 ? 6.887 -11.297 -6.871 1 95.88 193 THR B C 1
ATOM 5675 O O . THR B 1 193 ? 7.055 -11.914 -5.812 1 95.88 193 THR B O 1
ATOM 5678 N N . GLU B 1 194 ? 6.461 -11.875 -7.941 1 97.44 194 GLU B N 1
ATOM 5679 C CA . GLU B 1 194 ? 5.996 -13.258 -7.918 1 97.44 194 GLU B CA 1
ATOM 5680 C C . GLU B 1 194 ? 7.168 -14.234 -7.949 1 97.44 194 GLU B C 1
ATOM 5682 O O . GLU B 1 194 ? 7 -15.422 -7.672 1 97.44 194 GLU B O 1
ATOM 5687 N N . ASP B 1 195 ? 8.359 -13.812 -8.289 1 96.19 195 ASP B N 1
ATOM 5688 C CA . ASP B 1 195 ? 9.5 -14.703 -8.453 1 96.19 195 ASP B CA 1
ATOM 5689 C C . ASP B 1 195 ? 9.977 -15.242 -7.105 1 96.19 195 ASP B C 1
ATOM 5691 O O . ASP B 1 195 ? 9.984 -14.523 -6.109 1 96.19 195 ASP B O 1
ATOM 5695 N N . GLU B 1 196 ? 10.359 -16.531 -7.125 1 94.56 196 GLU B N 1
ATOM 5696 C CA . GLU B 1 196 ? 10.938 -17.172 -5.941 1 94.56 196 GLU B CA 1
ATOM 5697 C C . GLU B 1 196 ? 12.461 -17.031 -5.938 1 94.56 196 GLU B C 1
ATOM 5699 O O . GLU B 1 196 ? 13.07 -16.875 -4.879 1 94.56 196 GLU B O 1
ATOM 5704 N N . ALA B 1 197 ? 13.016 -17.047 -7.082 1 95.81 197 ALA B N 1
ATOM 5705 C CA . ALA B 1 197 ? 14.477 -17.109 -7.184 1 95.81 197 ALA B CA 1
ATOM 5706 C C . ALA B 1 197 ? 15.023 -15.859 -7.883 1 95.81 197 ALA B C 1
ATOM 5708 O O . ALA B 1 197 ? 14.281 -15.141 -8.555 1 95.81 197 ALA B O 1
ATOM 5709 N N . SER B 1 198 ? 16.297 -15.602 -7.699 1 95.81 198 SER B N 1
ATOM 5710 C CA . SER B 1 198 ? 17.047 -14.531 -8.344 1 95.81 198 SER B CA 1
ATOM 5711 C C . SER B 1 198 ? 18.172 -15.086 -9.211 1 95.81 198 SER B C 1
ATOM 5713 O O . SER B 1 198 ? 18.359 -16.297 -9.273 1 95.81 198 SER B O 1
ATOM 5715 N N . LEU B 1 199 ? 18.812 -14.188 -9.875 1 97.44 199 LEU B N 1
ATOM 5716 C CA . LEU B 1 199 ? 19.984 -14.578 -10.641 1 97.44 199 LEU B CA 1
ATOM 5717 C C . LEU B 1 199 ? 21.031 -15.219 -9.742 1 97.44 199 LEU B C 1
ATOM 5719 O O . LEU B 1 199 ? 21.625 -16.25 -10.094 1 97.44 199 LEU B O 1
ATOM 5723 N N . GLU B 1 200 ? 21.25 -14.641 -8.555 1 97.06 200 GLU B N 1
ATOM 5724 C CA . GLU B 1 200 ? 22.219 -15.172 -7.605 1 97.06 200 GLU B CA 1
ATOM 5725 C C . GLU B 1 200 ? 21.859 -16.594 -7.172 1 97.06 200 GLU B C 1
ATOM 5727 O O . GLU B 1 200 ? 22.734 -17.453 -7.09 1 97.06 200 GLU B O 1
ATOM 5732 N N . ASP B 1 201 ? 20.594 -16.797 -6.898 1 97.31 201 ASP B N 1
ATOM 5733 C CA . ASP B 1 201 ? 20.125 -18.141 -6.523 1 97.31 201 ASP B CA 1
ATOM 5734 C C . ASP B 1 201 ? 20.422 -19.156 -7.621 1 97.31 201 ASP B C 1
ATOM 5736 O O . ASP B 1 201 ? 20.922 -20.25 -7.348 1 97.31 201 ASP B O 1
ATOM 5740 N N . ALA B 1 202 ? 20.078 -18.75 -8.867 1 98.25 202 ALA B N 1
ATOM 5741 C CA . ALA B 1 202 ? 20.266 -19.641 -10.008 1 98.25 202 ALA B CA 1
ATOM 5742 C C . ALA B 1 202 ? 21.75 -19.953 -10.219 1 98.25 202 ALA B C 1
ATOM 5744 O O . ALA B 1 202 ? 22.125 -21.094 -10.469 1 98.25 202 ALA B O 1
ATOM 5745 N N . LEU B 1 203 ? 22.594 -18.906 -10.109 1 98.56 203 LEU B N 1
ATOM 5746 C CA . LEU B 1 203 ? 24.047 -19.078 -10.25 1 98.56 203 LEU B CA 1
ATOM 5747 C C . LEU B 1 203 ? 24.578 -20.016 -9.172 1 98.56 203 LEU B C 1
ATOM 5749 O O . LEU B 1 203 ? 25.406 -20.891 -9.461 1 98.56 203 LEU B O 1
ATOM 5753 N N . ASP B 1 204 ? 24.156 -19.844 -7.996 1 98.62 204 ASP B N 1
ATOM 5754 C CA . ASP B 1 204 ? 24.594 -20.656 -6.867 1 98.62 204 ASP B CA 1
ATOM 5755 C C . ASP B 1 204 ? 24.266 -22.125 -7.086 1 98.62 204 ASP B C 1
ATOM 5757 O O . ASP B 1 204 ? 25.141 -23 -6.965 1 98.62 204 ASP B O 1
ATOM 5761 N N . HIS B 1 205 ? 23.047 -22.422 -7.406 1 98.62 205 HIS B N 1
ATOM 5762 C CA . HIS B 1 205 ? 22.594 -23.781 -7.613 1 98.62 205 HIS B CA 1
ATOM 5763 C C . HIS B 1 205 ? 23.297 -24.422 -8.812 1 98.62 205 HIS B C 1
ATOM 5765 O O . HIS B 1 205 ? 23.703 -25.578 -8.766 1 98.62 205 HIS B O 1
ATOM 5771 N N . LEU B 1 206 ? 23.422 -23.641 -9.883 1 98.69 206 LEU B N 1
ATOM 5772 C CA . LEU B 1 206 ? 24.062 -24.156 -11.094 1 98.69 206 LEU B CA 1
ATOM 5773 C C . LEU B 1 206 ? 25.531 -24.469 -10.844 1 98.69 206 LEU B C 1
ATOM 5775 O O . LEU B 1 206 ? 26.031 -25.5 -11.297 1 98.69 206 LEU B O 1
ATOM 5779 N N . ALA B 1 207 ? 26.219 -23.578 -10.133 1 98.38 207 ALA B N 1
ATOM 5780 C CA . ALA B 1 207 ? 27.625 -23.812 -9.805 1 98.38 207 ALA B CA 1
ATOM 5781 C C . ALA B 1 207 ? 27.797 -25.109 -9.031 1 98.38 207 ALA B C 1
ATOM 5783 O O . ALA B 1 207 ? 28.688 -25.922 -9.359 1 98.38 207 ALA B O 1
ATOM 5784 N N . PHE B 1 208 ? 27.016 -25.266 -8.039 1 97.75 208 PHE B N 1
ATOM 5785 C CA . PHE B 1 208 ? 27.125 -26.484 -7.234 1 97.75 208 PHE B CA 1
ATOM 5786 C C . PHE B 1 208 ? 26.797 -27.719 -8.062 1 97.75 208 PHE B C 1
ATOM 5788 O O . PHE B 1 208 ? 27.406 -28.766 -7.898 1 97.75 208 PHE B O 1
ATOM 5795 N N . ALA B 1 209 ? 25.719 -27.609 -8.906 1 97.38 209 ALA B N 1
ATOM 5796 C CA . ALA B 1 209 ? 25.359 -28.719 -9.773 1 97.38 209 ALA B CA 1
ATOM 5797 C C . ALA B 1 209 ? 26.531 -29.125 -10.664 1 97.38 209 ALA B C 1
ATOM 5799 O O . ALA B 1 209 ? 26.812 -30.312 -10.828 1 97.38 209 ALA B O 1
ATOM 5800 N N . TYR B 1 210 ? 27.234 -28.188 -11.258 1 96.5 210 TYR B N 1
ATOM 5801 C CA . TYR B 1 210 ? 28.391 -28.469 -12.086 1 96.5 210 TYR B CA 1
ATOM 5802 C C . TYR B 1 210 ? 29.5 -29.109 -11.258 1 96.5 210 TYR B C 1
ATOM 5804 O O . TYR B 1 210 ? 30.203 -30.016 -11.734 1 96.5 210 TYR B O 1
ATOM 5812 N N . PHE B 1 211 ? 29.672 -28.656 -10.102 1 95.5 211 PHE B N 1
ATOM 5813 C CA . PHE B 1 211 ? 30.672 -29.25 -9.211 1 95.5 211 PHE B CA 1
ATOM 5814 C C . PHE B 1 211 ? 30.375 -30.719 -8.961 1 95.5 211 PHE B C 1
ATOM 5816 O O . PHE B 1 211 ? 31.266 -31.562 -9.07 1 95.5 211 PHE B O 1
ATOM 5823 N N . GLN B 1 212 ? 29.094 -30.984 -8.617 1 94.44 212 GLN B N 1
ATOM 5824 C CA . GLN B 1 212 ? 28.672 -32.344 -8.344 1 94.44 212 GLN B CA 1
ATOM 5825 C C . GLN B 1 212 ? 28.828 -33.219 -9.586 1 94.44 212 GLN B C 1
ATOM 5827 O O . GLN B 1 212 ? 29.094 -34.438 -9.484 1 94.44 212 GLN B O 1
ATOM 5832 N N . ALA B 1 213 ? 28.656 -32.594 -10.719 1 92.44 213 ALA B N 1
ATOM 5833 C CA . ALA B 1 213 ? 28.781 -33.312 -11.984 1 92.44 213 ALA B CA 1
ATOM 5834 C C . ALA B 1 213 ? 30.234 -33.438 -12.398 1 92.44 213 ALA B C 1
ATOM 5836 O O . ALA B 1 213 ? 30.547 -34.031 -13.438 1 92.44 213 ALA B O 1
ATOM 5837 N N . GLY B 1 214 ? 31.188 -32.844 -11.578 1 89.81 214 GLY B N 1
ATOM 5838 C CA . GLY B 1 214 ? 32.625 -33.031 -11.812 1 89.81 214 GLY B CA 1
ATOM 5839 C C . GLY B 1 214 ? 33.219 -31.906 -12.641 1 89.81 214 GLY B C 1
ATOM 5840 O O . GLY B 1 214 ? 34.406 -31.938 -12.961 1 89.81 214 GLY B O 1
ATOM 5841 N N . ASN B 1 215 ? 32.438 -31 -13.062 1 92.88 215 ASN B N 1
ATOM 5842 C CA . ASN B 1 215 ? 32.938 -29.859 -13.836 1 92.88 215 ASN B CA 1
ATOM 5843 C C . ASN B 1 215 ? 33.312 -28.688 -12.93 1 92.88 215 ASN B C 1
ATOM 5845 O O . ASN B 1 215 ? 32.625 -27.688 -12.898 1 92.88 215 ASN B O 1
ATOM 5849 N N . VAL B 1 216 ? 34.406 -28.734 -12.391 1 94.25 216 VAL B N 1
ATOM 5850 C CA . VAL B 1 216 ? 34.844 -27.781 -11.383 1 94.25 216 VAL B CA 1
ATOM 5851 C C . VAL B 1 216 ? 35.125 -26.438 -12.039 1 94.25 216 VAL B C 1
ATOM 5853 O O . VAL B 1 216 ? 34.906 -25.391 -11.438 1 94.25 216 VAL B O 1
ATOM 5856 N N . SER B 1 217 ? 35.594 -26.438 -13.234 1 94.62 217 SER B N 1
ATOM 5857 C CA . SER B 1 217 ? 35.938 -25.203 -13.945 1 94.62 217 SER B CA 1
ATOM 5858 C C . SER B 1 217 ? 34.688 -24.344 -14.133 1 94.62 217 SER B C 1
ATOM 5860 O O . SER B 1 217 ? 34.719 -23.141 -13.867 1 94.62 217 SER B O 1
ATOM 5862 N N . CYS B 1 218 ? 33.594 -24.984 -14.578 1 95.56 218 CYS B N 1
ATOM 5863 C CA . CYS B 1 218 ? 32.344 -24.25 -14.75 1 95.56 218 CYS B CA 1
ATOM 5864 C C . CYS B 1 218 ? 31.797 -23.781 -13.414 1 95.56 218 CYS B C 1
ATOM 5866 O O . CYS B 1 218 ? 31.266 -22.672 -13.312 1 95.56 218 CYS B O 1
ATOM 5868 N N . ALA B 1 219 ? 31.953 -24.641 -12.406 1 97.19 219 ALA B N 1
ATOM 5869 C CA . ALA B 1 219 ? 31.516 -24.266 -11.062 1 97.19 219 ALA B CA 1
ATOM 5870 C C . ALA B 1 219 ? 32.25 -23.016 -10.594 1 97.19 219 ALA B C 1
ATOM 5872 O O . ALA B 1 219 ? 31.641 -22.109 -10.016 1 97.19 219 ALA B O 1
ATOM 5873 N N . LEU B 1 220 ? 33.5 -22.953 -10.859 1 97.31 220 LEU B N 1
ATOM 5874 C CA . LEU B 1 220 ? 34.344 -21.812 -10.477 1 97.31 220 LEU B CA 1
ATOM 5875 C C . LEU B 1 220 ? 33.906 -20.547 -11.219 1 97.31 220 LEU B C 1
ATOM 5877 O O . LEU B 1 220 ? 33.719 -19.5 -10.609 1 97.31 220 LEU B O 1
ATOM 5881 N N . SER B 1 221 ? 33.75 -20.672 -12.523 1 97.88 221 SER B N 1
ATOM 5882 C CA . SER B 1 221 ? 33.344 -19.516 -13.336 1 97.88 221 SER B CA 1
ATOM 5883 C C . SER B 1 221 ? 32.031 -18.938 -12.875 1 97.88 221 SER B C 1
ATOM 5885 O O . SER B 1 221 ? 31.875 -17.719 -12.773 1 97.88 221 SER B O 1
ATOM 5887 N N . LEU B 1 222 ? 31.062 -19.781 -12.602 1 98.44 222 LEU B N 1
ATOM 5888 C CA . LEU B 1 222 ? 29.734 -19.359 -12.172 1 98.44 222 LEU B CA 1
ATOM 5889 C C . LEU B 1 222 ? 29.797 -18.75 -10.773 1 98.44 222 LEU B C 1
ATOM 5891 O O . LEU B 1 222 ? 29.094 -17.766 -10.492 1 98.44 222 LEU B O 1
ATOM 5895 N N . SER B 1 223 ? 30.578 -19.297 -9.922 1 98.5 223 SER B N 1
ATOM 5896 C CA . SER B 1 223 ? 30.734 -18.766 -8.57 1 98.5 223 SER B CA 1
ATOM 5897 C C . SER B 1 223 ? 31.391 -17.391 -8.602 1 98.5 223 SER B C 1
ATOM 5899 O O . SER B 1 223 ? 31.047 -16.516 -7.809 1 98.5 223 SER B O 1
ATOM 5901 N N . ARG B 1 224 ? 32.312 -17.219 -9.492 1 98.31 224 ARG B N 1
ATOM 5902 C CA . ARG B 1 224 ? 32.906 -15.906 -9.656 1 98.31 224 ARG B CA 1
ATOM 5903 C C . ARG B 1 224 ? 31.906 -14.883 -10.172 1 98.31 224 ARG B C 1
ATOM 5905 O O . ARG B 1 224 ? 31.891 -13.734 -9.719 1 98.31 224 ARG B O 1
ATOM 5912 N N . GLU B 1 225 ? 31.141 -15.328 -11.133 1 98.12 225 GLU B N 1
ATOM 5913 C CA . GLU B 1 225 ? 30.078 -14.445 -11.609 1 98.12 225 GLU B CA 1
ATOM 5914 C C . GLU B 1 225 ? 29.125 -14.062 -10.484 1 98.12 225 GLU B C 1
ATOM 5916 O O . GLU B 1 225 ? 28.703 -12.906 -10.383 1 98.12 225 GLU B O 1
ATOM 5921 N N . PHE B 1 226 ? 28.781 -15.023 -9.656 1 98.12 226 PHE B N 1
ATOM 5922 C CA . PHE B 1 226 ? 27.922 -14.773 -8.492 1 98.12 226 PHE B CA 1
ATOM 5923 C C . PHE B 1 226 ? 28.5 -13.648 -7.637 1 98.12 226 PHE B C 1
ATOM 5925 O O . PHE B 1 226 ? 27.766 -12.766 -7.203 1 98.12 226 PHE B O 1
ATOM 5932 N N . LEU B 1 227 ? 29.75 -13.625 -7.422 1 97.81 227 LEU B N 1
ATOM 5933 C CA . LEU B 1 227 ? 30.406 -12.68 -6.523 1 97.81 227 LEU B CA 1
ATOM 5934 C C . LEU B 1 227 ? 30.438 -11.281 -7.137 1 97.81 227 LEU B C 1
ATOM 5936 O O . LEU B 1 227 ? 30.641 -10.289 -6.43 1 97.81 227 LEU B O 1
ATOM 5940 N N . LEU B 1 228 ? 30.25 -11.141 -8.445 1 97.06 228 LEU B N 1
ATOM 5941 C CA . LEU B 1 228 ? 30.109 -9.828 -9.07 1 97.06 228 LEU B CA 1
ATOM 5942 C C . LEU B 1 228 ? 28.828 -9.141 -8.609 1 97.06 228 LEU B C 1
ATOM 5944 O O . LEU B 1 228 ? 28.781 -7.914 -8.5 1 97.06 228 LEU B O 1
ATOM 5948 N N . TYR B 1 229 ? 27.797 -9.969 -8.359 1 95.75 229 TYR B N 1
ATOM 5949 C CA . TYR B 1 229 ? 26.5 -9.43 -7.969 1 95.75 229 TYR B CA 1
ATOM 5950 C C . TYR B 1 229 ? 26.391 -9.328 -6.449 1 95.75 229 TYR B C 1
ATOM 5952 O O . TYR B 1 229 ? 25.656 -8.492 -5.93 1 95.75 229 TYR B O 1
ATOM 5960 N N . SER B 1 230 ? 27.094 -10.234 -5.73 1 96 230 SER B N 1
ATOM 5961 C CA . SER B 1 230 ? 27.109 -10.25 -4.273 1 96 230 SER B CA 1
ATOM 5962 C C . SER B 1 230 ? 28.531 -10.391 -3.74 1 96 230 SER B C 1
ATOM 5964 O O . SER B 1 230 ? 28.891 -11.438 -3.199 1 96 230 SER B O 1
ATOM 5966 N N . PRO B 1 231 ? 29.203 -9.32 -3.75 1 95.94 231 PRO B N 1
ATOM 5967 C CA . PRO B 1 231 ? 30.641 -9.383 -3.438 1 95.94 231 PRO B CA 1
ATOM 5968 C C . PRO B 1 231 ? 30.906 -9.734 -1.975 1 95.94 231 PRO B C 1
ATOM 5970 O O . PRO B 1 231 ? 31.953 -10.281 -1.653 1 95.94 231 PRO B O 1
ATOM 5973 N N . ASP B 1 232 ? 30 -9.539 -1.085 1 96.31 232 ASP B N 1
ATOM 5974 C CA . ASP B 1 232 ? 30.234 -9.711 0.345 1 96.31 232 ASP B CA 1
ATOM 5975 C C . ASP B 1 232 ? 29.797 -11.094 0.813 1 96.31 232 ASP B C 1
ATOM 5977 O O . ASP B 1 232 ? 29.797 -11.383 2.012 1 96.31 232 ASP B O 1
ATOM 5981 N N . ASN B 1 233 ? 29.422 -11.945 -0.133 1 97.5 233 ASN B N 1
ATOM 5982 C CA . ASN B 1 233 ? 28.953 -13.273 0.25 1 97.5 233 ASN B CA 1
ATOM 5983 C C . ASN B 1 233 ? 30.125 -14.18 0.629 1 97.5 233 ASN B C 1
ATOM 5985 O O . ASN B 1 233 ? 30.828 -14.695 -0.244 1 97.5 233 ASN B O 1
ATOM 5989 N N . LYS B 1 234 ? 30.25 -14.492 1.888 1 97.12 234 LYS B N 1
ATOM 5990 C CA . LYS B 1 234 ? 31.406 -15.211 2.412 1 97.12 234 LYS B CA 1
ATOM 5991 C C . LYS B 1 234 ? 31.375 -16.688 2.01 1 97.12 234 LYS B C 1
ATOM 5993 O O . LYS B 1 234 ? 32.406 -17.297 1.748 1 97.12 234 LYS B O 1
ATOM 5998 N N . ARG B 1 235 ? 30.172 -17.219 2.061 1 97.62 235 ARG B N 1
ATOM 5999 C CA . ARG B 1 235 ? 30.031 -18.625 1.686 1 97.62 235 ARG B CA 1
ATOM 6000 C C . ARG B 1 235 ? 30.516 -18.859 0.26 1 97.62 235 ARG B C 1
ATOM 6002 O O . ARG B 1 235 ? 31.266 -19.812 0.002 1 97.62 235 ARG B O 1
ATOM 6009 N N . MET B 1 236 ? 30.094 -18 -0.668 1 97.38 236 MET B N 1
ATOM 6010 C CA . MET B 1 236 ? 30.484 -18.141 -2.07 1 97.38 236 MET B CA 1
ATOM 6011 C C . MET B 1 236 ? 31.984 -17.906 -2.256 1 97.38 236 MET B C 1
ATOM 6013 O O . MET B 1 236 ? 32.625 -18.547 -3.092 1 97.38 236 MET B O 1
ATOM 6017 N N . ALA B 1 237 ? 32.531 -16.969 -1.52 1 97.38 237 ALA B N 1
ATOM 6018 C CA . ALA B 1 237 ? 33.969 -16.719 -1.567 1 97.38 237 ALA B CA 1
ATOM 6019 C C . ALA B 1 237 ? 34.75 -17.969 -1.172 1 97.38 237 ALA B C 1
ATOM 6021 O O . ALA B 1 237 ? 35.781 -18.297 -1.784 1 97.38 237 ALA B O 1
ATOM 6022 N N . ARG B 1 238 ? 34.281 -18.641 -0.161 1 97.81 238 ARG B N 1
ATOM 6023 C CA . ARG B 1 238 ? 34.906 -19.875 0.268 1 97.81 238 ARG B CA 1
ATOM 6024 C C . ARG B 1 238 ? 34.812 -20.938 -0.815 1 97.81 238 ARG B C 1
ATOM 6026 O O . ARG B 1 238 ? 35.75 -21.734 -0.999 1 97.81 238 ARG B O 1
ATOM 6033 N N . ASN B 1 239 ? 33.656 -21 -1.479 1 97.62 239 ASN B N 1
ATOM 6034 C CA . ASN B 1 239 ? 33.5 -21.953 -2.568 1 97.62 239 ASN B CA 1
ATOM 6035 C C . ASN B 1 239 ? 34.469 -21.703 -3.697 1 97.62 239 ASN B C 1
ATOM 6037 O O . ASN B 1 239 ? 35.031 -22.641 -4.273 1 97.62 239 ASN B O 1
ATOM 6041 N N . VAL B 1 240 ? 34.688 -20.453 -4.035 1 97.62 240 VAL B N 1
ATOM 6042 C CA . VAL B 1 240 ? 35.656 -20.078 -5.078 1 97.62 240 VAL B CA 1
ATOM 6043 C C . VAL B 1 240 ? 37.031 -20.594 -4.719 1 97.62 240 VAL B C 1
ATOM 6045 O O . VAL B 1 240 ? 37.719 -21.188 -5.547 1 97.62 240 VAL B O 1
ATOM 6048 N N . LEU B 1 241 ? 37.406 -20.375 -3.488 1 97.12 241 LEU B N 1
ATOM 6049 C CA . LEU B 1 241 ? 38.719 -20.828 -3.029 1 97.12 241 LEU B CA 1
ATOM 6050 C C . LEU B 1 241 ? 38.844 -22.344 -3.111 1 97.12 241 LEU B C 1
ATOM 6052 O O . LEU B 1 241 ? 39.875 -22.875 -3.512 1 97.12 241 LEU B O 1
ATOM 6056 N N . LYS B 1 242 ? 37.812 -22.969 -2.678 1 96.94 242 LYS B N 1
ATOM 6057 C CA . LYS B 1 242 ? 37.781 -24.438 -2.736 1 96.94 242 LYS B CA 1
ATOM 6058 C C . LYS B 1 242 ? 37.969 -24.938 -4.168 1 96.94 242 LYS B C 1
ATOM 6060 O O . LYS B 1 242 ? 38.75 -25.844 -4.422 1 96.94 242 LYS B O 1
ATOM 6065 N N . TYR B 1 243 ? 37.156 -24.391 -5.141 1 96.19 243 TYR B N 1
ATOM 6066 C CA . TYR B 1 243 ? 37.219 -24.812 -6.535 1 96.19 243 TYR B CA 1
ATOM 6067 C C . TYR B 1 243 ? 38.594 -24.516 -7.129 1 96.19 243 TYR B C 1
ATOM 6069 O O . TYR B 1 243 ? 39.125 -25.312 -7.914 1 96.19 243 TYR B O 1
ATOM 6077 N N . GLU B 1 244 ? 39.188 -23.422 -6.758 1 95.94 244 GLU B N 1
ATOM 6078 C CA . GLU B 1 244 ? 40.531 -23.094 -7.223 1 95.94 244 GLU B CA 1
ATOM 6079 C C . GLU B 1 244 ? 41.531 -24.125 -6.754 1 95.94 244 GLU B C 1
ATOM 6081 O O . GLU B 1 244 ? 42.406 -24.547 -7.523 1 95.94 244 GLU B O 1
ATOM 6086 N N . ARG B 1 245 ? 41.438 -24.453 -5.543 1 95.31 245 ARG B N 1
ATOM 6087 C CA . ARG B 1 245 ? 42.375 -25.453 -4.988 1 95.31 245 ARG B CA 1
ATOM 6088 C C . ARG B 1 245 ? 42.219 -26.797 -5.699 1 95.31 245 ARG B C 1
ATOM 6090 O O . ARG B 1 245 ? 43.188 -27.469 -5.992 1 95.31 245 ARG B O 1
ATOM 6097 N N . LEU B 1 246 ? 41 -27.234 -5.918 1 94.12 246 LEU B N 1
ATOM 6098 C CA . LEU B 1 246 ? 40.719 -28.516 -6.57 1 94.12 246 LEU B CA 1
ATOM 6099 C C . LEU B 1 246 ? 41.281 -28.531 -7.988 1 94.12 246 LEU B C 1
ATOM 6101 O O . LEU B 1 246 ? 41.781 -29.547 -8.438 1 94.12 246 LEU B O 1
ATOM 6105 N N . LEU B 1 247 ? 41.156 -27.422 -8.711 1 92.19 247 LEU B N 1
ATOM 6106 C CA . LEU B 1 247 ? 41.656 -27.328 -10.078 1 92.19 247 LEU B CA 1
ATOM 6107 C C . LEU B 1 247 ? 43.188 -27.312 -10.102 1 92.19 247 LEU B C 1
ATOM 6109 O O . LEU B 1 247 ? 43.781 -27.797 -11.055 1 92.19 247 LEU B O 1
ATOM 6113 N N . ALA B 1 248 ? 43.75 -26.75 -9.078 1 91.19 248 ALA B N 1
ATOM 6114 C CA . ALA B 1 248 ? 45.219 -26.703 -8.969 1 91.19 248 ALA B CA 1
ATOM 6115 C C . ALA B 1 248 ? 45.781 -28.094 -8.703 1 91.19 248 ALA B C 1
ATOM 6117 O O . ALA B 1 248 ? 46.844 -28.453 -9.211 1 91.19 248 ALA B O 1
ATOM 6118 N N . GLU B 1 249 ? 45.219 -28.812 -7.871 1 89.88 249 GLU B N 1
ATOM 6119 C CA . GLU B 1 249 ? 45.688 -30.156 -7.504 1 89.88 249 GLU B CA 1
ATOM 6120 C C . GLU B 1 249 ? 45.5 -31.125 -8.656 1 89.88 249 GLU B C 1
ATOM 6122 O O . GLU B 1 249 ? 46.312 -32.062 -8.812 1 89.88 249 GLU B O 1
ATOM 6127 N N . SER B 1 250 ? 44.531 -31.141 -9.352 1 78.31 250 SER B N 1
ATOM 6128 C CA . SER B 1 250 ? 44.281 -32.031 -10.469 1 78.31 250 SER B CA 1
ATOM 6129 C C . SER B 1 250 ? 43.938 -31.266 -11.742 1 78.31 250 SER B C 1
ATOM 6131 O O . SER B 1 250 ? 42.781 -31.047 -12.062 1 78.31 250 SER B O 1
ATOM 6133 N N . PRO B 1 251 ? 45.094 -30.766 -12.336 1 64.06 251 PRO B N 1
ATOM 6134 C CA . PRO B 1 251 ? 44.844 -29.953 -13.531 1 64.06 251 PRO B CA 1
ATOM 6135 C C . PRO B 1 251 ? 44.031 -30.688 -14.578 1 64.06 251 PRO B C 1
ATOM 6137 O O . PRO B 1 251 ? 43.375 -30.047 -15.414 1 64.06 251 PRO B O 1
ATOM 6140 N N . ASN B 1 252 ? 44.125 -32 -14.547 1 55.03 252 ASN B N 1
ATOM 6141 C CA . ASN B 1 252 ? 43.375 -32.781 -15.508 1 55.03 252 ASN B CA 1
ATOM 6142 C C . ASN B 1 252 ? 41.875 -32.75 -15.203 1 55.03 252 ASN B C 1
ATOM 6144 O O . ASN B 1 252 ? 41.062 -33.281 -15.961 1 55.03 252 ASN B O 1
ATOM 6148 N N . HIS B 1 253 ? 41.625 -32.5 -13.992 1 55.06 253 HIS B N 1
ATOM 6149 C CA . HIS B 1 253 ? 40.188 -32.438 -13.656 1 55.06 253 HIS B CA 1
ATOM 6150 C C . HIS B 1 253 ? 39.5 -31.344 -14.453 1 55.06 253 HIS B C 1
ATOM 6152 O O . HIS B 1 253 ? 38.312 -31.047 -14.211 1 55.06 253 HIS B O 1
ATOM 6158 N N . VAL B 1 254 ? 40.406 -30.562 -15.273 1 51.28 254 VAL B N 1
ATOM 6159 C CA . VAL B 1 254 ? 39.875 -29.453 -16.047 1 51.28 254 VAL B CA 1
ATOM 6160 C C . VAL B 1 254 ? 38.625 -29.891 -16.797 1 51.28 254 VAL B C 1
ATOM 6162 O O . VAL B 1 254 ? 37.594 -29.219 -16.734 1 51.28 254 VAL B O 1
ATOM 6165 N N . VAL B 1 255 ? 38.781 -30.438 -18.094 1 49.94 255 VAL B N 1
ATOM 6166 C CA . VAL B 1 255 ? 37.719 -30.594 -19.109 1 49.94 255 VAL B CA 1
ATOM 6167 C C . VAL B 1 255 ? 37.031 -31.938 -18.953 1 49.94 255 VAL B C 1
ATOM 6169 O O . VAL B 1 255 ? 36.812 -32.656 -19.922 1 49.94 255 VAL B O 1
ATOM 6172 N N . ALA B 1 256 ? 37.344 -32.719 -17.906 1 47.59 256 ALA B N 1
ATOM 6173 C CA . ALA B 1 256 ? 36.594 -33.969 -18.016 1 47.59 256 ALA B CA 1
ATOM 6174 C C . ALA B 1 256 ? 35.094 -33.719 -18.156 1 47.59 256 ALA B C 1
ATOM 6176 O O . ALA B 1 256 ? 34.5 -33.062 -17.297 1 47.59 256 ALA B O 1
ATOM 6177 N N . GLU B 1 257 ? 34.625 -33.438 -19.234 1 51.88 257 GLU B N 1
ATOM 6178 C CA . GLU B 1 257 ? 33.219 -33.531 -19.516 1 51.88 257 GLU B CA 1
ATOM 6179 C C . GLU B 1 257 ? 32.562 -34.688 -18.781 1 51.88 257 GLU B C 1
ATOM 6181 O O . GLU B 1 257 ? 32.625 -35.844 -19.219 1 51.88 257 GLU B O 1
ATOM 6186 N N . ALA B 1 258 ? 32.719 -34.719 -17.438 1 53.62 258 ALA B N 1
ATOM 6187 C CA . ALA B 1 258 ? 32.031 -35.781 -16.734 1 53.62 258 ALA B CA 1
ATOM 6188 C C . ALA B 1 258 ? 30.656 -36.062 -17.375 1 53.62 258 ALA B C 1
ATOM 6190 O O . ALA B 1 258 ? 29.875 -35.156 -17.609 1 53.62 258 ALA B O 1
ATOM 6191 N N . VAL B 1 259 ? 30.656 -37.094 -18.141 1 60.19 259 VAL B N 1
ATOM 6192 C CA . VAL B 1 259 ? 29.422 -37.562 -18.781 1 60.19 259 VAL B CA 1
ATOM 6193 C C . VAL B 1 259 ? 28.312 -37.688 -17.734 1 60.19 259 VAL B C 1
ATOM 6195 O O . VAL B 1 259 ? 28.438 -38.5 -16.797 1 60.19 259 VAL B O 1
ATOM 6198 N N . ILE B 1 260 ? 27.562 -36.625 -17.469 1 75.38 260 ILE B N 1
ATOM 6199 C CA . ILE B 1 260 ? 26.391 -36.688 -16.594 1 75.38 260 ILE B CA 1
ATOM 6200 C C . ILE B 1 260 ? 25.406 -37.719 -17.109 1 75.38 260 ILE B C 1
ATOM 6202 O O . ILE B 1 260 ? 24.969 -37.656 -18.266 1 75.38 260 ILE B O 1
ATOM 6206 N N . GLN B 1 261 ? 25.312 -38.812 -16.328 1 78.12 261 GLN B N 1
ATOM 6207 C CA . GLN B 1 261 ? 24.453 -39.875 -16.766 1 78.12 261 GLN B CA 1
ATOM 6208 C C . GLN B 1 261 ? 23.016 -39.688 -16.281 1 78.12 261 GLN B C 1
ATOM 6210 O O . GLN B 1 261 ? 22.797 -39.188 -15.18 1 78.12 261 GLN B O 1
ATOM 6215 N N . ARG B 1 262 ? 22.156 -39.938 -17.219 1 83.69 262 ARG B N 1
ATOM 6216 C CA . ARG B 1 262 ? 20.734 -39.969 -16.875 1 83.69 262 ARG B CA 1
ATOM 6217 C C . ARG B 1 262 ? 20.484 -40.938 -15.727 1 83.69 262 ARG B C 1
ATOM 6219 O O . ARG B 1 262 ? 21 -42.062 -15.742 1 83.69 262 ARG B O 1
ATOM 6226 N N . PRO B 1 263 ? 19.906 -40.375 -14.656 1 72.81 263 PRO B N 1
ATOM 6227 C CA . PRO B 1 263 ? 19.625 -41.281 -13.547 1 72.81 263 PRO B CA 1
ATOM 6228 C C . PRO B 1 263 ? 18.906 -42.562 -14 1 72.81 263 PRO B C 1
ATOM 6230 O O . PRO B 1 263 ? 18.094 -42.5 -14.922 1 72.81 263 PRO B O 1
ATOM 6233 N N . ASN B 1 264 ? 19.453 -43.719 -13.508 1 59.84 264 ASN B N 1
ATOM 6234 C CA . ASN B 1 264 ? 18.922 -45.031 -13.883 1 59.84 264 ASN B CA 1
ATOM 6235 C C . ASN B 1 264 ? 17.484 -45.219 -13.375 1 59.84 264 ASN B C 1
ATOM 6237 O O . ASN B 1 264 ? 17.141 -44.719 -12.297 1 59.84 264 ASN B O 1
ATOM 6241 N N . ILE B 1 265 ? 16.609 -45.312 -14.242 1 56.81 265 ILE B N 1
ATOM 6242 C CA . ILE B 1 265 ? 15.289 -45.75 -13.82 1 56.81 265 ILE B CA 1
ATOM 6243 C C . ILE B 1 265 ? 15.211 -47.281 -13.883 1 56.81 265 ILE B C 1
ATOM 6245 O O . ILE B 1 265 ? 15.984 -47.906 -14.609 1 56.81 265 ILE B O 1
ATOM 6249 N N . PRO B 1 266 ? 14.57 -48.031 -12.906 1 47.38 266 PRO B N 1
ATOM 6250 C CA . PRO B 1 266 ? 14.508 -49.469 -12.773 1 47.38 266 PRO B CA 1
ATOM 6251 C C . PRO B 1 266 ? 14.484 -50.188 -14.117 1 47.38 266 PRO B C 1
ATOM 6253 O O . PRO B 1 266 ? 15.039 -51.281 -14.242 1 47.38 266 PRO B O 1
ATOM 6256 N N . HIS B 1 267 ? 13.727 -49.781 -15.156 1 58.31 267 HIS B N 1
ATOM 6257 C CA . HIS B 1 267 ? 13.477 -50.656 -16.297 1 58.31 267 HIS B CA 1
ATOM 6258 C C . HIS B 1 267 ? 14.336 -50.281 -17.484 1 58.31 267 HIS B C 1
ATOM 6260 O O . HIS B 1 267 ? 13.805 -49.938 -18.547 1 58.31 267 HIS B O 1
ATOM 6266 N N . LEU B 1 268 ? 15.609 -50.531 -17.281 1 61.03 268 LEU B N 1
ATOM 6267 C CA . LEU B 1 268 ? 16.672 -50.094 -18.188 1 61.03 268 LEU B CA 1
ATOM 6268 C C . LEU B 1 268 ? 16.688 -50.938 -19.453 1 61.03 268 LEU B C 1
ATOM 6270 O O . LEU B 1 268 ? 16.938 -50.406 -20.547 1 61.03 268 LEU B O 1
ATOM 6274 N N . GLN B 1 269 ? 16.156 -52.188 -19.328 1 72.62 269 GLN B N 1
ATOM 6275 C CA . GLN B 1 269 ? 16.406 -53.062 -20.453 1 72.62 269 GLN B CA 1
ATOM 6276 C C . GLN B 1 269 ? 15.516 -52.719 -21.641 1 72.62 269 GLN B C 1
ATOM 6278 O O . GLN B 1 269 ? 15.938 -52.812 -22.797 1 72.62 269 GLN B O 1
ATOM 6283 N N . THR B 1 270 ? 14.344 -52.188 -21.406 1 88.12 270 THR B N 1
ATOM 6284 C CA . THR B 1 270 ? 13.43 -51.906 -22.516 1 88.12 270 THR B CA 1
ATOM 6285 C C . THR B 1 270 ? 13.281 -50.406 -22.75 1 88.12 270 THR B C 1
ATOM 6287 O O . THR B 1 270 ? 12.484 -50 -23.578 1 88.12 270 THR B O 1
ATOM 6290 N N . ARG B 1 271 ? 14.078 -49.719 -22.109 1 88.44 271 ARG B N 1
ATOM 6291 C CA . ARG B 1 271 ? 13.914 -48.25 -22.141 1 88.44 271 ARG B CA 1
ATOM 6292 C C . ARG B 1 271 ? 14.133 -47.719 -23.547 1 88.44 271 ARG B C 1
ATOM 6294 O O . ARG B 1 271 ? 13.312 -46.938 -24.047 1 88.44 271 ARG B O 1
ATOM 6301 N N . ASP B 1 272 ? 15.156 -48.125 -24.109 1 89.56 272 ASP B N 1
ATOM 6302 C CA . ASP B 1 272 ? 15.5 -47.594 -25.438 1 89.56 272 ASP B CA 1
ATOM 6303 C C . ASP B 1 272 ? 14.414 -47.906 -26.453 1 89.56 272 ASP B C 1
ATOM 6305 O O . ASP B 1 272 ? 14.047 -47.062 -27.266 1 89.56 272 ASP B O 1
ATOM 6309 N N . THR B 1 273 ? 13.945 -49.188 -26.406 1 92.06 273 THR B N 1
ATOM 6310 C CA . THR B 1 273 ? 12.883 -49.562 -27.328 1 92.06 273 THR B CA 1
ATOM 6311 C C . THR B 1 273 ? 11.602 -48.781 -27.031 1 92.06 273 THR B C 1
ATOM 6313 O O . THR B 1 273 ? 10.945 -48.312 -27.953 1 92.06 273 THR B O 1
ATOM 6316 N N . TYR B 1 274 ? 11.375 -48.719 -25.844 1 93.69 274 TYR B N 1
ATOM 6317 C CA . TYR B 1 274 ? 10.195 -48 -25.391 1 93.69 274 TYR B CA 1
ATOM 6318 C C . TYR B 1 274 ? 10.242 -46.531 -25.875 1 93.69 274 TYR B C 1
ATOM 6320 O O . TYR B 1 274 ? 9.297 -46.062 -26.516 1 93.69 274 TYR B O 1
ATOM 6328 N N . GLU B 1 275 ? 11.297 -45.875 -25.578 1 93.56 275 GLU B N 1
ATOM 6329 C CA . GLU B 1 275 ? 11.43 -44.469 -25.938 1 93.56 275 GLU B CA 1
ATOM 6330 C C . GLU B 1 275 ? 11.477 -44.281 -27.453 1 93.56 275 GLU B C 1
ATOM 6332 O O . GLU B 1 275 ? 10.914 -43.312 -27.984 1 93.56 275 GLU B O 1
ATOM 6337 N N . GLY B 1 276 ? 12.164 -45.219 -28.062 1 92.56 276 GLY B N 1
ATOM 6338 C CA . GLY B 1 276 ? 12.172 -45.156 -29.516 1 92.56 276 GLY B CA 1
ATOM 6339 C C . GLY B 1 276 ? 10.789 -45.25 -30.125 1 92.56 276 GLY B C 1
ATOM 6340 O O . GLY B 1 276 ? 10.477 -44.531 -31.078 1 92.56 276 GLY B O 1
ATOM 6341 N N . LEU B 1 277 ? 9.938 -46.125 -29.594 1 94.19 277 LEU B N 1
ATOM 6342 C CA . LEU B 1 277 ? 8.57 -46.281 -30.062 1 94.19 277 LEU B CA 1
ATOM 6343 C C . LEU 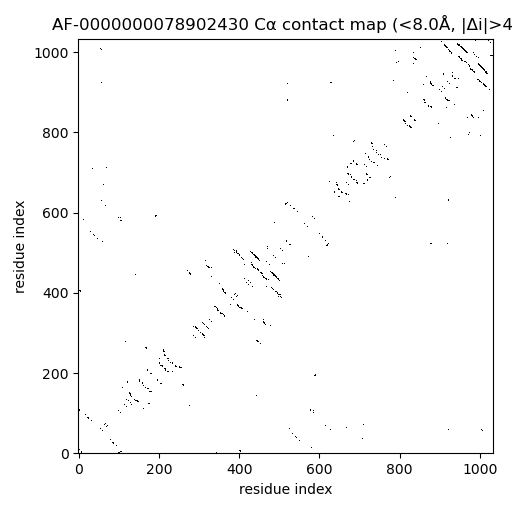B 1 277 ? 7.738 -45.031 -29.781 1 94.19 277 LEU B C 1
ATOM 6345 O O . LEU B 1 277 ? 6.902 -44.625 -30.609 1 94.19 277 LEU B O 1
ATOM 6349 N N . CYS B 1 278 ? 7.98 -44.438 -28.656 1 94.62 278 CYS B N 1
ATOM 6350 C CA . CYS B 1 278 ? 7.266 -43.219 -28.312 1 94.62 278 CYS B CA 1
ATOM 6351 C C . CYS B 1 278 ? 7.656 -42.062 -29.234 1 94.62 278 CYS B C 1
ATOM 6353 O O . CYS B 1 278 ? 6.836 -41.188 -29.531 1 94.62 278 CYS B O 1
ATOM 6355 N N . GLN B 1 279 ? 8.867 -42.062 -29.719 1 92.5 279 GLN B N 1
ATOM 6356 C CA . GLN B 1 279 ? 9.414 -40.969 -30.531 1 92.5 279 GLN B CA 1
ATOM 6357 C C . GLN B 1 279 ? 8.906 -41.062 -31.969 1 92.5 279 GLN B C 1
ATOM 6359 O O . GLN B 1 279 ? 9.078 -40.125 -32.75 1 92.5 279 GLN B O 1
ATOM 6364 N N . THR B 1 280 ? 8.25 -42.188 -32.281 1 87 280 THR B N 1
ATOM 6365 C CA . THR B 1 280 ? 7.738 -42.312 -33.625 1 87 280 THR B CA 1
ATOM 6366 C C . THR B 1 280 ? 6.645 -41.312 -33.906 1 87 280 THR B C 1
ATOM 6368 O O . THR B 1 280 ? 6.539 -40.781 -35.031 1 87 280 THR B O 1
ATOM 6371 N N . LEU B 1 281 ? 5.91 -40.969 -32.969 1 73.38 281 LEU B N 1
ATOM 6372 C CA . LEU B 1 281 ? 4.848 -39.969 -33 1 73.38 281 LEU B CA 1
ATOM 6373 C C . LEU B 1 281 ? 3.908 -40.219 -34.156 1 73.38 281 LEU B C 1
ATOM 6375 O O . LEU B 1 281 ? 3.6 -39.312 -34.938 1 73.38 281 LEU B O 1
ATOM 6379 N N . GLY B 1 282 ? 3.582 -41.531 -34.344 1 68.19 282 GLY B N 1
ATOM 6380 C CA . GLY B 1 282 ? 2.58 -41.906 -35.312 1 68.19 282 GLY B CA 1
ATOM 6381 C C . GLY B 1 282 ? 3.178 -42.312 -36.656 1 68.19 282 GLY B C 1
ATOM 6382 O O . GLY B 1 282 ? 2.457 -42.719 -37.562 1 68.19 282 GLY B O 1
ATOM 6383 N N . SER B 1 283 ? 4.438 -42.094 -36.781 1 69.06 283 SER B N 1
ATOM 6384 C CA . SER B 1 283 ? 5.035 -42.312 -38.094 1 69.06 283 SER B CA 1
ATOM 6385 C C . SER B 1 283 ? 5.457 -43.75 -38.281 1 69.06 283 SER B C 1
ATOM 6387 O O . SER B 1 283 ? 6.094 -44.094 -39.281 1 69.06 283 SER B O 1
ATOM 6389 N N . GLN B 1 284 ? 5.191 -44.594 -37.312 1 67.06 284 GLN B N 1
ATOM 6390 C CA . GLN B 1 284 ? 5.648 -45.969 -37.531 1 67.06 284 GLN B CA 1
ATOM 6391 C C . GLN B 1 284 ? 5.059 -46.562 -38.812 1 67.06 284 GLN B C 1
ATOM 6393 O O . GLN B 1 284 ? 3.863 -46.406 -39.062 1 67.06 284 GLN B O 1
ATOM 6398 N N . PRO B 1 285 ? 6.062 -46.875 -39.75 1 53.91 285 PRO B N 1
ATOM 6399 C CA . PRO B 1 285 ? 5.562 -47.469 -41 1 53.91 285 PRO B CA 1
ATOM 6400 C C . PRO B 1 285 ? 4.645 -48.656 -40.75 1 53.91 285 PRO B C 1
ATOM 6402 O O . PRO B 1 285 ? 4.828 -49.406 -39.75 1 53.91 285 PRO B O 1
ATOM 6405 N N . THR B 1 286 ? 3.455 -48.531 -41.094 1 52 286 THR B N 1
ATOM 6406 C CA . THR B 1 286 ? 2.541 -49.656 -41 1 52 286 THR B CA 1
ATOM 6407 C C . THR B 1 286 ? 3.201 -50.906 -41.531 1 52 286 THR B C 1
ATOM 6409 O O . THR B 1 286 ? 3.75 -50.938 -42.625 1 52 286 THR B O 1
ATOM 6412 N N . LEU B 1 287 ? 3.951 -51.469 -40.688 1 47.44 287 LEU B N 1
ATOM 6413 C CA . LEU B 1 287 ? 4.582 -52.688 -41.156 1 47.44 287 LEU B CA 1
ATOM 6414 C C . LEU B 1 287 ? 3.748 -53.344 -42.25 1 47.44 287 LEU B C 1
ATOM 6416 O O . LEU B 1 287 ? 4.293 -53.844 -43.219 1 47.44 287 LEU B O 1
ATOM 6420 N N . TYR B 1 288 ? 2.611 -54 -41.875 1 43.81 288 TYR B N 1
ATOM 6421 C CA . TYR B 1 288 ? 2.023 -55 -42.75 1 43.81 288 TYR B CA 1
ATOM 6422 C C . TYR B 1 288 ? 1.175 -54.344 -43.844 1 43.81 288 TYR B C 1
ATOM 6424 O O . TYR B 1 288 ? 0.047 -53.906 -43.562 1 43.81 288 TYR B O 1
ATOM 6432 N N . GLN B 1 289 ? 1.654 -53.469 -44.562 1 46.47 289 GLN B N 1
ATOM 6433 C CA . GLN B 1 289 ? 0.951 -53.375 -45.844 1 46.47 289 GLN B CA 1
ATOM 6434 C C . GLN B 1 289 ? 0.637 -54.781 -46.375 1 46.47 289 GLN B C 1
ATOM 6436 O O . GLN B 1 289 ? 1.046 -55.156 -47.469 1 46.47 289 GLN B O 1
ATOM 6441 N N . ILE B 1 290 ? 0.731 -55.781 -45.5 1 45.53 290 ILE B N 1
ATOM 6442 C CA . ILE B 1 290 ? 0.363 -57.094 -46 1 45.53 290 ILE B CA 1
ATOM 6443 C C . ILE B 1 290 ? -1.119 -57.125 -46.375 1 45.53 290 ILE B C 1
ATOM 6445 O O . ILE B 1 290 ? -1.975 -56.812 -45.531 1 45.53 290 ILE B O 1
ATOM 6449 N N . PRO B 1 291 ? -1.441 -57.188 -47.531 1 46.75 291 PRO B N 1
ATOM 6450 C CA . PRO B 1 291 ? -2.814 -57.312 -48 1 46.75 291 PRO B CA 1
ATOM 6451 C C . PRO B 1 291 ? -3.715 -58.094 -47.031 1 46.75 291 PRO B C 1
ATOM 6453 O O . PRO B 1 291 ? -4.934 -57.906 -47.062 1 46.75 291 PRO B O 1
ATOM 6456 N N . SER B 1 292 ? -3.213 -58.938 -46.312 1 44.44 292 SER B N 1
ATOM 6457 C CA . SER B 1 292 ? -4.066 -59.719 -45.438 1 44.44 292 SER B CA 1
ATOM 6458 C C . SER B 1 292 ? -4.555 -58.875 -44.25 1 44.44 292 SER B C 1
ATOM 6460 O O . SER B 1 292 ? -5.355 -59.344 -43.438 1 44.44 292 SER B O 1
ATOM 6462 N N . LEU B 1 293 ? -3.836 -57.906 -43.844 1 54 293 LEU B N 1
ATOM 6463 C CA . LEU B 1 293 ? -4.285 -57.062 -42.75 1 54 293 LEU B CA 1
ATOM 6464 C C . LEU B 1 293 ? -5.461 -56.188 -43.188 1 54 293 LEU B C 1
ATOM 6466 O O . LEU B 1 293 ? -5.277 -55.188 -43.875 1 54 293 LEU B O 1
ATOM 6470 N N . TYR B 1 294 ? -6.645 -56.875 -43.594 1 54.75 294 TYR B N 1
ATOM 6471 C CA . TYR B 1 294 ? -7.895 -56.438 -44.188 1 54.75 294 TYR B CA 1
ATOM 6472 C C . TYR B 1 294 ? -8.719 -55.625 -43.219 1 54.75 294 TYR B C 1
ATOM 6474 O O . TYR B 1 294 ? -8.758 -55.906 -42.031 1 54.75 294 TYR B O 1
ATOM 6482 N N . CYS B 1 295 ? -8.82 -54.281 -43.531 1 61.09 295 CYS B N 1
ATOM 6483 C CA . CYS B 1 295 ? -10 -53.625 -43 1 61.09 295 CYS B CA 1
ATOM 6484 C C . CYS B 1 295 ? -11.273 -54.375 -43.344 1 61.09 295 CYS B C 1
ATOM 6486 O O . CYS B 1 295 ? -11.508 -54.719 -44.5 1 61.09 295 CYS B O 1
ATOM 6488 N N . SER B 1 296 ? -11.602 -55.344 -42.438 1 65.44 296 SER B N 1
ATOM 6489 C CA . SER B 1 296 ? -12.859 -56.062 -42.688 1 65.44 296 SER B CA 1
ATOM 6490 C C . SER B 1 296 ? -13.969 -55.531 -41.781 1 65.44 296 SER B C 1
ATOM 6492 O O . SER B 1 296 ? -13.695 -54.969 -40.719 1 65.44 296 SER B O 1
ATOM 6494 N N . TYR B 1 297 ? -15.062 -55.281 -42.406 1 58.28 297 TYR B N 1
ATOM 6495 C CA . TYR B 1 297 ? -16.234 -55.094 -41.531 1 58.28 297 TYR B CA 1
ATOM 6496 C C . TYR B 1 297 ? -16.641 -56.406 -40.875 1 58.28 297 TYR B C 1
ATOM 6498 O O . TYR B 1 297 ? -16.844 -57.406 -41.562 1 58.28 297 TYR B O 1
ATOM 6506 N N . GLU B 1 298 ? -16.25 -56.625 -39.656 1 59.16 298 GLU B N 1
ATOM 6507 C CA . GLU B 1 298 ? -16.516 -57.875 -38.969 1 59.16 298 GLU B CA 1
ATOM 6508 C C . GLU B 1 298 ? -17.938 -57.906 -38.406 1 59.16 298 GLU B C 1
ATOM 6510 O O . GLU B 1 298 ? -18.375 -56.938 -37.75 1 59.16 298 GLU B O 1
ATOM 6515 N N . THR B 1 299 ? -18.766 -58.688 -38.938 1 56.84 299 THR B N 1
ATOM 6516 C CA . THR B 1 299 ? -20.094 -58.906 -38.375 1 56.84 299 THR B CA 1
ATOM 6517 C C . THR B 1 299 ? -20.078 -60.062 -37.375 1 56.84 299 THR B C 1
ATOM 6519 O O . THR B 1 299 ? -21.016 -60.219 -36.562 1 56.84 299 THR B O 1
ATOM 6522 N N . ASN B 1 300 ? -18.797 -60.75 -37.062 1 55.31 300 ASN B N 1
ATOM 6523 C CA . ASN B 1 300 ? -18.609 -61.906 -36.188 1 55.31 300 ASN B CA 1
ATOM 6524 C C . ASN B 1 300 ? -19.875 -62.75 -36.125 1 55.31 300 ASN B C 1
ATOM 6526 O O . ASN B 1 300 ? -20.203 -63.312 -35.094 1 55.31 300 ASN B O 1
ATOM 6530 N N . SER B 1 301 ? -20.656 -62.812 -37.125 1 55.62 301 SER B N 1
ATOM 6531 C CA . SER B 1 301 ? -21.922 -63.531 -37.25 1 55.62 301 SER B CA 1
ATOM 6532 C C . SER B 1 301 ? -22.875 -63.156 -36.125 1 55.62 301 SER B C 1
ATOM 6534 O O . SER B 1 301 ? -23.75 -63.938 -35.75 1 55.62 301 SER B O 1
ATOM 6536 N N . ASN B 1 302 ? -22.516 -62.062 -35.5 1 59.5 302 ASN B N 1
ATOM 6537 C CA . ASN B 1 302 ? -23.406 -61.562 -34.469 1 59.5 302 ASN B CA 1
ATOM 6538 C C . ASN B 1 302 ? -24.422 -60.562 -35 1 59.5 302 ASN B C 1
ATOM 6540 O O . ASN B 1 302 ? -24.078 -59.688 -35.781 1 59.5 302 ASN B O 1
ATOM 6544 N N . ALA B 1 303 ? -25.641 -60.844 -34.781 1 58.38 303 ALA B N 1
ATOM 6545 C CA . ALA B 1 303 ? -26.766 -60.094 -35.312 1 58.38 303 ALA B CA 1
ATOM 6546 C C . ALA B 1 303 ? -26.578 -58.594 -35.031 1 58.38 303 ALA B C 1
ATOM 6548 O O . ALA B 1 303 ? -26.953 -57.75 -35.844 1 58.38 303 ALA B O 1
ATOM 6549 N N . TYR B 1 304 ? -25.984 -58.312 -34.031 1 59.09 304 TYR B N 1
ATOM 6550 C CA . TYR B 1 304 ? -25.812 -56.938 -33.625 1 59.09 304 TYR B CA 1
ATOM 6551 C C . TYR B 1 304 ? -24.859 -56.219 -34.562 1 59.09 304 TYR B C 1
ATOM 6553 O O . TYR B 1 304 ? -25.109 -55.062 -34.938 1 59.09 304 TYR B O 1
ATOM 6561 N N . LEU B 1 305 ? -23.859 -56.875 -35.031 1 67.56 305 LEU B N 1
ATOM 6562 C CA . LEU B 1 305 ? -22.844 -56.25 -35.875 1 67.56 305 LEU B CA 1
ATOM 6563 C C . LEU B 1 305 ? -23.312 -56.219 -37.344 1 67.56 305 LEU B C 1
ATOM 6565 O O . LEU B 1 305 ? -22.781 -55.469 -38.156 1 67.56 305 LEU B O 1
ATOM 6569 N N . LEU B 1 306 ? -24.25 -57.062 -37.531 1 58.44 306 LEU B N 1
ATOM 6570 C CA . LEU B 1 306 ? -24.828 -57.031 -38.875 1 58.44 306 LEU B CA 1
ATOM 6571 C C . LEU B 1 306 ? -25.547 -55.688 -39.094 1 58.44 306 LEU B C 1
ATOM 6573 O O . LEU B 1 306 ? -25.5 -55.156 -40.219 1 58.44 306 LEU B O 1
ATOM 6577 N N . LEU B 1 307 ? -26.109 -55.219 -38.094 1 55.72 307 LEU B N 1
ATOM 6578 C CA . LEU B 1 307 ? -26.859 -54 -38.219 1 55.72 307 LEU B CA 1
ATOM 6579 C C . LEU B 1 307 ? -25.938 -52.781 -38.125 1 55.72 307 LEU B C 1
ATOM 6581 O O . LEU B 1 307 ? -26.219 -51.719 -38.719 1 55.72 307 LEU B O 1
ATOM 6585 N N . GLN B 1 308 ? -24.828 -52.938 -37.438 1 67.94 308 GLN B N 1
ATOM 6586 C CA . GLN B 1 308 ? -23.891 -51.844 -37.281 1 67.94 308 GLN B CA 1
ATOM 6587 C C . GLN B 1 308 ? -22.438 -52.312 -37.438 1 67.94 308 GLN B C 1
ATOM 6589 O O . GLN B 1 308 ? -21.75 -52.5 -36.438 1 67.94 308 GLN B O 1
ATOM 6594 N N . PRO B 1 309 ? -22.062 -52.438 -38.625 1 76 309 PRO B N 1
ATOM 6595 C CA . PRO B 1 309 ? -20.719 -52.969 -38.812 1 76 309 PRO B CA 1
ATOM 6596 C C . PRO B 1 309 ? -19.625 -52.031 -38.312 1 76 309 PRO B C 1
ATOM 6598 O O . PRO B 1 309 ? -19.781 -50.812 -38.375 1 76 309 PRO B O 1
ATOM 6601 N N . ILE B 1 310 ? -18.703 -52.625 -37.594 1 84.38 310 ILE B N 1
ATOM 6602 C CA . ILE B 1 310 ? -17.562 -51.875 -37.094 1 84.38 310 ILE B CA 1
ATOM 6603 C C . ILE B 1 310 ? -16.328 -52.125 -37.938 1 84.38 310 ILE B C 1
ATOM 6605 O O . ILE B 1 310 ? -16.062 -53.281 -38.312 1 84.38 310 ILE B O 1
ATOM 6609 N N . ARG B 1 311 ? -15.711 -51.062 -38.312 1 86.62 311 ARG B N 1
ATOM 6610 C CA . ARG B 1 311 ? -14.492 -51.188 -39.125 1 86.62 311 ARG B CA 1
ATOM 6611 C C . ARG B 1 311 ? -13.328 -51.719 -38.281 1 86.62 311 ARG B C 1
ATOM 6613 O O . ARG B 1 311 ? -12.914 -51.062 -37.312 1 86.62 311 ARG B O 1
ATOM 6620 N N . LYS B 1 312 ? -12.883 -52.906 -38.625 1 89.44 312 LYS B N 1
ATOM 6621 C CA . LYS B 1 312 ? -11.773 -53.531 -37.938 1 89.44 312 LYS B CA 1
ATOM 6622 C C . LYS B 1 312 ? -10.492 -53.469 -38.781 1 89.44 312 LYS B C 1
ATOM 6624 O O . LYS B 1 312 ? -10.516 -53.719 -39.969 1 89.44 312 LYS B O 1
ATOM 6629 N N . GLU B 1 313 ? -9.461 -53 -38.125 1 88.12 313 GLU B N 1
ATOM 6630 C CA . GLU B 1 313 ? -8.133 -53 -38.719 1 88.12 313 GLU B CA 1
ATOM 6631 C C . GLU B 1 313 ? -7.16 -53.844 -37.906 1 88.12 313 GLU B C 1
ATOM 6633 O O . GLU B 1 313 ? -6.887 -53.562 -36.75 1 88.12 313 GLU B O 1
ATOM 6638 N N . VAL B 1 314 ? -6.641 -55 -38.5 1 88.81 314 VAL B N 1
ATOM 6639 C CA . VAL B 1 314 ? -5.629 -55.812 -37.844 1 88.81 314 VAL B CA 1
ATOM 6640 C C . VAL B 1 314 ? -4.254 -55.156 -38 1 88.81 314 VAL B C 1
ATOM 6642 O O . VAL B 1 314 ? -3.703 -55.156 -39.125 1 88.81 314 VAL B O 1
ATOM 6645 N N . ILE B 1 315 ? -3.709 -54.688 -36.969 1 87.12 315 ILE B N 1
ATOM 6646 C CA . ILE B 1 315 ? -2.471 -53.906 -37 1 87.12 315 ILE B CA 1
ATOM 6647 C C . ILE B 1 315 ? -1.273 -54.844 -36.875 1 87.12 315 ILE B C 1
ATOM 6649 O O . ILE B 1 315 ? -0.183 -54.531 -37.375 1 87.12 315 ILE B O 1
ATOM 6653 N N . HIS B 1 316 ? -1.457 -55.938 -36.188 1 88.31 316 HIS B N 1
ATOM 6654 C CA . HIS B 1 316 ? -0.403 -56.906 -35.938 1 88.31 316 HIS B CA 1
ATOM 6655 C C . HIS B 1 316 ? -0.98 -58.312 -35.781 1 88.31 316 HIS B C 1
ATOM 6657 O O . HIS B 1 316 ? -2.062 -58.469 -35.188 1 88.31 316 HIS B O 1
ATOM 6663 N N . LEU B 1 317 ? -0.309 -59.312 -36.156 1 86.88 317 LEU B N 1
ATOM 6664 C CA . LEU B 1 317 ? -0.865 -60.656 -36.156 1 86.88 317 LEU B CA 1
ATOM 6665 C C . LEU B 1 317 ? -0.366 -61.469 -34.969 1 86.88 317 LEU B C 1
ATOM 6667 O O . LEU B 1 317 ? -1.133 -62.188 -34.312 1 86.88 317 LEU B O 1
ATOM 6671 N N . GLU B 1 318 ? 0.978 -61.281 -34.688 1 87.69 318 GLU B N 1
ATOM 6672 C CA . GLU B 1 318 ? 1.566 -61.969 -33.531 1 87.69 318 GLU B CA 1
ATOM 6673 C C . GLU B 1 318 ? 2.432 -61 -32.719 1 87.69 318 GLU B C 1
ATOM 6675 O O . GLU B 1 318 ? 3.594 -60.781 -33.031 1 87.69 318 GLU B O 1
ATOM 6680 N N . PRO B 1 319 ? 1.914 -60.594 -31.688 1 91.44 319 PRO B N 1
ATOM 6681 C CA . PRO B 1 319 ? 0.596 -60.781 -31.094 1 91.44 319 PRO B CA 1
ATOM 6682 C C . PRO B 1 319 ? -0.533 -60.156 -31.906 1 91.44 319 PRO B C 1
ATOM 6684 O O . PRO B 1 319 ? -0.292 -59.25 -32.719 1 91.44 319 PRO B O 1
ATOM 6687 N N . TYR B 1 320 ? -1.668 -60.781 -31.719 1 90.62 320 TYR B N 1
ATOM 6688 C CA . TYR B 1 320 ? -2.824 -60.25 -32.438 1 90.62 320 TYR B CA 1
ATOM 6689 C C . TYR B 1 320 ? -3.262 -58.938 -31.828 1 90.62 320 TYR B C 1
ATOM 6691 O O . TYR B 1 320 ? -3.609 -58.844 -30.656 1 90.62 320 TYR B O 1
ATOM 6699 N N . ILE B 1 321 ? -3.168 -57.875 -32.594 1 92.56 321 ILE B N 1
ATOM 6700 C CA . ILE B 1 321 ? -3.602 -56.531 -32.219 1 92.56 321 ILE B CA 1
ATOM 6701 C C . ILE B 1 321 ? -4.535 -55.969 -33.281 1 92.56 321 ILE B C 1
ATOM 6703 O O . ILE B 1 321 ? -4.168 -55.875 -34.469 1 92.56 321 ILE B O 1
ATOM 6707 N N . ALA B 1 322 ? -5.73 -55.594 -32.906 1 92.19 322 ALA B N 1
ATOM 6708 C CA . ALA B 1 322 ? -6.723 -55.062 -33.812 1 92.19 322 ALA B CA 1
ATOM 6709 C C . ALA B 1 322 ? -7.23 -53.688 -33.344 1 92.19 322 ALA B C 1
ATOM 6711 O O . ALA B 1 322 ? -7.406 -53.469 -32.156 1 92.19 322 ALA B O 1
ATOM 6712 N N . LEU B 1 323 ? -7.379 -52.812 -34.312 1 93.12 323 LEU B N 1
ATOM 6713 C CA . LEU B 1 323 ? -7.953 -51.5 -34.062 1 93.12 323 LEU B CA 1
ATOM 6714 C C . LEU B 1 323 ? -9.359 -51.406 -34.656 1 93.12 323 LEU B C 1
ATOM 6716 O O . LEU B 1 323 ? -9.562 -51.656 -35.844 1 93.12 323 LEU B O 1
ATOM 6720 N N . TYR B 1 324 ? -10.359 -51.156 -33.812 1 94.06 324 TYR B N 1
ATOM 6721 C CA . TYR B 1 324 ? -11.734 -50.938 -34.25 1 94.06 324 TYR B CA 1
ATOM 6722 C C . TYR B 1 324 ? -12.039 -49.438 -34.344 1 94.06 324 TYR B C 1
ATOM 6724 O O . TYR B 1 324 ? -12.133 -48.75 -33.312 1 94.06 324 TYR B O 1
ATOM 6732 N N . HIS B 1 325 ? -12.266 -49 -35.531 1 92.5 325 HIS B N 1
ATOM 6733 C CA . HIS B 1 325 ? -12.484 -47.562 -35.75 1 92.5 325 HIS B CA 1
ATOM 6734 C C . HIS B 1 325 ? -13.922 -47.156 -35.406 1 92.5 325 HIS B C 1
ATOM 6736 O O . HIS B 1 325 ? -14.844 -47.969 -35.594 1 92.5 325 HIS B O 1
ATOM 6742 N N . ASP B 1 326 ? -14.125 -45.969 -34.906 1 93.56 326 ASP B N 1
ATOM 6743 C CA . ASP B 1 326 ? -15.43 -45.406 -34.594 1 93.56 326 ASP B CA 1
ATOM 6744 C C . ASP B 1 326 ? -16.25 -46.375 -33.719 1 93.56 326 ASP B C 1
ATOM 6746 O O . ASP B 1 326 ? -17.406 -46.656 -34.031 1 93.56 326 ASP B O 1
ATOM 6750 N N . PHE B 1 327 ? -15.539 -46.906 -32.844 1 95.75 327 PHE B N 1
ATOM 6751 C CA . PHE B 1 327 ? -16.156 -47.906 -31.984 1 95.75 327 PHE B CA 1
ATOM 6752 C C . PHE B 1 327 ? -17.203 -47.25 -31.078 1 95.75 327 PHE B C 1
ATOM 6754 O O . PHE B 1 327 ? -18.25 -47.844 -30.812 1 95.75 327 PHE B O 1
ATOM 6761 N N . VAL B 1 328 ? -16.891 -46.062 -30.516 1 96.56 328 VAL B N 1
ATOM 6762 C CA . VAL B 1 328 ? -17.875 -45.312 -29.766 1 96.56 328 VAL B CA 1
ATOM 6763 C C . VAL B 1 328 ? -18.141 -43.969 -30.469 1 96.56 328 VAL B C 1
ATOM 6765 O O . VAL B 1 328 ? -17.312 -43.5 -31.266 1 96.56 328 VAL B O 1
ATOM 6768 N N . SER B 1 329 ? -19.328 -43.375 -30.219 1 95.44 329 SER B N 1
ATOM 6769 C CA . SER B 1 329 ? -19.641 -42.031 -30.703 1 95.44 329 SER B CA 1
ATOM 6770 C C . SER B 1 329 ? -19.062 -40.938 -29.781 1 95.44 329 SER B C 1
ATOM 6772 O O . SER B 1 329 ? -18.672 -41.25 -28.656 1 95.44 329 SER B O 1
ATOM 6774 N N . ASP B 1 330 ? -19.031 -39.719 -30.312 1 96.25 330 ASP B N 1
ATOM 6775 C CA . ASP B 1 330 ? -18.594 -38.594 -29.5 1 96.25 330 ASP B CA 1
ATOM 6776 C C . ASP B 1 330 ? -19.453 -38.469 -28.234 1 96.25 330 ASP B C 1
ATOM 6778 O O . ASP B 1 330 ? -18.922 -38.188 -27.156 1 96.25 330 ASP B O 1
ATOM 6782 N N . SER B 1 331 ? -20.719 -38.688 -28.406 1 96.12 331 SER B N 1
ATOM 6783 C CA . SER B 1 331 ? -21.641 -38.562 -27.281 1 96.12 331 SER B CA 1
ATOM 6784 C C . SER B 1 331 ? -21.391 -39.656 -26.25 1 96.12 331 SER B C 1
ATOM 6786 O O . SER B 1 331 ? -21.469 -39.406 -25.031 1 96.12 331 SER B O 1
ATOM 6788 N N . GLU B 1 332 ? -21.109 -40.906 -26.719 1 96.38 332 GLU B N 1
ATOM 6789 C CA . GLU B 1 332 ? -20.812 -42 -25.797 1 96.38 332 GLU B CA 1
ATOM 6790 C C . GLU B 1 332 ? -19.516 -41.75 -25.047 1 96.38 332 GLU B C 1
ATOM 6792 O O . GLU B 1 332 ? -19.453 -41.938 -23.828 1 96.38 332 GLU B O 1
ATOM 6797 N N . ALA B 1 333 ? -18.531 -41.312 -25.781 1 97.44 333 ALA B N 1
ATOM 6798 C CA . ALA B 1 333 ? -17.25 -41 -25.156 1 97.44 333 ALA B CA 1
ATOM 6799 C C . ALA B 1 333 ? -17.375 -39.938 -24.094 1 97.44 333 ALA B C 1
ATOM 6801 O O . ALA B 1 333 ? -16.844 -40.062 -23 1 97.44 333 ALA B O 1
ATOM 6802 N N . GLN B 1 334 ? -18.109 -38.875 -24.453 1 96.75 334 GLN B N 1
ATOM 6803 C CA . GLN B 1 334 ? -18.328 -37.781 -23.531 1 96.75 334 GLN B CA 1
ATOM 6804 C C . GLN B 1 334 ? -19.062 -38.25 -22.281 1 96.75 334 GLN B C 1
ATOM 6806 O O . GLN B 1 334 ? -18.719 -37.844 -21.156 1 96.75 334 GLN B O 1
ATOM 6811 N N . LYS B 1 335 ? -20.047 -39.031 -22.5 1 96.94 335 LYS B N 1
ATOM 6812 C CA . LYS B 1 335 ? -20.828 -39.531 -21.375 1 96.94 335 LYS B CA 1
ATOM 6813 C C . LYS B 1 335 ? -19.969 -40.375 -20.438 1 96.94 335 LYS B C 1
ATOM 6815 O O . LYS B 1 335 ? -20.078 -40.25 -19.219 1 96.94 335 LYS B O 1
ATOM 6820 N N . ILE B 1 336 ? -19.109 -41.25 -20.969 1 97.69 336 ILE B N 1
ATOM 6821 C CA . ILE B 1 336 ? -18.234 -42.094 -20.172 1 97.69 336 ILE B CA 1
ATOM 6822 C C . ILE B 1 336 ? -17.297 -41.219 -19.344 1 97.69 336 ILE B C 1
ATOM 6824 O O . ILE B 1 336 ? -17.109 -41.438 -18.156 1 97.69 336 ILE B O 1
ATOM 6828 N N . ARG B 1 337 ? -16.734 -40.188 -19.938 1 97.38 337 ARG B N 1
ATOM 6829 C CA . ARG B 1 337 ? -15.836 -39.281 -19.25 1 97.38 337 ARG B CA 1
ATOM 6830 C C . ARG B 1 337 ? -16.547 -38.562 -18.094 1 97.38 337 ARG B C 1
ATOM 6832 O O . ARG B 1 337 ? -16.016 -38.5 -16.984 1 97.38 337 ARG B O 1
ATOM 6839 N N . GLU B 1 338 ? -17.766 -38.156 -18.391 1 97.12 338 GLU B N 1
ATOM 6840 C CA . GLU B 1 338 ? -18.547 -37.406 -17.406 1 97.12 338 GLU B CA 1
ATOM 6841 C C . GLU B 1 338 ? -18.875 -38.281 -16.188 1 97.12 338 GLU B C 1
ATOM 6843 O O . GLU B 1 338 ? -18.844 -37.812 -15.055 1 97.12 338 GLU B O 1
ATOM 6848 N N . LEU B 1 339 ? -19.172 -39.5 -16.469 1 97.12 339 LEU B N 1
ATOM 6849 C CA . LEU B 1 339 ? -19.516 -40.438 -15.398 1 97.12 339 LEU B CA 1
ATOM 6850 C C . LEU B 1 339 ? -18.297 -40.781 -14.539 1 97.12 339 LEU B C 1
ATOM 6852 O O . LEU B 1 339 ? -18.406 -40.969 -13.336 1 97.12 339 LEU B O 1
ATOM 6856 N N . ALA B 1 340 ? -17.141 -40.75 -15.141 1 97.38 340 ALA B N 1
ATOM 6857 C CA . ALA B 1 340 ? -15.93 -41.188 -14.469 1 97.38 340 ALA B CA 1
ATOM 6858 C C . ALA B 1 340 ? -15.281 -40.062 -13.703 1 97.38 340 ALA B C 1
ATOM 6860 O O . ALA B 1 340 ? -14.641 -40.281 -12.664 1 97.38 340 ALA B O 1
ATOM 6861 N N . GLU B 1 341 ? -15.391 -38.844 -14.141 1 95.62 341 GLU B N 1
ATOM 6862 C CA . GLU B 1 341 ? -14.625 -37.688 -13.711 1 95.62 341 GLU B CA 1
ATOM 6863 C C . GLU B 1 341 ? -14.719 -37.5 -12.195 1 95.62 341 GLU B C 1
ATOM 6865 O O . GLU B 1 341 ? -13.695 -37.312 -11.523 1 95.62 341 GLU B O 1
ATOM 6870 N N . PRO B 1 342 ? -15.883 -37.625 -11.547 1 94.38 342 PRO B N 1
ATOM 6871 C CA . PRO B 1 342 ? -15.969 -37.344 -10.102 1 94.38 342 PRO B CA 1
ATOM 6872 C C . PRO B 1 342 ? -15.32 -38.469 -9.266 1 94.38 342 PRO B C 1
ATOM 6874 O O . PRO B 1 342 ? -15.062 -38.25 -8.078 1 94.38 342 PRO B O 1
ATOM 6877 N N . TRP B 1 343 ? -15.016 -39.625 -9.953 1 95 343 TRP B N 1
ATOM 6878 C CA . TRP B 1 343 ? -14.578 -40.781 -9.188 1 95 343 TRP B CA 1
ATOM 6879 C C . TRP B 1 343 ? -13.102 -41.062 -9.438 1 95 343 TRP B C 1
ATOM 6881 O O . TRP B 1 343 ? -12.562 -42.062 -8.953 1 95 343 TRP B O 1
ATOM 6891 N N . LEU B 1 344 ? -12.5 -40.188 -10.117 1 95.25 344 LEU B N 1
ATOM 6892 C CA . LEU B 1 344 ? -11.102 -40.375 -10.461 1 95.25 344 LEU B CA 1
ATOM 6893 C C . LEU B 1 344 ? -10.219 -40.344 -9.211 1 95.25 344 LEU B C 1
ATOM 6895 O O . LEU B 1 344 ? -10.359 -39.469 -8.375 1 95.25 344 LEU B O 1
ATOM 6899 N N . GLN B 1 345 ? -9.367 -41.344 -9.078 1 93.25 345 GLN B N 1
ATOM 6900 C CA . GLN B 1 345 ? -8.352 -41.438 -8.031 1 93.25 345 GLN B CA 1
ATOM 6901 C C . GLN B 1 345 ? -6.98 -41.75 -8.617 1 93.25 345 GLN B C 1
ATOM 6903 O O . GLN B 1 345 ? -6.883 -42.312 -9.719 1 93.25 345 GLN B O 1
ATOM 6908 N N . ARG B 1 346 ? -5.98 -41.375 -7.871 1 92.31 346 ARG B N 1
ATOM 6909 C CA . ARG B 1 346 ? -4.625 -41.656 -8.328 1 92.31 346 ARG B CA 1
ATOM 6910 C C . ARG B 1 346 ? -4.453 -43.125 -8.648 1 92.31 346 ARG B C 1
ATOM 6912 O O . ARG B 1 346 ? -4.82 -44 -7.852 1 92.31 346 ARG B O 1
ATOM 6919 N N . SER B 1 347 ? -3.887 -43.375 -9.875 1 87.75 347 SER B N 1
ATOM 6920 C CA . SER B 1 347 ? -3.697 -44.75 -10.297 1 87.75 347 SER B CA 1
ATOM 6921 C C . SER B 1 347 ? -2.619 -45.438 -9.461 1 87.75 347 SER B C 1
ATOM 6923 O O . SER B 1 347 ? -1.597 -44.844 -9.141 1 87.75 347 SER B O 1
ATOM 6925 N N . VAL B 1 348 ? -2.898 -46.656 -9.062 1 82.88 348 VAL B N 1
ATOM 6926 C CA . VAL B 1 348 ? -1.969 -47.438 -8.25 1 82.88 348 VAL B CA 1
ATOM 6927 C C . VAL B 1 348 ? -1.565 -48.719 -8.992 1 82.88 348 VAL B C 1
ATOM 6929 O O . VAL B 1 348 ? -2.201 -49.094 -9.984 1 82.88 348 VAL B O 1
ATOM 6932 N N . VAL B 1 349 ? -0.384 -49.281 -8.68 1 76.56 349 VAL B N 1
ATOM 6933 C CA . VAL B 1 349 ? 0.093 -50.531 -9.25 1 76.56 349 VAL B CA 1
ATOM 6934 C C . VAL B 1 349 ? 0.24 -51.562 -8.141 1 76.56 349 VAL B C 1
ATOM 6936 O O . VAL B 1 349 ? 0.53 -51.219 -6.992 1 76.56 349 VAL B O 1
ATOM 6939 N N . ALA B 1 350 ? -0.078 -52.844 -8.516 1 73.06 350 ALA B N 1
ATOM 6940 C CA . ALA B 1 350 ? 0.013 -53.906 -7.555 1 73.06 350 ALA B CA 1
ATOM 6941 C C . ALA B 1 350 ? 1.468 -54.281 -7.27 1 73.06 350 ALA B C 1
ATOM 6943 O O . ALA B 1 350 ? 2.266 -54.438 -8.195 1 73.06 350 ALA B O 1
ATOM 6944 N N . SER B 1 351 ? 1.937 -54.031 -6.188 1 64.19 351 SER B N 1
ATOM 6945 C CA . SER B 1 351 ? 3.234 -54.5 -5.719 1 64.19 351 SER B CA 1
ATOM 6946 C C . SER B 1 351 ? 3.078 -55.469 -4.559 1 64.19 351 SER B C 1
ATOM 6948 O O . SER B 1 351 ? 3.01 -55.062 -3.398 1 64.19 351 SER B O 1
ATOM 6950 N N . GLY B 1 352 ? 3.08 -56.688 -4.875 1 59.81 352 GLY B N 1
ATOM 6951 C CA . GLY B 1 352 ? 2.766 -57.656 -3.854 1 59.81 352 GLY B CA 1
ATOM 6952 C C . GLY B 1 352 ? 1.342 -57.562 -3.34 1 59.81 352 GLY B C 1
ATOM 6953 O O . GLY B 1 352 ? 0.39 -57.594 -4.121 1 59.81 352 GLY B O 1
ATOM 6954 N N . GLU B 1 353 ? 1.263 -57.375 -2.002 1 61.56 353 GLU B N 1
ATOM 6955 C CA . GLU B 1 353 ? -0.055 -57.312 -1.376 1 61.56 353 GLU B CA 1
ATOM 6956 C C . GLU B 1 353 ? -0.562 -55.875 -1.287 1 61.56 353 GLU B C 1
ATOM 6958 O O . GLU B 1 353 ? -1.734 -55.656 -0.984 1 61.56 353 GLU B O 1
ATOM 6963 N N . LYS B 1 354 ? 0.445 -54.906 -1.755 1 65.5 354 LYS B N 1
ATOM 6964 C CA . LYS B 1 354 ? 0.036 -53.531 -1.521 1 65.5 354 LYS B CA 1
ATOM 6965 C C . LYS B 1 354 ? -0.062 -52.75 -2.832 1 65.5 354 LYS B C 1
ATOM 6967 O O . LYS B 1 354 ? 0.637 -53.062 -3.799 1 65.5 354 LYS B O 1
ATOM 6972 N N . GLN B 1 355 ? -1.084 -52 -2.916 1 73.38 355 GLN B N 1
ATOM 6973 C CA . GLN B 1 355 ? -1.207 -51.031 -4.012 1 73.38 355 GLN B CA 1
ATOM 6974 C C . GLN B 1 355 ? -0.485 -49.719 -3.682 1 73.38 355 GLN B C 1
ATOM 6976 O O . GLN B 1 355 ? -0.712 -49.125 -2.625 1 73.38 355 GLN B O 1
ATOM 6981 N N . LEU B 1 356 ? 0.517 -49.344 -4.613 1 77.69 356 LEU B N 1
ATOM 6982 C CA . LEU B 1 356 ? 1.338 -48.156 -4.336 1 77.69 356 LEU B CA 1
ATOM 6983 C C . LEU B 1 356 ? 1.268 -47.156 -5.488 1 77.69 356 LEU B C 1
ATOM 6985 O O . LEU B 1 356 ? 1.194 -47.562 -6.656 1 77.69 356 LEU B O 1
ATOM 6989 N N . GLN B 1 357 ? 1.191 -45.906 -5.074 1 79.44 357 GLN B N 1
ATOM 6990 C CA . GLN B 1 357 ? 1.382 -44.844 -6.07 1 79.44 357 GLN B CA 1
ATOM 6991 C C . GLN B 1 357 ? 2.832 -44.812 -6.543 1 79.44 357 GLN B C 1
ATOM 6993 O O . GLN B 1 357 ? 3.758 -44.875 -5.73 1 79.44 357 GLN B O 1
ATOM 6998 N N . VAL B 1 358 ? 2.971 -44.812 -7.848 1 79.5 358 VAL B N 1
ATOM 6999 C CA . VAL B 1 358 ? 4.332 -44.875 -8.375 1 79.5 358 VAL B CA 1
ATOM 7000 C C . VAL B 1 358 ? 4.539 -43.812 -9.43 1 79.5 358 VAL B C 1
ATOM 7002 O O . VAL B 1 358 ? 3.574 -43.25 -9.969 1 79.5 358 VAL B O 1
ATOM 7005 N N . GLU B 1 359 ? 5.871 -43.594 -9.766 1 78.44 359 GLU B N 1
ATOM 7006 C CA . GLU B 1 359 ? 6.234 -42.562 -10.734 1 78.44 359 GLU B CA 1
ATOM 7007 C C . GLU B 1 359 ? 6.184 -43.125 -12.164 1 78.44 359 GLU B C 1
ATOM 7009 O O . GLU B 1 359 ? 6.168 -42.344 -13.125 1 78.44 359 GLU B O 1
ATOM 7014 N N . TYR B 1 360 ? 6.145 -44.406 -12.266 1 80.62 360 TYR B N 1
ATOM 7015 C CA . TYR B 1 360 ? 6.164 -44.969 -13.617 1 80.62 360 TYR B CA 1
ATOM 7016 C C . TYR B 1 360 ? 4.75 -45.125 -14.156 1 80.62 360 TYR B C 1
ATOM 7018 O O . TYR B 1 360 ? 4.543 -45.781 -15.188 1 80.62 360 TYR B O 1
ATOM 7026 N N . ARG B 1 361 ? 3.816 -44.562 -13.398 1 80.94 361 ARG B N 1
ATOM 7027 C CA . ARG B 1 361 ? 2.438 -44.438 -13.859 1 80.94 361 ARG B CA 1
ATOM 7028 C C . ARG B 1 361 ? 1.809 -43.156 -13.359 1 80.94 361 ARG B C 1
ATOM 7030 O O . ARG B 1 361 ? 1.616 -42.969 -12.156 1 80.94 361 ARG B O 1
ATOM 7037 N N . ILE B 1 362 ? 1.575 -42.25 -14.227 1 89.19 362 ILE B N 1
ATOM 7038 C CA . ILE B 1 362 ? 0.987 -40.969 -13.859 1 89.19 362 ILE B CA 1
ATOM 7039 C C . ILE B 1 362 ? -0.365 -40.812 -14.547 1 89.19 362 ILE B C 1
ATOM 7041 O O . ILE B 1 362 ? -0.43 -40.375 -15.703 1 89.19 362 ILE B O 1
ATOM 7045 N N . SER B 1 363 ? -1.394 -41.094 -13.844 1 94.12 363 SER B N 1
ATOM 7046 C CA . SER B 1 363 ? -2.789 -41 -14.258 1 94.12 363 SER B CA 1
ATOM 7047 C C . SER B 1 363 ? -3.73 -41.125 -13.062 1 94.12 363 SER B C 1
ATOM 7049 O O . SER B 1 363 ? -3.289 -41.438 -11.953 1 94.12 363 SER B O 1
ATOM 7051 N N . LYS B 1 364 ? -4.895 -40.75 -13.289 1 95.12 364 LYS B N 1
ATOM 7052 C CA . LYS B 1 364 ? -5.977 -41.094 -12.367 1 95.12 364 LYS B CA 1
ATOM 7053 C C . LYS B 1 364 ? -7.004 -42 -13.031 1 95.12 364 LYS B C 1
ATOM 7055 O O . LYS B 1 364 ? -7.23 -41.906 -14.242 1 95.12 364 LYS B O 1
ATOM 7060 N N . SER B 1 365 ? -7.621 -42.906 -12.234 1 96.25 365 SER B N 1
ATOM 7061 C CA . SER B 1 365 ? -8.555 -43.875 -12.82 1 96.25 365 SER B CA 1
ATOM 7062 C C . SER B 1 365 ? -9.812 -44 -11.969 1 96.25 365 SER B C 1
ATOM 7064 O O . SER B 1 365 ? -9.805 -43.656 -10.781 1 96.25 365 SER B O 1
ATOM 7066 N N . ALA B 1 366 ? -10.859 -44.281 -12.602 1 96.94 366 ALA B N 1
ATOM 7067 C CA . ALA B 1 366 ? -12.156 -44.594 -11.992 1 96.94 366 ALA B CA 1
ATOM 7068 C C . ALA B 1 366 ? -12.734 -45.875 -12.555 1 96.94 366 ALA B C 1
ATOM 7070 O O . ALA B 1 366 ? -12.516 -46.219 -13.727 1 96.94 366 ALA B O 1
ATOM 7071 N N . TRP B 1 367 ? -13.438 -46.656 -11.719 1 96.62 367 TRP B N 1
ATOM 7072 C CA . TRP B 1 367 ? -14.094 -47.875 -12.133 1 96.62 367 TRP B CA 1
ATOM 7073 C C . TRP B 1 367 ? -15.602 -47.688 -12.273 1 96.62 367 TRP B C 1
ATOM 7075 O O . TRP B 1 367 ? -16.266 -47.25 -11.328 1 96.62 367 TRP B O 1
ATOM 7085 N N . LEU B 1 368 ? -16.062 -47.938 -13.445 1 96.31 368 LEU B N 1
ATOM 7086 C CA . LEU B 1 368 ? -17.5 -47.781 -13.695 1 96.31 368 LEU B CA 1
ATOM 7087 C C . LEU B 1 368 ? -18.203 -49.125 -13.766 1 96.31 368 LEU B C 1
ATOM 7089 O O . LEU B 1 368 ? -17.859 -49.969 -14.594 1 96.31 368 LEU B O 1
ATOM 7093 N N . LYS B 1 369 ? -19.25 -49.219 -12.945 1 93.56 369 LYS B N 1
ATOM 7094 C CA . LYS B 1 369 ? -20.109 -50.406 -13.008 1 93.56 369 LYS B CA 1
ATOM 7095 C C . LYS B 1 369 ? -21 -50.375 -14.25 1 93.56 369 LYS B C 1
ATOM 7097 O O . LYS B 1 369 ? -21.375 -49.312 -14.727 1 93.56 369 LYS B O 1
ATOM 7102 N N . ASP B 1 370 ? -21.375 -51.594 -14.672 1 86.69 370 ASP B N 1
ATOM 7103 C CA . ASP B 1 370 ? -22.141 -51.719 -15.906 1 86.69 370 ASP B CA 1
ATOM 7104 C C . ASP B 1 370 ? -23.531 -51.094 -15.766 1 86.69 370 ASP B C 1
ATOM 7106 O O . ASP B 1 370 ? -24.125 -50.656 -16.75 1 86.69 370 ASP B O 1
ATOM 7110 N N . THR B 1 371 ? -23.953 -50.906 -14.625 1 87.12 371 THR B N 1
ATOM 7111 C CA . THR B 1 371 ? -25.359 -50.531 -14.422 1 87.12 371 THR B CA 1
ATOM 7112 C C . THR B 1 371 ? -25.469 -49.031 -14.18 1 87.12 371 THR B C 1
ATOM 7114 O O . THR B 1 371 ? -26.578 -48.5 -14.016 1 87.12 371 THR B O 1
ATOM 7117 N N . VAL B 1 372 ? -24.422 -48.344 -14.18 1 91.94 372 VAL B N 1
ATOM 7118 C CA . VAL B 1 372 ? -24.438 -46.938 -13.844 1 91.94 372 VAL B CA 1
ATOM 7119 C C . VAL B 1 372 ? -25.203 -46.156 -14.914 1 91.94 372 VAL B C 1
ATOM 7121 O O . VAL B 1 372 ? -25.844 -45.156 -14.625 1 91.94 372 VAL B O 1
ATOM 7124 N N . ASP B 1 373 ? -25.188 -46.625 -16.141 1 93.81 373 ASP B N 1
ATOM 7125 C CA . ASP B 1 373 ? -25.812 -45.938 -17.281 1 93.81 373 ASP B CA 1
ATOM 7126 C C . ASP B 1 373 ? -26.141 -46.938 -18.391 1 93.81 373 ASP B C 1
ATOM 7128 O O . ASP B 1 373 ? -25.375 -47.875 -18.656 1 93.81 373 ASP B O 1
ATOM 7132 N N . PRO B 1 374 ? -27.234 -46.719 -19.125 1 93.75 374 PRO B N 1
ATOM 7133 C CA . PRO B 1 374 ? -27.594 -47.594 -20.234 1 93.75 374 PRO B CA 1
ATOM 7134 C C . PRO B 1 374 ? -26.547 -47.625 -21.344 1 93.75 374 PRO B C 1
ATOM 7136 O O . PRO B 1 374 ? -26.375 -48.656 -22.016 1 93.75 374 PRO B O 1
ATOM 7139 N N . LYS B 1 375 ? -25.875 -46.594 -21.5 1 93.38 375 LYS B N 1
ATOM 7140 C CA . LYS B 1 375 ? -24.844 -46.531 -22.531 1 93.38 375 LYS B CA 1
ATOM 7141 C C . LYS B 1 375 ? -23.719 -47.531 -22.234 1 93.38 375 LYS B C 1
ATOM 7143 O O . LYS B 1 375 ? -23.109 -48.062 -23.156 1 93.38 375 LYS B O 1
ATOM 7148 N N . LEU B 1 376 ? -23.469 -47.781 -20.984 1 94.5 376 LEU B N 1
ATOM 7149 C CA . LEU B 1 376 ? -22.438 -48.75 -20.609 1 94.5 376 LEU B CA 1
ATOM 7150 C C . LEU B 1 376 ? -22.891 -50.188 -20.875 1 94.5 376 LEU B C 1
ATOM 7152 O O . LEU B 1 376 ? -22.078 -51.031 -21.219 1 94.5 376 LEU B O 1
ATOM 7156 N N . VAL B 1 377 ? -24.172 -50.438 -20.719 1 92.94 377 VAL B N 1
ATOM 7157 C CA . VAL B 1 377 ? -24.734 -51.719 -21.031 1 92.94 377 VAL B CA 1
ATOM 7158 C C . VAL B 1 377 ? -24.578 -52.031 -22.531 1 92.94 377 VAL B C 1
ATOM 7160 O O . VAL B 1 377 ? -24.156 -53.094 -22.922 1 92.94 377 VAL B O 1
ATOM 7163 N N . ALA B 1 378 ? -24.969 -51.031 -23.234 1 92.25 378 ALA B N 1
ATOM 7164 C CA . ALA B 1 378 ? -24.875 -51.188 -24.672 1 92.25 378 ALA B CA 1
ATOM 7165 C C . ALA B 1 378 ? -23.422 -51.375 -25.109 1 92.25 378 ALA B C 1
ATOM 7167 O O . ALA B 1 378 ? -23.141 -52.156 -26.031 1 92.25 378 ALA B O 1
ATOM 7168 N N . LEU B 1 379 ? -22.562 -50.656 -24.469 1 94.25 379 LEU B N 1
ATOM 7169 C CA . LEU B 1 379 ? -21.125 -50.781 -24.75 1 94.25 379 LEU B CA 1
ATOM 7170 C C . LEU B 1 379 ? -20.625 -52.188 -24.5 1 94.25 379 LEU B C 1
ATOM 7172 O O . LEU B 1 379 ? -19.906 -52.75 -25.312 1 94.25 379 LEU B O 1
ATOM 7176 N N . ASN B 1 380 ? -21 -52.781 -23.422 1 93.25 380 ASN B N 1
ATOM 7177 C CA . ASN B 1 380 ? -20.609 -54.125 -23.078 1 93.25 380 ASN B CA 1
ATOM 7178 C C . ASN B 1 380 ? -21.141 -55.156 -24.094 1 93.25 380 ASN B C 1
ATOM 7180 O O . ASN B 1 380 ? -20.453 -56.094 -24.453 1 93.25 380 ASN B O 1
ATOM 7184 N N . HIS B 1 381 ? -22.328 -54.875 -24.484 1 91.56 381 HIS B N 1
ATOM 7185 C CA . HIS B 1 381 ? -22.906 -55.75 -25.5 1 91.56 381 HIS B CA 1
ATOM 7186 C C . HIS B 1 381 ? -22.109 -55.719 -26.797 1 91.56 381 HIS B C 1
ATOM 7188 O O . HIS B 1 381 ? -21.891 -56.719 -27.438 1 91.56 381 HIS B O 1
ATOM 7194 N N . ARG B 1 382 ? -21.703 -54.562 -27.125 1 92.81 382 ARG B N 1
ATOM 7195 C CA . ARG B 1 382 ? -20.922 -54.375 -28.344 1 92.81 382 ARG B CA 1
ATOM 7196 C C . ARG B 1 382 ? -19.562 -55.062 -28.234 1 92.81 382 ARG B C 1
ATOM 7198 O O . ARG B 1 382 ? -19.109 -55.688 -29.188 1 92.81 382 ARG B O 1
ATOM 7205 N N . ILE B 1 383 ? -18.938 -54.938 -27.062 1 94.25 383 ILE B N 1
ATOM 7206 C CA . ILE B 1 383 ? -17.656 -55.594 -26.828 1 94.25 383 ILE B CA 1
ATOM 7207 C C . ILE B 1 383 ? -17.812 -57.125 -26.906 1 94.25 383 ILE B C 1
ATOM 7209 O O . ILE B 1 383 ? -17 -57.781 -27.547 1 94.25 383 ILE B O 1
ATOM 7213 N N . ALA B 1 384 ? -18.844 -57.594 -26.312 1 91.75 384 ALA B N 1
ATOM 7214 C CA . ALA B 1 384 ? -19.125 -59.031 -26.328 1 91.75 384 ALA B CA 1
ATOM 7215 C C . ALA B 1 384 ? -19.344 -59.531 -27.766 1 91.75 384 ALA B C 1
ATOM 7217 O O . ALA B 1 384 ? -18.844 -60.594 -28.141 1 91.75 384 ALA B O 1
ATOM 7218 N N . ALA B 1 385 ? -20.062 -58.781 -28.453 1 88.38 385 ALA B N 1
ATOM 7219 C CA . ALA B 1 385 ? -20.375 -59.156 -29.844 1 88.38 385 ALA B CA 1
ATOM 7220 C C . ALA B 1 385 ? -19.125 -59.156 -30.703 1 88.38 385 ALA B C 1
ATOM 7222 O O . ALA B 1 385 ? -18.953 -60.031 -31.547 1 88.38 385 ALA B O 1
ATOM 7223 N N . LEU B 1 386 ? -18.297 -58.25 -30.469 1 88.31 386 LEU B N 1
ATOM 7224 C CA . LEU B 1 386 ? -17.109 -58.094 -31.297 1 88.31 386 LEU B CA 1
ATOM 7225 C C . LEU B 1 386 ? -16.062 -59.156 -30.938 1 88.31 386 LEU B C 1
ATOM 7227 O O . LEU B 1 386 ? -15.359 -59.656 -31.828 1 88.31 386 LEU B O 1
ATOM 7231 N N . THR B 1 387 ? -15.906 -59.406 -29.688 1 88.69 387 THR B N 1
ATOM 7232 C CA . THR B 1 387 ? -14.836 -60.281 -29.234 1 88.69 387 THR B CA 1
ATOM 7233 C C . THR B 1 387 ? -15.312 -61.719 -29.188 1 88.69 387 THR B C 1
ATOM 7235 O O . THR B 1 387 ? -14.5 -62.656 -29.172 1 88.69 387 THR B O 1
ATOM 7238 N N . GLY B 1 388 ? -16.641 -61.906 -29.062 1 87.5 388 GLY B N 1
ATOM 7239 C CA . GLY B 1 388 ? -17.203 -63.219 -28.844 1 87.5 388 GLY B CA 1
ATOM 7240 C C . GLY B 1 388 ? -17.016 -63.75 -27.438 1 87.5 388 GLY B C 1
ATOM 7241 O O . GLY B 1 388 ? -17.234 -64.938 -27.156 1 87.5 388 GLY B O 1
ATOM 7242 N N . LEU B 1 389 ? -16.594 -62.906 -26.547 1 91.62 389 LEU B N 1
ATOM 7243 C CA . LEU B 1 389 ? -16.281 -63.281 -25.172 1 91.62 389 LEU B CA 1
ATOM 7244 C C . LEU B 1 389 ? -17.391 -62.875 -24.219 1 91.62 389 LEU B C 1
ATOM 7246 O O . LEU B 1 389 ? -18.219 -62.031 -24.578 1 91.62 389 LEU B O 1
ATOM 7250 N N . ASP B 1 390 ? -17.375 -63.469 -23.109 1 91.06 390 ASP B N 1
ATOM 7251 C CA . ASP B 1 390 ? -18.281 -63.062 -22.047 1 91.06 390 ASP B CA 1
ATOM 7252 C C . ASP B 1 390 ? -17.688 -61.875 -21.266 1 91.06 390 ASP B C 1
ATOM 7254 O O . ASP B 1 390 ? -16.656 -62.031 -20.609 1 91.06 390 ASP B O 1
ATOM 7258 N N . VAL B 1 391 ? -18.375 -60.781 -21.281 1 91 391 VAL B N 1
ATOM 7259 C CA . VAL B 1 391 ? -17.812 -59.594 -20.688 1 91 391 VAL B CA 1
ATOM 7260 C C . VAL B 1 391 ? -18.578 -59.219 -19.406 1 91 391 VAL B C 1
ATOM 7262 O O . VAL B 1 391 ? -18.406 -58.125 -18.875 1 91 391 VAL B O 1
ATOM 7265 N N . ARG B 1 392 ? -19.516 -60.062 -18.828 1 84.81 392 ARG B N 1
ATOM 7266 C CA . ARG B 1 392 ? -20.234 -59.844 -17.578 1 84.81 392 ARG B CA 1
ATOM 7267 C C . ARG B 1 392 ? -19.359 -60.219 -16.375 1 84.81 392 ARG B C 1
ATOM 7269 O O . ARG B 1 392 ? -18.609 -61.188 -16.438 1 84.81 392 ARG B O 1
ATOM 7276 N N . PRO B 1 393 ? -19.453 -59.531 -15.367 1 86.31 393 PRO B N 1
ATOM 7277 C CA . PRO B 1 393 ? -18.812 -60 -14.133 1 86.31 393 PRO B CA 1
ATOM 7278 C C . PRO B 1 393 ? -19.312 -61.375 -13.695 1 86.31 393 PRO B C 1
ATOM 7280 O O . PRO B 1 393 ? -20.5 -61.656 -13.844 1 86.31 393 PRO B O 1
ATOM 7283 N N . PRO B 1 394 ? -18.469 -62.219 -13.172 1 89.75 394 PRO B N 1
ATOM 7284 C CA . PRO B 1 394 ? -17.078 -62 -12.789 1 89.75 394 PRO B CA 1
ATOM 7285 C C . PRO B 1 394 ? -16.094 -62.344 -13.906 1 89.75 394 PRO B C 1
ATOM 7287 O O . PRO B 1 394 ? -14.883 -62.406 -13.688 1 89.75 394 PRO B O 1
ATOM 7290 N N . TYR B 1 395 ? -16.609 -62.625 -15.094 1 90.25 395 TYR B N 1
ATOM 7291 C CA . TYR B 1 395 ? -15.758 -63.062 -16.188 1 90.25 395 TYR B CA 1
ATOM 7292 C C . TYR B 1 395 ? -15.039 -61.875 -16.844 1 90.25 395 TYR B C 1
ATOM 7294 O O . TYR B 1 395 ? -14.18 -62.062 -17.703 1 90.25 395 TYR B O 1
ATOM 7302 N N . ALA B 1 396 ? -15.391 -60.75 -16.547 1 93.62 396 ALA B N 1
ATOM 7303 C CA . ALA B 1 396 ? -14.711 -59.531 -16.953 1 93.62 396 ALA B CA 1
ATOM 7304 C C . ALA B 1 396 ? -14.766 -58.469 -15.859 1 93.62 396 ALA B C 1
ATOM 7306 O O . ALA B 1 396 ? -15.641 -58.5 -14.984 1 93.62 396 ALA B O 1
ATOM 7307 N N . GLU B 1 397 ? -13.797 -57.562 -15.883 1 93.94 397 GLU B N 1
ATOM 7308 C CA . GLU B 1 397 ? -13.734 -56.469 -14.898 1 93.94 397 GLU B CA 1
ATOM 7309 C C . GLU B 1 397 ? -14.602 -55.312 -15.328 1 93.94 397 GLU B C 1
ATOM 7311 O O . GLU B 1 397 ? -15.031 -55.219 -16.484 1 93.94 397 GLU B O 1
ATOM 7316 N N . TYR B 1 398 ? -14.906 -54.469 -14.344 1 94.75 398 TYR B N 1
ATOM 7317 C CA . TYR B 1 398 ? -15.609 -53.25 -14.648 1 94.75 398 TYR B CA 1
ATOM 7318 C C . TYR B 1 398 ? -14.766 -52.344 -15.562 1 94.75 398 TYR B C 1
ATOM 7320 O O . TYR B 1 398 ? -13.555 -52.531 -15.688 1 94.75 398 TYR B O 1
ATOM 7328 N N . LEU B 1 399 ? -15.461 -51.406 -16.188 1 96.62 399 LEU B N 1
ATOM 7329 C CA . LEU B 1 399 ? -14.773 -50.5 -17.094 1 96.62 399 LEU B CA 1
ATOM 7330 C C . LEU B 1 399 ? -13.875 -49.562 -16.297 1 96.62 399 LEU B C 1
ATOM 7332 O O . LEU B 1 399 ? -14.344 -48.844 -15.422 1 96.62 399 LEU B O 1
ATOM 7336 N N . GLN B 1 400 ? -12.57 -49.562 -16.516 1 97.06 400 GLN B N 1
ATOM 7337 C CA . GLN B 1 400 ? -11.633 -48.625 -15.898 1 97.06 400 GLN B CA 1
ATOM 7338 C C . GLN B 1 400 ? -11.398 -47.438 -16.797 1 97.06 400 GLN B C 1
ATOM 7340 O O . GLN B 1 400 ? -10.836 -47.562 -17.891 1 97.06 400 GLN B O 1
ATOM 7345 N N . VAL B 1 401 ? -11.859 -46.281 -16.375 1 98.06 401 VAL B N 1
ATOM 7346 C CA . VAL B 1 401 ? -11.648 -45.062 -17.125 1 98.06 401 VAL B CA 1
ATOM 7347 C C . VAL B 1 401 ? -10.438 -44.312 -16.562 1 98.06 401 VAL B C 1
ATOM 7349 O O . VAL B 1 401 ? -10.328 -44.094 -15.359 1 98.06 401 VAL B O 1
ATOM 7352 N N . VAL B 1 402 ? -9.5 -43.906 -17.453 1 97.75 402 VAL B N 1
ATOM 7353 C CA . VAL B 1 402 ? -8.227 -43.312 -17.031 1 97.75 402 VAL B CA 1
ATOM 7354 C C . VAL B 1 402 ? -8.055 -41.938 -17.656 1 97.75 402 VAL B C 1
ATOM 7356 O O . VAL B 1 402 ? -8.266 -41.781 -18.859 1 97.75 402 VAL B O 1
ATOM 7359 N N . ASN B 1 403 ? -7.77 -40.938 -16.891 1 97.38 403 ASN B N 1
ATOM 7360 C CA . ASN B 1 403 ? -7.32 -39.625 -17.359 1 97.38 403 ASN B CA 1
ATOM 7361 C C . ASN B 1 403 ? -5.844 -39.406 -17.047 1 97.38 403 ASN B C 1
ATOM 7363 O O . ASN B 1 403 ? -5.422 -39.5 -15.898 1 97.38 403 ASN B O 1
ATOM 7367 N N . TYR B 1 404 ? -5.07 -39.156 -18.047 1 96.5 404 TYR B N 1
ATOM 7368 C CA . TYR B 1 404 ? -3.631 -39 -17.891 1 96.5 404 TYR B CA 1
ATOM 7369 C C . TYR B 1 404 ? -3.295 -37.562 -17.438 1 96.5 404 TYR B C 1
ATOM 7371 O O . TYR B 1 404 ? -3.98 -36.625 -17.812 1 96.5 404 TYR B O 1
ATOM 7379 N N . GLY B 1 405 ? -2.297 -37.469 -16.625 1 93.75 405 GLY B N 1
ATOM 7380 C CA . GLY B 1 405 ? -1.855 -36.156 -16.125 1 93.75 405 GLY B CA 1
ATOM 7381 C C . GLY B 1 405 ? -0.853 -35.5 -17.031 1 93.75 405 GLY B C 1
ATOM 7382 O O . GLY B 1 405 ? -0.821 -35.75 -18.234 1 93.75 405 GLY B O 1
ATOM 7383 N N . ILE B 1 406 ? -0.123 -34.5 -16.484 1 93.81 406 ILE B N 1
ATOM 7384 C CA . ILE B 1 406 ? 0.945 -33.844 -17.219 1 93.81 406 ILE B CA 1
ATOM 7385 C C . ILE B 1 406 ? 2.029 -34.844 -17.578 1 93.81 406 ILE B C 1
ATOM 7387 O O . ILE B 1 406 ? 2.604 -35.5 -16.703 1 93.81 406 ILE B O 1
ATOM 7391 N N . GLY B 1 407 ? 2.236 -34.875 -18.844 1 95.25 407 GLY B N 1
ATOM 7392 C CA . GLY B 1 407 ? 3.184 -35.906 -19.25 1 95.25 407 GLY B CA 1
ATOM 7393 C C . GLY B 1 407 ? 2.787 -37.312 -18.797 1 95.25 407 GLY B C 1
ATOM 7394 O O . GLY B 1 407 ? 3.646 -38.156 -18.562 1 95.25 407 GLY B O 1
ATOM 7395 N N . GLY B 1 408 ? 1.568 -37.562 -18.578 1 95.94 408 GLY B N 1
ATOM 7396 C CA . GLY B 1 408 ? 1.081 -38.844 -18.094 1 95.94 408 GLY B CA 1
ATOM 7397 C C . GLY B 1 408 ? 1.523 -40.031 -18.953 1 95.94 408 GLY B C 1
ATOM 7398 O O . GLY B 1 408 ? 1.621 -39.906 -20.188 1 95.94 408 GLY B O 1
ATOM 7399 N N . HIS B 1 409 ? 1.779 -41.188 -18.328 1 95.44 409 HIS B N 1
ATOM 7400 C CA . HIS B 1 409 ? 2.35 -42.344 -18.984 1 95.44 409 HIS B CA 1
ATOM 7401 C C . HIS B 1 409 ? 2.186 -43.594 -18.125 1 95.44 409 HIS B C 1
ATOM 7403 O O . HIS B 1 409 ? 1.696 -43.531 -16.984 1 95.44 409 HIS B O 1
ATOM 7409 N N . TYR B 1 410 ? 2.418 -44.625 -18.625 1 94.44 410 TYR B N 1
ATOM 7410 C CA . TYR B 1 410 ? 2.531 -45.906 -17.922 1 94.44 410 TYR B CA 1
ATOM 7411 C C . TYR B 1 410 ? 3.66 -46.75 -18.516 1 94.44 410 TYR B C 1
ATOM 7413 O O . TYR B 1 410 ? 3.596 -47.156 -19.672 1 94.44 410 TYR B O 1
ATOM 7421 N N . GLU B 1 411 ? 4.695 -46.938 -17.797 1 92.12 411 GLU B N 1
ATOM 7422 C CA . GLU B 1 411 ? 5.867 -47.688 -18.281 1 92.12 411 GLU B CA 1
ATOM 7423 C C . GLU B 1 411 ? 5.496 -49.094 -18.688 1 92.12 411 GLU B C 1
ATOM 7425 O O . GLU B 1 411 ? 4.391 -49.562 -18.406 1 92.12 411 GLU B O 1
ATOM 7430 N N . PRO B 1 412 ? 6.383 -49.812 -19.438 1 93.69 412 PRO B N 1
ATOM 7431 C CA . PRO B 1 412 ? 6.059 -51.125 -19.969 1 93.69 412 PRO B CA 1
ATOM 7432 C C . PRO B 1 412 ? 5.555 -52.094 -18.906 1 93.69 412 PRO B C 1
ATOM 7434 O O . PRO B 1 412 ? 6.164 -52.219 -17.828 1 93.69 412 PRO B O 1
ATOM 7437 N N . HIS B 1 413 ? 4.445 -52.75 -19.203 1 92.38 413 HIS B N 1
ATOM 7438 C CA . HIS B 1 413 ? 3.795 -53.656 -18.281 1 92.38 413 HIS B CA 1
ATOM 7439 C C . HIS B 1 413 ? 2.934 -54.688 -19.016 1 92.38 413 HIS B C 1
ATOM 7441 O O . HIS B 1 413 ? 2.701 -54.531 -20.219 1 92.38 413 HIS B O 1
ATOM 7447 N N . PHE B 1 414 ? 2.586 -55.656 -18.266 1 93.94 414 PHE B N 1
ATOM 7448 C CA . PHE B 1 414 ? 1.624 -56.625 -18.766 1 93.94 414 PHE B CA 1
ATOM 7449 C C . PHE B 1 414 ? 0.251 -56.406 -18.141 1 93.94 414 PHE B C 1
ATOM 7451 O O . PHE B 1 414 ? 0.15 -55.969 -16.984 1 93.94 414 PHE B O 1
ATOM 7458 N N . ASP B 1 415 ? -0.743 -56.688 -18.922 1 94.5 415 ASP B N 1
ATOM 7459 C CA . ASP B 1 415 ? -2.086 -56.625 -18.359 1 94.5 415 ASP B CA 1
ATOM 7460 C C . ASP B 1 415 ? -2.434 -57.906 -17.625 1 94.5 415 ASP B C 1
ATOM 7462 O O . ASP B 1 415 ? -3.336 -57.938 -16.781 1 94.5 415 ASP B O 1
ATOM 7466 N N . HIS B 1 416 ? -1.823 -58.969 -18 1 93.25 416 HIS B N 1
ATOM 7467 C CA . HIS B 1 416 ? -2.055 -60.25 -17.328 1 93.25 416 HIS B CA 1
ATOM 7468 C C . HIS B 1 416 ? -1.109 -60.438 -16.156 1 93.25 416 HIS B C 1
ATOM 7470 O O . HIS B 1 416 ? -0.084 -59.75 -16.062 1 93.25 416 HIS B O 1
ATOM 7476 N N . ALA B 1 417 ? -1.462 -61.344 -15.266 1 90.44 417 ALA B N 1
ATOM 7477 C CA . ALA B 1 417 ? -0.608 -61.656 -14.125 1 90.44 417 ALA B CA 1
ATOM 7478 C C . ALA B 1 417 ? 0.608 -62.469 -14.562 1 90.44 417 ALA B C 1
ATOM 7480 O O . ALA B 1 417 ? 0.486 -63.406 -15.359 1 90.44 417 ALA B O 1
ATOM 7481 N N . THR B 1 418 ? 1.696 -62 -14.086 1 88.94 418 THR B N 1
ATOM 7482 C CA . THR B 1 418 ? 2.936 -62.688 -14.453 1 88.94 418 THR B CA 1
ATOM 7483 C C . THR B 1 418 ? 3.447 -63.531 -13.289 1 88.94 418 THR B C 1
ATOM 7485 O O . THR B 1 418 ? 4.449 -64.25 -13.422 1 88.94 418 THR B O 1
ATOM 7488 N N . SER B 1 419 ? 2.838 -63.406 -12.195 1 85.62 419 SER B N 1
ATOM 7489 C CA . SER B 1 419 ? 3.186 -64.188 -11.023 1 85.62 419 SER B CA 1
ATOM 7490 C C . SER B 1 419 ? 1.962 -64.938 -10.453 1 85.62 419 SER B C 1
ATOM 7492 O O . SER B 1 419 ? 0.86 -64.375 -10.453 1 85.62 419 SER B O 1
ATOM 7494 N N . PRO B 1 420 ? 2.189 -66.062 -9.969 1 82.62 420 PRO B N 1
ATOM 7495 C CA . PRO B 1 420 ? 1.07 -66.812 -9.367 1 82.62 420 PRO B CA 1
ATOM 7496 C C . PRO B 1 420 ? 0.542 -66.125 -8.102 1 82.62 420 PRO B C 1
ATOM 7498 O O . PRO B 1 420 ? -0.583 -66.375 -7.676 1 82.62 420 PRO B O 1
ATOM 7501 N N . SER B 1 421 ? 1.275 -65.25 -7.535 1 80.81 421 SER B N 1
ATOM 7502 C CA . SER B 1 421 ? 0.882 -64.625 -6.301 1 80.81 421 SER B CA 1
ATOM 7503 C C . SER B 1 421 ? 0.197 -63.281 -6.582 1 80.81 421 SER B C 1
ATOM 7505 O O . SER B 1 421 ? -0.074 -62.5 -5.66 1 80.81 421 SER B O 1
ATOM 7507 N N . SER B 1 422 ? -0.044 -63.062 -7.801 1 84.19 422 SER B N 1
ATOM 7508 C CA . SER B 1 422 ? -0.689 -61.812 -8.18 1 84.19 422 SER B CA 1
ATOM 7509 C C . SER B 1 422 ? -2.07 -61.688 -7.543 1 84.19 422 SER B C 1
ATOM 7511 O O . SER B 1 422 ? -2.83 -62.656 -7.504 1 84.19 422 SER B O 1
ATOM 7513 N N . PRO B 1 423 ? -2.359 -60.531 -7.039 1 80.94 423 PRO B N 1
ATOM 7514 C CA . PRO B 1 423 ? -3.68 -60.281 -6.445 1 80.94 423 PRO B CA 1
ATOM 7515 C C . PRO B 1 423 ? -4.82 -60.5 -7.438 1 80.94 423 PRO B C 1
ATOM 7517 O O . PRO B 1 423 ? -5.973 -60.656 -7.031 1 80.94 423 PRO B O 1
ATOM 7520 N N . LEU B 1 424 ? -4.484 -60.469 -8.617 1 81.44 424 LEU B N 1
ATOM 7521 C CA . LEU B 1 424 ? -5.48 -60.688 -9.656 1 81.44 424 LEU B CA 1
ATOM 7522 C C . LEU B 1 424 ? -6.195 -62.031 -9.453 1 81.44 424 LEU B C 1
ATOM 7524 O O . LEU B 1 424 ? -7.383 -62.156 -9.75 1 81.44 424 LEU B O 1
ATOM 7528 N N . TYR B 1 425 ? -5.586 -62.969 -8.898 1 78.94 425 TYR B N 1
ATOM 7529 C CA . TYR B 1 425 ? -6.141 -64.312 -8.758 1 78.94 425 TYR B CA 1
ATOM 7530 C C . TYR B 1 425 ? -7.102 -64.375 -7.574 1 78.94 425 TYR B C 1
ATOM 7532 O O . TYR B 1 425 ? -7.828 -65.375 -7.418 1 78.94 425 TYR B O 1
ATOM 7540 N N . ARG B 1 426 ? -7.086 -63.375 -6.82 1 80.81 426 ARG B N 1
ATOM 7541 C CA . ARG B 1 426 ? -8.047 -63.344 -5.723 1 80.81 426 ARG B CA 1
ATOM 7542 C C . ARG B 1 426 ? -9.477 -63.25 -6.246 1 80.81 426 ARG B C 1
ATOM 7544 O O . ARG B 1 426 ? -10.43 -63.594 -5.551 1 80.81 426 ARG B O 1
ATOM 7551 N N . MET B 1 427 ? -9.672 -62.75 -7.41 1 79.75 427 MET B N 1
ATOM 7552 C CA . MET B 1 427 ? -10.992 -62.625 -8.023 1 79.75 427 MET B CA 1
ATOM 7553 C C . MET B 1 427 ? -11.562 -63.969 -8.414 1 79.75 427 MET B C 1
ATOM 7555 O O . MET B 1 427 ? -12.758 -64.062 -8.68 1 79.75 427 MET B O 1
ATOM 7559 N N . LYS B 1 428 ? -10.789 -65 -8.469 1 82.44 428 LYS B N 1
ATOM 7560 C CA . LYS B 1 428 ? -11.195 -66.375 -8.766 1 82.44 428 LYS B CA 1
ATOM 7561 C C . LYS B 1 428 ? -11.812 -66.438 -10.156 1 82.44 428 LYS B C 1
ATOM 7563 O O . LYS B 1 428 ? -12.773 -67.188 -10.367 1 82.44 428 LYS B O 1
ATOM 7568 N N . SER B 1 429 ? -11.391 -65.688 -11.031 1 88.06 429 SER B N 1
ATOM 7569 C CA . SER B 1 429 ? -11.914 -65.688 -12.398 1 88.06 429 SER B CA 1
ATOM 7570 C C . SER B 1 429 ? -10.82 -65.938 -13.414 1 88.06 429 SER B C 1
ATOM 7572 O O . SER B 1 429 ? -11.023 -65.812 -14.617 1 88.06 429 SER B O 1
ATOM 7574 N N . GLY B 1 430 ? -9.656 -66.375 -12.906 1 89.38 430 GLY B N 1
ATOM 7575 C CA . GLY B 1 430 ? -8.531 -66.625 -13.789 1 89.38 430 GLY B CA 1
ATOM 7576 C C . GLY B 1 430 ? -7.762 -65.438 -14.203 1 89.38 430 GLY B C 1
ATOM 7577 O O . GLY B 1 430 ? -7.988 -64.312 -13.672 1 89.38 430 GLY B O 1
ATOM 7578 N N . ASN B 1 431 ? -6.789 -65.625 -15.094 1 92.94 431 ASN B N 1
ATOM 7579 C CA . ASN B 1 431 ? -5.953 -64.562 -15.594 1 92.94 431 ASN B CA 1
ATOM 7580 C C . ASN B 1 431 ? -6.684 -63.719 -16.641 1 92.94 431 ASN B C 1
ATOM 7582 O O . ASN B 1 431 ? -7.773 -64.062 -17.078 1 92.94 431 ASN B O 1
ATOM 7586 N N . ARG B 1 432 ? -6.211 -62.531 -16.953 1 94.81 432 ARG B N 1
ATOM 7587 C CA . ARG B 1 432 ? -6.785 -61.688 -18 1 94.81 432 ARG B CA 1
ATOM 7588 C C . ARG B 1 432 ? -6.453 -62.219 -19.391 1 94.81 432 ARG B C 1
ATOM 7590 O O . ARG B 1 432 ? -5.301 -62.188 -19.828 1 94.81 432 ARG B O 1
ATOM 7597 N N . VAL B 1 433 ? -7.453 -62.719 -20.062 1 94.31 433 VAL B N 1
ATOM 7598 C CA . VAL B 1 433 ? -7.23 -63.344 -21.359 1 94.31 433 VAL B CA 1
ATOM 7599 C C . VAL B 1 433 ? -7.102 -62.281 -22.438 1 94.31 433 VAL B C 1
ATOM 7601 O O . VAL B 1 433 ? -6.367 -62.438 -23.422 1 94.31 433 VAL B O 1
ATOM 7604 N N . ALA B 1 434 ? -7.805 -61.156 -22.312 1 96.06 434 ALA B N 1
ATOM 7605 C CA . ALA B 1 434 ? -7.801 -60.125 -23.359 1 96.06 434 ALA B CA 1
ATOM 7606 C C . ALA B 1 434 ? -7.996 -58.75 -22.766 1 96.06 434 ALA B C 1
ATOM 7608 O O . ALA B 1 434 ? -8.523 -58.594 -21.656 1 96.06 434 ALA B O 1
ATOM 7609 N N . THR B 1 435 ? -7.488 -57.812 -23.438 1 97.75 435 THR B N 1
ATOM 7610 C CA . THR B 1 435 ? -7.672 -56.375 -23.109 1 97.75 435 THR B CA 1
ATOM 7611 C C . THR B 1 435 ? -8.391 -55.656 -24.234 1 97.75 435 THR B C 1
ATOM 7613 O O . THR B 1 435 ? -8.055 -55.812 -25.406 1 97.75 435 THR B O 1
ATOM 7616 N N . PHE B 1 436 ? -9.398 -54.969 -23.906 1 97.69 436 PHE B N 1
ATOM 7617 C CA . PHE B 1 436 ? -10.125 -54.062 -24.797 1 97.69 436 PHE B CA 1
ATOM 7618 C C . PHE B 1 436 ? -9.992 -52.625 -24.312 1 97.69 436 PHE B C 1
ATOM 7620 O O . PHE B 1 436 ? -10.594 -52.25 -23.312 1 97.69 436 PHE B O 1
ATOM 7627 N N . MET B 1 437 ? -9.203 -51.781 -25.031 1 98.31 437 MET B N 1
ATOM 7628 C CA . MET B 1 437 ? -8.93 -50.406 -24.625 1 98.31 437 MET B CA 1
ATOM 7629 C C . MET B 1 437 ? -9.578 -49.406 -25.578 1 98.31 437 MET B C 1
ATOM 7631 O O . MET B 1 437 ? -9.367 -49.5 -26.797 1 98.31 437 MET B O 1
ATOM 7635 N N . ILE B 1 438 ? -10.305 -48.438 -25.078 1 98.44 438 ILE B N 1
ATOM 7636 C CA . ILE B 1 438 ? -11.031 -47.469 -25.891 1 98.44 438 ILE B CA 1
ATOM 7637 C C . ILE B 1 438 ? -10.406 -46.094 -25.719 1 98.44 438 ILE B C 1
ATOM 7639 O O . ILE B 1 438 ? -10.188 -45.656 -24.594 1 98.44 438 ILE B O 1
ATOM 7643 N N . TYR B 1 439 ? -10.086 -45.469 -26.797 1 98.25 439 TYR B N 1
ATOM 7644 C CA . TYR B 1 439 ? -9.672 -44.062 -26.766 1 98.25 439 TYR B CA 1
ATOM 7645 C C . TYR B 1 439 ? -10.875 -43.125 -26.688 1 98.25 439 TYR B C 1
ATOM 7647 O O . TYR B 1 439 ? -11.656 -43.031 -27.625 1 98.25 439 TYR B O 1
ATOM 7655 N N . LEU B 1 440 ? -10.977 -42.375 -25.594 1 98.19 440 LEU B N 1
ATOM 7656 C CA . LEU B 1 440 ? -12.164 -41.562 -25.375 1 98.19 440 LEU B CA 1
ATOM 7657 C C . LEU B 1 440 ? -11.922 -40.125 -25.797 1 98.19 440 LEU B C 1
ATOM 7659 O O . LEU B 1 440 ? -12.859 -39.312 -25.812 1 98.19 440 LEU B O 1
ATOM 7663 N N . SER B 1 441 ? -10.672 -39.75 -26.031 1 96.06 441 SER B N 1
ATOM 7664 C CA . SER B 1 441 ? -10.32 -38.406 -26.469 1 96.06 441 SER B CA 1
ATOM 7665 C C . SER B 1 441 ? -9.164 -38.438 -27.453 1 96.06 441 SER B C 1
ATOM 7667 O O . SER B 1 441 ? -8.508 -39.469 -27.625 1 96.06 441 SER B O 1
ATOM 7669 N N . SER B 1 442 ? -9.07 -37.344 -28.172 1 93.38 442 SER B N 1
ATOM 7670 C CA . SER B 1 442 ? -7.914 -37.156 -29.047 1 93.38 442 SER B CA 1
ATOM 7671 C C . SER B 1 442 ? -6.742 -36.531 -28.297 1 93.38 442 SER B C 1
ATOM 7673 O O . SER B 1 442 ? -6.93 -35.938 -27.234 1 93.38 442 SER B O 1
ATOM 7675 N N . VAL B 1 443 ? -5.559 -36.812 -28.75 1 93.38 443 VAL B N 1
ATOM 7676 C CA . VAL B 1 443 ? -4.328 -36.219 -28.25 1 93.38 443 VAL B CA 1
ATOM 7677 C C . VAL B 1 443 ? -3.582 -35.531 -29.406 1 93.38 443 VAL B C 1
ATOM 7679 O O . VAL B 1 443 ? -3.498 -36.094 -30.5 1 93.38 443 VAL B O 1
ATOM 7682 N N . GLU B 1 444 ? -3.119 -34.344 -29.219 1 90.94 444 GLU B N 1
ATOM 7683 C CA . GLU B 1 444 ? -2.461 -33.594 -30.281 1 90.94 444 GLU B CA 1
ATOM 7684 C C . GLU B 1 444 ? -1.086 -34.188 -30.594 1 90.94 444 GLU B C 1
ATOM 7686 O O . GLU B 1 444 ? -0.679 -34.25 -31.766 1 90.94 444 GLU B O 1
ATOM 7691 N N . ALA B 1 445 ? -0.419 -34.531 -29.578 1 92.94 445 ALA B N 1
ATOM 7692 C CA . ALA B 1 445 ? 0.908 -35.094 -29.766 1 92.94 445 ALA B CA 1
ATOM 7693 C C . ALA B 1 445 ? 1.255 -36.062 -28.641 1 92.94 445 ALA B C 1
ATOM 7695 O O . ALA B 1 445 ? 0.924 -35.812 -27.469 1 92.94 445 ALA B O 1
ATOM 7696 N N . GLY B 1 446 ? 1.932 -37.188 -29.062 1 94.75 446 GLY B N 1
ATOM 7697 C CA . GLY B 1 446 ? 2.328 -38.188 -28.078 1 94.75 446 GLY B CA 1
ATOM 7698 C C . GLY B 1 446 ? 1.181 -39.062 -27.625 1 94.75 446 GLY B C 1
ATOM 7699 O O . GLY B 1 446 ? 0.142 -39.125 -28.281 1 94.75 446 GLY B O 1
ATOM 7700 N N . GLY B 1 447 ? 1.43 -39.875 -26.562 1 96.31 447 GLY B N 1
ATOM 7701 C CA . GLY B 1 447 ? 0.405 -40.656 -25.891 1 96.31 447 GLY B CA 1
ATOM 7702 C C . GLY B 1 447 ? 0.14 -42 -26.562 1 96.31 447 GLY B C 1
ATOM 7703 O O . GLY B 1 447 ? -0.836 -42.688 -26.25 1 96.31 447 GLY B O 1
ATOM 7704 N N . ALA B 1 448 ? 0.952 -42.375 -27.406 1 96.06 448 ALA B N 1
ATOM 7705 C CA . ALA B 1 448 ? 0.744 -43.625 -28.141 1 96.06 448 ALA B CA 1
ATOM 7706 C C . ALA B 1 448 ? 0.816 -44.844 -27.203 1 96.06 448 ALA B C 1
ATOM 7708 O O . ALA B 1 448 ? 1.276 -44.719 -26.078 1 96.06 448 ALA B O 1
ATOM 7709 N N . THR B 1 449 ? 0.235 -45.906 -27.594 1 96.5 449 THR B N 1
ATOM 7710 C CA . THR B 1 449 ? 0.436 -47.219 -26.953 1 96.5 449 THR B CA 1
ATOM 7711 C C . THR B 1 449 ? 1.548 -48 -27.641 1 96.5 449 THR B C 1
ATOM 7713 O O . THR B 1 449 ? 1.427 -48.344 -28.828 1 96.5 449 THR B O 1
ATOM 7716 N N . ALA B 1 450 ? 2.592 -48.25 -26.938 1 95.69 450 ALA B N 1
ATOM 7717 C CA . ALA B 1 450 ? 3.773 -48.906 -27.5 1 95.69 450 ALA B CA 1
ATOM 7718 C C . ALA B 1 450 ? 3.869 -50.344 -27.078 1 95.69 450 ALA B C 1
ATOM 7720 O O . ALA B 1 450 ? 3.895 -50.656 -25.875 1 95.69 450 ALA B O 1
ATOM 7721 N N . PHE B 1 451 ? 3.828 -51.281 -28.016 1 95.25 451 PHE B N 1
ATOM 7722 C CA . PHE B 1 451 ? 4.102 -52.688 -27.75 1 95.25 451 PHE B CA 1
ATOM 7723 C C . PHE B 1 451 ? 5.582 -53 -27.953 1 95.25 451 PHE B C 1
ATOM 7725 O O . PHE B 1 451 ? 6.07 -53 -29.078 1 95.25 451 PHE B O 1
ATOM 7732 N N . ILE B 1 452 ? 6.254 -53.281 -26.922 1 94.25 452 ILE B N 1
ATOM 7733 C CA . ILE B 1 452 ? 7.707 -53.219 -26.844 1 94.25 452 ILE B CA 1
ATOM 7734 C C . ILE B 1 452 ? 8.312 -54.344 -27.703 1 94.25 452 ILE B C 1
ATOM 7736 O O . ILE B 1 452 ? 9.016 -54.062 -28.672 1 94.25 452 ILE B O 1
ATOM 7740 N N . TYR B 1 453 ? 7.941 -55.562 -27.453 1 92.81 453 TYR B N 1
ATOM 7741 C CA . TYR B 1 453 ? 8.578 -56.688 -28.156 1 92.81 453 TYR B CA 1
ATOM 7742 C C . TYR B 1 453 ? 8 -56.844 -29.562 1 92.81 453 TYR B C 1
ATOM 7744 O O . TYR B 1 453 ? 8.68 -57.344 -30.453 1 92.81 453 TYR B O 1
ATOM 7752 N N . ALA B 1 454 ? 6.742 -56.406 -29.719 1 90.62 454 ALA B N 1
ATOM 7753 C CA . ALA B 1 454 ? 6.152 -56.375 -31.047 1 90.62 454 ALA B CA 1
ATOM 7754 C C . ALA B 1 454 ? 6.707 -55.219 -31.875 1 90.62 454 ALA B C 1
ATOM 7756 O O . ALA B 1 454 ? 6.516 -55.188 -33.094 1 90.62 454 ALA B O 1
ATOM 7757 N N . ASN B 1 455 ? 7.43 -54.312 -31.234 1 91.19 455 ASN B N 1
ATOM 7758 C CA . ASN B 1 455 ? 8.031 -53.125 -31.859 1 91.19 455 ASN B CA 1
ATOM 7759 C C . ASN B 1 455 ? 7 -52.344 -32.656 1 91.19 455 ASN B C 1
ATOM 7761 O O . ASN B 1 455 ? 7.207 -52.062 -33.844 1 91.19 455 ASN B O 1
ATOM 7765 N N . LEU B 1 456 ? 5.895 -52.031 -32.031 1 91.38 456 LEU B N 1
ATOM 7766 C CA . LEU B 1 456 ? 4.762 -51.344 -32.625 1 91.38 456 LEU B CA 1
ATOM 7767 C C . LEU B 1 456 ? 4.254 -50.219 -31.75 1 91.38 456 LEU B C 1
ATOM 7769 O O . LEU B 1 456 ? 4.137 -50.375 -30.547 1 91.38 456 LEU B O 1
ATOM 7773 N N . SER B 1 457 ? 4.117 -49.062 -32.406 1 93.81 457 SER B N 1
ATOM 7774 C CA . SER B 1 457 ? 3.508 -47.938 -31.703 1 93.81 457 SER B CA 1
ATOM 7775 C C . SER B 1 457 ? 2.166 -47.562 -32.344 1 93.81 457 SER B C 1
ATOM 7777 O O . SER B 1 457 ? 2.092 -47.281 -33.531 1 93.81 457 SER B O 1
ATOM 7779 N N . VAL B 1 458 ? 1.122 -47.594 -31.578 1 93.56 458 VAL B N 1
ATOM 7780 C CA . VAL B 1 458 ? -0.214 -47.281 -32.062 1 93.56 458 VAL B CA 1
ATOM 7781 C C . VAL B 1 458 ? -0.61 -45.875 -31.562 1 93.56 458 VAL B C 1
ATOM 7783 O O . VAL B 1 458 ? -0.778 -45.688 -30.359 1 93.56 458 VAL B O 1
ATOM 7786 N N . PRO B 1 459 ? -0.8 -44.969 -32.469 1 93.62 459 PRO B N 1
ATOM 7787 C CA . PRO B 1 459 ? -1.221 -43.625 -32.031 1 93.62 459 PRO B CA 1
ATOM 7788 C C . PRO B 1 459 ? -2.635 -43.594 -31.469 1 93.62 459 PRO B C 1
ATOM 7790 O O . PRO B 1 459 ? -3.41 -44.531 -31.703 1 93.62 459 PRO B O 1
ATOM 7793 N N . VAL B 1 460 ? -2.896 -42.562 -30.688 1 95.19 460 VAL B N 1
ATOM 7794 C CA . VAL B 1 460 ? -4.246 -42.375 -30.172 1 95.19 460 VAL B CA 1
ATOM 7795 C C . VAL B 1 460 ? -5.211 -42.062 -31.312 1 95.19 460 VAL B C 1
ATOM 7797 O O . VAL B 1 460 ? -4.984 -41.156 -32.094 1 95.19 460 VAL B O 1
ATOM 7800 N N . VAL B 1 461 ? -6.238 -42.875 -31.422 1 94.06 461 VAL B N 1
ATOM 7801 C CA . VAL B 1 461 ? -7.301 -42.625 -32.406 1 94.06 461 VAL B CA 1
ATOM 7802 C C . VAL B 1 461 ? -8.625 -42.406 -31.672 1 94.06 461 VAL B C 1
ATOM 7804 O O . VAL B 1 461 ? -9.195 -43.375 -31.109 1 94.06 461 VAL B O 1
ATOM 7807 N N . ARG B 1 462 ? -9.07 -41.219 -31.766 1 96.06 462 ARG B N 1
ATOM 7808 C CA . ARG B 1 462 ? -10.289 -40.844 -31.062 1 96.06 462 ARG B CA 1
ATOM 7809 C C . ARG B 1 462 ? -11.438 -41.812 -31.406 1 96.06 462 ARG B C 1
ATOM 7811 O O . ARG B 1 462 ? -11.672 -42.094 -32.594 1 96.06 462 ARG B O 1
ATOM 7818 N N . ASN B 1 463 ? -12.156 -42.281 -30.406 1 97.25 463 ASN B N 1
ATOM 7819 C CA . ASN B 1 463 ? -13.367 -43.094 -30.5 1 97.25 463 ASN B CA 1
ATOM 7820 C C . ASN B 1 463 ? -13.062 -44.5 -31 1 97.25 463 ASN B C 1
ATOM 7822 O O . ASN B 1 463 ? -13.977 -45.312 -31.219 1 97.25 463 ASN B O 1
ATOM 7826 N N . ALA B 1 464 ? -11.797 -44.844 -31.156 1 96.69 464 ALA B N 1
ATOM 7827 C CA . ALA B 1 464 ? -11.414 -46.188 -31.562 1 96.69 464 ALA B CA 1
ATOM 7828 C C . ALA B 1 464 ? -11.117 -47.062 -30.359 1 96.69 464 ALA B C 1
ATOM 7830 O O . ALA B 1 464 ? -11.023 -46.594 -29.234 1 96.69 464 ALA B O 1
ATOM 7831 N N . ALA B 1 465 ? -11.102 -48.312 -30.609 1 97.75 465 ALA B N 1
ATOM 7832 C CA . ALA B 1 465 ? -10.75 -49.281 -29.578 1 97.75 465 ALA B CA 1
ATOM 7833 C C . ALA B 1 465 ? -9.617 -50.188 -30.031 1 97.75 465 ALA B C 1
ATOM 7835 O O . ALA B 1 465 ? -9.57 -50.594 -31.203 1 97.75 465 ALA B O 1
ATOM 7836 N N . LEU B 1 466 ? -8.75 -50.406 -29.172 1 96.62 466 LEU B N 1
ATOM 7837 C CA . LEU B 1 466 ? -7.625 -51.312 -29.391 1 96.62 466 LEU B CA 1
ATOM 7838 C C . LEU B 1 466 ? -7.828 -52.625 -28.641 1 96.62 466 LEU B C 1
ATOM 7840 O O . LEU B 1 466 ? -8.156 -52.625 -27.453 1 96.62 466 LEU B O 1
ATOM 7844 N N . PHE B 1 467 ? -7.688 -53.781 -29.344 1 96.75 467 PHE B N 1
ATOM 7845 C CA . PHE B 1 467 ? -7.922 -55.094 -28.766 1 96.75 467 PHE B CA 1
ATOM 7846 C C . PHE B 1 467 ? -6.703 -56 -28.953 1 96.75 467 PHE B C 1
ATOM 7848 O O . PHE B 1 467 ? -6.07 -55.969 -30.016 1 96.75 467 PHE B O 1
ATOM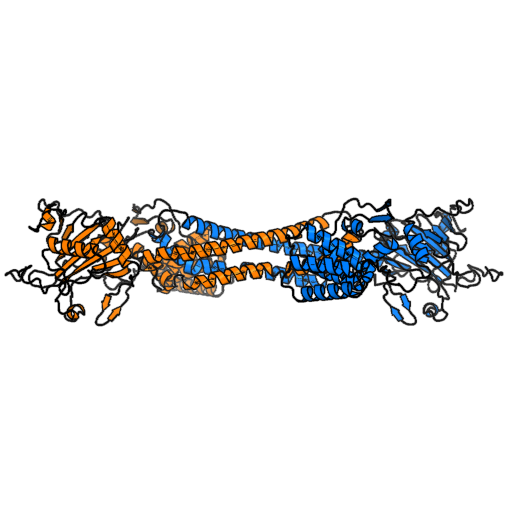 7855 N N . TRP B 1 468 ? -6.328 -56.75 -27.891 1 96.31 468 TRP B N 1
ATOM 7856 C CA . TRP B 1 468 ? -5.297 -57.781 -28.047 1 96.31 468 TRP B CA 1
ATOM 7857 C C . TRP B 1 468 ? -5.5 -58.938 -27.062 1 96.31 468 TRP B C 1
ATOM 7859 O O . TRP B 1 468 ? -6.156 -58.75 -26.031 1 96.31 468 TRP B O 1
ATOM 7869 N N . TRP B 1 469 ? -4.977 -60.125 -27.438 1 95.56 469 TRP B N 1
ATOM 7870 C CA . TRP B 1 469 ? -4.977 -61.281 -26.562 1 95.56 469 TRP B CA 1
ATOM 7871 C C . TRP B 1 469 ? -3.773 -61.25 -25.625 1 95.56 469 TRP B C 1
ATOM 7873 O O . TRP B 1 469 ? -2.627 -61.188 -26.078 1 95.56 469 TRP B O 1
ATOM 7883 N N . ASN B 1 470 ? -4.055 -61.344 -24.328 1 96.25 470 ASN B N 1
ATOM 7884 C CA . ASN B 1 470 ? -2.98 -61.344 -23.344 1 96.25 470 ASN B CA 1
ATOM 7885 C C . ASN B 1 470 ? -2.361 -62.719 -23.203 1 96.25 470 ASN B C 1
ATOM 7887 O O . ASN B 1 470 ? -1.192 -62.844 -22.828 1 96.25 470 ASN B O 1
ATOM 7891 N N . LEU B 1 471 ? -3.201 -63.719 -23.406 1 93.88 471 LEU B N 1
ATOM 7892 C CA . LEU B 1 471 ? -2.775 -65.062 -23.219 1 93.88 471 LEU B CA 1
ATOM 7893 C C . LEU B 1 471 ? -2.795 -65.875 -24.547 1 93.88 471 LEU B C 1
ATOM 7895 O O . LEU B 1 471 ? -3.648 -65.625 -25.391 1 93.88 471 LEU B O 1
ATOM 7899 N N . HIS B 1 472 ? -1.88 -66.75 -24.625 1 90.88 472 HIS B N 1
ATOM 7900 C CA . HIS B 1 472 ? -1.967 -67.75 -25.703 1 90.88 472 HIS B CA 1
ATOM 7901 C C . HIS B 1 472 ? -3.148 -68.688 -25.5 1 90.88 472 HIS B C 1
ATOM 7903 O O . HIS B 1 472 ? -3.762 -68.688 -24.422 1 90.88 472 HIS B O 1
ATOM 7909 N N . ARG B 1 473 ? -3.479 -69.438 -26.547 1 86.62 473 ARG B N 1
ATOM 7910 C CA . ARG B 1 473 ? -4.574 -70.375 -26.422 1 86.62 473 ARG B CA 1
ATOM 7911 C C . ARG B 1 473 ? -4.281 -71.375 -25.359 1 86.62 473 ARG B C 1
ATOM 7913 O O . ARG B 1 473 ? -5.199 -72 -24.781 1 86.62 473 ARG B O 1
ATOM 7920 N N . SER B 1 474 ? -3.021 -71.625 -25.016 1 84.12 474 SER B N 1
ATOM 7921 C CA . SER B 1 474 ? -2.582 -72.562 -23.984 1 84.12 474 SER B CA 1
ATOM 7922 C C . SER B 1 474 ? -2.879 -72 -22.594 1 84.12 474 SER B C 1
ATOM 7924 O O . SER B 1 474 ? -2.848 -72.75 -21.625 1 84.12 474 SER B O 1
ATOM 7926 N N . GLY B 1 475 ? -3.154 -70.812 -22.516 1 86.94 475 GLY B N 1
ATOM 7927 C CA . GLY B 1 475 ? -3.369 -70.188 -21.203 1 86.94 475 GLY B CA 1
ATOM 7928 C C . GLY B 1 475 ? -2.15 -69.438 -20.672 1 86.94 475 GLY B C 1
ATOM 7929 O O . GLY B 1 475 ? -2.25 -68.688 -19.719 1 86.94 475 GLY B O 1
ATOM 7930 N N . GLU B 1 476 ? -1.031 -69.625 -21.375 1 90.25 476 GLU B N 1
ATOM 7931 C CA . GLU B 1 476 ? 0.195 -68.938 -20.938 1 90.25 476 GLU B CA 1
ATOM 7932 C C . GLU B 1 476 ? 0.206 -67.5 -21.375 1 90.25 476 GLU B C 1
ATOM 7934 O O . GLU B 1 476 ? -0.264 -67.188 -22.469 1 90.25 476 GLU B O 1
ATOM 7939 N N . GLY B 1 477 ? 0.755 -66.688 -20.531 1 93.44 477 GLY B N 1
ATOM 7940 C CA . GLY B 1 477 ? 0.86 -65.25 -20.875 1 93.44 477 GLY B CA 1
ATOM 7941 C C . GLY B 1 477 ? 1.685 -65 -22.125 1 93.44 477 GLY B C 1
ATOM 7942 O O . GLY B 1 477 ? 2.707 -65.625 -22.344 1 93.44 477 GLY B O 1
ATOM 7943 N N . ASP B 1 478 ? 1.245 -64.125 -22.969 1 94.56 478 ASP B N 1
ATOM 7944 C CA . ASP B 1 478 ? 1.979 -63.75 -24.172 1 94.56 478 ASP B CA 1
ATOM 7945 C C . ASP B 1 478 ? 2.947 -62.594 -23.875 1 94.56 478 ASP B C 1
ATOM 7947 O O . ASP B 1 478 ? 2.535 -61.438 -23.734 1 94.56 478 ASP B O 1
ATOM 7951 N N . SER B 1 479 ? 4.227 -62.844 -23.875 1 93.38 479 SER B N 1
ATOM 7952 C CA . SER B 1 479 ? 5.25 -61.875 -23.516 1 93.38 479 SER B CA 1
ATOM 7953 C C . SER B 1 479 ? 5.309 -60.75 -24.531 1 93.38 479 SER B C 1
ATOM 7955 O O . SER B 1 479 ? 5.762 -59.625 -24.219 1 93.38 479 SER B O 1
ATOM 7957 N N . ASP B 1 480 ? 4.805 -61.031 -25.719 1 94.31 480 ASP B N 1
ATOM 7958 C CA . ASP B 1 480 ? 4.879 -60.031 -26.781 1 94.31 480 ASP B CA 1
ATOM 7959 C C . ASP B 1 480 ? 3.848 -58.906 -26.562 1 94.31 480 ASP B C 1
ATOM 7961 O O . ASP B 1 480 ? 3.871 -57.875 -27.25 1 94.31 480 ASP B O 1
ATOM 7965 N N . THR B 1 481 ? 3.029 -59.094 -25.562 1 95.75 481 THR B N 1
ATOM 7966 C CA . THR B 1 481 ? 2.008 -58.094 -25.297 1 95.75 481 THR B CA 1
ATOM 7967 C C . THR B 1 481 ? 2.496 -57.062 -24.266 1 95.75 481 THR B C 1
ATOM 7969 O O . THR B 1 481 ? 1.712 -56.281 -23.75 1 95.75 481 THR B O 1
ATOM 7972 N N . LEU B 1 482 ? 3.867 -57.156 -23.906 1 95.75 482 LEU B N 1
ATOM 7973 C CA . LEU B 1 482 ? 4.426 -56.062 -23.094 1 95.75 482 LEU B CA 1
ATOM 7974 C C . LEU B 1 482 ? 4.195 -54.719 -23.766 1 95.75 482 LEU B C 1
ATOM 7976 O O . LEU B 1 482 ? 4.648 -54.5 -24.891 1 95.75 482 LEU B O 1
ATOM 7980 N N . HIS B 1 483 ? 3.434 -53.875 -23.141 1 95.5 483 HIS B N 1
ATOM 7981 C CA . HIS B 1 483 ? 3.107 -52.594 -23.766 1 95.5 483 HIS B CA 1
ATOM 7982 C C . HIS B 1 483 ? 3.203 -51.438 -22.766 1 95.5 483 HIS B C 1
ATOM 7984 O O . HIS B 1 483 ? 3.352 -51.688 -21.562 1 95.5 483 HIS B O 1
ATOM 7990 N N . ALA B 1 484 ? 3.268 -50.219 -23.25 1 95.81 484 ALA B N 1
ATOM 7991 C CA . ALA B 1 484 ? 3.4 -49 -22.453 1 95.81 484 ALA B CA 1
ATOM 7992 C C . ALA B 1 484 ? 2.529 -47.875 -23.016 1 95.81 484 ALA B C 1
ATOM 7994 O O . ALA B 1 484 ? 2.166 -47.875 -24.188 1 95.81 484 ALA B O 1
ATOM 7995 N N . GLY B 1 485 ? 2.047 -47.094 -22.094 1 96.19 485 GLY B N 1
ATOM 7996 C CA . GLY B 1 485 ? 1.49 -45.812 -22.516 1 96.19 485 GLY B CA 1
ATOM 7997 C C . GLY B 1 485 ? 2.527 -44.719 -22.594 1 96.19 485 GLY B C 1
ATOM 7998 O O . GLY B 1 485 ? 3.047 -44.25 -21.562 1 96.19 485 GLY B O 1
ATOM 7999 N N . CYS B 1 486 ? 2.822 -44.25 -23.797 1 96.62 486 CYS B N 1
ATOM 8000 C CA . CYS B 1 486 ? 3.791 -43.156 -23.969 1 96.62 486 CYS B CA 1
ATOM 8001 C C . CYS B 1 486 ? 3.316 -41.875 -23.281 1 96.62 486 CYS B C 1
ATOM 8003 O O . CYS B 1 486 ? 2.115 -41.625 -23.219 1 96.62 486 CYS B O 1
ATOM 8005 N N . PRO B 1 487 ? 4.305 -41.062 -22.797 1 97.06 487 PRO B N 1
ATOM 8006 C CA . PRO B 1 487 ? 3.891 -39.812 -22.188 1 97.06 487 PRO B CA 1
ATOM 8007 C C . PRO B 1 487 ? 3.119 -38.906 -23.156 1 97.06 487 PRO B C 1
ATOM 8009 O O . PRO B 1 487 ? 3.5 -38.781 -24.312 1 97.06 487 PRO B O 1
ATOM 8012 N N . VAL B 1 488 ? 1.981 -38.406 -22.641 1 96.81 488 VAL B N 1
ATOM 8013 C CA . VAL B 1 488 ? 1.214 -37.438 -23.438 1 96.81 488 VAL B CA 1
ATOM 8014 C C . VAL B 1 488 ? 1.994 -36.125 -23.578 1 96.81 488 VAL B C 1
ATOM 8016 O O . VAL B 1 488 ? 2.301 -35.469 -22.578 1 96.81 488 VAL B O 1
ATOM 8019 N N . LEU B 1 489 ? 2.387 -35.781 -24.75 1 95.25 489 LEU B N 1
ATOM 8020 C CA . LEU B 1 489 ? 3.131 -34.562 -24.984 1 95.25 489 LEU B CA 1
ATOM 8021 C C . LEU B 1 489 ? 2.205 -33.344 -24.938 1 95.25 489 LEU B C 1
ATOM 8023 O O . LEU B 1 489 ? 2.373 -32.438 -24.109 1 95.25 489 LEU B O 1
ATOM 8027 N N . VAL B 1 490 ? 1.199 -33.344 -25.828 1 93.75 490 VAL B N 1
ATOM 8028 C CA . VAL B 1 490 ? 0.201 -32.281 -25.828 1 93.75 490 VAL B CA 1
ATOM 8029 C C . VAL B 1 490 ? -1.193 -32.875 -26 1 93.75 490 VAL B C 1
ATOM 8031 O O . VAL B 1 490 ? -1.466 -33.562 -26.984 1 93.75 490 VAL B O 1
ATOM 8034 N N . GLY B 1 491 ? -2.033 -32.625 -25 1 93.38 491 GLY B N 1
ATOM 8035 C CA . GLY B 1 491 ? -3.398 -33.125 -25.109 1 93.38 491 GLY B CA 1
ATOM 8036 C C . GLY B 1 491 ? -3.934 -33.719 -23.812 1 93.38 491 GLY B C 1
ATOM 8037 O O . GLY B 1 491 ? -3.186 -33.875 -22.859 1 93.38 491 GLY B O 1
ATOM 8038 N N . ASP B 1 492 ? -5.223 -33.938 -23.797 1 94.62 492 ASP B N 1
ATOM 8039 C CA . ASP B 1 492 ? -5.949 -34.531 -22.688 1 94.62 492 ASP B CA 1
ATOM 8040 C C . ASP B 1 492 ? -6.363 -35.969 -23.031 1 94.62 492 ASP B C 1
ATOM 8042 O O . ASP B 1 492 ? -7.43 -36.188 -23.609 1 94.62 492 ASP B O 1
ATOM 8046 N N . LYS B 1 493 ? -5.582 -36.906 -22.562 1 96.94 493 LYS B N 1
ATOM 8047 C CA . LYS B 1 493 ? -5.797 -38.312 -22.953 1 96.94 493 LYS B CA 1
ATOM 8048 C C . LYS B 1 493 ? -6.719 -39 -21.953 1 96.94 493 LYS B C 1
ATOM 8050 O O . LYS B 1 493 ? -6.445 -39.031 -20.75 1 96.94 493 LYS B O 1
ATOM 8055 N N . TRP B 1 494 ? -7.832 -39.469 -22.484 1 98 494 TRP B N 1
ATOM 8056 C CA . TRP B 1 494 ? -8.773 -40.312 -21.766 1 98 494 TRP B CA 1
ATOM 8057 C C . TRP B 1 494 ? -8.875 -41.688 -22.438 1 98 494 TRP B C 1
ATOM 8059 O O . TRP B 1 494 ? -9 -41.781 -23.656 1 98 494 TRP B O 1
ATOM 8069 N N . VAL B 1 495 ? -8.758 -42.75 -21.641 1 98.38 495 VAL B N 1
ATOM 8070 C CA . VAL B 1 495 ? -8.953 -44.094 -22.172 1 98.38 495 VAL B CA 1
ATOM 8071 C C . VAL B 1 495 ? -9.867 -44.875 -21.219 1 98.38 495 VAL B C 1
ATOM 8073 O O . VAL B 1 495 ? -10.047 -44.5 -20.062 1 98.38 495 VAL B O 1
ATOM 8076 N N . ALA B 1 496 ? -10.492 -45.875 -21.703 1 98.44 496 ALA B N 1
ATOM 8077 C CA . ALA B 1 496 ? -11.25 -46.844 -20.922 1 98.44 496 ALA B CA 1
ATOM 8078 C C . ALA B 1 496 ? -10.797 -48.281 -21.219 1 98.44 496 ALA B C 1
ATOM 8080 O O . ALA B 1 496 ? -10.633 -48.656 -22.375 1 98.44 496 ALA B O 1
ATOM 8081 N N . ASN B 1 497 ? -10.5 -49 -20.203 1 97.75 497 ASN B N 1
ATOM 8082 C CA . ASN B 1 497 ? -10.023 -50.375 -20.344 1 97.75 497 ASN B CA 1
ATOM 8083 C C . ASN B 1 497 ? -11.07 -51.375 -19.875 1 97.75 497 ASN B C 1
ATOM 8085 O O . ASN B 1 497 ? -11.695 -51.188 -18.828 1 97.75 497 ASN B O 1
ATOM 8089 N N . LYS B 1 498 ? -11.336 -52.375 -20.609 1 97.19 498 LYS B N 1
ATOM 8090 C CA . LYS B 1 498 ? -12.109 -53.562 -20.25 1 97.19 498 LYS B CA 1
ATOM 8091 C C . LYS B 1 498 ? -11.25 -54.812 -20.297 1 97.19 498 LYS B C 1
ATOM 8093 O O . LYS B 1 498 ? -10.781 -55.188 -21.375 1 97.19 498 LYS B O 1
ATOM 8098 N N . TRP B 1 499 ? -11.047 -55.406 -19.156 1 96.81 499 TRP B N 1
ATOM 8099 C CA . TRP B 1 499 ? -10.266 -56.625 -19.078 1 96.81 499 TRP B CA 1
ATOM 8100 C C . TRP B 1 499 ? -11.172 -57.844 -18.953 1 96.81 499 TRP B C 1
ATOM 8102 O O . TRP B 1 499 ? -12.07 -57.875 -18.109 1 96.81 499 TRP B O 1
ATOM 8112 N N . ILE B 1 500 ? -10.953 -58.812 -19.797 1 95.31 500 ILE B N 1
ATOM 8113 C CA . ILE B 1 500 ? -11.75 -60.031 -19.828 1 95.31 500 ILE B CA 1
ATOM 8114 C C . ILE B 1 500 ? -10.922 -61.188 -19.297 1 95.31 500 ILE B C 1
ATOM 8116 O O . ILE B 1 500 ? -9.742 -61.344 -19.625 1 95.31 500 ILE B O 1
ATOM 8120 N N . HIS B 1 501 ? -11.555 -62.031 -18.453 1 94.31 501 HIS B N 1
ATOM 8121 C CA . HIS B 1 501 ? -10.844 -63.094 -17.75 1 94.31 501 HIS B CA 1
ATOM 8122 C C . HIS B 1 501 ? -10.977 -64.438 -18.484 1 94.31 501 HIS B C 1
ATOM 8124 O O . HIS B 1 501 ? -11.836 -64.562 -19.359 1 94.31 501 HIS B O 1
ATOM 8130 N N . GLU B 1 502 ? -10.102 -65.312 -18.062 1 89.69 502 GLU B N 1
ATOM 8131 C CA . GLU B 1 502 ? -9.992 -66.625 -18.703 1 89.69 502 GLU B CA 1
ATOM 8132 C C . GLU B 1 502 ? -11.211 -67.5 -18.391 1 89.69 502 GLU B C 1
ATOM 8134 O O . GLU B 1 502 ? -11.727 -68.188 -19.266 1 89.69 502 GLU B O 1
ATOM 8139 N N . TYR B 1 503 ? -11.648 -67.5 -17.172 1 85.44 503 TYR B N 1
ATOM 8140 C CA . TYR B 1 503 ? -12.781 -68.312 -16.797 1 85.44 503 TYR B CA 1
ATOM 8141 C C . TYR B 1 503 ? -14.07 -67.812 -17.438 1 85.44 503 TYR B C 1
ATOM 8143 O O . TYR B 1 503 ? -14.258 -66.625 -17.594 1 85.44 503 TYR B O 1
ATOM 8151 N N . GLY B 1 504 ? -14.922 -68.812 -17.766 1 79.12 504 GLY B N 1
ATOM 8152 C CA . GLY B 1 504 ? -16.188 -68.438 -18.391 1 79.12 504 GLY B CA 1
ATOM 8153 C C . GLY B 1 504 ? -16.125 -68.375 -19.891 1 79.12 504 GLY B C 1
ATOM 8154 O O . GLY B 1 504 ? -17.156 -68.188 -20.562 1 79.12 504 GLY B O 1
ATOM 8155 N N . GLN B 1 505 ? -14.836 -68.5 -20.391 1 80.06 505 GLN B N 1
ATOM 8156 C CA . GLN B 1 505 ? -14.664 -68.438 -21.828 1 80.06 505 GLN B CA 1
ATOM 8157 C C . GLN B 1 505 ? -14.516 -69.812 -22.453 1 80.06 505 GLN B C 1
ATOM 8159 O O . GLN B 1 505 ? -14.266 -69.938 -23.656 1 80.06 505 GLN B O 1
ATOM 8164 N N . GLU B 1 506 ? -14.633 -70.875 -21.734 1 73.25 506 GLU B N 1
ATOM 8165 C CA . GLU B 1 506 ? -14.32 -72.25 -22.125 1 73.25 506 GLU B CA 1
ATOM 8166 C C . GLU B 1 506 ? -15.047 -72.625 -23.406 1 73.25 506 GLU B C 1
ATOM 8168 O O . GLU B 1 506 ? -14.492 -73.312 -24.266 1 73.25 506 GLU B O 1
ATOM 8173 N N . PHE B 1 507 ? -16.156 -72.125 -23.531 1 69.69 507 PHE B N 1
ATOM 8174 C CA . PHE B 1 507 ? -16.938 -72.562 -24.688 1 69.69 507 PHE B CA 1
ATOM 8175 C C . PHE B 1 507 ? -16.828 -71.562 -25.812 1 69.69 507 PHE B C 1
ATOM 8177 O O . PHE B 1 507 ? -17.203 -71.812 -26.953 1 69.69 507 PHE B O 1
ATOM 8184 N N . ARG B 1 508 ? -16.266 -70.5 -25.484 1 74.06 508 ARG B N 1
ATOM 8185 C CA . ARG B 1 508 ? -16.203 -69.375 -26.453 1 74.06 508 ARG B CA 1
ATOM 8186 C C . ARG B 1 508 ? -14.828 -69.312 -27.094 1 74.06 508 ARG B C 1
ATOM 8188 O O . ARG B 1 508 ? -14.695 -68.812 -28.234 1 74.06 508 ARG B O 1
ATOM 8195 N N . ARG B 1 509 ? -13.852 -69.688 -26.375 1 67.56 509 ARG B N 1
ATOM 8196 C CA . ARG B 1 509 ? -12.477 -69.75 -26.859 1 67.56 509 ARG B CA 1
ATOM 8197 C C . ARG B 1 509 ? -11.82 -71.062 -26.531 1 67.56 509 ARG B C 1
ATOM 8199 O O . ARG B 1 509 ? -11.086 -71.188 -25.547 1 67.56 509 ARG B O 1
ATOM 8206 N N . PRO B 1 510 ? -12.258 -72 -27.375 1 61.38 510 PRO B N 1
ATOM 8207 C CA . PRO B 1 510 ? -11.75 -73.312 -27.031 1 61.38 510 PRO B CA 1
ATOM 8208 C C . PRO B 1 510 ? -10.227 -73.438 -27.141 1 61.38 510 PRO B C 1
ATOM 8210 O O . PRO B 1 510 ? -9.617 -72.688 -27.938 1 61.38 510 PRO B O 1
ATOM 8213 N N . CYS B 1 511 ? -9.562 -74 -26.156 1 60.41 511 CYS B N 1
ATOM 8214 C CA . CYS B 1 511 ? -8.117 -74.25 -26.125 1 60.41 511 CYS B CA 1
ATOM 8215 C C . CYS B 1 511 ? -7.656 -75 -27.375 1 60.41 511 CYS B C 1
ATOM 8217 O O . CYS B 1 511 ? -8.414 -75.75 -27.953 1 60.41 511 CYS B O 1
ATOM 8219 N N . SER B 1 512 ? -6.711 -74.312 -28.016 1 54.19 512 SER B N 1
ATOM 8220 C CA . SER B 1 512 ? -6.145 -75.062 -29.141 1 54.19 512 SER B CA 1
ATOM 8221 C C . SER B 1 512 ? -5.523 -76.375 -28.688 1 54.19 512 SER B C 1
ATOM 8223 O O . SER B 1 512 ? -5.148 -76.5 -27.516 1 54.19 512 SER B O 1
ATOM 8225 N N . SER B 1 513 ? -5.762 -77.375 -29.406 1 51.38 513 SER B N 1
ATOM 8226 C CA . SER B 1 513 ? -5.137 -78.688 -29.125 1 51.38 513 SER B CA 1
ATOM 8227 C C . SER B 1 513 ? -3.617 -78.562 -29.188 1 51.38 513 SER B C 1
ATOM 8229 O O . SER B 1 513 ? -2.916 -79.5 -28.688 1 51.38 513 SER B O 1
ATOM 8231 N N . SER B 1 514 ? -3.029 -77.5 -29.75 1 50.28 514 SER B N 1
ATOM 8232 C CA . SER B 1 514 ? -1.576 -77.375 -29.812 1 50.28 514 SER B CA 1
ATOM 8233 C C . SER B 1 514 ? -1.044 -76.5 -28.672 1 50.28 514 SER B C 1
ATOM 8235 O O . SER B 1 514 ? -1.525 -75.375 -28.422 1 50.28 514 SER B O 1
ATOM 8237 N N . PRO B 1 515 ? -0.253 -77.062 -27.844 1 49.97 515 PRO B N 1
ATOM 8238 C CA . PRO B 1 515 ? 0.276 -76.375 -26.656 1 49.97 515 PRO B CA 1
ATOM 8239 C C . PRO B 1 515 ? 0.915 -75.062 -27 1 49.97 515 PRO B C 1
ATOM 8241 O O . PRO B 1 515 ? 1.049 -74.188 -26.125 1 49.97 515 PRO B O 1
ATOM 8244 N N . GLU B 1 516 ? 1.451 -74.938 -28.156 1 49.47 516 GLU B N 1
ATOM 8245 C CA . GLU B 1 516 ? 2.164 -73.688 -28.531 1 49.47 516 GLU B CA 1
ATOM 8246 C C . GLU B 1 516 ? 1.193 -72.562 -28.906 1 49.47 516 GLU B C 1
ATOM 8248 O O . GLU B 1 516 ? 1.586 -71.438 -29.016 1 49.47 516 GLU B O 1
ATOM 8253 N N . ASP B 1 517 ? 0.019 -72.938 -29.125 1 48.41 517 ASP B N 1
ATOM 8254 C CA . ASP B 1 517 ? -0.941 -71.938 -29.594 1 48.41 517 ASP B CA 1
ATOM 8255 C C . ASP B 1 517 ? -1.499 -71.125 -28.422 1 48.41 517 ASP B C 1
ATOM 8257 O O . ASP B 1 517 ? -1.857 -71.688 -27.391 1 48.41 517 ASP B O 1
#

Organism: Gorilla gorilla gorilla (NCBI:txid9595)

pLDDT: mean 89.23, std 12.98, range [42.72, 98.75]

Nearest PDB structures (foldseek):
  7zsc-assembly2_B  TM=9.241E-01  e=1.077E-23  Homo sapiens
  7zsc-assembly1_A  TM=9.170E-01  e=8.267E-24  Homo sapiens
  3itq-assembly1_B  TM=8.708E-01  e=6.176E-13  Bacillus anthracis str. Ames
  3itq-assembly1_A  TM=8.573E-01  e=1.441E-12  Bacillus anthracis str. Ames
  5iax-assembly1_A  TM=8.157E-01  e=6.342E-12  Bacillus anthracis

Solvent-accessible surface area (backbone atoms only — not comparable to full-atom values): 53052 Å² total; per-residue (Å²): 112,65,37,37,28,17,41,70,49,47,54,55,49,49,56,62,51,52,53,50,50,52,45,50,50,52,38,50,52,52,51,51,54,52,50,52,52,52,48,50,53,50,52,54,55,50,51,65,67,64,52,77,68,71,55,55,30,40,44,67,52,35,36,51,50,44,39,36,58,51,42,24,52,53,34,52,67,65,51,58,63,67,60,52,45,51,47,52,41,44,55,54,46,59,70,48,53,80,76,41,55,36,71,60,18,40,49,48,30,37,48,20,51,52,47,48,29,61,48,57,44,40,34,60,71,37,45,40,56,35,34,45,26,27,66,57,90,90,47,75,44,78,76,45,78,62,95,66,77,52,61,57,49,29,47,55,30,32,52,43,11,44,53,28,44,75,72,68,36,45,55,59,10,43,61,28,18,51,51,11,31,53,42,27,60,76,42,62,89,64,82,59,68,41,52,88,62,50,48,59,54,31,27,53,54,37,16,52,39,30,39,77,45,46,25,37,54,58,16,32,54,33,36,52,54,37,36,75,80,42,71,82,44,60,70,53,52,51,50,39,54,51,37,50,50,53,45,66,75,35,60,73,49,48,78,45,73,46,78,63,60,72,78,83,57,96,66,59,88,53,38,65,58,44,31,52,39,46,56,40,65,64,61,55,71,71,75,62,76,41,80,79,49,44,77,37,69,51,32,75,90,26,72,69,24,64,77,52,60,40,45,30,34,48,74,38,74,82,52,45,29,34,37,29,47,68,65,44,50,73,66,54,30,50,50,53,50,62,69,32,60,86,56,50,36,77,39,62,44,82,53,71,95,44,75,40,79,49,87,60,35,30,26,20,34,18,76,42,61,58,78,79,41,70,67,46,44,54,47,47,50,50,50,22,47,71,71,54,47,54,58,55,74,74,20,14,51,59,39,34,35,35,34,28,13,47,37,10,31,27,57,77,42,63,87,37,69,86,48,93,76,37,64,66,54,73,71,71,21,52,53,36,33,30,44,42,36,31,27,51,31,53,45,80,34,45,40,23,43,28,26,52,74,56,71,42,47,44,55,64,45,53,26,17,28,42,37,36,54,31,31,37,48,56,64,47,72,38,74,44,52,27,25,24,38,28,45,27,54,26,38,56,44,30,37,34,37,35,42,26,26,45,38,84,24,64,86,61,57,62,61,50,92,46,76,88,53,110,63,37,38,28,17,40,70,49,46,54,56,50,49,56,62,51,54,53,49,50,53,44,52,51,53,37,51,53,53,50,50,52,53,48,50,52,52,48,51,52,49,52,54,55,51,51,62,68,63,50,77,68,73,55,55,31,41,45,68,50,35,35,50,50,44,39,35,58,50,42,24,52,53,33,51,67,66,49,58,64,66,61,51,44,52,49,52,41,44,53,54,45,59,72,48,51,78,76,42,55,38,70,61,20,41,47,49,31,37,49,19,52,52,47,46,30,60,50,58,46,39,34,61,72,38,45,41,56,36,34,44,27,28,67,56,89,92,44,76,44,80,76,48,78,63,95,66,78,52,62,56,50,29,46,54,29,32,52,42,10,45,53,27,45,75,71,70,36,45,54,59,10,42,61,29,19,50,49,11,32,52,44,27,61,75,42,61,90,63,83,58,68,42,52,88,61,50,48,58,55,29,28,51,54,37,16,50,39,30,40,76,46,47,26,38,55,60,15,34,55,33,38,51,54,37,36,73,80,42,71,83,44,61,70,53,53,50,48,40,51,51,38,51,51,54,45,66,76,34,62,74,49,48,77,47,72,48,78,65,61,72,77,85,58,94,64,60,86,53,38,64,57,44,30,53,40,46,55,40,64,63,61,56,71,71,75,62,79,41,80,80,50,44,74,37,69,51,32,73,89,27,73,69,25,64,78,52,61,41,47,29,34,49,72,38,73,83,53,45,30,34,37,30,45,68,65,45,50,75,67,56,30,50,50,54,49,62,70,31,60,88,54,49,36,77,39,62,46,82,53,72,94,42,75,41,80,50,88,60,35,30,26,19,33,18,76,42,59,58,77,79,39,72,68,46,44,53,48,47,51,50,52,22,44,71,70,55,44,55,60,54,75,75,19,14,53,58,40,36,36,35,35,29,14,48,36,10,31,26,55,75,41,65,87,38,68,90,49,93,77,36,63,66,53,75,71,72,21,52,52,37,33,30,42,40,36,32,26,50,30,54,46,81,33,45,40,23,43,26,25,50,74,57,70,42,47,44,56,63,45,54,25,16,30,43,36,38,55,29,31,37,49,57,65,46,73,38,73,44,53,28,25,23,38,28,45,27,56,28,38,57,44,30,35,33,36,36,42,24,27,45,38,85,24,65,86,63,56,62,62,48,94,46,74,87,52